Protein 9CIP (pdb70)

B-factor: mean 24.69, std 8.11, range [7.88, 92.85]

Sequence (915 aa):
KNQKVTIMYYCDADNNLEGSLLNDIEEMKTGYKDSPNLNLIALVDRSPRYSSDEKVLGEDFSDTRLYKIEHNKANRLDGKNEFPEISTTSKYEANMGDPEVLKKFIDYCKSNYEADKYVLIMANHGGGARAICWDDSNLDKNGEADCLYMGEISDHLTEKQSVDLLAFDACLMGTAEVAYQYRPGNGGFSADTLVASSPVVWGPGFKYDKIFDRIKAGGGTNNEDDLTLGGKEQNFDPATITNEQLGALFVEEQRDSTHANGRYDQHLSFYDLKKAESVKRAIDNLAVNLSNENKKSEIEKLRGSGIHTDLMHYFDEYSEGEWVEYPYFDVYDLCEKINKSENFSSKTKDLASNAMNKLNEMIVYSFGDPSNNFKEGKNGLSIFLPNGDKKYKIPHWTMQSWYNSIDTVKYGLNPYGKLSWCKDGQDPEINKVGNWFELLDSWFDKTNDVTGGVNHYQWKNQKVTIMYYCDADNNLEGSLLNDIEEMKTGYKDSPNLNLIALVDRSPRYSSDEKVLGEDFSDTRLYKIEHNKANRLDGKNEFPEISTTSKYEANMGDPEVLKKFIDYCKSNYEADKYVLIMANHGGGARAICWDDSNEADCLYMGEISDHLTEKQSVDLLAFDACLMGTAEVAYQYRPGNGGFSADTLVASSPVVWGPGFKYDKIFDRIKAGGGTNNEDDLTLGGKEQNFDPATITNEQLGALFVEEQRDSTHANGRYDQHLSFYDLKKAESVKRAIDNLAVNLSNENKKSEIEKLRGSGIHTDLMHYFDEYSEGEWVEYPYFDVYDLCEKINKSENFSSKTKDLASNAMNKLNEMIVYSFGDPSNNFKEGKNGLSIFLPNGDKKYSTKIPHWTMQSWYNSIDTVKYGLNPYGKLSWCKDGQDPEINKVGNWFELLDSWFDKTNDVTGGVNHYQW

Radius of gyration: 29.45 Å; Cα contacts (8 Å, |Δi|>4): 2182; chains: 2; bounding box: 70×52×78 Å

Organism: Hathewaya histolytica (NCBI:txid1498)

Nearest PDB structures (foldseek):
  9cip-assembly1_A  TM=1.002E+00  e=6.180E-104  Hathewaya histolytica
  9cip-assembly2_B  TM=9.970E-01  e=4.086E-99  Hathewaya histolytica
  6n9j-assembly1_A  TM=7.123E-01  e=1.343E-17  Bacteroides thetaiotaomicron VPI-5482
  6mzo-assembly1_A  TM=7.122E-01  e=1.910E-17  Parabacteroides distasonis ATCC 8503
  6n9j-assembly2_B  TM=6.420E-01  e=2.148E-17  Bacteroides thetaiotaomicron VPI-5482

Foldseek 3Di:
DQWAEEEEEEAQQQDQLVVLVLVVLQLQLAQAADDPRYWYKYWHAHHPPHDQDCLRQNGGAHAIFIWTHHRNDTHTAQLPPLCNQHGNPHRHHDQSLQLSVVQSSLVSCCVPPPTPAYEYEYADADFAQLFARFHPVDADPVRGTRTHHLLNNQVPFFCVSAGAEYEYLYAQQQALLNLQSAFPPPGTHHYQKYKHFRAGDDSNGFSNNQLNNLQDPDKDFDPDAQPQPGDTRIRHHSRDDHLVNSNSSRQRRSVCVCVVVPNQATKMFMWRSNLSVVLFQLQLVLLQVCLVVVCLVVLCVQQDAQCDHLFAFHFDSVDVVCLLRPGKTWLLSSLVCQLPDPVHDPVSNVSSVSSQVSQLVTTSFMHHRVVSVDDTSRTGYIYDDHPQQDPPVHGSVLSVLSCACDCQVVVVHDHHHNRVSRVPQADPDFPGRGGPNSSVLNSRFPDADCCGGSSSNHD/DQWAEEEEEEAQQQDQLVVLVLVVLQLQLAQADDDPRYWYKYWHAHHDPHDQDCLRQNGGAHAIFIWTHHRNDTHTAALPPLGNQHGNPHRHHDQSLQLSVVQSRLVSCCVVPNTPAYEYEYADADFEQLFGRFHPVPVTHTHHLLNNQVPFFCVSAGAEYEYLYAQQQALLNLQSAFPPPGTHHYQKYKYFRAGDDSNGFSNNQLNNLADPDKDFDPDAQPQPGDTRIRHHSRDDHLVNSNSSRARRSVCVCVVVPNQATKMFMWRSNLSVVLFQLQLVLLQVCLVVVCLVVLCVQQDAQCDHDFAFHFDSVDVVCLLRPGKTWLLSSLVCQLPDPVHDNVSNVSSVSSQVSQLVTTSFMHHRVVSVDDTSRTGYIYDDHPQQDWDDVTDGSVLSVLLCACDCQVVVVHDHHHNRVSRVPQADPDFPHGGGPNSSVLNSRFPDQDCCGGSSSNHD

Secondary structure (DSSP, 8-state):
----EEEEEEEE-SSTTHHHHHHHHHHHHHH----TTEEEEEEEE--SSS----SSSSS---SEEEEEEETTEEEE---TTTSTT--SS------TTSHHHHHHHHHHHHHHS--SEEEEEEES-B-TT--EEEEEEEE-TTSSEEEE-HHHHHHH--GGG-EEEEEEESSS--BHHHHHHT-TTSSSS-EEEEEE-SS---TT---HHHHHHHB-SS--EEEEE-TTTSSEEEPB-TTT--HHHHHHHHHHHHHHHHHHTT-TT--EEEEEGGGHHHHHHHHHHHHHHHHHTT-HHHHHHHH-BTTB--S-BSS-TT-HHHHHH--EEEHHHHHHHHHH-TTS-HHHHHHHHHHHHHHHHHEEEEE--GGGT--TTTS--EEE---TT-B---BTGGGGTTSSSS-TGGGT-SS----HHHHTT---STT---SHHHHHHHHH-S--STT-TTTT---/----EEEEEEEE-SSTTHHHHHHHHHHHHHH----TTEEEEEEEE--SSS----SSSSS---SEEEEEEETTEEEE---TTT-TT--SS------TT-HHHHHHHHHHHHHHS--SEEEEEEES-B-TT--EEEETT---EEE-HHHHHHH--GGG-EEEEEEESSS--BHHHHHHT-TTSSSS-EEEEEE-SS---TT---HHHHHHHS-SS--EEEEE-TTTSSEEEP--TTT--HHHHHHHHHHHHHHHHHHTT-TT--EEEEEGGGHHHHHHHHHHHHHHHHHTT-HHHHHHHH-BTTB--S-BSS-TT-HHHHHH--EEEHHHHHHHHHH-TTS-HHHHHHHHHHHHHHHHHEEEEE--GGGT--TTTS--EEE---TT-EE---EETGGGGTTSSSS-GGGGT-SS----HHHHTT---STT---SHHHHHHHHH-S--STT-TTTT---

Structure (mmCIF, N/CA/C/O backbone):
data_9CIP
#
_entry.id   9CIP
#
_cell.length_a   65.790
_cell.length_b   106.070
_cell.length_c   149.280
_cell.angle_alpha   90.000
_cell.angle_beta   90.000
_cell.angle_gamma   90.000
#
_symmetry.space_group_name_H-M   'P 2 21 21'
#
loop_
_entity.id
_entity.type
_entity.pdbx_description
1 polymer Clostripain
2 non-polymer 'SODIUM ION'
3 water water
#
loop_
_atom_site.group_PDB
_atom_site.id
_atom_site.type_symbol
_atom_site.label_atom_id
_atom_site.label_alt_id
_atom_site.label_comp_id
_atom_site.label_asym_id
_atom_site.label_entity_id
_atom_site.label_seq_id
_atom_site.pdbx_PDB_ins_code
_atom_site.Cartn_x
_atom_site.Cartn_y
_atom_site.Cartn_z
_atom_site.occupancy
_atom_site.B_iso_or_equiv
_atom_site.auth_seq_id
_atom_site.auth_comp_id
_atom_site.auth_asym_id
_atom_site.auth_atom_id
_atom_site.pdbx_PDB_model_num
ATOM 1 N N . LYS A 1 52 ? 5.71691 14.20508 43.67359 1.000 17.89050 52 LYS A N 1
ATOM 2 C CA . LYS A 1 52 ? 4.78062 13.15748 43.28447 1.000 30.46414 52 LYS A CA 1
ATOM 3 C C . LYS A 1 52 ? 3.39669 13.73453 42.97641 1.000 30.17765 52 LYS A C 1
ATOM 4 O O . LYS A 1 52 ? 2.61455 13.13770 42.23172 1.000 24.42529 52 LYS A O 1
ATOM 10 N N . ASN A 1 53 ? 3.10006 14.89357 43.55940 1.000 24.48735 53 ASN A N 1
ATOM 11 C CA . ASN A 1 53 ? 1.89587 15.66013 43.25470 1.000 21.57536 53 ASN A CA 1
ATOM 12 C C . ASN A 1 53 ? 2.25679 17.12520 43.06331 1.000 22.58019 53 ASN A C 1
ATOM 13 O O . ASN A 1 53 ? 1.62294 18.03100 43.60816 1.000 21.29801 53 ASN A O 1
ATOM 18 N N . GLN A 1 54 ? 3.30688 17.36691 42.28170 1.000 20.97530 54 GLN A N 1
ATOM 19 C CA . GLN A 1 54 ? 3.78023 18.71746 42.03823 1.000 18.20797 54 GLN A CA 1
ATOM 20 C C . GLN A 1 54 ? 2.78642 19.48658 41.17161 1.000 19.09586 54 GLN A C 1
ATOM 21 O O . GLN A 1 54 ? 1.88065 18.92031 40.55369 1.000 20.61419 54 GLN A O 1
ATOM 27 N N . LYS A 1 55 ? 2.96301 20.80369 41.14020 1.000 21.41272 55 LYS A N 1
ATOM 28 C CA . LYS A 1 55 ? 2.28107 21.66837 40.18895 1.000 23.50586 55 LYS A CA 1
ATOM 29 C C . LYS A 1 55 ? 3.33024 22.34401 39.31680 1.000 21.48952 55 LYS A C 1
ATOM 30 O O . LYS A 1 55 ? 4.41469 22.69475 39.79525 1.000 19.70227 55 LYS A O 1
ATOM 36 N N . VAL A 1 56 ? 3.01527 22.50911 38.03550 1.000 16.00037 56 VAL A N 1
ATOM 37 C CA . VAL A 1 56 ? 3.95150 23.04499 37.05362 1.000 16.06549 56 VAL A CA 1
ATOM 38 C C . VAL A 1 56 ? 3.31719 24.26880 36.41255 1.000 16.11052 56 VAL A C 1
ATOM 39 O O . VAL A 1 56 ? 2.22810 24.17328 35.83315 1.000 17.33779 56 VAL A O 1
ATOM 43 N N . THR A 1 57 ? 3.99471 25.41075 36.49889 1.000 15.06981 57 THR A N 1
ATOM 44 C CA . THR A 1 57 ? 3.52771 26.62672 35.84290 1.000 19.50811 57 THR A CA 1
ATOM 45 C C . THR A 1 57 ? 4.43795 26.94985 34.66431 1.000 17.75345 57 THR A C 1
ATOM 46 O O . THR A 1 57 ? 5.66476 27.02672 34.81876 1.000 17.16913 57 THR A O 1
ATOM 50 N N . ILE A 1 58 ? 3.83253 27.12398 33.49062 1.000 17.56380 58 ILE A N 1
ATOM 51 C CA . ILE A 1 58 ? 4.53958 27.41132 32.25059 1.000 15.14684 58 ILE A CA 1
ATOM 52 C C . ILE A 1 58 ? 4.17815 28.83005 31.83390 1.000 18.10388 58 ILE A C 1
ATOM 53 O O . ILE A 1 58 ? 3.00060 29.14215 31.60864 1.000 20.15638 58 ILE A O 1
ATOM 58 N N . MET A 1 59 ? 5.19297 29.68146 31.72842 1.000 18.27822 59 MET A N 1
ATOM 59 C CA . MET A 1 59 ? 5.04230 31.10627 31.46600 1.000 21.54801 59 MET A CA 1
ATOM 60 C C . MET A 1 59 ? 5.51527 31.37947 30.04300 1.000 23.12090 59 MET A C 1
ATOM 61 O O . MET A 1 59 ? 6.70504 31.23688 29.73788 1.000 21.90916 59 MET A O 1
ATOM 66 N N . TYR A 1 60 ? 4.58466 31.77647 29.18056 1.000 21.93028 60 TYR A N 1
ATOM 67 C CA . TYR A 1 60 ? 4.84767 31.96326 27.75768 1.000 19.10535 60 TYR A CA 1
ATOM 68 C C . TYR A 1 60 ? 4.96519 33.45885 27.48808 1.000 19.98083 60 TYR A C 1
ATOM 69 O O . TYR A 1 60 ? 3.96526 34.17959 27.45026 1.000 21.77319 60 TYR A O 1
ATOM 78 N N . TYR A 1 61 ? 6.19974 33.91621 27.30373 1.000 19.70603 61 TYR A N 1
ATOM 79 C CA . TYR A 1 61 ? 6.51820 35.30310 26.97598 1.000 20.86958 61 TYR A CA 1
ATOM 80 C C . TYR A 1 61 ? 6.47351 35.42437 25.45591 1.000 20.65385 61 TYR A C 1
ATOM 81 O O . TYR A 1 61 ? 7.47201 35.20066 24.76473 1.000 22.36071 61 TYR A O 1
ATOM 90 N N . CYS A 1 62 ? 5.29213 35.75712 24.92217 1.000 19.61195 62 CYS A N 1
ATOM 91 C CA . CYS A 1 62 ? 5.03436 35.74647 23.48493 1.000 21.44332 62 CYS A CA 1
ATOM 92 C C . CYS A 1 62 ? 5.17806 37.16437 22.94074 1.000 22.54393 62 CYS A C 1
ATOM 93 O O . CYS A 1 62 ? 4.31148 38.01986 23.17810 1.000 22.95951 62 CYS A O 1
ATOM 96 N N . ASP A 1 63 ? 6.26494 37.41520 22.20664 1.000 23.49260 63 ASP A N 1
ATOM 97 C CA . ASP A 1 63 ? 6.52804 38.74637 21.66780 1.000 26.31210 63 ASP A CA 1
ATOM 98 C C . ASP A 1 63 ? 6.16726 38.77468 20.18322 1.000 24.86176 63 ASP A C 1
ATOM 99 O O . ASP A 1 63 ? 7.02320 38.81107 19.29902 1.000 28.91666 63 ASP A O 1
ATOM 104 N N . ALA A 1 64 ? 4.85835 38.74563 19.91954 1.000 24.40668 64 ALA A N 1
ATOM 105 C CA . ALA A 1 64 ? 4.34844 38.78011 18.55773 1.000 28.65436 64 ALA A CA 1
ATOM 106 C C . ALA A 1 64 ? 4.24257 40.19731 18.00322 1.000 26.52226 64 ALA A C 1
ATOM 107 O O . ALA A 1 64 ? 3.48498 40.42586 17.05301 1.000 30.61683 64 ALA A O 1
ATOM 109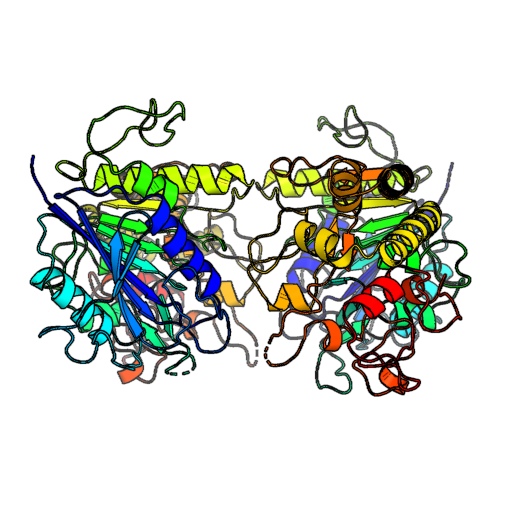 N N . ASP A 1 65 ? 4.97427 41.15206 18.57434 1.000 27.19052 65 ASP A N 1
ATOM 110 C CA . ASP A 1 65 ? 4.97922 42.52933 18.08080 1.000 29.08025 65 ASP A CA 1
ATOM 111 C C . ASP A 1 65 ? 6.03034 42.69105 16.97989 1.000 29.36554 65 ASP A C 1
ATOM 112 O O . ASP A 1 65 ? 6.92609 43.53227 17.04376 1.000 28.74574 65 ASP A O 1
ATOM 117 N N . ASN A 1 66 ? 5.89999 41.85505 15.95779 1.000 28.76388 66 ASN A N 1
ATOM 118 C CA . ASN A 1 66 ? 6.85084 41.78153 14.85092 1.000 29.01920 66 ASN A CA 1
ATOM 119 C C . ASN A 1 66 ? 6.21421 40.93563 13.75222 1.000 32.57369 66 ASN A C 1
ATOM 120 O O . ASN A 1 66 ? 5.02774 40.59225 13.82225 1.000 30.82022 66 ASN A O 1
ATOM 125 N N . ASN A 1 67 ? 7.00752 40.58860 12.73566 1.000 33.62707 67 ASN A N 1
ATOM 126 C CA . ASN A 1 67 ? 6.49247 39.86420 11.57781 1.000 31.01468 67 ASN A CA 1
ATOM 127 C C . ASN A 1 67 ? 6.13462 38.41742 11.88987 1.000 29.72529 67 ASN A C 1
ATOM 128 O O . ASN A 1 67 ? 5.46188 37.77675 11.07471 1.000 30.87299 67 ASN A O 1
ATOM 133 N N . LEU A 1 68 ? 6.55361 37.89202 13.04096 1.000 30.35093 68 LEU A N 1
ATOM 134 C CA . LEU A 1 68 ? 6.22886 36.53196 13.44349 1.000 31.06558 68 LEU A CA 1
ATOM 135 C C . LEU A 1 68 ? 4.89633 36.43534 14.17867 1.000 29.58446 68 LEU A C 1
ATOM 136 O O . LEU A 1 68 ? 4.65819 35.44193 14.87400 1.000 27.65370 68 LEU A O 1
ATOM 141 N N . GLU A 1 69 ? 4.02508 37.43790 14.03876 1.000 28.45957 69 GLU A N 1
ATOM 142 C CA . GLU A 1 69 ? 2.78395 37.45342 14.80801 1.000 29.36318 69 GLU A CA 1
ATOM 143 C C . GLU A 1 69 ? 1.88015 36.28387 14.43480 1.000 29.46394 69 GLU A C 1
ATOM 144 O O . GLU A 1 69 ? 1.33259 35.60658 15.31228 1.000 26.53555 69 GLU A O 1
ATOM 150 N N . GLY A 1 70 ? 1.69667 36.04272 13.13427 1.000 26.49372 70 GLY A N 1
ATOM 151 C CA . GLY A 1 70 ? 0.83306 34.95041 12.71218 1.000 25.44386 70 GLY A CA 1
ATOM 152 C C . GLY A 1 70 ? 1.34361 33.59386 13.15836 1.000 23.29550 70 GLY A C 1
ATOM 153 O O . GLY A 1 70 ? 0.56663 32.73396 13.58578 1.000 24.65520 70 GLY A O 1
ATOM 154 N N . SER A 1 71 ? 2.65961 33.38880 13.08034 1.000 22.52630 71 SER A N 1
ATOM 155 C CA . SER A 1 71 ? 3.23925 32.13005 13.53413 1.000 24.70307 71 SER A CA 1
ATOM 156 C C . SER A 1 71 ? 3.02268 31.92993 15.03016 1.000 20.61371 71 SER A C 1
ATOM 157 O O . SER A 1 71 ? 2.71162 30.82097 15.47609 1.000 21.53480 71 SER A O 1
ATOM 160 N N . LEU A 1 72 ? 3.16647 32.99524 15.82306 1.000 21.28961 72 LEU A N 1
ATOM 161 C CA . LEU A 1 72 ? 2.99453 32.86127 17.26798 1.000 26.18505 72 LEU A CA 1
ATOM 162 C C . LEU A 1 72 ? 1.52652 32.69235 17.65169 1.000 24.75695 72 LEU A C 1
ATOM 163 O O . LEU A 1 72 ? 1.21621 31.99207 18.62387 1.000 21.58806 72 LEU A O 1
ATOM 168 N N . LEU A 1 73 ? 0.60967 33.30596 16.90057 1.000 22.49371 73 LEU A N 1
ATOM 169 C CA . LEU A 1 73 ? -0.80735 33.04900 17.13387 1.000 24.58916 73 LEU A CA 1
ATOM 170 C C . LEU A 1 73 ? -1.16031 31.60765 16.78892 1.000 21.97051 73 LEU A C 1
ATOM 171 O O . LEU A 1 73 ? -1.95804 30.96941 17.48874 1.000 21.54017 73 LEU A O 1
ATOM 176 N N . ASN A 1 74 ? -0.55670 31.06850 15.72691 1.000 21.84544 74 ASN A N 1
ATOM 177 C CA . ASN A 1 74 ? -0.72479 29.64902 15.43683 1.000 24.31946 74 ASN A CA 1
ATOM 178 C C . ASN A 1 74 ? -0.12283 28.78330 16.53505 1.000 22.92422 74 ASN A C 1
ATOM 179 O O . ASN A 1 74 ? -0.65269 27.71014 16.84262 1.000 22.47147 74 ASN A O 1
ATOM 184 N N . ASP A 1 75 ? 0.97757 29.23322 17.13802 1.000 21.00860 75 ASP A N 1
ATOM 185 C CA . ASP A 1 75 ? 1.56241 28.49586 18.25372 1.000 25.04634 75 ASP A CA 1
ATOM 186 C C . ASP A 1 75 ? 0.62180 28.47597 19.45300 1.000 20.26424 75 ASP A C 1
ATOM 187 O O . ASP A 1 75 ? 0.48405 27.44842 20.12616 1.000 20.81385 75 ASP A O 1
ATOM 192 N N . ILE A 1 76 ? -0.02927 29.60454 19.73723 1.000 20.37405 76 ILE A N 1
ATOM 193 C CA . ILE A 1 76 ? -1.00308 29.64304 20.82739 1.000 23.21745 76 ILE A CA 1
ATOM 194 C C . ILE A 1 76 ? -2.19243 28.74281 20.51174 1.000 20.82030 76 ILE A C 1
ATOM 195 O O . ILE A 1 76 ? -2.73353 28.07096 21.39923 1.000 22.65353 76 ILE A O 1
ATOM 200 N N . GLU A 1 77 ? -2.62788 28.72380 19.24845 1.000 18.12397 77 GLU A N 1
ATOM 201 C CA . GLU A 1 77 ? -3.69961 27.81058 18.85499 1.000 20.19084 77 GLU A CA 1
ATOM 202 C C . GLU A 1 77 ? -3.28738 26.35751 19.06104 1.000 18.92845 77 GLU A C 1
ATOM 203 O O . GLU A 1 77 ? -4.08612 25.53109 19.52258 1.000 23.11583 77 GLU A O 1
ATOM 209 N N . GLU A 1 78 ? -2.03639 26.03266 18.73127 1.000 20.31824 78 GLU A N 1
ATOM 210 C CA . GLU A 1 78 ? -1.52487 24.68582 18.96002 1.000 21.29153 78 GLU A CA 1
ATOM 211 C C . GLU A 1 78 ? -1.49421 24.35735 20.44766 1.000 23.48025 78 GLU A C 1
ATOM 212 O O . GLU A 1 78 ? -1.79437 23.22639 20.84775 1.000 21.16086 78 GLU A O 1
ATOM 218 N N . MET A 1 79 ? -1.12192 25.33440 21.27973 1.000 21.03334 79 MET A N 1
ATOM 219 C CA . MET A 1 79 ? -1.15787 25.13947 22.72749 1.000 22.59981 79 MET A CA 1
ATOM 220 C C . MET A 1 79 ? -2.57444 24.83712 23.20026 1.000 25.72504 79 MET A C 1
ATOM 221 O O . MET A 1 79 ? -2.80055 23.87797 23.94661 1.000 22.15710 79 MET A O 1
ATOM 226 N N . LYS A 1 80 ? -3.54327 25.65333 22.77391 1.000 21.22089 80 LYS A N 1
ATOM 227 C CA . LYS A 1 80 ? -4.93530 25.41206 23.14584 1.000 21.81158 80 LYS A CA 1
ATOM 228 C C . LYS A 1 80 ? -5.38486 24.02186 22.71699 1.000 22.61642 80 LYS A C 1
ATOM 229 O O . LYS A 1 80 ? -6.12209 23.34651 23.44436 1.000 23.02673 80 LYS A O 1
ATOM 235 N N . THR A 1 81 ? -4.94464 23.57540 21.53783 1.000 23.30590 81 THR A N 1
ATOM 236 C CA . THR A 1 81 ? -5.36810 22.26992 21.04021 1.000 20.82927 81 THR A CA 1
ATOM 237 C C . THR A 1 81 ? -4.73990 21.13374 21.84061 1.000 24.12299 81 THR A C 1
ATOM 238 O O . THR A 1 81 ? -5.42355 20.16803 22.20168 1.000 21.68860 81 THR A O 1
ATOM 242 N N . GLY A 1 82 ? -3.44236 21.23269 22.13791 1.000 22.20358 82 GLY A N 1
ATOM 243 C CA . GLY A 1 82 ? -2.76264 20.14777 22.82114 1.000 23.13747 82 GLY A CA 1
ATOM 244 C C . GLY A 1 82 ? -2.88413 20.16335 24.32822 1.000 21.91216 82 GLY A C 1
ATOM 245 O O . GLY A 1 82 ? -2.70596 19.11573 24.95754 1.000 22.48205 82 GLY A O 1
ATOM 246 N N . TYR A 1 83 ? -3.18071 21.32090 24.91918 1.000 21.98322 83 TYR A N 1
ATOM 247 C CA . TYR A 1 83 ? -3.26343 21.42653 26.37106 1.000 21.81326 83 TYR A CA 1
ATOM 248 C C . TYR A 1 83 ? -4.34494 20.49871 26.90824 1.000 22.39764 83 TYR A C 1
ATOM 249 O O . TYR A 1 83 ? -5.47214 20.47942 26.40437 1.000 24.04505 83 TYR A O 1
ATOM 258 N N . LYS A 1 84 ? -4.00157 19.72668 27.93290 1.000 20.80254 84 LYS A N 1
ATOM 259 C CA . LYS A 1 84 ? -4.94930 18.83429 28.58369 1.000 25.68889 84 LYS A CA 1
ATOM 260 C C . LYS A 1 84 ? -5.16443 19.33306 30.00731 1.000 27.02678 84 LYS A C 1
ATOM 261 O O . LYS A 1 84 ? -4.21223 19.40233 30.79238 1.000 24.79380 84 LYS A O 1
ATOM 267 N N . ASP A 1 85 ? -6.40857 19.68474 30.33081 1.000 22.61093 85 ASP A N 1
ATOM 268 C CA . ASP A 1 85 ? -6.71188 20.28554 31.62374 1.000 22.65516 85 ASP A CA 1
ATOM 269 C C . ASP A 1 85 ? -6.33948 19.35274 32.77077 1.000 27.03544 85 ASP A C 1
ATOM 270 O O . ASP A 1 85 ? -6.65990 18.15994 32.75339 1.000 22.81920 85 ASP A O 1
ATOM 275 N N . SER A 1 86 ? -5.65096 19.91119 33.77326 1.000 23.93063 86 SER A N 1
ATOM 276 C CA . SER A 1 86 ? -5.17111 19.15581 34.92014 1.000 20.55351 86 SER A CA 1
ATOM 277 C C . SER A 1 86 ? -4.89428 20.11983 36.05966 1.000 21.78010 86 SER A C 1
ATOM 278 O O . SER A 1 86 ? -4.37000 21.21429 35.80901 1.000 23.05213 86 SER A O 1
ATOM 281 N N . PRO A 1 87 ? -5.21206 19.75773 37.30603 1.000 18.46228 87 PRO A N 1
ATOM 282 C CA . PRO A 1 87 ? -4.91797 20.65046 38.43733 1.000 20.18295 87 PRO A CA 1
ATOM 283 C C . PRO A 1 87 ? -3.43808 20.75045 38.77649 1.000 19.79369 87 PRO A C 1
ATOM 284 O O . PRO A 1 87 ? -3.08239 21.49818 39.69442 1.000 19.10875 87 PRO A O 1
ATOM 288 N N . ASN A 1 88 ? -2.56919 20.02677 38.07262 1.000 19.57709 88 ASN A N 1
ATOM 289 C CA . ASN A 1 88 ? -1.13058 20.09068 38.28266 1.000 18.20995 88 ASN A CA 1
ATOM 290 C C . ASN A 1 88 ? -0.41970 20.91662 37.21806 1.000 18.67423 88 ASN A C 1
ATOM 291 O O . ASN A 1 88 ? 0.81118 20.86123 37.12665 1.000 19.19502 88 ASN A O 1
ATOM 296 N N . LEU A 1 89 ? -1.15998 21.67744 36.41281 1.000 18.89393 89 LEU A N 1
ATOM 297 C CA . LEU A 1 89 ? -0.58629 22.37666 35.27259 1.000 15.87600 89 LEU A CA 1
ATOM 298 C C . LEU A 1 89 ? -1.21611 23.75571 35.14418 1.000 15.77855 89 LEU A C 1
ATOM 299 O O . LEU A 1 89 ? -2.41206 23.92745 35.39630 1.000 17.91428 89 LEU A O 1
ATOM 304 N N . ASN A 1 90 ? -0.39968 24.73370 34.75712 1.000 14.25923 90 ASN A N 1
ATOM 305 C CA . ASN A 1 90 ? -0.86197 26.07584 34.43504 1.000 14.25636 90 ASN A CA 1
ATOM 306 C C . ASN A 1 90 ? -0.10386 26.56998 33.21613 1.000 16.12424 90 ASN A C 1
ATOM 307 O O . ASN A 1 90 ? 1.09266 26.30592 33.08015 1.000 19.45235 90 ASN A O 1
ATOM 312 N N . LEU A 1 91 ? -0.79440 27.29302 32.33726 1.000 17.22404 91 LEU A N 1
ATOM 313 C CA . LEU A 1 91 ? -0.16634 27.92977 31.17921 1.000 15.45317 91 LEU A CA 1
ATOM 314 C C . LEU A 1 91 ? -0.60216 29.39266 31.14863 1.000 19.08571 91 LEU A C 1
ATOM 315 O O . LEU A 1 91 ? -1.74254 29.70487 30.78292 1.000 19.13469 91 LEU A O 1
ATOM 320 N N . ILE A 1 92 ? 0.30841 30.28554 31.53167 1.000 16.15920 92 ILE A N 1
ATOM 321 C CA . ILE A 1 92 ? 0.03923 31.71778 31.59186 1.000 17.57947 92 ILE A CA 1
ATOM 322 C C . ILE A 1 92 ? 0.87877 32.39369 30.52007 1.000 21.00914 92 ILE A C 1
ATOM 323 O O . ILE A 1 92 ? 2.10777 32.26429 30.51754 1.000 21.43509 92 ILE A O 1
ATOM 328 N N . ALA A 1 93 ? 0.22620 33.12666 29.61975 1.000 20.40552 93 ALA A N 1
ATOM 329 C CA . ALA A 1 93 ? 0.89066 33.73081 28.47296 1.000 21.59570 93 ALA A CA 1
ATOM 330 C C . ALA A 1 93 ? 0.74676 35.24384 28.51288 1.000 21.33130 93 ALA A C 1
ATOM 331 O O . ALA A 1 93 ? -0.36475 35.76587 28.64515 1.000 21.55436 93 ALA A O 1
ATOM 333 N N . LEU A 1 94 ? 1.87268 35.94010 28.39677 1.000 21.45120 94 LEU A N 1
ATOM 334 C CA . LEU A 1 94 ? 1.88898 37.38012 28.17224 1.000 22.50486 94 LEU A CA 1
ATOM 335 C C . LEU A 1 94 ? 2.09898 37.59066 26.67963 1.000 20.85058 94 LEU A C 1
ATOM 336 O O . LEU A 1 94 ? 3.20317 37.37793 26.16626 1.000 22.48837 94 LEU A O 1
ATOM 341 N N . VAL A 1 95 ? 1.03922 37.99893 25.98814 1.000 22.85639 95 VAL A N 1
ATOM 342 C CA . VAL A 1 95 ? 1.02437 38.09574 24.53405 1.000 22.39593 95 VAL A CA 1
ATOM 343 C C . VAL A 1 95 ? 1.04625 39.56957 24.16228 1.000 23.66151 95 VAL A C 1
ATOM 344 O O . VAL A 1 95 ? 0.15644 40.32946 24.56527 1.000 24.07212 95 VAL A O 1
ATOM 348 N N . ASP A 1 96 ? 2.05777 39.97822 23.39434 1.000 26.54128 96 ASP A N 1
ATOM 349 C CA . ASP A 1 96 ? 2.12753 41.34088 22.87008 1.000 26.99455 96 ASP A CA 1
ATOM 350 C C . ASP A 1 96 ? 2.04306 41.27149 21.35400 1.000 27.85743 96 ASP A C 1
ATOM 351 O O . ASP A 1 96 ? 2.97847 40.79686 20.70263 1.000 31.26642 96 ASP A O 1
ATOM 356 N N . ARG A 1 97 ? 0.94331 41.76982 20.79510 1.000 26.72261 97 ARG A N 1
ATOM 357 C CA . ARG A 1 97 ? 0.68710 41.67611 19.36803 1.000 34.08186 97 ARG A CA 1
ATOM 358 C C . ARG A 1 97 ? 1.14396 42.94523 18.65201 1.000 30.92106 97 ARG A C 1
ATOM 359 O O . ARG A 1 97 ? 1.61323 43.90880 19.26310 1.000 28.86744 97 ARG A O 1
ATOM 367 N N . SER A 1 98 ? 0.99555 42.93438 17.32770 1.000 31.01637 98 SER A N 1
ATOM 368 C CA . SER A 1 98 ? 1.38086 44.01045 16.43055 1.000 32.36209 98 SER A CA 1
ATOM 369 C C . SER A 1 98 ? 0.14988 44.59325 15.74711 1.000 28.71938 98 SER A C 1
ATOM 370 O O . SER A 1 98 ? -0.82050 43.87865 15.48297 1.000 32.19711 98 SER A O 1
ATOM 373 N N . PRO A 1 99 ? 0.15211 45.89786 15.45527 1.000 29.59533 99 PRO A N 1
ATOM 374 C CA . PRO A 1 99 ? -0.99111 46.51950 14.77733 1.000 34.21626 99 PRO A CA 1
ATOM 375 C C . PRO A 1 99 ? -0.91945 46.51815 13.25648 1.000 33.09796 99 PRO A C 1
ATOM 376 O O . PRO A 1 99 ? -1.72367 47.21215 12.62785 1.000 32.42696 99 PRO A O 1
ATOM 380 N N . ARG A 1 100 ? -0.00553 45.76446 12.64628 1.000 33.21031 100 ARG A N 1
ATOM 381 C CA . ARG A 1 100 ? 0.18906 45.89528 11.20876 1.000 38.15793 100 ARG A CA 1
ATOM 382 C C . ARG A 1 100 ? 0.16419 44.55832 10.47318 1.000 38.95362 100 ARG A C 1
ATOM 383 O O . ARG A 1 100 ? -0.26477 44.49960 9.31654 1.000 46.67919 100 ARG A O 1
ATOM 391 N N . TYR A 1 101 ? 0.61144 43.47957 11.11608 1.000 34.72809 101 TYR A N 1
ATOM 392 C CA . TYR A 1 101 ? 0.73830 42.20535 10.41377 1.000 34.15074 101 TYR A CA 1
ATOM 393 C C . TYR A 1 101 ? -0.56337 41.41046 10.43073 1.000 31.63043 101 TYR A C 1
ATOM 394 O O . TYR A 1 101 ? -1.45229 41.65184 9.60789 1.000 35.01746 101 TYR A O 1
ATOM 403 N N . SER A 1 102 ? -0.68390 40.45960 11.35449 1.000 34.77073 102 SER A N 1
ATOM 404 C CA . SER A 1 102 ? -1.85363 39.59213 11.40536 1.000 30.62038 102 SER A CA 1
ATOM 405 C C . SER A 1 102 ? -3.03746 40.30613 12.04350 1.000 29.53639 102 SER A C 1
ATOM 406 O O . SER A 1 102 ? -2.88637 41.04390 13.02188 1.000 30.95105 102 SER A O 1
ATOM 409 N N . SER A 1 103 ? -4.22391 40.07495 11.48112 1.000 31.97287 103 SER A N 1
ATOM 410 C CA . SER A 1 103 ? -5.47271 40.62746 11.99254 1.000 32.78829 103 SER A CA 1
ATOM 411 C C . SER A 1 103 ? -6.40404 39.52322 12.48331 1.000 32.26522 103 SER A C 1
ATOM 412 O O . SER A 1 103 ? -7.62888 39.65080 12.40734 1.000 29.63763 103 SER A O 1
ATOM 415 N N . ASP A 1 104 ? -5.82826 38.43086 12.98056 1.000 33.12717 104 ASP A N 1
ATOM 416 C CA . ASP A 1 104 ? -6.61679 37.29286 13.42701 1.000 31.99958 104 ASP A CA 1
ATOM 417 C C . ASP A 1 104 ? -7.46896 37.65862 14.63602 1.000 30.49775 104 ASP A C 1
ATOM 418 O O . ASP A 1 104 ? -7.07682 38.46231 15.48645 1.000 30.91693 104 ASP A O 1
ATOM 423 N N . GLU A 1 105 ? -8.65561 37.05534 14.69972 1.000 31.39748 105 GLU A N 1
ATOM 424 C CA . GLU A 1 105 ? -9.53919 37.19334 15.84818 1.000 36.17236 105 GLU A CA 1
ATOM 425 C C . GLU A 1 105 ? -10.10474 35.85483 16.31160 1.000 36.15231 105 GLU A C 1
ATOM 426 O O . GLU A 1 105 ? -11.01717 35.83727 17.14796 1.000 36.07446 105 GLU A O 1
ATOM 432 N N . LYS A 1 106 ? -9.57422 34.73777 15.80733 1.000 34.04106 106 LYS A N 1
ATOM 433 C CA . LYS A 1 106 ? -10.07498 33.40618 16.12734 1.000 37.64644 106 LYS A CA 1
ATOM 434 C C . LYS A 1 106 ? -9.29041 32.69523 17.21813 1.000 37.31272 106 LYS A C 1
ATOM 435 O O . LYS A 1 106 ? -9.84405 31.80482 17.87158 1.000 34.23175 106 LYS A O 1
ATOM 441 N N . VAL A 1 107 ? -8.02986 33.06069 17.43736 1.000 33.73457 107 VAL A N 1
ATOM 442 C CA . VAL A 1 107 ? -7.23130 32.36929 18.44199 1.000 28.90974 107 VAL A CA 1
ATOM 443 C C . VAL A 1 107 ? -7.54086 32.90147 19.83353 1.000 28.46251 107 VAL A C 1
ATOM 444 O O . VAL A 1 107 ? -7.88291 32.13859 20.74369 1.000 30.63792 107 VAL A O 1
ATOM 448 N N . LEU A 1 108 ? -7.43526 34.21563 20.01857 1.000 30.10704 108 LEU A N 1
ATOM 449 C CA . LEU A 1 108 ? -7.58421 34.83456 21.32705 1.000 28.02496 108 LEU A CA 1
ATOM 450 C C . LEU A 1 108 ? -8.92986 35.52793 21.51340 1.000 30.58041 108 LEU A C 1
ATOM 451 O O . LEU A 1 108 ? -9.10063 36.27384 22.48363 1.000 28.75297 108 LEU A O 1
ATOM 456 N N . GLY A 1 109 ? -9.88739 35.30117 20.61228 1.000 30.17099 109 GLY A N 1
ATOM 457 C CA . GLY A 1 109 ? -11.23592 35.79738 20.75287 1.000 31.75652 109 GLY A CA 1
ATOM 458 C C . GLY A 1 109 ? -11.53067 37.08021 19.99770 1.000 30.70759 109 GLY A C 1
ATOM 459 O O . GLY A 1 109 ? -12.68836 37.31782 19.63498 1.000 31.59718 109 GLY A O 1
ATOM 460 N N . GLU A 1 110 ? -10.52217 37.91096 19.75222 1.000 32.62312 110 GLU A N 1
ATOM 461 C CA . GLU A 1 110 ? -10.74074 39.16012 19.03468 1.000 36.50228 110 GLU A CA 1
ATOM 462 C C . GLU A 1 110 ? -9.41925 39.62642 18.44311 1.000 35.25679 110 GLU A C 1
ATOM 463 O O . GLU A 1 110 ? -8.35744 39.05867 18.71087 1.000 34.52361 110 GLU A O 1
ATOM 469 N N . ASP A 1 111 ? -9.50347 40.67108 17.62447 1.000 33.95509 111 ASP A N 1
ATOM 470 C CA . ASP A 1 111 ? -8.32704 41.28860 17.02953 1.000 33.96804 111 ASP A CA 1
ATOM 471 C C . ASP A 1 111 ? -7.87916 42.46167 17.89134 1.000 33.09770 111 ASP A C 1
ATOM 472 O O . ASP A 1 111 ? -8.68351 43.33991 18.21976 1.000 35.56451 111 ASP A O 1
ATOM 477 N N . PHE A 1 112 ? -6.60051 42.46910 18.26246 1.000 26.71463 112 PHE A N 1
ATOM 478 C CA . PHE A 1 112 ? -6.06423 43.52557 19.10711 1.000 29.11157 112 PHE A CA 1
ATOM 479 C C . PHE A 1 112 ? -4.58186 43.69995 18.81103 1.000 26.73008 112 PHE A C 1
ATOM 480 O O . PHE A 1 112 ? -3.95105 42.86660 18.15553 1.000 27.44225 112 PHE A O 1
ATOM 488 N N . SER A 1 113 ? -4.03013 44.80731 19.31156 1.000 27.75409 113 SER A N 1
ATOM 489 C CA . SER A 1 113 ? -2.62651 45.14167 19.10984 1.000 28.99884 113 SER A CA 1
ATOM 490 C C . SER A 1 113 ? -1.91404 45.50023 20.40764 1.000 27.44247 113 SER A C 1
ATOM 491 O O . SER A 1 113 ? -0.73949 45.88445 20.36750 1.000 30.64958 113 SER A O 1
ATOM 494 N N . ASP A 1 114 ? -2.58111 45.37972 21.54991 1.000 26.43074 114 ASP A N 1
ATOM 495 C CA . ASP A 1 114 ? -1.98728 45.72773 22.83108 1.000 30.75795 114 ASP A CA 1
ATOM 496 C C . ASP A 1 114 ? -1.37598 44.48312 23.47670 1.000 27.08264 114 ASP A C 1
ATOM 497 O O . ASP A 1 114 ? -1.28880 43.41565 22.86467 1.000 27.34243 114 ASP A O 1
ATOM 502 N N . THR A 1 115 ? -0.93626 44.61377 24.72483 1.000 28.03860 115 THR A N 1
ATOM 503 C CA . THR A 1 115 ? -0.33480 43.51610 25.47079 1.000 28.57060 115 THR A CA 1
ATOM 504 C C . THR A 1 115 ? -1.34183 42.99538 26.48713 1.000 26.46350 115 THR A C 1
ATOM 505 O O . THR A 1 115 ? -1.94661 43.78136 27.22424 1.000 30.04271 115 THR A O 1
ATOM 509 N N . ARG A 1 116 ? -1.52631 41.67619 26.52105 1.000 23.36309 116 ARG A N 1
ATOM 510 C CA . ARG A 1 116 ? -2.55338 41.07586 27.36075 1.000 24.07739 116 ARG A CA 1
ATOM 511 C C . ARG A 1 116 ? -2.00223 39.84408 28.06728 1.000 24.58890 116 ARG A C 1
ATOM 512 O O . ARG A 1 116 ? -1.00751 39.24675 27.64475 1.000 27.10116 116 ARG A O 1
ATOM 520 N N . LEU A 1 117 ? -2.65658 39.48369 29.16941 1.000 18.20724 117 LEU A N 1
ATOM 521 C CA . LEU A 1 117 ? -2.35925 38.26931 29.91827 1.000 17.95437 117 LEU A CA 1
ATOM 522 C C . LEU A 1 117 ? -3.49819 37.27723 29.73483 1.000 22.45331 117 LEU A C 1
ATOM 523 O O . LEU A 1 117 ? -4.66521 37.61863 29.94938 1.000 23.36851 117 LEU A O 1
ATOM 528 N N . TYR A 1 118 ? -3.15721 36.05190 29.34831 1.000 24.69069 118 TYR A N 1
ATOM 529 C CA . TYR A 1 118 ? -4.13503 35.00261 29.11213 1.000 23.34287 118 TYR A CA 1
ATOM 530 C C . TYR A 1 118 ? -3.76112 33.76107 29.90748 1.000 20.82911 118 TYR A C 1
ATOM 531 O O . TYR A 1 118 ? -2.58400 33.49770 30.16299 1.000 23.29002 118 TYR A O 1
ATOM 540 N N . LYS A 1 119 ? -4.77589 33.00160 30.30073 1.000 20.18971 119 LYS A N 1
ATOM 541 C CA . LYS A 1 119 ? -4.59843 31.65118 30.81502 1.000 19.06328 119 LYS A CA 1
ATOM 542 C C . LYS A 1 119 ? -5.15044 30.68610 29.77683 1.000 21.73288 119 LYS A C 1
ATOM 543 O O . LYS A 1 119 ? -6.30878 30.81635 29.35928 1.000 24.75397 119 LYS A O 1
ATOM 549 N N . ILE A 1 120 ? -4.31654 29.74099 29.34444 1.000 19.52958 120 ILE A N 1
ATOM 550 C CA . ILE A 1 120 ? -4.66653 28.81055 28.27558 1.000 21.89143 120 ILE A CA 1
ATOM 551 C C . ILE A 1 120 ? -5.09979 27.48795 28.88657 1.000 22.32789 120 ILE A C 1
ATOM 552 O O . ILE A 1 120 ? -4.39901 26.92462 29.73731 1.000 22.85967 120 ILE A O 1
ATOM 557 N N . GLU A 1 121 ? -6.25734 26.99709 28.45462 1.000 21.38327 121 GLU A N 1
ATOM 558 C CA . GLU A 1 121 ? -6.76199 25.67531 28.78866 1.000 20.60331 121 GLU A CA 1
ATOM 559 C C . GLU A 1 121 ? -7.24062 25.02726 27.49444 1.000 19.66570 121 GLU A C 1
ATOM 560 O O . GLU A 1 121 ? -7.16386 25.62810 26.41761 1.000 23.17178 121 GLU A O 1
ATOM 566 N N . HIS A 1 122 ? -7.72804 23.79257 27.58915 1.000 19.82727 122 HIS A N 1
ATOM 567 C CA . HIS A 1 122 ? -8.09885 23.04893 26.38923 1.000 19.15847 122 HIS A CA 1
ATOM 568 C C . HIS A 1 122 ? -9.15531 23.80388 25.58969 1.000 18.26966 122 HIS A C 1
ATOM 569 O O . HIS A 1 122 ? -10.25069 24.07340 26.09171 1.000 18.09634 122 HIS A O 1
ATOM 576 N N . ASN A 1 123 ? -8.80595 24.15920 24.34878 1.000 18.99461 123 ASN A N 1
ATOM 577 C CA . ASN A 1 123 ? -9.68690 24.88607 23.42896 1.000 19.80931 123 ASN A CA 1
ATOM 578 C C . ASN A 1 123 ? -10.11931 26.23956 23.98705 1.000 22.34990 123 ASN A C 1
ATOM 579 O O . ASN A 1 123 ? -11.17063 26.76397 23.61166 1.000 24.28809 123 ASN A O 1
ATOM 584 N N . LYS A 1 124 ? -9.31970 26.83205 24.87140 1.000 19.54776 124 LYS A N 1
ATOM 585 C CA . LYS A 1 124 ? -9.78581 27.99004 25.61969 1.000 23.15942 124 LYS A CA 1
ATOM 586 C C . LYS A 1 124 ? -8.61469 28.89523 25.97645 1.000 25.50249 124 LYS A C 1
ATOM 587 O O . LYS A 1 124 ? -7.51082 28.42430 26.26296 1.000 23.32907 124 LYS A O 1
ATOM 593 N N . ALA A 1 125 ? -8.87587 30.20369 25.98166 1.000 22.47282 125 ALA A N 1
ATOM 594 C CA . ALA A 1 125 ? -7.88892 31.18563 26.43268 1.000 24.44968 125 ALA A CA 1
ATOM 595 C C . ALA A 1 125 ? -8.65479 32.32529 27.09976 1.000 26.28676 125 ALA A C 1
ATOM 596 O O . ALA A 1 125 ? -9.25344 33.15467 26.40877 1.000 32.97924 125 ALA A O 1
ATOM 598 N N . ASN A 1 126 ? -8.63990 32.36072 28.43024 1.000 24.24103 126 ASN A N 1
ATOM 599 C CA . ASN A 1 126 ? -9.38813 33.36860 29.17542 1.000 26.40060 126 ASN A CA 1
ATOM 600 C C . ASN A 1 126 ? -8.46739 34.50522 29.60524 1.000 25.84779 126 ASN A C 1
ATOM 601 O O . ASN A 1 126 ? -7.38100 34.26670 30.14474 1.000 24.76580 126 ASN A O 1
ATOM 606 N N . ARG A 1 127 ? -8.91012 35.73671 29.35858 1.000 24.10663 127 ARG A N 1
ATOM 607 C CA . ARG A 1 127 ? -8.11875 36.91590 29.68297 1.000 27.16293 127 ARG A CA 1
ATOM 608 C C . ARG A 1 127 ? -8.10479 37.16027 31.18922 1.000 23.95219 127 ARG A C 1
ATOM 609 O O . ARG A 1 127 ? -9.11809 36.98841 31.87208 1.000 25.80957 127 ARG A O 1
ATOM 617 N N . LEU A 1 128 ? -6.94807 37.56445 31.70721 1.000 21.60291 128 LEU A N 1
ATOM 618 C CA . LEU A 1 128 ? -6.73375 37.74083 33.13613 1.000 24.27956 128 LEU A CA 1
ATOM 619 C C . LEU A 1 128 ? -6.51347 39.21040 33.46943 1.000 24.15110 128 LEU A C 1
ATOM 620 O O . LEU A 1 128 ? -6.35199 40.06213 32.59187 1.000 29.92630 128 LEU A O 1
ATOM 625 N N . ASP A 1 129 ? -6.50765 39.49286 34.76610 1.000 23.42625 129 ASP A N 1
ATOM 626 C CA . ASP A 1 129 ? -6.18761 40.80873 35.29229 1.000 26.69803 129 ASP A CA 1
ATOM 627 C C . ASP A 1 129 ? -4.74499 40.81751 35.78352 1.000 25.08288 129 ASP A C 1
ATOM 628 O O . ASP A 1 129 ? -4.22614 39.80232 36.25534 1.000 23.58639 129 ASP A O 1
ATOM 633 N N . GLY A 1 130 ? -4.09263 41.97637 35.66153 1.000 25.16576 130 GLY A N 1
ATOM 634 C CA . GLY A 1 130 ? -2.70276 42.07365 36.07105 1.000 24.64474 130 GLY A CA 1
ATOM 635 C C . GLY A 1 130 ? -2.49079 42.12420 37.56619 1.000 30.79597 130 GLY A C 1
ATOM 636 O O . GLY A 1 130 ? -1.38849 41.81769 38.03283 1.000 31.27529 130 GLY A O 1
ATOM 637 N N . LYS A 1 131 ? -3.51797 42.49809 38.31974 1.000 28.68027 131 LYS A N 1
ATOM 638 C CA . LYS A 1 131 ? -3.48602 42.53214 39.79141 1.000 30.42565 131 LYS A CA 1
ATOM 639 C C . LYS A 1 131 ? -2.33892 43.45446 40.21999 1.000 31.85916 131 LYS A C 1
ATOM 640 O O . LYS A 1 131 ? -2.16253 44.53112 39.62937 1.000 31.61588 131 LYS A O 1
ATOM 646 N N . ASN A 1 132 ? -1.54527 43.07432 41.22112 1.000 30.76758 132 ASN A N 1
ATOM 647 C CA . ASN A 1 132 ? -0.53623 43.97464 41.76612 1.000 31.30624 132 ASN A CA 1
ATOM 648 C C . ASN A 1 132 ? 0.77995 43.93908 41.00385 1.000 28.71316 132 ASN A C 1
ATOM 649 O O . ASN A 1 132 ? 1.44658 44.97420 40.89243 1.000 28.51921 132 ASN A O 1
ATOM 654 N N . GLU A 1 133 ? 1.16768 42.78085 40.46609 1.000 30.36796 133 GLU A N 1
ATOM 655 C CA . GLU A 1 133 ? 2.46958 42.67833 39.81559 1.000 29.87820 133 GLU A CA 1
ATOM 656 C C . GLU A 1 133 ? 2.47872 43.36174 38.45669 1.000 25.87622 133 GLU A C 1
ATOM 657 O O . GLU A 1 133 ? 3.53058 43.82657 38.00707 1.000 26.91339 133 GLU A O 1
ATOM 663 N N . PHE A 1 134 ? 1.32762 43.44154 37.79364 1.000 30.62158 134 PHE A N 1
ATOM 664 C CA . PHE A 1 134 ? 1.22415 44.07111 36.47679 1.000 29.49123 134 PHE A CA 1
ATOM 665 C C . PHE A 1 134 ? -0.03352 44.93964 36.43202 1.000 33.03421 134 PHE A C 1
ATOM 666 O O . PHE A 1 134 ? -0.94776 44.69782 35.64270 1.000 28.35676 134 PHE A O 1
ATOM 674 N N . PRO A 1 135 ? -0.09536 45.97771 37.27533 1.000 35.23380 135 PRO A N 1
ATOM 675 C CA . PRO A 1 135 ? -1.34696 46.75275 37.38330 1.000 32.93567 135 PRO A CA 1
ATOM 676 C C . PRO A 1 135 ? -1.74760 47.47199 36.10822 1.000 27.56504 135 PRO A C 1
ATOM 677 O O . PRO A 1 135 ? -2.89959 47.91111 36.00471 1.000 28.74403 135 PRO A O 1
ATOM 681 N N . GLU A 1 136 ? -0.84325 47.61042 35.13660 1.000 30.78254 136 GLU A N 1
ATOM 682 C CA . GLU A 1 136 ? -1.19259 48.27209 33.88503 1.000 30.79553 136 GLU A CA 1
ATOM 683 C C . GLU A 1 136 ? -2.09930 47.41269 33.01806 1.000 33.24153 136 GLU A C 1
ATOM 684 O O . GLU A 1 136 ? -2.80560 47.94983 32.15752 1.000 34.00433 136 GLU A O 1
ATOM 690 N N . ILE A 1 137 ? -2.09561 46.09880 33.22564 1.000 33.41843 137 ILE A N 1
ATOM 691 C CA . ILE A 1 137 ? -2.86413 45.16516 32.41346 1.000 31.65892 137 ILE A CA 1
ATOM 692 C C . ILE A 1 137 ? -4.09355 44.73518 33.19947 1.000 28.79506 137 ILE A C 1
ATOM 693 O O . ILE A 1 137 ? -3.99041 44.35179 34.37046 1.000 32.69301 137 ILE A O 1
ATOM 698 N N . SER A 1 138 ? -5.25621 44.80503 32.56023 1.000 29.21569 138 SER A N 1
ATOM 699 C CA . SER A 1 138 ? -6.50841 44.34984 33.14695 1.000 27.66925 138 SER A CA 1
ATOM 700 C C . SER A 1 138 ? -7.24638 43.54029 32.08594 1.000 29.67059 138 SER A C 1
ATOM 701 O O . SER A 1 138 ? -6.70371 43.24390 31.01649 1.000 31.21695 138 SER A O 1
ATOM 704 N N . THR A 1 139 ? -8.49338 43.17045 32.37963 1.000 30.37026 139 THR A N 1
ATOM 705 C CA . THR A 1 139 ? -9.31984 42.49630 31.38552 1.000 29.60187 139 THR A CA 1
ATOM 706 C C . THR A 1 139 ? -9.91720 43.45231 30.36031 1.000 26.81458 139 THR A C 1
ATOM 707 O O . THR A 1 139 ? -10.45883 42.98907 29.35112 1.000 29.92047 139 THR A O 1
ATOM 711 N N . THR A 1 140 ? -9.83503 44.76545 30.58790 1.000 27.79647 140 THR A N 1
ATOM 712 C CA . THR A 1 140 ? -10.35933 45.74679 29.64571 1.000 34.72172 140 THR A CA 1
ATOM 713 C C . THR A 1 140 ? -9.35093 46.83932 29.30574 1.000 33.14709 140 THR A C 1
ATOM 714 O O . THR A 1 140 ? -9.72963 47.84259 28.68908 1.000 37.42312 140 THR A O 1
ATOM 718 N N . SER A 1 141 ? -8.08932 46.68315 29.69736 1.000 32.64371 141 SER A N 1
ATOM 719 C CA . SER A 1 141 ? -7.07920 47.68899 29.41425 1.000 32.45584 141 SER A CA 1
ATOM 720 C C . SER A 1 141 ? -6.64563 47.62725 27.94946 1.000 31.70715 141 SER A C 1
ATOM 721 O O . SER A 1 141 ? -6.91757 46.66584 27.22497 1.000 30.32415 141 SER A O 1
ATOM 724 N N . LYS A 1 142 ? -5.95341 48.68339 27.51751 1.000 32.40851 142 LYS A N 1
ATOM 725 C CA . LYS A 1 142 ? -5.33418 48.75360 26.19472 1.000 32.42815 142 LYS A CA 1
ATOM 726 C C . LYS A 1 142 ? -3.88797 49.20463 26.40754 1.000 34.28470 142 LYS A C 1
ATOM 727 O O . LYS A 1 142 ? -3.48594 50.28904 25.98203 1.000 37.42364 142 LYS A O 1
ATOM 733 N N . TYR A 1 143 ? -3.10535 48.36045 27.07197 1.000 29.71206 143 TYR A N 1
ATOM 734 C CA . TYR A 1 143 ? -1.75684 48.71134 27.49354 1.000 29.39789 143 TYR A CA 1
ATOM 735 C C . TYR A 1 143 ? -0.74760 48.12037 26.51985 1.000 29.99328 143 TYR A C 1
ATOM 736 O O . TYR A 1 143 ? -0.80751 46.92804 26.20195 1.000 28.83339 143 TYR A O 1
ATOM 745 N N . GLU A 1 144 ? 0.17698 48.95267 26.05360 1.000 30.83502 144 GLU A N 1
ATOM 746 C CA . GLU A 1 144 ? 1.21000 48.53417 25.11719 1.000 29.20636 144 GLU A CA 1
ATOM 747 C C . GLU A 1 144 ? 2.53073 48.42091 25.86246 1.000 26.60048 144 GLU A C 1
ATOM 748 O O . GLU A 1 144 ? 3.05261 49.42156 26.36453 1.000 28.62594 144 GLU A O 1
ATOM 754 N N . ALA A 1 145 ? 3.06423 47.20780 25.92975 1.000 29.11337 145 ALA A N 1
ATOM 755 C CA . ALA A 1 145 ? 4.29355 46.92213 26.65126 1.000 26.91214 145 ALA A CA 1
ATOM 756 C C . ALA A 1 145 ? 5.47629 46.84886 25.69469 1.000 26.36655 145 ALA A C 1
ATOM 757 O O . ALA A 1 145 ? 5.32698 46.60416 24.49498 1.000 29.79749 145 ALA A O 1
ATOM 759 N N . ASN A 1 146 ? 6.66289 47.07506 26.24700 1.000 24.93368 146 ASN A N 1
ATOM 760 C CA . ASN A 1 146 ? 7.91742 46.92660 25.51697 1.000 25.19323 146 ASN A CA 1
ATOM 761 C C . ASN A 1 146 ? 8.52892 45.59112 25.92182 1.000 24.75931 146 ASN A C 1
ATOM 762 O O . ASN A 1 146 ? 9.16061 45.48059 26.97545 1.000 23.87532 146 ASN A O 1
ATOM 767 N N . MET A 1 147 ? 8.34027 44.57203 25.07953 1.000 22.93625 147 MET A N 1
ATOM 768 C CA . MET A 1 147 ? 8.87206 43.25104 25.39241 1.000 21.97114 147 MET A CA 1
ATOM 769 C C . MET A 1 147 ? 10.39437 43.23043 25.40213 1.000 20.45426 147 MET A C 1
ATOM 770 O O . MET A 1 147 ? 10.98444 42.29845 25.95832 1.000 21.38409 147 MET A O 1
ATOM 775 N N . GLY A 1 148 ? 11.04051 44.23131 24.80426 1.000 22.35422 148 GLY A N 1
ATOM 776 C CA . GLY A 1 148 ? 12.48225 44.36016 24.89583 1.000 22.88450 148 GLY A CA 1
ATOM 777 C C . GLY A 1 148 ? 12.98207 44.95972 26.18981 1.000 24.40097 148 GLY A C 1
ATOM 778 O O . GLY A 1 148 ? 14.19614 45.00472 26.41083 1.000 27.05967 148 GLY A O 1
ATOM 779 N N . ASP A 1 149 ? 12.07319 45.43699 27.03823 1.000 21.82953 149 ASP A N 1
ATOM 780 C CA . ASP A 1 149 ? 12.42781 45.93569 28.35984 1.000 23.48958 149 ASP A CA 1
ATOM 781 C C . ASP A 1 149 ? 12.46418 44.76696 29.33602 1.000 26.20304 149 ASP A C 1
ATOM 782 O O . ASP A 1 149 ? 11.43273 44.10802 29.53021 1.000 28.39843 149 ASP A O 1
ATOM 787 N N . PRO A 1 150 ? 13.60541 44.46859 29.96297 1.000 26.95265 150 PRO A N 1
ATOM 788 C CA . PRO A 1 150 ? 13.64429 43.33803 30.90672 1.000 25.11882 150 PRO A CA 1
ATOM 789 C C . PRO A 1 150 ? 12.75784 43.52507 32.12215 1.000 24.61095 150 PRO A C 1
ATOM 790 O O . PRO A 1 150 ? 12.40992 42.53107 32.77152 1.000 25.95679 150 PRO A O 1
ATOM 794 N N . GLU A 1 151 ? 12.37400 44.75997 32.45193 1.000 26.08730 151 GLU A N 1
ATOM 795 C CA . GLU A 1 151 ? 11.44400 44.95970 33.55648 1.000 25.05562 151 GLU A CA 1
ATOM 796 C C . GLU A 1 151 ? 10.08096 44.34925 33.25189 1.000 24.92813 151 GLU A C 1
ATOM 797 O O . GLU A 1 151 ? 9.39694 43.87851 34.16557 1.000 22.20651 151 GLU A O 1
ATOM 803 N N . VAL A 1 152 ? 9.67614 44.33343 31.97931 1.000 22.13753 152 VAL A N 1
ATOM 804 C CA . VAL A 1 152 ? 8.41851 43.69147 31.60274 1.000 18.76824 152 VAL A CA 1
ATOM 805 C C . VAL A 1 152 ? 8.49718 42.18571 31.83290 1.000 17.31698 152 VAL A C 1
ATOM 806 O O . VAL A 1 152 ? 7.56630 41.57326 32.36970 1.000 19.72474 152 VAL A O 1
ATOM 810 N N . LEU A 1 153 ? 9.60430 41.56431 31.41872 1.000 19.02435 153 LEU A N 1
ATOM 811 C CA . LEU A 1 153 ? 9.79204 40.13764 31.66883 1.000 19.68306 153 LEU A CA 1
ATOM 812 C C . LEU A 1 153 ? 9.81364 39.84577 33.16429 1.000 21.52222 153 LEU A C 1
ATOM 813 O O . LEU A 1 153 ? 9.25670 38.83842 33.62301 1.000 20.59108 153 LEU A O 1
ATOM 818 N N . LYS A 1 154 ? 10.44501 40.72988 33.93916 1.000 20.13848 154 LYS A N 1
ATOM 819 C CA . LYS A 1 154 ? 10.50435 40.56340 35.38640 1.000 20.73527 154 LYS A CA 1
ATOM 820 C C . LYS A 1 154 ? 9.11000 40.63085 35.99968 1.000 20.67046 154 LYS A C 1
ATOM 821 O O . LYS A 1 154 ? 8.74516 39.80331 36.84456 1.000 20.03926 154 LYS A O 1
ATOM 827 N N . LYS A 1 155 ? 8.31955 41.62328 35.58657 1.000 17.98505 155 LYS A N 1
ATOM 828 C CA . LYS A 1 155 ? 6.95314 41.75033 36.07895 1.000 24.01849 155 LYS A CA 1
ATOM 829 C C . LYS A 1 155 ? 6.11029 40.54263 35.68851 1.000 23.11287 155 LYS A C 1
ATOM 830 O O . LYS A 1 155 ? 5.27669 40.08104 36.47458 1.000 22.81607 155 LYS A O 1
ATOM 836 N N . PHE A 1 156 ? 6.32411 40.00488 34.48585 1.000 20.61056 156 PHE A N 1
ATOM 837 C CA . PHE A 1 156 ? 5.58291 38.81858 34.06437 1.000 19.61447 156 PHE A CA 1
ATOM 838 C C . PHE A 1 156 ? 5.92374 37.61773 34.94007 1.000 20.16961 156 PHE A C 1
ATOM 839 O O . PHE A 1 156 ? 5.02946 36.89606 35.40674 1.000 20.89530 156 PHE A O 1
ATOM 847 N N . ILE A 1 157 ? 7.21853 37.38917 35.17663 1.000 18.61281 157 ILE A N 1
ATOM 848 C CA . ILE A 1 157 ? 7.62743 36.25367 36.00019 1.000 15.62738 157 ILE A CA 1
ATOM 849 C C . ILE A 1 157 ? 7.10399 36.40544 37.42372 1.000 19.41304 157 ILE A C 1
ATOM 850 O O . ILE A 1 157 ? 6.62951 35.43609 38.03057 1.000 19.32055 157 ILE A O 1
ATOM 855 N N . ASP A 1 158 ? 7.17348 37.62040 37.97985 1.000 21.01697 158 ASP A N 1
ATOM 856 C CA . ASP A 1 158 ? 6.66699 37.83501 39.33459 1.000 20.22648 158 ASP A CA 1
ATOM 857 C C . ASP A 1 158 ? 5.15788 37.62610 39.40340 1.000 22.00104 158 ASP A C 1
ATOM 858 O O . ASP A 1 158 ? 4.65168 37.03865 40.36717 1.000 21.23948 158 ASP A O 1
ATOM 863 N N . TYR A 1 159 ? 4.42355 38.09808 38.38952 1.000 20.59785 159 TYR A N 1
ATOM 864 C CA . TYR A 1 159 ? 2.98312 37.87053 38.33453 1.000 18.37649 159 TYR A CA 1
ATOM 865 C C . TYR A 1 159 ? 2.66638 36.38319 38.34575 1.000 18.85425 159 TYR A C 1
ATOM 866 O O . TYR A 1 159 ? 1.79463 35.92597 39.09612 1.000 19.83193 159 TYR A O 1
ATOM 875 N N . CYS A 1 160 ? 3.36762 35.60888 37.51334 1.000 16.02491 160 CYS A N 1
ATOM 876 C CA . CYS A 1 160 ? 3.08405 34.17819 37.44418 1.000 16.83385 160 CYS A CA 1
ATOM 877 C C . CYS A 1 160 ? 3.45367 33.47248 38.74273 1.000 18.87169 160 CYS A C 1
ATOM 878 O O . CYS A 1 160 ? 2.73298 32.57302 39.19168 1.000 15.81338 160 CYS A O 1
ATOM 881 N N . LYS A 1 161 ? 4.56636 33.86868 39.36598 1.000 19.66499 161 LYS A N 1
ATOM 882 C CA . LYS A 1 161 ? 4.95889 33.24035 40.62173 1.000 18.61682 161 LYS A CA 1
ATOM 883 C C . LYS A 1 161 ? 4.01486 33.61494 41.75498 1.000 19.56296 161 LYS A C 1
ATOM 884 O O . LYS A 1 161 ? 3.84362 32.83644 42.69946 1.000 21.22457 161 LYS A O 1
ATOM 890 N N . SER A 1 162 ? 3.38740 34.78841 41.67770 1.000 19.54308 162 SER A N 1
ATOM 891 C CA . SER A 1 162 ? 2.50746 35.22515 42.75470 1.000 19.09671 162 SER A CA 1
ATOM 892 C C . SER A 1 162 ? 1.10351 34.65003 42.61432 1.000 21.17029 162 SER A C 1
ATOM 893 O O . SER A 1 162 ? 0.50328 34.22893 43.60928 1.000 21.67846 162 SER A O 1
ATOM 896 N N . ASN A 1 163 ? 0.56156 34.61965 41.39846 1.000 17.81742 163 ASN A N 1
ATOM 897 C CA . ASN A 1 163 ? -0.82767 34.22499 41.20549 1.000 20.88623 163 ASN A CA 1
ATOM 898 C C . ASN A 1 163 ? -0.99659 32.78041 40.75810 1.000 16.23890 163 ASN A C 1
ATOM 899 O O . ASN A 1 163 ? -2.12295 32.27073 40.77994 1.000 15.48511 163 ASN A O 1
ATOM 904 N N . TYR A 1 164 ? 0.08532 32.11002 40.36642 1.000 18.78836 164 TYR A N 1
ATOM 905 C CA . TYR A 1 164 ? 0.03535 30.72069 39.93788 1.000 21.99872 164 TYR A CA 1
ATOM 906 C C . TYR A 1 164 ? 1.26552 29.99538 40.48898 1.000 19.72669 164 TYR A C 1
ATOM 907 O O . TYR A 1 164 ? 2.11263 29.50451 39.74868 1.000 16.99890 164 TYR A O 1
ATOM 916 N N . GLU A 1 165 ? 1.35648 29.93892 41.82142 1.000 20.88435 165 GLU A N 1
ATOM 917 C CA . GLU A 1 165 ? 2.47524 29.28138 42.48755 1.000 20.39696 165 GLU A CA 1
ATOM 918 C C . GLU A 1 165 ? 2.57143 27.82565 42.06544 1.000 20.70641 165 GLU A C 1
ATOM 919 O O . GLU A 1 165 ? 1.55906 27.15019 41.85098 1.000 25.67361 165 GLU A O 1
ATOM 925 N N . ALA A 1 166 ? 3.80538 27.34398 41.96399 1.000 14.49044 166 ALA A N 1
ATOM 926 C CA . ALA A 1 166 ? 4.06062 25.99225 41.50401 1.000 17.57112 166 ALA A CA 1
ATOM 927 C C . ALA A 1 166 ? 5.37199 25.49478 42.09081 1.000 19.18381 166 ALA A C 1
ATOM 928 O O . ALA A 1 166 ? 6.19462 26.27287 42.58203 1.000 17.74492 166 ALA A O 1
ATOM 930 N N . ASP A 1 167 ? 5.55140 24.17385 42.03815 1.000 19.01554 167 ASP A N 1
ATOM 931 C CA . ASP A 1 167 ? 6.82001 23.56510 42.41440 1.000 15.89293 167 ASP A CA 1
ATOM 932 C C . ASP A 1 167 ? 7.84552 23.60866 41.28900 1.000 18.51387 167 ASP A C 1
ATOM 933 O O . ASP A 1 167 ? 9.05184 23.57334 41.56123 1.000 24.12441 167 ASP A O 1
ATOM 938 N N . LYS A 1 168 ? 7.40105 23.68436 40.03775 1.000 15.23098 168 LYS A N 1
ATOM 939 C CA . LYS A 1 168 ? 8.30027 23.74351 38.89575 1.000 15.82386 168 LYS A CA 1
ATOM 940 C C . LYS A 1 168 ? 7.87029 24.87761 37.97733 1.000 16.19048 168 LYS A C 1
ATOM 941 O O . LYS A 1 168 ? 6.67522 25.05990 37.71264 1.000 17.75375 168 LYS A O 1
ATOM 947 N N . TYR A 1 169 ? 8.84957 25.64894 37.51232 1.000 16.47715 169 TYR A N 1
ATOM 948 C CA . TYR A 1 169 ? 8.61036 26.79683 36.65068 1.000 15.20819 169 TYR A CA 1
ATOM 949 C C . TYR A 1 169 ? 9.31623 26.60807 35.31708 1.000 18.46412 169 TYR A C 1
ATOM 950 O O . TYR A 1 169 ? 10.51944 26.30656 35.26912 1.000 16.88679 169 TYR A O 1
ATOM 959 N N . VAL A 1 170 ? 8.55577 26.77520 34.23971 1.000 17.98879 170 VAL A N 1
ATOM 960 C CA . VAL A 1 170 ? 9.07599 26.73778 32.88120 1.000 14.94000 170 VAL A CA 1
ATOM 961 C C . VAL A 1 170 ? 8.82412 28.09714 32.25247 1.000 16.50342 170 VAL A C 1
ATOM 962 O O . VAL A 1 170 ? 7.75594 28.68418 32.44363 1.000 18.04281 170 VAL A O 1
ATOM 966 N N . LEU A 1 171 ? 9.81446 28.60933 31.52805 1.000 17.64393 171 LEU A N 1
ATOM 967 C CA . LEU A 1 171 ? 9.71867 29.91962 30.89048 1.000 17.71810 171 LEU A CA 1
ATOM 968 C C . LEU A 1 171 ? 10.02612 29.76121 29.40942 1.000 17.76215 171 LEU A C 1
ATOM 969 O O . LEU A 1 171 ? 11.17458 29.50135 29.04030 1.000 17.47872 171 LEU A O 1
ATOM 974 N N . ILE A 1 172 ? 9.01326 29.92116 28.56343 1.000 17.67121 172 ILE A N 1
ATOM 975 C CA . ILE A 1 172 ? 9.18261 29.84367 27.11668 1.000 20.87430 172 ILE A CA 1
ATOM 976 C C . ILE A 1 172 ? 9.18066 31.26651 26.57967 1.000 21.27613 172 ILE A C 1
ATOM 977 O O . ILE A 1 172 ? 8.13784 31.92662 26.56418 1.000 22.50145 172 ILE A O 1
ATOM 982 N N . MET A 1 173 ? 10.33246 31.73893 26.11462 1.000 17.77834 173 MET A N 1
ATOM 983 C CA . MET A 1 173 ? 10.44165 33.06956 25.52686 1.000 21.49436 173 MET A CA 1
ATOM 984 C C . MET A 1 173 ? 10.44234 32.93278 24.00946 1.000 18.92878 173 MET A C 1
ATOM 985 O O . MET A 1 173 ? 11.32863 32.28062 23.44797 1.000 20.31677 173 MET A O 1
ATOM 990 N N . ALA A 1 174 ? 9.45325 33.53805 23.34849 1.000 22.55956 174 ALA A N 1
ATOM 991 C CA . ALA A 1 174 ? 9.21892 33.32354 21.92359 1.000 21.87487 174 ALA A CA 1
ATOM 992 C C . ALA A 1 174 ? 9.29068 34.64471 21.17246 1.000 24.38922 174 ALA A C 1
ATOM 993 O O . ALA A 1 174 ? 8.53686 35.58196 21.47918 1.000 27.98351 174 ALA A O 1
ATOM 995 N N . ASN A 1 175 ? 10.18255 34.69451 20.17379 1.000 24.70178 175 ASN A N 1
ATOM 996 C CA . ASN A 1 175 ? 10.41150 35.83903 19.29593 1.000 24.68072 175 ASN A CA 1
ATOM 997 C C . ASN A 1 175 ? 11.53659 35.50446 18.31636 1.000 27.96022 175 ASN A C 1
ATOM 998 O O . ASN A 1 175 ? 11.73194 34.33573 17.96704 1.000 27.10720 175 ASN A O 1
ATOM 1003 N N . HIS A 1 176 ? 12.27377 36.51781 17.86507 1.000 26.57535 176 HIS A N 1
ATOM 1004 C CA . HIS A 1 176 ? 13.51591 36.35106 17.12988 1.000 28.04658 176 HIS A CA 1
ATOM 1005 C C . HIS A 1 176 ? 14.67425 36.13088 18.10356 1.000 28.22084 176 HIS A C 1
ATOM 1006 O O . HIS A 1 176 ? 14.53984 36.29111 19.32030 1.000 27.48051 176 HIS A O 1
ATOM 1013 N N . GLY A 1 177 ? 15.82539 35.76693 17.55622 1.000 26.50161 177 GLY A N 1
ATOM 1014 C CA . GLY A 1 177 ? 17.01299 35.56003 18.36842 1.000 24.98012 177 GLY A CA 1
ATOM 1015 C C . GLY A 1 177 ? 18.26545 35.87805 17.58702 1.000 24.10459 177 GLY A C 1
ATOM 1016 O O . GLY A 1 177 ? 18.30491 35.74080 16.36021 1.000 25.14242 177 GLY A O 1
ATOM 1017 N N . GLY A 1 178 ? 19.30254 36.30249 18.30680 1.000 21.50949 178 GLY A N 1
ATOM 1018 C CA . GLY A 1 178 ? 20.55387 36.67713 17.67685 1.000 22.34168 178 GLY A CA 1
ATOM 1019 C C . GLY A 1 178 ? 21.78566 36.37894 18.50627 1.000 23.37124 178 GLY A C 1
ATOM 1020 O O . GLY A 1 178 ? 22.62026 37.26021 18.73504 1.000 27.43778 178 GLY A O 1
ATOM 1021 N N . GLY A 1 179 ? 21.90576 35.13655 18.96525 1.000 19.62907 179 GLY A N 1
ATOM 1022 C CA . GLY A 1 179 ? 23.09967 34.71064 19.67005 1.000 23.67948 179 GLY A CA 1
ATOM 1023 C C . GLY A 1 179 ? 23.19917 35.21453 21.09899 1.000 23.19119 179 GLY A C 1
ATOM 1024 O O . GLY A 1 179 ? 22.20708 35.36675 21.80804 1.000 22.21812 179 GLY A O 1
ATOM 1025 N N . ALA A 1 180 ? 24.43560 35.47884 21.51125 1.000 21.73344 180 ALA A N 1
ATOM 1026 C CA . ALA A 1 180 ? 24.75657 35.89506 22.86655 1.000 22.58572 180 ALA A CA 1
ATOM 1027 C C . ALA A 1 180 ? 24.86069 37.40586 23.01521 1.000 23.68723 180 ALA A C 1
ATOM 1028 O O . ALA A 1 180 ? 25.14965 37.88551 24.11685 1.000 23.91066 180 ALA A O 1
ATOM 1030 N N . ARG A 1 181 ? 24.63849 38.16294 21.94370 1.000 22.98884 181 ARG A N 1
ATOM 1031 C CA . ARG A 1 181 ? 24.72500 39.61704 22.00654 1.000 25.51170 181 ARG A CA 1
ATOM 1032 C C . ARG A 1 181 ? 23.68469 40.17139 22.97644 1.000 23.64459 181 ARG A C 1
ATOM 1033 O O . ARG A 1 181 ? 24.02266 40.68512 24.04279 1.000 22.59857 181 ARG A O 1
ATOM 1041 N N . ALA A 1 191 ? 21.21417 38.75505 21.38044 1.000 25.87399 191 ALA A N 1
ATOM 1042 C CA . ALA A 1 191 ? 20.02232 39.29486 22.02688 1.000 26.60341 191 ALA A CA 1
ATOM 1043 C C . ALA A 1 191 ? 18.79961 38.44128 21.70958 1.000 22.78628 191 ALA A C 1
ATOM 1044 O O . ALA A 1 191 ? 18.91238 37.40335 21.06018 1.000 26.16755 191 ALA A O 1
ATOM 1046 N N . ILE A 1 192 ? 17.62724 38.89095 22.15473 1.000 23.70079 192 ILE A N 1
ATOM 1047 C CA . ILE A 1 192 ? 16.39217 38.14105 21.95754 1.000 29.40162 192 ILE A CA 1
ATOM 1048 C C . ILE A 1 192 ? 15.22193 39.08969 22.16978 1.000 30.82209 192 ILE A C 1
ATOM 1049 O O . ILE A 1 192 ? 15.34289 40.10060 22.86775 1.000 27.82345 192 ILE A O 1
ATOM 1054 N N . CYS A 1 193 ? 14.09001 38.77044 21.53754 1.000 26.83704 193 CYS A N 1
ATOM 1055 C CA . CYS A 1 193 ? 12.83999 39.50783 21.69559 1.000 30.20618 193 CYS A CA 1
ATOM 1056 C C . CYS A 1 193 ? 12.94677 40.95190 21.21826 1.000 31.33664 193 CYS A C 1
ATOM 1057 O O . CYS A 1 193 ? 13.17144 41.86549 22.01898 1.000 29.35445 193 CYS A O 1
ATOM 1060 N N . TRP A 1 194 ? 12.77281 41.16267 19.91472 1.000 29.41235 194 TRP A N 1
ATOM 1061 C CA . TRP A 1 194 ? 12.72007 42.49897 19.33649 1.000 32.39059 194 TRP A CA 1
ATOM 1062 C C . TRP A 1 194 ? 11.27589 42.98843 19.32024 1.000 28.25287 194 TRP A C 1
ATOM 1063 O O . TRP A 1 194 ? 10.37502 42.26634 18.88514 1.000 24.77431 194 TRP A O 1
ATOM 1074 N N . ASP A 1 195 ? 11.05887 44.20894 19.80350 1.000 27.99580 195 ASP A N 1
ATOM 1075 C CA . ASP A 1 195 ? 9.73039 44.80060 19.89102 1.000 28.15186 195 ASP A CA 1
ATOM 1076 C C . ASP A 1 195 ? 9.65926 46.04270 19.01285 1.000 33.15416 195 ASP A C 1
ATOM 1077 O O . ASP A 1 195 ? 10.47649 46.95909 19.15739 1.000 32.39027 195 ASP A O 1
ATOM 1082 N N . ASP A 1 196 ? 8.66850 46.07314 18.11696 1.000 33.38122 196 ASP A N 1
ATOM 1083 C CA . ASP A 1 196 ? 8.48503 47.16651 17.16879 1.000 34.50538 196 ASP A CA 1
ATOM 1084 C C . ASP A 1 196 ? 7.79578 48.38695 17.77000 1.000 35.19417 196 ASP A C 1
ATOM 1085 O O . ASP A 1 196 ? 7.76189 49.43634 17.11803 1.000 29.77386 196 ASP A O 1
ATOM 1090 N N . SER A 1 197 ? 7.24162 48.28133 18.98056 1.000 32.46646 197 SER A N 1
ATOM 1091 C CA . SER A 1 197 ? 6.51782 49.40000 19.57412 1.000 34.61368 197 SER A CA 1
ATOM 1092 C C . SER A 1 197 ? 7.42465 50.41076 20.27099 1.000 37.18162 197 SER A C 1
ATOM 1093 O O . SER A 1 197 ? 6.97723 51.53010 20.54497 1.000 34.76294 197 SER A O 1
ATOM 1096 N N . ASN A 1 198 ? 8.67388 50.05430 20.56865 1.000 36.96868 198 ASN A N 1
ATOM 1097 C CA . ASN A 1 198 ? 9.60118 50.95869 21.23991 1.000 39.41126 198 ASN A CA 1
ATOM 1098 C C . ASN A 1 198 ? 10.92394 50.99296 20.49167 1.000 42.99902 198 ASN A C 1
ATOM 1099 O O . ASN A 1 198 ? 11.50289 49.94212 20.19717 1.000 40.40666 198 ASN A O 1
ATOM 1104 N N . LEU A 1 199 ? 11.40033 52.20009 20.19719 1.000 46.44603 199 LEU A N 1
ATOM 1105 C CA . LEU A 1 199 ? 12.64467 52.40027 19.46945 1.000 47.43519 199 LEU A CA 1
ATOM 1106 C C . LEU A 1 199 ? 13.76473 52.78400 20.42756 1.000 44.77275 199 LEU A C 1
ATOM 1107 O O . LEU A 1 199 ? 13.56715 53.58784 21.34369 1.000 43.22667 199 LEU A O 1
ATOM 1112 N N . ASP A 1 200 ? 14.94482 52.20633 20.20481 1.000 48.32709 200 ASP A N 1
ATOM 1113 C CA . ASP A 1 200 ? 16.11230 52.51590 21.02040 1.000 53.64308 200 ASP A CA 1
ATOM 1114 C C . ASP A 1 200 ? 16.78935 53.78921 20.52837 1.000 53.00572 200 ASP A C 1
ATOM 1115 O O . ASP A 1 200 ? 16.20186 54.55354 19.75547 1.000 49.41110 200 ASP A O 1
ATOM 1120 N N . LYS A 1 201 ? 18.02456 54.02420 20.96449 1.000 51.60894 201 LYS A N 1
ATOM 1121 C CA . LYS A 1 201 ? 18.74221 55.23857 20.60239 1.000 51.72273 201 LYS A CA 1
ATOM 1122 C C . LYS A 1 201 ? 19.30265 55.20116 19.18471 1.000 51.34527 201 LYS A C 1
ATOM 1123 O O . LYS A 1 201 ? 20.04968 56.11067 18.80772 1.000 50.10621 201 LYS A O 1
ATOM 1129 N N . ASN A 1 202 ? 18.96785 54.17956 18.39607 1.000 52.06557 202 ASN A N 1
ATOM 1130 C CA . ASN A 1 202 ? 19.37076 54.11076 16.99667 1.000 52.41266 202 ASN A CA 1
ATOM 1131 C C . ASN A 1 202 ? 18.17580 54.02458 16.05719 1.000 52.79957 202 ASN A C 1
ATOM 1132 O O . ASN A 1 202 ? 18.35621 53.74645 14.86544 1.000 57.93519 202 ASN A O 1
ATOM 1137 N N . GLY A 1 203 ? 16.96340 54.25455 16.55768 1.000 52.30929 203 GLY A N 1
ATOM 1138 C CA . GLY A 1 203 ? 15.77856 54.14314 15.73204 1.000 57.73538 203 GLY A CA 1
ATOM 1139 C C . GLY A 1 203 ? 15.38732 52.73265 15.35729 1.000 53.60655 203 GLY A C 1
ATOM 1140 O O . GLY A 1 203 ? 14.54800 52.55404 14.46931 1.000 53.43383 203 GLY A O 1
ATOM 1141 N N . GLU A 1 204 ? 15.96816 51.72621 16.00159 1.000 54.41974 204 GLU A N 1
ATOM 1142 C CA . GLU A 1 204 ? 15.66584 50.32988 15.72863 1.000 53.71774 204 GLU A CA 1
ATOM 1143 C C . GLU A 1 204 ? 14.75264 49.76165 16.81026 1.000 51.77448 204 GLU A C 1
ATOM 1144 O O . GLU A 1 204 ? 14.48369 50.39503 17.83324 1.000 48.26646 204 GLU A O 1
ATOM 1150 N N . ALA A 1 205 ? 14.28102 48.54019 16.57286 1.000 46.79044 205 ALA A N 1
ATOM 1151 C CA . ALA A 1 205 ? 13.42024 47.87057 17.53826 1.000 36.32905 205 ALA A CA 1
ATOM 1152 C C . ALA A 1 205 ? 14.21712 47.49871 18.78368 1.000 43.54187 205 ALA A C 1
ATOM 1153 O O . ALA A 1 205 ? 15.33239 46.97653 18.68877 1.000 40.75817 205 ALA A O 1
ATOM 1155 N N . ASP A 1 206 ? 13.64698 47.77661 19.95280 1.000 40.40244 206 ASP A N 1
ATOM 1156 C CA . ASP A 1 206 ? 14.30682 47.43828 21.20460 1.000 40.29098 206 ASP A CA 1
ATOM 1157 C C . ASP A 1 206 ? 14.30536 45.92824 21.41080 1.000 34.44587 206 ASP A C 1
ATOM 1158 O O . ASP A 1 206 ? 13.36845 45.22639 21.02116 1.000 36.04980 206 ASP A O 1
ATOM 1163 N N . CYS A 1 207 ? 15.36948 45.42683 22.03208 1.000 26.22046 207 CYS A N 1
ATOM 1164 C CA . CYS A 1 207 ? 15.52433 43.99423 22.22829 1.000 28.05361 207 CYS A CA 1
ATOM 1165 C C . CYS A 1 207 ? 16.09851 43.71610 23.61057 1.000 26.39354 207 CYS A C 1
ATOM 1166 O O . CYS A 1 207 ? 16.64385 44.60182 24.27466 1.000 25.86684 207 CYS A O 1
ATOM 1169 N N . LEU A 1 208 ? 15.96543 42.46150 24.03452 1.000 25.87084 208 LEU A N 1
ATOM 1170 C CA . LEU A 1 208 ? 16.52697 41.99781 25.29562 1.000 26.96735 208 LEU A CA 1
ATOM 1171 C C . LEU A 1 208 ? 17.93937 41.48445 25.05227 1.000 26.11507 208 LEU A C 1
ATOM 1172 O O . LEU A 1 208 ? 18.12805 40.49014 24.34384 1.000 26.11094 208 LEU A O 1
ATOM 1177 N N . TYR A 1 209 ? 18.92390 42.14771 25.64370 1.000 24.98912 209 TYR A N 1
ATOM 1178 C CA . TYR A 1 209 ? 20.28630 41.64216 25.62280 1.000 21.29135 209 TYR A CA 1
ATOM 1179 C C . TYR A 1 209 ? 20.50696 40.72881 26.82024 1.000 21.74327 209 TYR A C 1
ATOM 1180 O O . TYR A 1 209 ? 19.93737 40.93642 27.89552 1.000 24.41104 209 TYR A O 1
ATOM 1189 N N . MET A 1 210 ? 21.32883 39.69713 26.61582 1.000 21.24914 210 MET A N 1
ATOM 1190 C CA . MET A 1 210 ? 21.52040 38.68375 27.65023 1.000 24.61865 210 MET A CA 1
ATOM 1191 C C . MET A 1 210 ? 22.06078 39.30734 28.93324 1.000 20.78448 210 MET A C 1
ATOM 1192 O O . MET A 1 210 ? 21.51234 39.09633 30.02576 1.000 22.77755 210 MET A O 1
ATOM 1197 N N . GLY A 1 211 ? 23.13512 40.09315 28.81391 1.000 24.43354 211 GLY A N 1
ATOM 1198 C CA . GLY A 1 211 ? 23.64037 40.82989 29.95889 1.000 24.51784 211 GLY A CA 1
ATOM 1199 C C . GLY A 1 211 ? 22.62721 41.79486 30.54278 1.000 26.14319 211 GLY A C 1
ATOM 1200 O O . GLY A 1 211 ? 22.60447 42.01557 31.75510 1.000 27.29056 211 GLY A O 1
ATOM 1201 N N . GLU A 1 212 ? 21.76715 42.37138 29.69974 1.000 21.89330 212 GLU A N 1
ATOM 1202 C CA . GLU A 1 212 ? 20.71707 43.24864 30.21025 1.000 28.64751 212 GLU A CA 1
ATOM 1203 C C . GLU A 1 212 ? 19.72950 42.47440 31.07613 1.000 24.38446 212 GLU A C 1
ATOM 1204 O O . GLU A 1 212 ? 19.34280 42.93369 32.16245 1.000 27.57165 212 GLU A O 1
ATOM 1210 N N . ILE A 1 213 ? 19.32188 41.28937 30.61377 1.000 20.53532 213 ILE A N 1
ATOM 1211 C CA . ILE A 1 213 ? 18.44306 40.43670 31.40669 1.000 22.16502 213 ILE A CA 1
ATOM 1212 C C . ILE A 1 213 ? 19.09894 40.09405 32.73629 1.000 24.37478 213 ILE A C 1
ATOM 1213 O O . ILE A 1 213 ? 18.45073 40.12367 33.79103 1.000 20.68764 213 ILE A O 1
ATOM 1218 N N . SER A 1 214 ? 20.39913 39.77906 32.71267 1.000 19.54632 214 SER A N 1
ATOM 1219 C CA . SER A 1 214 ? 21.09646 39.48737 33.96321 1.000 18.33801 214 SER A CA 1
ATOM 1220 C C . SER A 1 214 ? 21.15892 40.70577 34.87677 1.000 18.87860 214 SER A C 1
ATOM 1221 O O . SER A 1 214 ? 21.09712 40.56399 36.10284 1.000 23.82033 214 SER A O 1
ATOM 1224 N N . ASP A 1 215 ? 21.27260 41.90491 34.30222 1.000 22.38005 215 ASP A N 1
ATOM 1225 C CA . ASP A 1 215 ? 21.37656 43.11445 35.11221 1.000 21.69651 215 ASP A CA 1
ATOM 1226 C C . ASP A 1 215 ? 20.05692 43.44403 35.79612 1.000 27.60817 215 ASP A C 1
ATOM 1227 O O . ASP A 1 215 ? 20.04492 43.88636 36.95035 1.000 28.84663 215 ASP A O 1
ATOM 1232 N N . HIS A 1 216 ? 18.93545 43.24116 35.10565 1.000 25.11077 216 HIS A N 1
ATOM 1233 C CA . HIS A 1 216 ? 17.65531 43.65572 35.66887 1.000 24.05670 216 HIS A CA 1
ATOM 1234 C C . HIS A 1 216 ? 16.95871 42.56447 36.46903 1.000 23.58951 216 HIS A C 1
ATOM 1235 O O . HIS A 1 216 ? 16.21466 42.87920 37.40471 1.000 26.45545 216 HIS A O 1
ATOM 1242 N N . LEU A 1 217 ? 17.16641 41.29858 36.12872 1.000 23.84437 217 LEU A N 1
ATOM 1243 C CA . LEU A 1 217 ? 16.51261 40.20530 36.83258 1.000 22.82845 217 LEU A CA 1
ATOM 1244 C C . LEU A 1 217 ? 17.39813 39.68337 37.95722 1.000 23.31103 217 LEU A C 1
ATOM 1245 O O . LEU A 1 217 ? 18.62875 39.70495 37.87016 1.000 22.23042 217 LEU A O 1
ATOM 1250 N N . THR A 1 218 ? 16.75607 39.21398 39.01915 1.000 24.65658 218 THR A N 1
ATOM 1251 C CA . THR A 1 218 ? 17.43862 38.71686 40.20455 1.000 23.38322 218 THR A CA 1
ATOM 1252 C C . THR A 1 218 ? 17.15214 37.22790 40.37998 1.000 21.86748 218 THR A C 1
ATOM 1253 O O . THR A 1 218 ? 16.49751 36.58841 39.55326 1.000 21.06571 218 THR A O 1
ATOM 1257 N N . GLU A 1 219 ? 17.65257 36.68626 41.49111 1.000 25.44700 219 GLU A N 1
ATOM 1258 C CA . GLU A 1 219 ? 17.42773 35.28840 41.83749 1.000 25.12472 219 GLU A CA 1
ATOM 1259 C C . GLU A 1 219 ? 15.95700 34.99201 42.09170 1.000 23.83344 219 GLU A C 1
ATOM 1260 O O . GLU A 1 219 ? 15.54154 33.83143 42.00469 1.000 21.72372 219 GLU A O 1
ATOM 1266 N N . LYS A 1 220 ? 15.16172 36.01942 42.39384 1.000 22.13207 220 LYS A N 1
ATOM 1267 C CA . LYS A 1 220 ? 13.74628 35.81676 42.67776 1.000 23.43061 220 LYS A CA 1
ATOM 1268 C C . LYS A 1 220 ? 12.98838 35.27901 41.46657 1.000 21.98290 220 LYS A C 1
ATOM 1269 O O . LYS A 1 220 ? 11.95861 34.61091 41.62785 1.000 21.03604 220 LYS A O 1
ATOM 1275 N N . GLN A 1 221 ? 13.47978 35.54092 40.25317 1.000 20.50378 221 GLN A N 1
ATOM 1276 C CA . GLN A 1 221 ? 12.79656 35.12869 39.03160 1.000 20.92303 221 GLN A CA 1
ATOM 1277 C C . GLN A 1 221 ? 13.39131 33.87531 38.39450 1.000 19.32472 221 GLN A C 1
ATOM 1278 O O . GLN A 1 221 ? 13.06764 33.57167 37.24108 1.000 19.29124 221 GLN A O 1
ATOM 1284 N N . SER A 1 222 ? 14.25084 33.14839 39.10553 1.000 17.23264 222 SER A N 1
ATOM 1285 C CA . SER A 1 222 ? 14.85945 31.95013 38.54151 1.000 14.87945 222 SER A CA 1
ATOM 1286 C C . SER A 1 222 ? 13.79891 30.90621 38.20485 1.000 15.22233 222 SER A C 1
ATOM 1287 O O . SER A 1 222 ? 12.73315 30.84356 38.82336 1.000 16.02820 222 SER A O 1
ATOM 1290 N N . VAL A 1 223 ? 14.10404 30.07995 37.20303 1.000 15.99332 223 VAL A N 1
ATOM 1291 C CA . VAL A 1 223 ? 13.17574 29.08648 36.68221 1.000 16.24886 223 VAL A CA 1
ATOM 1292 C C . VAL A 1 223 ? 13.83732 27.71541 36.69838 1.000 16.47024 223 VAL A C 1
ATOM 1293 O O . VAL A 1 223 ? 15.06025 27.58601 36.78654 1.000 15.34878 223 VAL A O 1
ATOM 1297 N N . ASP A 1 224 ? 12.99943 26.67976 36.61579 1.000 17.46984 224 ASP A N 1
ATOM 1298 C CA . ASP A 1 224 ? 13.51113 25.31794 36.50921 1.000 16.43220 224 ASP A CA 1
ATOM 1299 C C . ASP A 1 224 ? 13.91388 24.97956 35.07899 1.000 17.90097 224 ASP A C 1
ATOM 1300 O O . ASP A 1 224 ? 14.94786 24.33701 34.86395 1.000 17.67527 224 ASP A O 1
ATOM 1305 N N . LEU A 1 225 ? 13.12120 25.39241 34.08939 1.000 15.23766 225 LEU A N 1
ATOM 1306 C CA . LEU A 1 225 ? 13.49288 25.18037 32.69505 1.000 16.75532 225 LEU A CA 1
ATOM 1307 C C . LEU A 1 225 ? 13.27276 26.45771 31.89821 1.000 18.81462 225 LEU A C 1
ATOM 1308 O O . LEU A 1 225 ? 12.28585 27.17184 32.10826 1.000 16.08143 225 LEU A O 1
ATOM 1313 N N . LEU A 1 226 ? 14.19472 26.73540 30.97549 1.000 16.42715 226 LEU A N 1
ATOM 1314 C CA . LEU A 1 226 ? 14.13378 27.92366 30.13045 1.000 17.33894 226 LEU A CA 1
ATOM 1315 C C . LEU A 1 226 ? 14.18607 27.48024 28.67545 1.000 17.31851 226 LEU A C 1
ATOM 1316 O O . LEU A 1 226 ? 15.21273 26.97312 28.21583 1.000 18.91484 226 LEU A O 1
ATOM 1321 N N . ALA A 1 227 ? 13.08796 27.66994 27.95115 1.000 16.57906 227 ALA A N 1
ATOM 1322 C CA . ALA A 1 227 ? 13.02003 27.34831 26.53265 1.000 17.12544 227 ALA A CA 1
ATOM 1323 C C . ALA A 1 227 ? 13.09400 28.63314 25.71690 1.000 18.96593 227 ALA A C 1
ATOM 1324 O O . ALA A 1 227 ? 12.34455 29.58635 25.97337 1.000 20.36541 227 ALA A O 1
ATOM 1326 N N . PHE A 1 228 ? 14.00704 28.65735 24.74789 1.000 20.52405 228 PHE A N 1
ATOM 1327 C CA . PHE A 1 228 ? 14.21544 29.79643 23.85740 1.000 21.38297 228 PHE A CA 1
ATOM 1328 C C . PHE A 1 228 ? 13.60744 29.42565 22.50607 1.000 23.85225 228 PHE A C 1
ATOM 1329 O O . PHE A 1 228 ? 14.25389 28.77911 21.68008 1.000 23.71073 228 PHE A O 1
ATOM 1337 N N . ASP A 1 229 ? 12.35536 29.82931 22.27725 1.000 21.68534 229 ASP A N 1
ATOM 1338 C CA . ASP A 1 229 ? 11.72938 29.63656 20.96800 1.000 26.22695 229 ASP A CA 1
ATOM 1339 C C . ASP A 1 229 ? 12.18488 30.76685 20.04158 1.000 24.46958 229 ASP A C 1
ATOM 1340 O O . ASP A 1 229 ? 11.41216 31.62705 19.61355 1.000 23.24655 229 ASP A O 1
ATOM 1345 N N . ALA A 1 230 ? 13.48204 30.75462 19.74171 1.000 22.14971 230 ALA A N 1
ATOM 1346 C CA . ALA A 1 230 ? 14.09910 31.80633 18.94593 1.000 23.53555 230 ALA A CA 1
ATOM 1347 C C . ALA A 1 230 ? 15.34812 31.24392 18.28330 1.000 24.25457 230 ALA A C 1
ATOM 1348 O O . ALA A 1 230 ? 15.80633 30.14607 18.60778 1.000 26.25256 230 ALA A O 1
ATOM 1350 N N . CYS A 1 231 ? 15.90214 32.01888 17.35497 1.000 20.67652 231 CYS A N 1
ATOM 1351 C CA . CYS A 1 231 ? 17.03966 31.55767 16.57504 1.000 22.95254 231 CYS A CA 1
ATOM 1352 C C . CYS A 1 231 ? 18.34808 31.76968 17.32835 1.000 20.69520 231 CYS A C 1
ATOM 1353 O O . CYS A 1 231 ? 18.48419 32.69103 18.13773 1.000 20.18377 231 CYS A O 1
ATOM 1356 N N . LEU A 1 232 ? 19.31350 30.89176 17.04773 1.000 18.44577 232 LEU A N 1
ATOM 1357 C CA . LEU A 1 232 ? 20.71539 31.08455 17.42749 1.000 19.75783 232 LEU A CA 1
ATOM 1358 C C . LEU A 1 232 ? 20.89256 31.29216 18.93257 1.000 19.42676 232 LEU A C 1
ATOM 1359 O O . LEU A 1 232 ? 21.66307 32.14417 19.37180 1.000 18.73160 232 LEU A O 1
ATOM 1364 N N . MET A 1 233 ? 20.20367 30.48222 19.73474 1.000 19.50328 233 MET A N 1
ATOM 1365 C CA . MET A 1 233 ? 20.23285 30.62637 21.18470 1.000 18.88467 233 MET A CA 1
ATOM 1366 C C . MET A 1 233 ? 21.02530 29.54249 21.89898 1.000 16.76025 233 MET A C 1
ATOM 1367 O O . MET A 1 233 ? 21.26281 29.67147 23.10474 1.000 18.44506 233 MET A O 1
ATOM 1372 N N . GLY A 1 234 ? 21.45616 28.49822 21.20028 1.000 13.93085 234 GLY A N 1
ATOM 1373 C CA . GLY A 1 234 ? 22.18785 27.43594 21.85555 1.000 14.65818 234 GLY A CA 1
ATOM 1374 C C . GLY A 1 234 ? 23.68528 27.65487 21.85625 1.000 16.49094 234 GLY A C 1
ATOM 1375 O O . GLY A 1 234 ? 24.43327 26.83375 21.31675 1.000 16.75608 234 GLY A O 1
ATOM 1376 N N . THR A 1 235 ? 24.13832 28.75155 22.45641 1.000 13.83304 235 THR A N 1
ATOM 1377 C CA . THR A 1 235 ? 25.55936 29.04862 22.55526 1.000 16.87296 235 THR A CA 1
ATOM 1378 C C . THR A 1 235 ? 26.05537 28.77421 23.96908 1.000 18.07544 235 THR A C 1
ATOM 1379 O O . THR A 1 235 ? 25.28987 28.79372 24.93629 1.000 19.00262 235 THR A O 1
ATOM 1383 N N . ALA A 1 236 ? 27.36265 28.51797 24.07818 1.000 16.65580 236 ALA A N 1
ATOM 1384 C CA . ALA A 1 236 ? 27.95846 28.29764 25.39212 1.000 15.59345 236 ALA A CA 1
ATOM 1385 C C . ALA A 1 236 ? 27.90410 29.55552 26.24750 1.000 16.67953 236 ALA A C 1
ATOM 1386 O O . ALA A 1 236 ? 27.72237 29.46710 27.46659 1.000 16.53179 236 ALA A O 1
ATOM 1388 N N . GLU A 1 237 ? 28.04630 30.73009 25.62935 1.000 16.63752 237 GLU A N 1
ATOM 1389 C CA . GLU A 1 237 ? 27.94586 31.97937 26.37687 1.000 16.40467 237 GLU A CA 1
ATOM 1390 C C . GLU A 1 237 ? 26.54377 32.17465 26.94294 1.000 16.99661 237 GLU A C 1
ATOM 1391 O O . GLU A 1 237 ? 26.38567 32.58300 28.10055 1.000 15.51873 237 GLU A O 1
ATOM 1397 N N . VAL A 1 238 ? 25.51260 31.89122 26.14014 1.000 15.11437 238 VAL A N 1
ATOM 1398 C CA . VAL A 1 238 ? 24.13796 32.03126 26.61603 1.000 14.02167 238 VAL A CA 1
ATOM 1399 C C . VAL A 1 238 ? 23.86725 31.05937 27.75632 1.000 16.80022 238 VAL A C 1
ATOM 1400 O O . VAL A 1 238 ? 23.24648 31.41832 28.76486 1.000 17.66675 238 VAL A O 1
ATOM 1404 N N . ALA A 1 239 ? 24.34070 29.81831 27.62396 1.000 16.10259 239 ALA A N 1
ATOM 1405 C CA . ALA A 1 239 ? 24.09248 28.82105 28.66000 1.000 17.35648 239 ALA A CA 1
ATOM 1406 C C . ALA A 1 239 ? 24.83419 29.16015 29.94527 1.000 17.24952 239 ALA A C 1
ATOM 1407 O O . ALA A 1 239 ? 24.31811 28.93188 31.04574 1.000 15.93290 239 ALA A O 1
ATOM 1409 N N . TYR A 1 240 ? 26.04972 29.69729 29.82643 1.000 16.79888 240 TYR A N 1
ATOM 1410 C CA . TYR A 1 240 ? 26.79314 30.10458 31.01040 1.000 15.41694 240 TYR A CA 1
ATOM 1411 C C . TYR A 1 240 ? 26.17280 31.33063 31.66467 1.000 17.42383 240 TYR A C 1
ATOM 1412 O O . TYR A 1 240 ? 26.24751 31.48011 32.89059 1.000 18.68421 240 TYR A O 1
ATOM 1421 N N . GLN A 1 241 ? 25.55646 32.20925 30.86978 1.000 15.02630 241 GLN A N 1
ATOM 1422 C CA . GLN A 1 241 ? 24.99181 33.43974 31.41505 1.000 16.93156 241 GLN A CA 1
ATOM 1423 C C . GLN A 1 241 ? 23.92730 33.15276 32.46749 1.000 17.18074 241 GLN A C 1
ATOM 1424 O O . GLN A 1 241 ? 23.83905 33.85834 33.47945 1.000 17.64976 241 GLN A O 1
ATOM 1430 N N . TYR A 1 242 ? 23.11750 32.11549 32.25423 1.000 18.80526 242 TYR A N 1
ATOM 1431 C CA . TYR A 1 242 ? 21.97284 31.82207 33.10764 1.000 21.63213 242 TYR A CA 1
ATOM 1432 C C . TYR A 1 242 ? 22.16026 30.53703 33.90877 1.000 16.74290 242 TYR A C 1
ATOM 1433 O O . TYR A 1 242 ? 21.18368 29.88576 34.28405 1.000 16.05341 242 TYR A O 1
ATOM 1442 N N . ARG A 1 243 ? 23.40704 30.16986 34.18622 1.000 16.30068 243 ARG A N 1
ATOM 1443 C CA . ARG A 1 243 ? 23.67466 28.96177 34.94644 1.000 18.80317 243 ARG A CA 1
ATOM 1444 C C . ARG A 1 243 ? 23.23068 29.13588 36.39994 1.000 19.50766 243 ARG A C 1
ATOM 1445 O O . ARG A 1 243 ? 23.25008 30.24813 36.93612 1.000 19.43353 243 ARG A O 1
ATOM 1453 N N . PRO A 1 244 ? 22.81528 28.05297 37.05645 1.000 16.43963 244 PRO A N 1
ATOM 1454 C CA . PRO A 1 244 ? 22.46239 28.15182 38.47658 1.000 18.20408 244 PRO A CA 1
ATOM 1455 C C . PRO A 1 244 ? 23.68148 28.49523 39.31504 1.000 19.98436 244 PRO A C 1
ATOM 1456 O O . PRO A 1 244 ? 24.78112 27.98543 39.08561 1.000 20.38182 244 PRO A O 1
ATOM 1460 N N . GLY A 1 245 ? 23.48079 29.38339 40.28188 1.000 20.03055 245 GLY A N 1
ATOM 1461 C CA . GLY A 1 245 ? 24.54815 29.78202 41.17095 1.000 19.74581 245 GLY A CA 1
ATOM 1462 C C . GLY A 1 245 ? 25.36772 30.96301 40.71193 1.000 21.65948 245 GLY A C 1
ATOM 1463 O O . GLY A 1 245 ? 26.42349 31.22605 41.30089 1.000 24.46830 245 GLY A O 1
ATOM 1464 N N . ASN A 1 246 ? 24.92941 31.67986 39.67771 1.000 17.54695 246 ASN A N 1
ATOM 1465 C CA . ASN A 1 246 ? 25.65490 32.86441 39.24219 1.000 17.86263 246 ASN A CA 1
ATOM 1466 C C . ASN A 1 246 ? 25.38196 34.07366 40.12416 1.000 20.15562 246 ASN A C 1
ATOM 1467 O O . ASN A 1 246 ? 26.02193 35.11438 39.93864 1.000 20.54099 246 ASN A O 1
ATOM 1472 N N . GLY A 1 247 ? 24.45429 33.96200 41.07079 1.000 20.20707 247 GLY A N 1
ATOM 1473 C CA . GLY A 1 247 ? 24.13340 35.02827 41.98544 1.000 19.49087 247 GLY A CA 1
ATOM 1474 C C . GLY A 1 247 ? 22.84356 35.75585 41.67077 1.000 21.73458 247 GLY A C 1
ATOM 1475 O O . GLY A 1 247 ? 22.29359 36.42197 42.55460 1.000 26.05996 247 GLY A O 1
ATOM 1476 N N . GLY A 1 248 ? 22.34152 35.63774 40.44685 1.000 18.43168 248 GLY A N 1
ATOM 1477 C CA . GLY A 1 248 ? 21.11768 36.30283 40.04556 1.000 17.23264 248 GLY A CA 1
ATOM 1478 C C . GLY A 1 248 ? 20.18158 35.34023 39.34017 1.000 20.57054 248 GLY A C 1
ATOM 1479 O O . GLY A 1 248 ? 20.06852 34.16754 39.69589 1.000 22.03849 248 GLY A O 1
ATOM 1480 N N . PHE A 1 249 ? 19.49823 35.86384 38.32451 1.000 22.73702 249 PHE A N 1
ATOM 1481 C CA . PHE A 1 249 ? 18.54950 35.07330 37.55239 1.000 17.25776 249 PHE A CA 1
ATOM 1482 C C . PHE A 1 249 ? 19.24659 33.89566 36.88530 1.000 20.68870 249 PHE A C 1
ATOM 1483 O O . PHE A 1 249 ? 20.33358 34.03558 36.31647 1.000 22.27779 249 PHE A O 1
ATOM 1491 N N . SER A 1 250 ? 18.61457 32.72636 36.95610 1.000 16.96775 250 SER A N 1
ATOM 1492 C CA . SER A 1 250 ? 19.22329 31.51614 36.42779 1.000 16.97247 250 SER A CA 1
ATOM 1493 C C . SER A 1 250 ? 18.14088 30.53191 36.01314 1.000 14.91960 250 SER A C 1
ATOM 1494 O O . SER A 1 250 ? 16.96642 30.67396 36.36140 1.000 16.52985 250 SER A O 1
ATOM 1497 N N . ALA A 1 251 ? 18.56306 29.51933 35.26427 1.000 13.62773 251 ALA A N 1
ATOM 1498 C CA . ALA A 1 251 ? 17.71339 28.41262 34.85797 1.000 13.95577 251 ALA A CA 1
ATOM 1499 C C . ALA A 1 251 ? 18.46676 27.11243 35.08654 1.000 15.26489 251 ALA A C 1
ATOM 1500 O O . ALA A 1 251 ? 19.65091 27.00953 34.75446 1.000 15.07462 251 ALA A O 1
ATOM 1502 N N . ASP A 1 252 ? 17.78421 26.11982 35.65912 1.000 12.04570 252 ASP A N 1
ATOM 1503 C CA . ASP A 1 252 ? 18.44882 24.84393 35.89777 1.000 13.42983 252 ASP A CA 1
ATOM 1504 C C . ASP A 1 252 ? 18.72563 24.10310 34.59586 1.000 15.26929 252 ASP A C 1
ATOM 1505 O O . ASP A 1 252 ? 19.73094 23.39123 34.49255 1.000 17.72226 252 ASP A O 1
ATOM 1510 N N . THR A 1 253 ? 17.85843 24.25728 33.59675 1.000 14.23863 253 THR A N 1
ATOM 1511 C CA . THR A 1 253 ? 18.00625 23.57182 32.32175 1.000 15.00722 253 THR A CA 1
ATOM 1512 C C . THR A 1 253 ? 17.59171 24.50887 31.19853 1.000 15.68229 253 THR A C 1
ATOM 1513 O O . THR A 1 253 ? 16.76254 25.40374 31.38878 1.000 18.39897 253 THR A O 1
ATOM 1517 N N . LEU A 1 254 ? 18.15792 24.27831 30.01667 1.000 16.96354 254 LEU A N 1
ATOM 1518 C CA . LEU A 1 254 ? 17.95459 25.16122 28.87483 1.000 17.30949 254 LEU A CA 1
ATOM 1519 C C . LEU A 1 254 ? 17.58593 24.35141 27.63960 1.000 13.24782 254 LEU A C 1
ATOM 1520 O O . LEU A 1 254 ? 18.18198 23.30990 27.36975 1.000 13.63776 254 LEU A O 1
ATOM 1525 N N . VAL A 1 255 ? 16.59031 24.82541 26.89815 1.000 18.16285 255 VAL A N 1
ATOM 1526 C CA . VAL A 1 255 ? 16.21150 24.25106 25.60981 1.000 16.72598 255 VAL A CA 1
ATOM 1527 C C . VAL A 1 255 ? 16.44051 25.31732 24.55184 1.000 14.07029 255 VAL A C 1
ATOM 1528 O O . VAL A 1 255 ? 15.89060 26.42297 24.64962 1.000 15.72923 255 VAL A O 1
ATOM 1532 N N . ALA A 1 256 ? 17.26563 25.00115 23.55623 1.000 18.34629 256 ALA A N 1
ATOM 1533 C CA . ALA A 1 256 ? 17.62952 26.02403 22.58222 1.000 17.08645 256 ALA A CA 1
ATOM 1534 C C . ALA A 1 256 ? 18.15347 25.37585 21.31362 1.000 15.59941 256 ALA A C 1
ATOM 1535 O O . ALA A 1 256 ? 18.59453 24.22715 21.31705 1.000 15.71335 256 ALA A O 1
ATOM 1537 N N . SER A 1 257 ? 18.11939 26.14417 20.23018 1.000 17.64691 257 SER A N 1
ATOM 1538 C CA . SER A 1 257 ? 18.66474 25.72553 18.94792 1.000 16.20373 257 SER A CA 1
ATOM 1539 C C . SER A 1 257 ? 19.89679 26.56508 18.64089 1.000 16.40379 257 SER A C 1
ATOM 1540 O O . SER A 1 257 ? 19.88235 27.78705 18.81896 1.000 17.15335 257 SER A O 1
ATOM 1543 N N . SER A 1 258 ? 20.96642 25.90308 18.19488 1.000 15.81815 258 SER A N 1
ATOM 1544 C CA . SER A 1 258 ? 22.17427 26.63263 17.81316 1.000 18.11766 258 SER A CA 1
ATOM 1545 C C . SER A 1 258 ? 21.98573 27.42021 16.51911 1.000 19.51375 258 SER A C 1
ATOM 1546 O O . SER A 1 258 ? 22.40990 28.58584 16.46409 1.000 20.23097 258 SER A O 1
ATOM 1549 N N . PRO A 1 259 ? 21.38802 26.86223 15.44972 1.000 18.43235 259 PRO A N 1
ATOM 1550 C CA . PRO A 1 259 ? 21.14177 27.68759 14.25953 1.000 19.91997 259 PRO A CA 1
ATOM 1551 C C . PRO A 1 259 ? 19.78271 28.36771 14.29373 1.000 21.56004 259 PRO A C 1
ATOM 1552 O O . PRO A 1 259 ? 19.12916 28.42002 15.34134 1.000 19.00607 259 PRO A O 1
ATOM 1556 N N . VAL A 1 260 ? 19.34444 28.88550 13.14572 1.000 19.55695 260 VAL A N 1
ATOM 1557 C CA . VAL A 1 260 ? 18.03638 29.51895 13.07220 1.000 23.71489 260 VAL A CA 1
ATOM 1558 C C . VAL A 1 260 ? 16.94393 28.46095 13.17104 1.000 18.91085 260 VAL A C 1
ATOM 1559 O O . VAL A 1 260 ? 17.11276 27.30964 12.74582 1.000 19.31422 260 VAL A O 1
ATOM 1563 N N . VAL A 1 261 ? 15.82626 28.84508 13.76081 1.000 18.71422 261 VAL A N 1
ATOM 1564 C CA . VAL A 1 261 ? 14.64464 27.99480 13.82892 1.000 20.13259 261 VAL A CA 1
ATOM 1565 C C . VAL A 1 261 ? 13.74935 28.33486 12.64897 1.000 17.44060 261 VAL A C 1
ATOM 1566 O O . VAL A 1 261 ? 13.63346 29.50269 12.25853 1.000 18.39624 261 VAL A O 1
ATOM 1570 N N . TRP A 1 262 ? 13.11023 27.32068 12.07375 1.000 20.83467 262 TRP A N 1
ATOM 1571 C CA . TRP A 1 262 ? 12.25932 27.55817 10.91830 1.000 18.86867 262 TRP A CA 1
ATOM 1572 C C . TRP A 1 262 ? 10.99392 28.30668 11.34105 1.000 19.83309 262 TRP A C 1
ATOM 1573 O O . TRP A 1 262 ? 10.74340 28.55261 12.52461 1.000 21.55064 262 TRP A O 1
ATOM 1584 N N . GLY A 1 263 ? 10.18788 28.66955 10.34758 1.000 21.59414 263 GLY A N 1
ATOM 1585 C CA . GLY A 1 263 ? 8.98749 29.44547 10.55390 1.000 16.62475 263 GLY A CA 1
ATOM 1586 C C . GLY A 1 263 ? 8.01452 28.87630 11.56864 1.000 20.02731 263 GLY A C 1
ATOM 1587 O O . GLY A 1 263 ? 7.59960 29.56875 12.50322 1.000 21.09139 263 GLY A O 1
ATOM 1588 N N . PRO A 1 264 ? 7.61514 27.61013 11.40055 1.000 20.49082 264 PRO A N 1
ATOM 1589 C CA . PRO A 1 264 ? 6.64305 27.02475 12.34219 1.000 19.90821 264 PRO A CA 1
ATOM 1590 C C . PRO A 1 264 ? 7.09833 27.04066 13.79398 1.000 21.72235 264 PRO A C 1
ATOM 1591 O O . PRO A 1 264 ? 6.25088 27.06274 14.69604 1.000 22.87221 264 PRO A O 1
ATOM 1595 N N . GLY A 1 265 ? 8.40226 27.03755 14.05198 1.000 21.15486 265 GLY A N 1
ATOM 1596 C CA . GLY A 1 265 ? 8.86645 27.02077 15.43195 1.000 21.92393 265 GLY A CA 1
ATOM 1597 C C . GLY A 1 265 ? 8.67730 25.65112 16.05235 1.000 20.88890 265 GLY A C 1
ATOM 1598 O O . GLY A 1 265 ? 8.99266 24.62225 15.44514 1.000 21.96011 265 GLY A O 1
ATOM 1599 N N . PHE A 1 266 ? 8.1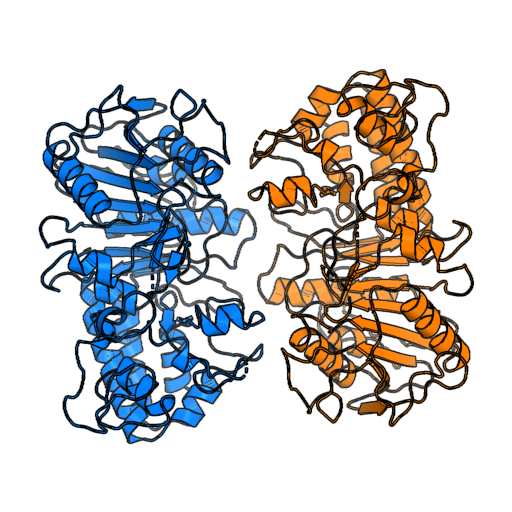5301 25.62818 17.27317 1.000 20.54290 266 PHE A N 1
ATOM 1600 C CA . PHE A 1 266 ? 7.92769 24.38098 17.98849 1.000 20.16969 266 PHE A CA 1
ATOM 1601 C C . PHE A 1 266 ? 6.52770 23.84308 17.72081 1.000 22.45082 266 PHE A C 1
ATOM 1602 O O . PHE A 1 266 ? 5.58329 24.59768 17.46974 1.000 24.90749 266 PHE A O 1
ATOM 1610 N N . LYS A 1 267 ? 6.40843 22.51575 17.76889 1.000 20.75821 267 LYS A N 1
ATOM 1611 C CA . LYS A 1 267 ? 5.13031 21.83119 17.57597 1.000 21.01523 267 LYS A CA 1
ATOM 1612 C C . LYS A 1 267 ? 4.47829 21.68412 18.94679 1.000 19.93205 267 LYS A C 1
ATOM 1613 O O . LYS A 1 267 ? 4.48847 20.61842 19.56668 1.000 22.33355 267 LYS A O 1
ATOM 1619 N N . TYR A 1 268 ? 3.90545 22.79197 19.43044 1.000 20.55559 268 TYR A N 1
ATOM 1620 C CA . TYR A 1 268 ? 3.41067 22.82616 20.80531 1.000 21.44085 268 TYR A CA 1
ATOM 1621 C C . TYR A 1 268 ? 2.23836 21.87850 21.02167 1.000 21.31597 268 TYR A C 1
ATOM 1622 O O . TYR A 1 268 ? 2.04656 21.38889 22.14077 1.000 22.60103 268 TYR A O 1
ATOM 1631 N N . ASP A 1 269 ? 1.44285 21.61342 19.98147 1.000 18.83737 269 ASP A N 1
ATOM 1632 C CA . ASP A 1 269 ? 0.29074 20.73102 20.14606 1.000 18.25215 269 ASP A CA 1
ATOM 1633 C C . ASP A 1 269 ? 0.73052 19.32869 20.54946 1.000 19.34943 269 ASP A C 1
ATOM 1634 O O . ASP A 1 269 ? 0.17481 18.73912 21.48156 1.000 23.13876 269 ASP A O 1
ATOM 1639 N N . LYS A 1 270 ? 1.75874 18.79329 19.88412 1.000 20.39989 270 LYS A N 1
ATOM 1640 C CA . LYS A 1 270 ? 2.26397 17.46782 20.23639 1.000 19.83412 270 LYS A CA 1
ATOM 1641 C C . LYS A 1 270 ? 2.89742 17.46998 21.62276 1.000 17.78668 270 LYS A C 1
ATOM 1642 O O . LYS A 1 270 ? 2.65949 16.55508 22.42866 1.000 23.67781 270 LYS A O 1
ATOM 1648 N N . ILE A 1 271 ? 3.69462 18.50170 21.91877 1.000 19.75445 271 ILE A N 1
ATOM 1649 C CA . ILE A 1 271 ? 4.34058 18.61316 23.22543 1.000 23.31587 271 ILE A CA 1
ATOM 1650 C C . ILE A 1 271 ? 3.30332 18.56185 24.33858 1.000 21.96206 271 ILE A C 1
ATOM 1651 O O . ILE A 1 271 ? 3.37901 17.72350 25.24485 1.000 21.36555 271 ILE A O 1
ATOM 1656 N N . PHE A 1 272 ? 2.30534 19.44536 24.27715 1.000 21.50877 272 PHE A N 1
ATOM 1657 C CA . PHE A 1 272 ? 1.31115 19.49138 25.34150 1.000 23.87757 272 PHE A CA 1
ATOM 1658 C C . PHE A 1 272 ? 0.36037 18.30511 25.29748 1.000 21.95540 272 PHE A C 1
ATOM 1659 O O . PHE A 1 272 ? -0.24755 17.97936 26.32301 1.000 22.19447 272 PHE A O 1
ATOM 1667 N N . ASP A 1 273 ? 0.22572 17.64071 24.14818 1.000 21.01871 273 ASP A N 1
ATOM 1668 C CA . ASP A 1 273 ? -0.55554 16.41605 24.11411 1.000 24.46576 273 ASP A CA 1
ATOM 1669 C C . ASP A 1 273 ? 0.17903 15.26436 24.78253 1.000 23.72166 273 ASP A C 1
ATOM 1670 O O . ASP A 1 273 ? -0.45453 14.26495 25.13925 1.000 23.30401 273 ASP A O 1
ATOM 1675 N N . ARG A 1 274 ? 1.49836 15.37375 24.95246 1.000 24.52791 274 ARG A N 1
ATOM 1676 C CA . ARG A 1 274 ? 2.21244 14.37633 25.74229 1.000 21.61601 274 ARG A CA 1
ATOM 1677 C C . ARG A 1 274 ? 2.34997 14.74811 27.22008 1.000 19.68651 274 ARG A C 1
ATOM 1678 O O . ARG A 1 274 ? 2.80818 13.91178 28.00560 1.000 21.62505 274 ARG A O 1
ATOM 1686 N N . ILE A 1 275 ? 1.96261 15.95413 27.62632 1.000 17.44956 275 ILE A N 1
ATOM 1687 C CA . ILE A 1 275 ? 2.00961 16.34080 29.05428 1.000 18.42533 275 ILE A CA 1
ATOM 1688 C C . ILE A 1 275 ? 0.64870 15.97348 29.63341 1.000 19.83364 275 ILE A C 1
ATOM 1689 O O . ILE A 1 275 ? -0.26794 16.79047 29.75327 1.000 17.88975 275 ILE A O 1
ATOM 1694 N N . LYS A 1 276 ? 0.51537 14.70602 30.01059 1.000 19.78864 276 LYS A N 1
ATOM 1695 C CA . LYS A 1 276 ? -0.77837 14.16617 30.38928 1.000 20.51268 276 LYS A CA 1
ATOM 1696 C C . LYS A 1 276 ? -0.58526 13.11054 31.46721 1.000 22.00836 276 LYS A C 1
ATOM 1697 O O . LYS A 1 276 ? 0.43455 12.41641 31.50305 1.000 21.83018 276 LYS A O 1
ATOM 1703 N N . ALA A 1 277 ? -1.57678 12.99711 32.34542 1.000 21.02797 277 ALA A N 1
ATOM 1704 C CA . ALA A 1 277 ? -1.57529 11.95711 33.35874 1.000 20.91138 277 ALA A CA 1
ATOM 1705 C C . ALA A 1 277 ? -2.04886 10.63834 32.75449 1.000 22.93131 277 ALA A C 1
ATOM 1706 O O . ALA A 1 277 ? -2.39995 10.55106 31.57455 1.000 28.42017 277 ALA A O 1
ATOM 1708 N N . GLY A 1 278 ? -2.05921 9.59196 33.57775 1.000 29.10860 278 GLY A N 1
ATOM 1709 C CA . GLY A 1 278 ? -2.55218 8.29819 33.16456 1.000 30.32988 278 GLY A CA 1
ATOM 1710 C C . GLY A 1 278 ? -1.52662 7.39247 32.52348 1.000 28.11758 278 GLY A C 1
ATOM 1711 O O . GLY A 1 278 ? -1.83967 6.22562 32.25475 1.000 30.32407 278 GLY A O 1
ATOM 1712 N N . GLY A 1 279 ? -0.31301 7.88255 32.27585 1.000 29.82502 279 GLY A N 1
ATOM 1713 C CA . GLY A 1 279 ? 0.67842 7.05025 31.62687 1.000 30.45686 279 GLY A CA 1
ATOM 1714 C C . GLY A 1 279 ? 0.28012 6.74479 30.19271 1.000 30.74094 279 GLY A C 1
ATOM 1715 O O . GLY A 1 279 ? -0.37583 7.54091 29.51368 1.000 30.91265 279 GLY A O 1
ATOM 1716 N N . GLY A 1 280 ? 0.68255 5.56735 29.72571 1.000 30.47020 280 GLY A N 1
ATOM 1717 C CA . GLY A 1 280 ? 0.35652 5.15228 28.37910 1.000 35.94280 280 GLY A CA 1
ATOM 1718 C C . GLY A 1 280 ? 1.32490 5.71180 27.35704 1.000 34.80514 280 GLY A C 1
ATOM 1719 O O . GLY A 1 280 ? 2.25847 6.45590 27.66389 1.000 34.91109 280 GLY A O 1
ATOM 1720 N N . THR A 1 281 ? 1.08807 5.33685 26.10329 1.000 33.95371 281 THR A N 1
ATOM 1721 C CA . THR A 1 281 ? 1.96108 5.74411 25.01500 1.000 37.78644 281 THR A CA 1
ATOM 1722 C C . THR A 1 281 ? 1.15803 5.83404 23.72598 1.000 37.67366 281 THR A C 1
ATOM 1723 O O . THR A 1 281 ? 0.03292 5.33752 23.63066 1.000 34.84460 281 THR A O 1
ATOM 1727 N N . ASN A 1 282 ? 1.75661 6.48060 22.72932 1.000 38.34512 282 ASN A N 1
ATOM 1728 C CA . ASN A 1 282 ? 1.31240 6.37146 21.35159 1.000 41.20442 282 ASN A CA 1
ATOM 1729 C C . ASN A 1 282 ? 2.19520 5.35112 20.63668 1.000 40.53155 282 ASN A C 1
ATOM 1730 O O . ASN A 1 282 ? 3.09037 4.74262 21.22775 1.000 38.49875 282 ASN A O 1
ATOM 1735 N N . ASN A 1 283 ? 1.94751 5.16501 19.34730 1.000 39.91628 283 ASN A N 1
ATOM 1736 C CA . ASN A 1 283 ? 2.70739 4.19643 18.57089 1.000 46.13092 283 ASN A CA 1
ATOM 1737 C C . ASN A 1 283 ? 4.00613 4.76259 18.00906 1.000 44.82799 283 ASN A C 1
ATOM 1738 O O . ASN A 1 283 ? 4.77538 4.01424 17.39656 1.000 45.51887 283 ASN A O 1
ATOM 1743 N N . GLU A 1 284 ? 4.27125 6.05241 18.20083 1.000 41.10383 284 GLU A N 1
ATOM 1744 C CA . GLU A 1 284 ? 5.45292 6.67900 17.62406 1.000 38.86745 284 GLU A CA 1
ATOM 1745 C C . GLU A 1 284 ? 6.69837 6.32235 18.42655 1.000 32.93758 284 GLU A C 1
ATOM 1746 O O . GLU A 1 284 ? 6.65868 6.22971 19.65686 1.000 35.19044 284 GLU A O 1
ATOM 1752 N N . ASP A 1 285 ? 7.80793 6.12054 17.71950 1.000 35.29049 285 ASP A N 1
ATOM 1753 C CA . ASP A 1 285 ? 9.07209 5.78617 18.36179 1.000 33.15160 285 ASP A CA 1
ATOM 1754 C C . ASP A 1 285 ? 9.74300 7.03901 18.91027 1.000 28.56625 285 ASP A C 1
ATOM 1755 O O . ASP A 1 285 ? 9.72656 8.09891 18.27811 1.000 29.73027 285 ASP A O 1
ATOM 1760 N N . ASP A 1 286 ? 10.33838 6.90977 20.09287 1.000 25.90293 286 ASP A N 1
ATOM 1761 C CA . ASP A 1 286 ? 11.07038 7.99731 20.73577 1.000 29.09151 286 ASP A CA 1
ATOM 1762 C C . ASP A 1 286 ? 12.55479 7.80859 20.43224 1.000 31.04360 286 ASP A C 1
ATOM 1763 O O . ASP A 1 286 ? 13.17816 6.85833 20.91705 1.000 28.34481 286 ASP A O 1
ATOM 1768 N N . LEU A 1 287 ? 13.11836 8.71367 19.63069 1.000 26.76272 287 LEU A N 1
ATOM 1769 C CA . LEU A 1 287 ? 14.51329 8.62249 19.21981 1.000 22.88373 287 LEU A CA 1
ATOM 1770 C C . LEU A 1 287 ? 15.48079 9.27411 20.19923 1.000 23.67475 287 LEU A C 1
ATOM 1771 O O . LEU A 1 287 ? 16.69386 9.08498 20.06071 1.000 26.32679 287 LEU A O 1
ATOM 1776 N N . THR A 1 288 ? 14.98898 10.03470 21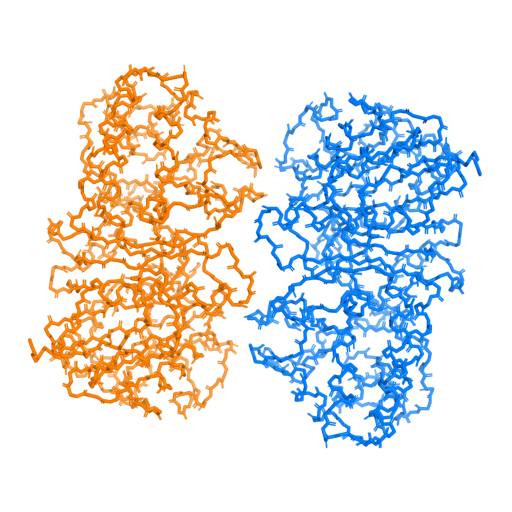.17462 1.000 22.48724 288 THR A N 1
ATOM 1777 C CA . THR A 1 288 ? 15.86790 10.58334 22.19970 1.000 24.46173 288 THR A CA 1
ATOM 1778 C C . THR A 1 288 ? 15.93816 9.66925 23.41602 1.000 24.48062 288 THR A C 1
ATOM 1779 O O . THR A 1 288 ? 17.02589 9.39471 23.93226 1.000 25.64616 288 THR A O 1
ATOM 1783 N N . LEU A 1 289 ? 14.78403 9.19374 23.87870 1.000 24.61881 289 LEU A N 1
ATOM 1784 C CA . LEU A 1 289 ? 14.70351 8.38850 25.08810 1.000 27.23698 289 LEU A CA 1
ATOM 1785 C C . LEU A 1 289 ? 14.71857 6.89167 24.81828 1.000 26.12982 289 LEU A C 1
ATOM 1786 O O . LEU A 1 289 ? 14.96548 6.11406 25.74666 1.000 26.99427 289 LEU A O 1
ATOM 1791 N N . GLY A 1 290 ? 14.46708 6.46896 23.58206 1.000 28.16632 290 GLY A N 1
ATOM 1792 C CA . GLY A 1 290 ? 14.38490 5.05315 23.28429 1.000 27.43438 290 GLY A CA 1
ATOM 1793 C C . GLY A 1 290 ? 13.02577 4.47347 23.61755 1.000 36.10216 290 GLY A C 1
ATOM 1794 O O . GLY A 1 290 ? 12.38675 4.89048 24.58943 1.000 38.03919 290 GLY A O 1
ATOM 1795 N N . GLY A 1 291 ? 12.56767 3.51929 22.81718 1.000 33.50795 291 GLY A N 1
ATOM 1796 C CA . GLY A 1 291 ? 11.25740 2.93719 23.02172 1.000 34.56203 291 GLY A CA 1
ATOM 1797 C C . GLY A 1 291 ? 10.16588 3.75710 22.36136 1.000 35.30011 291 GLY A C 1
ATOM 1798 O O . GLY A 1 291 ? 10.38595 4.49635 21.39675 1.000 35.36240 291 GLY A O 1
ATOM 1799 N N . LYS A 1 292 ? 8.96089 3.61654 22.89880 1.000 34.05667 292 LYS A N 1
ATOM 1800 C CA . LYS A 1 292 ? 7.81658 4.35624 22.39182 1.000 37.12594 292 LYS A CA 1
ATOM 1801 C C . LYS A 1 292 ? 7.66278 5.66861 23.14784 1.000 33.39625 292 LYS A C 1
ATOM 1802 O O . LYS A 1 292 ? 8.03122 5.77840 24.32092 1.000 33.28850 292 LYS A O 1
ATOM 1808 N N . GLU A 1 293 ? 7.12344 6.67119 22.45664 1.000 28.39649 293 GLU A N 1
ATOM 1809 C CA . GLU A 1 293 ? 6.92142 7.97733 23.06956 1.000 28.60723 293 GLU A CA 1
ATOM 1810 C C . GLU A 1 293 ? 5.95519 7.86110 24.23983 1.000 24.77009 293 GLU A C 1
ATOM 1811 O O . GLU A 1 293 ? 4.82288 7.39954 24.07826 1.000 28.83424 293 GLU A O 1
ATOM 1817 N N . GLN A 1 294 ? 6.40472 8.27288 25.41705 1.000 23.18199 294 GLN A N 1
ATOM 1818 C CA . GLN A 1 294 ? 5.61259 8.16742 26.63044 1.000 26.74593 294 GLN A CA 1
ATOM 1819 C C . GLN A 1 294 ? 4.89463 9.47752 26.92293 1.000 25.44485 294 GLN A C 1
ATOM 1820 O O . GLN A 1 294 ? 5.27988 10.54988 26.45035 1.000 23.05465 294 GLN A O 1
ATOM 1826 N N . ASN A 1 295 ? 3.83635 9.37107 27.71899 1.000 26.48080 295 ASN A N 1
ATOM 1827 C CA . ASN A 1 295 ? 3.15718 10.52377 28.28916 1.000 23.01293 295 ASN A CA 1
ATOM 1828 C C . ASN A 1 295 ? 3.71106 10.77465 29.68359 1.000 23.58065 295 ASN A C 1
ATOM 1829 O O . ASN A 1 295 ? 3.95945 9.83430 30.44434 1.000 24.85048 295 ASN A O 1
ATOM 1834 N N . PHE A 1 296 ? 3.90884 12.04276 30.01519 1.000 22.68399 296 PHE A N 1
ATOM 1835 C CA . PHE A 1 296 ? 4.50557 12.42558 31.28562 1.000 21.04221 296 PHE A CA 1
ATOM 1836 C C . PHE A 1 296 ? 3.46313 13.15477 32.12089 1.000 21.62901 296 PHE A C 1
ATOM 1837 O O . PHE A 1 296 ? 2.94672 14.19885 31.70720 1.000 18.63102 296 PHE A O 1
ATOM 1845 N N . ASP A 1 297 ? 3.14543 12.58541 33.27799 1.000 21.53759 297 ASP A N 1
ATOM 1846 C CA . ASP A 1 297 ? 2.17130 13.18083 34.17924 1.000 20.80662 297 ASP A CA 1
ATOM 1847 C C . ASP A 1 297 ? 2.68177 14.53365 34.67084 1.000 19.74937 297 ASP A C 1
ATOM 1848 O O . ASP A 1 297 ? 3.81305 14.61852 35.16601 1.000 19.25855 297 ASP A O 1
ATOM 1853 N N . PRO A 1 298 ? 1.89014 15.60274 34.54617 1.000 20.81114 298 PRO A N 1
ATOM 1854 C CA . PRO A 1 298 ? 2.32329 16.89963 35.09538 1.000 18.46607 298 PRO A CA 1
ATOM 1855 C C . PRO A 1 298 ? 2.65240 16.84867 36.57360 1.000 18.11764 298 PRO A C 1
ATOM 1856 O O . PRO A 1 298 ? 3.41881 17.69439 37.05172 1.000 18.95674 298 PRO A O 1
ATOM 1860 N N . ALA A 1 299 ? 2.10860 15.87940 37.31175 1.000 17.59648 299 ALA A N 1
ATOM 1861 C CA . ALA A 1 299 ? 2.38740 15.78203 38.73809 1.000 18.97056 299 ALA A CA 1
ATOM 1862 C C . ALA A 1 299 ? 3.77991 15.24090 39.02329 1.000 18.24581 299 ALA A C 1
ATOM 1863 O O . ALA A 1 299 ? 4.28887 15.43662 40.13127 1.000 20.70622 299 ALA A O 1
ATOM 1865 N N . THR A 1 300 ? 4.40860 14.56854 38.05519 1.000 19.10159 300 THR A N 1
ATOM 1866 C CA . THR A 1 300 ? 5.69988 13.92939 38.27732 1.000 19.76403 300 THR A CA 1
ATOM 1867 C C . THR A 1 300 ? 6.71417 14.23551 37.18166 1.000 21.34717 300 THR A C 1
ATOM 1868 O O . THR A 1 300 ? 7.81204 13.66645 37.20128 1.000 19.78913 300 THR A O 1
ATOM 1872 N N . ILE A 1 301 ? 6.38509 15.11343 36.23172 1.000 18.82493 301 ILE A N 1
ATOM 1873 C CA . ILE A 1 301 ? 7.28222 15.36453 35.11135 1.000 20.39963 301 ILE A CA 1
ATOM 1874 C C . ILE A 1 301 ? 8.53017 16.07990 35.61332 1.000 19.31022 301 ILE A C 1
ATOM 1875 O O . ILE A 1 301 ? 8.46478 16.93911 36.50424 1.000 21.43394 301 ILE A O 1
ATOM 1880 N N . THR A 1 302 ? 9.68205 15.70060 35.06957 1.000 17.43356 302 THR A N 1
ATOM 1881 C CA . THR A 1 302 ? 10.96485 16.25958 35.47069 1.000 19.41171 302 THR A CA 1
ATOM 1882 C C . THR A 1 302 ? 11.50614 17.16555 34.37383 1.000 17.27811 302 THR A C 1
ATOM 1883 O O . THR A 1 302 ? 10.95146 17.25269 33.27509 1.000 18.95168 302 THR A O 1
ATOM 1887 N N . ASN A 1 303 ? 12.60204 17.85772 34.69678 1.000 18.46622 303 ASN A N 1
ATOM 1888 C CA . ASN A 1 303 ? 13.24916 18.71726 33.71024 1.000 17.09086 303 ASN A CA 1
ATOM 1889 C C . ASN A 1 303 ? 13.68823 17.91494 32.49331 1.000 19.45907 303 ASN A C 1
ATOM 1890 O O . ASN A 1 303 ? 13.49057 18.34278 31.34852 1.000 20.33069 303 ASN A O 1
ATOM 1895 N N . GLU A 1 304 ? 14.28573 16.74480 32.72621 1.000 18.17696 304 GLU A N 1
ATOM 1896 C CA . GLU A 1 304 ? 14.81291 15.93978 31.63160 1.000 18.60042 304 GLU A CA 1
ATOM 1897 C C . GLU A 1 304 ? 13.69628 15.44001 30.72741 1.000 17.85415 304 GLU A C 1
ATOM 1898 O O . GLU A 1 304 ? 13.85187 15.40907 29.50354 1.000 18.03001 304 GLU A O 1
ATOM 1904 N N . GLN A 1 305 ? 12.55355 15.07060 31.30926 1.000 20.61876 305 GLN A N 1
ATOM 1905 C CA . GLN A 1 305 ? 11.44246 14.56659 30.50832 1.000 16.26195 305 GLN A CA 1
ATOM 1906 C C . GLN A 1 305 ? 10.82093 15.67077 29.66154 1.000 15.19889 305 GLN A C 1
ATOM 1907 O O . GLN A 1 305 ? 10.49476 15.45378 28.48964 1.000 18.57974 305 GLN A O 1
ATOM 1913 N N . LEU A 1 306 ? 10.67982 16.87017 30.22368 1.000 16.37527 306 LEU A N 1
ATOM 1914 C CA . LEU A 1 306 ? 10.15328 17.99243 29.45347 1.000 15.43420 306 LEU A CA 1
ATOM 1915 C C . LEU A 1 306 ? 11.11834 18.40494 28.34378 1.000 17.83106 306 LEU A C 1
A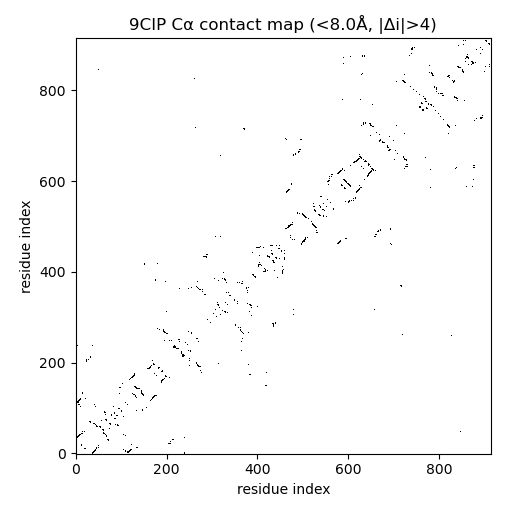TOM 1916 O O . LEU A 1 306 ? 10.69458 18.72885 27.22315 1.000 19.61712 306 LEU A O 1
ATOM 1921 N N . GLY A 1 307 ? 12.42104 18.39194 28.63294 1.000 15.14261 307 GLY A N 1
ATOM 1922 C CA . GLY A 1 307 ? 13.39594 18.69400 27.59983 1.000 17.48852 307 GLY A CA 1
ATOM 1923 C C . GLY A 1 307 ? 13.40498 17.65917 26.49080 1.000 21.11292 307 GLY A C 1
ATOM 1924 O O . GLY A 1 307 ? 13.51298 18.00140 25.30922 1.000 18.36714 307 GLY A O 1
ATOM 1925 N N . ALA A 1 308 ? 13.30755 16.37753 26.85754 1.000 18.80263 308 ALA A N 1
ATOM 1926 C CA . ALA A 1 308 ? 13.19547 15.32326 25.85813 1.000 18.41142 308 ALA A CA 1
ATOM 1927 C C . ALA A 1 308 ? 11.93325 15.49679 25.03085 1.000 18.77827 308 ALA A C 1
ATOM 1928 O O . ALA A 1 308 ? 11.92775 15.22227 23.82787 1.000 19.98380 308 ALA A O 1
ATOM 1930 N N . LEU A 1 309 ? 10.85694 15.96647 25.65937 1.000 19.05433 309 LEU A N 1
ATOM 1931 C CA . LEU A 1 309 ? 9.63421 16.26361 24.92404 1.000 19.62510 309 LEU A CA 1
ATOM 1932 C C . LEU A 1 309 ? 9.88916 17.31427 23.85173 1.000 16.50154 309 LEU A C 1
ATOM 1933 O O . LEU A 1 309 ? 9.58472 17.10377 22.67080 1.000 18.19981 309 LEU A O 1
ATOM 1938 N N . PHE A 1 310 ? 10.44049 18.46173 24.25570 1.000 16.85147 310 PHE A N 1
ATOM 1939 C CA . PHE A 1 310 ? 10.76813 19.51267 23.29384 1.000 14.40663 310 PHE A CA 1
ATOM 1940 C C . PHE A 1 310 ? 11.63736 18.97886 22.15872 1.000 21.18834 310 PHE A C 1
ATOM 1941 O O . PHE A 1 310 ? 11.31580 19.15412 20.97439 1.000 20.38890 310 PHE A O 1
ATOM 1949 N N . VAL A 1 311 ? 12.74195 18.31142 22.50834 1.000 19.06289 311 VAL A N 1
ATOM 1950 C CA . VAL A 1 311 ? 13.71056 17.87981 21.50164 1.000 18.45017 311 VAL A CA 1
ATOM 1951 C C . VAL A 1 311 ? 13.07932 16.88092 20.53715 1.000 18.74823 311 VAL A C 1
ATOM 1952 O O . VAL A 1 311 ? 13.20948 17.00902 19.31451 1.000 20.97429 311 VAL A O 1
ATOM 1956 N N . GLU A 1 312 ? 12.37723 15.87609 21.06856 1.000 19.38494 312 GLU A N 1
ATOM 1957 C CA . GLU A 1 312 ? 11.82117 14.82938 20.21966 1.000 18.20307 312 GLU A CA 1
ATOM 1958 C C . GLU A 1 312 ? 10.70188 15.35737 19.33410 1.000 22.62828 312 GLU A C 1
ATOM 1959 O O . GLU A 1 312 ? 10.61806 14.99366 18.15365 1.000 22.89989 312 GLU A O 1
ATOM 1965 N N . GLU A 1 313 ? 9.82114 16.20331 19.87653 1.000 20.80686 313 GLU A N 1
ATOM 1966 C CA . GLU A 1 313 ? 8.74454 16.72195 19.04348 1.000 19.64171 313 GLU A CA 1
ATOM 1967 C C . GLU A 1 313 ? 9.28503 17.65388 17.96964 1.000 21.72886 313 GLU A C 1
ATOM 1968 O O . GLU A 1 313 ? 8.79086 17.64718 16.83643 1.000 23.22110 313 GLU A O 1
ATOM 1974 N N . GLN A 1 314 ? 10.31047 18.45077 18.29068 1.000 20.99082 314 GLN A N 1
ATOM 1975 C CA . GLN A 1 314 ? 10.92182 19.27685 17.25556 1.000 21.83813 314 GLN A CA 1
ATOM 1976 C C . GLN A 1 314 ? 11.57559 18.41387 16.18444 1.000 23.32905 314 GLN A C 1
ATOM 1977 O O . GLN A 1 314 ? 11.44708 18.69740 14.98744 1.000 23.07378 314 GLN A O 1
ATOM 1983 N N . ARG A 1 315 ? 12.26859 17.34725 16.59419 1.000 19.81324 315 ARG A N 1
ATOM 1984 C CA . ARG A 1 315 ? 12.87402 16.43781 15.62713 1.000 21.22945 315 ARG A CA 1
ATOM 1985 C C . ARG A 1 315 ? 11.81985 15.85538 14.69385 1.000 22.77720 315 ARG A C 1
ATOM 1986 O O . ARG A 1 315 ? 11.97242 15.88742 13.46558 1.000 25.12574 315 ARG A O 1
ATOM 1994 N N . ASP A 1 316 ? 10.73230 15.32997 15.26322 1.000 22.23210 316 ASP A N 1
ATOM 1995 C CA . ASP A 1 316 ? 9.68869 14.71245 14.44783 1.000 25.10950 316 ASP A CA 1
ATOM 1996 C C . ASP A 1 316 ? 9.04470 15.72628 13.50767 1.000 23.33506 316 ASP A C 1
ATOM 1997 O O . ASP A 1 316 ? 8.89241 15.46587 12.30793 1.000 23.79840 316 ASP A O 1
ATOM 2002 N N . SER A 1 317 ? 8.67693 16.90004 14.03254 1.000 23.59053 317 SER A N 1
ATOM 2003 C CA . SER A 1 317 ? 8.00234 17.90308 13.21460 1.000 22.27755 317 SER A CA 1
ATOM 2004 C C . SER A 1 317 ? 8.89462 18.39522 12.08020 1.000 22.52490 317 SER A C 1
ATOM 2005 O O . SER A 1 317 ? 8.43390 18.53791 10.94121 1.000 23.66524 317 SER A O 1
ATOM 2008 N N . THR A 1 318 ? 10.17124 18.66865 12.36546 1.000 19.40832 318 THR A N 1
ATOM 2009 C CA . THR A 1 318 ? 11.04800 19.19912 11.32719 1.000 21.06139 318 THR A CA 1
ATOM 2010 C C . THR A 1 318 ? 11.38751 18.13385 10.29258 1.000 22.24866 318 THR A C 1
ATOM 2011 O O . THR A 1 318 ? 11.31450 18.38969 9.08504 1.000 24.87918 318 THR A O 1
ATOM 2015 N N . HIS A 1 319 ? 11.75400 16.92596 10.73724 1.000 22.13601 319 HIS A N 1
ATOM 2016 C CA . HIS A 1 319 ? 12.12578 15.89064 9.78062 1.000 24.87653 319 HIS A CA 1
ATOM 2017 C C . HIS A 1 319 ? 10.93216 15.37170 8.99040 1.000 26.94418 319 HIS A C 1
ATOM 2018 O O . HIS A 1 319 ? 11.12479 14.82548 7.89868 1.000 28.65511 319 HIS A O 1
ATOM 2025 N N . ALA A 1 320 ? 9.70901 15.53349 9.50633 1.000 25.59225 320 ALA A N 1
ATOM 2026 C CA . ALA A 1 320 ? 8.53376 15.14110 8.73626 1.000 27.18505 320 ALA A CA 1
ATOM 2027 C C . ALA A 1 320 ? 8.40598 15.95796 7.45735 1.000 26.38420 320 ALA A C 1
ATOM 2028 O O . ALA A 1 320 ? 7.92778 15.44485 6.44023 1.000 25.33472 320 ALA A O 1
ATOM 2030 N N . ASN A 1 321 ? 8.82736 17.22376 7.48517 1.000 27.63796 321 ASN A N 1
ATOM 2031 C CA . ASN A 1 321 ? 8.78649 18.09118 6.31514 1.000 25.48842 321 ASN A CA 1
ATOM 2032 C C . ASN A 1 321 ? 10.13494 18.17950 5.60831 1.000 24.11742 321 ASN A C 1
ATOM 2033 O O . ASN A 1 321 ? 10.36539 19.12191 4.84433 1.000 25.25390 321 ASN A O 1
ATOM 2038 N N . GLY A 1 322 ? 11.02422 17.22063 5.84618 1.000 24.19681 322 GLY A N 1
ATOM 2039 C CA . GLY A 1 322 ? 12.30353 17.19726 5.15380 1.000 27.80666 322 GLY A CA 1
ATOM 2040 C C . GLY A 1 322 ? 13.18242 18.39230 5.44574 1.000 28.81740 322 GLY A C 1
ATOM 2041 O O . GLY A 1 322 ? 13.88934 18.87479 4.55166 1.000 29.14113 322 GLY A O 1
ATOM 2042 N N . ARG A 1 323 ? 13.15758 18.88131 6.68231 1.000 23.39835 323 ARG A N 1
ATOM 2043 C CA . ARG A 1 323 ? 13.96810 20.01901 7.10429 1.000 22.24486 323 ARG A CA 1
ATOM 2044 C C . ARG A 1 323 ? 15.05845 19.48890 8.03177 1.000 25.89890 323 ARG A C 1
ATOM 2045 O O . ARG A 1 323 ? 14.97939 19.60593 9.25594 1.000 26.05908 323 ARG A O 1
ATOM 2053 N N . TYR A 1 324 ? 16.08809 18.89718 7.43282 1.000 22.98927 324 TYR A N 1
ATOM 2054 C CA . TYR A 1 324 ? 17.17292 18.28810 8.18829 1.000 24.69550 324 TYR A CA 1
ATOM 2055 C C . TYR A 1 324 ? 18.26565 19.27691 8.57182 1.000 28.61397 324 TYR A C 1
ATOM 2056 O O . TYR A 1 324 ? 19.28303 18.86475 9.13903 1.000 27.83207 324 TYR A O 1
ATOM 2065 N N . ASP A 1 325 ? 18.08303 20.56397 8.27865 1.000 27.03949 325 ASP A N 1
ATOM 2066 C CA . ASP A 1 325 ? 18.97377 21.59639 8.79064 1.000 23.58078 325 ASP A CA 1
ATOM 2067 C C . ASP A 1 325 ? 18.60800 22.04492 10.20191 1.000 22.55174 325 ASP A C 1
ATOM 2068 O O . ASP A 1 325 ? 19.38671 22.77617 10.82342 1.000 22.35925 325 ASP A O 1
ATOM 2073 N N . GLN A 1 326 ? 17.45510 21.62872 10.71911 1.000 21.80657 326 GLN A N 1
ATOM 2074 C CA . GLN A 1 326 ? 16.96914 22.11969 12.00006 1.000 22.27501 326 GLN A CA 1
ATOM 2075 C C . GLN A 1 326 ? 17.66726 21.41578 13.15881 1.000 19.60379 326 GLN A C 1
ATOM 2076 O O . GLN A 1 326 ? 18.07057 20.25330 13.05884 1.000 20.91174 326 GLN A O 1
ATOM 2082 N N . HIS A 1 327 ? 17.80978 22.13950 14.26804 1.000 18.48794 327 HIS A N 1
ATOM 2083 C CA . HIS A 1 327 ? 18.49531 21.62920 15.44648 1.000 19.79500 327 HIS A CA 1
ATOM 2084 C C . HIS A 1 327 ? 17.73256 22.03080 16.69910 1.000 17.68451 327 HIS A C 1
ATOM 2085 O O . HIS A 1 327 ? 16.97978 23.00727 16.70707 1.000 19.71313 327 HIS A O 1
ATOM 2092 N N . LEU A 1 328 ? 17.93551 21.25488 17.76208 1.000 15.64974 328 LEU A N 1
ATOM 2093 C CA . LEU A 1 328 ? 17.43973 21.60769 19.08508 1.000 20.26593 328 LEU A CA 1
ATOM 2094 C C . LEU A 1 328 ? 18.19754 20.78262 20.11484 1.000 19.05484 328 LEU A C 1
ATOM 2095 O O . LEU A 1 328 ? 18.52011 19.61838 19.86493 1.000 16.23034 328 LEU A O 1
ATOM 2100 N N . SER A 1 329 ? 18.47523 21.39003 21.26811 1.000 18.74976 329 SER A N 1
ATOM 2101 C CA . SER A 1 329 ? 19.28951 20.76916 22.29946 1.000 16.44933 329 SER A CA 1
ATOM 2102 C C . SER A 1 329 ? 18.72275 21.09467 23.67135 1.000 14.11638 329 SER A C 1
ATOM 2103 O O . SER A 1 329 ? 18.12439 22.15704 23.88594 1.000 15.84517 329 SER A O 1
ATOM 2106 N N . PHE A 1 330 ? 18.94434 20.16149 24.59701 1.000 15.37235 330 PHE A N 1
ATOM 2107 C CA . PHE A 1 330 ? 18.58587 20.28421 26.00467 1.000 17.45451 330 PHE A CA 1
ATOM 2108 C C . PHE A 1 330 ? 19.86894 20.22307 26.82119 1.000 15.82106 330 PHE A C 1
ATOM 2109 O O . PHE A 1 330 ? 20.64046 19.26475 26.69834 1.000 17.49500 330 PHE A O 1
ATOM 2117 N N . TYR A 1 331 ? 20.11365 21.25897 27.61698 1.000 15.19720 331 TYR A N 1
ATOM 2118 C CA . TYR A 1 331 ? 21.33229 21.39478 28.39870 1.000 17.78283 331 TYR A CA 1
ATOM 2119 C C . TYR A 1 331 ? 21.00244 21.40242 29.88122 1.000 17.44793 331 TYR A C 1
ATOM 2120 O O . TYR A 1 331 ? 20.03475 22.04320 30.30762 1.000 17.53089 331 TYR A O 1
ATOM 2129 N N . ASP A 1 332 ? 21.82075 20.69660 30.65747 1.000 17.60949 332 ASP A N 1
ATOM 2130 C CA . ASP A 1 332 ? 21.84501 20.83715 32.10802 1.000 18.30331 332 ASP A CA 1
ATOM 2131 C C . ASP A 1 332 ? 22.78540 21.99430 32.43197 1.000 16.32944 332 ASP A C 1
ATOM 2132 O O . ASP A 1 332 ? 24.00857 21.85539 32.32795 1.000 14.89495 332 ASP A O 1
ATOM 2137 N N . LEU A 1 333 ? 22.21715 23.14064 32.81572 1.000 16.32731 333 LEU A N 1
ATOM 2138 C CA . LEU A 1 333 ? 23.02586 24.34574 32.97009 1.000 17.90271 333 LEU A CA 1
ATOM 2139 C C . LEU A 1 333 ? 23.96960 24.29426 34.16546 1.000 18.16722 333 LEU A C 1
ATOM 2140 O O . LEU A 1 333 ? 24.92796 25.07377 34.20533 1.000 19.60775 333 LEU A O 1
ATOM 2145 N N . LYS A 1 334 ? 23.73953 23.40603 35.13602 1.000 17.51512 334 LYS A N 1
ATOM 2146 C CA . LYS A 1 334 ? 24.70920 23.28588 36.22032 1.000 20.40207 334 LYS A CA 1
ATOM 2147 C C . LYS A 1 334 ? 26.01782 22.65617 35.76133 1.000 18.26049 334 LYS A C 1
ATOM 2148 O O . LYS A 1 334 ? 26.96994 22.60180 36.54694 1.000 17.27271 334 LYS A O 1
ATOM 2154 N N . LYS A 1 335 ? 26.08401 22.18065 34.51989 1.000 19.84825 335 LYS A N 1
ATOM 2155 C CA . LYS A 1 335 ? 27.33725 21.76738 33.90595 1.000 20.74285 335 LYS A CA 1
ATOM 2156 C C . LYS A 1 335 ? 27.97754 22.87727 33.08333 1.000 16.21995 335 LYS A C 1
ATOM 2157 O O . LYS A 1 335 ? 29.14413 22.74340 32.69431 1.000 18.93824 335 LYS A O 1
ATOM 2163 N N . ALA A 1 336 ? 27.24815 23.97034 32.83724 1.000 15.79592 336 ALA A N 1
ATOM 2164 C CA . ALA A 1 336 ? 27.72557 25.01978 31.93964 1.000 21.37926 336 ALA A CA 1
ATOM 2165 C C . ALA A 1 336 ? 29.08500 25.55061 32.37680 1.000 18.52277 336 ALA A C 1
ATOM 2166 O O . ALA A 1 336 ? 30.02527 25.61615 31.57456 1.000 16.80325 336 ALA A O 1
ATOM 2168 N N . GLU A 1 337 ? 29.20863 25.92731 33.65210 1.000 18.02649 337 GLU A N 1
ATOM 2169 C CA . GLU A 1 337 ? 30.49427 26.38687 34.16521 1.000 21.00505 337 GLU A CA 1
ATOM 2170 C C . GLU A 1 337 ? 31.59066 25.36430 33.90104 1.000 18.36769 337 GLU A C 1
ATOM 2171 O O . GLU A 1 337 ? 32.68209 25.71955 33.43669 1.000 18.37586 337 GLU A O 1
ATOM 2177 N N . SER A 1 338 ? 31.30128 24.08254 34.14981 1.000 19.55652 338 SER A N 1
ATOM 2178 C CA . SER A 1 338 ? 32.29712 23.03868 33.92372 1.000 21.54499 338 SER A CA 1
ATOM 2179 C C . SER A 1 338 ? 32.81277 23.07023 32.49110 1.000 22.95938 338 SER A C 1
ATOM 2180 O O . SER A 1 338 ? 34.00136 22.82971 32.24412 1.000 19.79732 338 SER A O 1
ATOM 2183 N N . VAL A 1 339 ? 31.93577 23.38119 31.53432 1.000 21.89113 339 VAL A N 1
ATOM 2184 C CA . VAL A 1 339 ? 32.37623 23.52429 30.15235 1.000 16.81718 339 VAL A CA 1
ATOM 2185 C C . VAL A 1 339 ? 33.20744 24.78983 29.99276 1.000 16.57276 339 VAL A C 1
ATOM 2186 O O . VAL A 1 339 ? 34.31542 24.75629 29.44220 1.000 19.75491 339 VAL A O 1
ATOM 2190 N N . LYS A 1 340 ? 32.69145 25.91997 30.48629 1.000 15.71146 340 LYS A N 1
ATOM 2191 C CA . LYS A 1 340 ? 33.36864 27.20112 30.30899 1.000 16.51151 340 LYS A CA 1
ATOM 2192 C C . LYS A 1 340 ? 34.81759 27.11815 30.77387 1.000 18.29864 340 LYS A C 1
ATOM 2193 O O . LYS A 1 340 ? 35.75304 27.30390 29.98283 1.000 17.99226 340 LYS A O 1
ATOM 2199 N N . ARG A 1 341 ? 35.01148 26.78289 32.05340 1.000 15.26577 341 ARG A N 1
ATOM 2200 C CA . ARG A 1 341 ? 36.35305 26.60618 32.59709 1.000 16.28606 341 ARG A CA 1
ATOM 2201 C C . ARG A 1 341 ? 37.20310 25.73156 31.68508 1.000 18.25679 341 ARG A C 1
ATOM 2202 O O . ARG A 1 341 ? 38.33718 26.08956 31.34135 1.000 18.48174 341 ARG A O 1
ATOM 2210 N N . ALA A 1 342 ? 36.64583 24.60075 31.24280 1.000 17.25502 342 ALA A N 1
ATOM 2211 C CA . ALA A 1 342 ? 37.37892 23.70389 30.35797 1.000 15.41790 342 ALA A CA 1
ATOM 2212 C C . ALA A 1 342 ? 37.88931 24.44890 29.13051 1.000 18.28743 342 ALA A C 1
ATOM 2213 O O . ALA A 1 342 ? 39.09925 24.48583 28.86924 1.000 18.29405 342 ALA A O 1
ATOM 2215 N N . ILE A 1 343 ? 36.97615 25.09011 28.38974 1.000 15.09218 343 ILE A N 1
ATOM 2216 C CA . ILE A 1 343 ? 37.38970 25.86715 27.22314 1.000 16.05102 343 ILE A CA 1
ATOM 2217 C C . ILE A 1 343 ? 38.45260 26.87792 27.62028 1.000 15.66053 343 ILE A C 1
ATOM 2218 O O . ILE A 1 343 ? 39.47606 27.02542 26.93786 1.000 15.62906 343 ILE A O 1
ATOM 2223 N N . ASP A 1 344 ? 38.25561 27.54651 28.76210 1.000 15.75092 344 ASP A N 1
ATOM 2224 C CA . ASP A 1 344 ? 39.22041 28.54701 29.20491 1.000 16.85355 344 ASP A CA 1
ATOM 2225 C C . ASP A 1 344 ? 40.61450 27.94873 29.30438 1.000 16.80193 344 ASP A C 1
ATOM 2226 O O . ASP A 1 344 ? 41.58662 28.53444 28.80992 1.000 18.84011 344 ASP A O 1
ATOM 2231 N N . ASN A 1 345 ? 40.72691 26.76134 29.90983 1.000 14.46843 345 ASN A N 1
ATOM 2232 C CA . ASN A 1 345 ? 42.02544 26.10154 29.97766 1.000 14.43628 345 ASN A CA 1
ATOM 2233 C C . ASN A 1 345 ? 42.62217 25.98381 28.58496 1.000 18.62487 345 ASN A C 1
ATOM 2234 O O . ASN A 1 345 ? 43.73389 26.46549 28.32498 1.000 21.95150 345 ASN A O 1
ATOM 2239 N N . LEU A 1 346 ? 41.85118 25.40825 27.65728 1.000 16.51888 346 LEU A N 1
ATOM 2240 C CA . LEU A 1 346 ? 42.28796 25.30662 26.27106 1.000 18.20902 346 LEU A CA 1
ATOM 2241 C C . LEU A 1 346 ? 42.74104 26.66211 25.75293 1.000 18.82009 346 LEU A C 1
ATOM 2242 O O . LEU A 1 346 ? 43.83296 26.79142 25.18440 1.000 19.37595 346 LEU A O 1
ATOM 2247 N N . ALA A 1 347 ? 41.92874 27.69614 25.99350 1.000 18.19193 347 ALA A N 1
ATOM 2248 C CA . ALA A 1 347 ? 42.25989 29.03189 25.51430 1.000 18.34987 347 ALA A CA 1
ATOM 2249 C C . ALA A 1 347 ? 43.65497 29.43158 25.96435 1.000 16.24695 347 ALA A C 1
ATOM 2250 O O . ALA A 1 347 ? 44.48797 29.84888 25.14902 1.000 17.63149 347 ALA A O 1
ATOM 2252 N N . VAL A 1 348 ? 43.94421 29.25127 27.25680 1.000 16.13008 348 VAL A N 1
ATOM 2253 C CA . VAL A 1 348 ? 45.26111 29.60857 27.77482 1.000 15.76328 348 VAL A CA 1
ATOM 2254 C C . VAL A 1 348 ? 46.34434 28.89330 26.98185 1.000 17.52183 348 VAL A C 1
ATOM 2255 O O . VAL A 1 348 ? 47.29082 29.51769 26.48325 1.000 17.22536 348 VAL A O 1
ATOM 2259 N N . ASN A 1 349 ? 46.18666 27.57780 26.80342 1.000 17.99772 349 ASN A N 1
ATOM 2260 C CA . ASN A 1 349 ? 47.16038 26.82296 26.02552 1.000 16.93466 349 ASN A CA 1
ATOM 2261 C C . ASN A 1 349 ? 47.26099 27.36811 24.60882 1.000 19.68093 349 ASN A C 1
ATOM 2262 O O . ASN A 1 349 ? 48.36752 27.57861 24.09705 1.000 22.59985 349 ASN A O 1
ATOM 2267 N N . LEU A 1 350 ? 46.11601 27.64835 23.97471 1.000 17.12292 350 LEU A N 1
ATOM 2268 C CA . LEU A 1 350 ? 46.15164 28.17466 22.61483 1.000 15.48864 350 LEU A CA 1
ATOM 2269 C C . LEU A 1 350 ? 46.88153 29.50558 22.56005 1.000 19.18385 350 LEU A C 1
ATOM 2270 O O . LEU A 1 350 ? 47.47774 29.84571 21.53133 1.000 21.43025 350 LEU A O 1
ATOM 2275 N N . SER A 1 351 ? 46.86353 30.26314 23.65708 1.000 17.90535 351 SER A N 1
ATOM 2276 C CA . SER A 1 351 ? 47.63639 31.49552 23.68799 1.000 17.91601 351 SER A CA 1
ATOM 2277 C C . SER A 1 351 ? 49.11666 31.20751 23.89681 1.000 25.51648 351 SER A C 1
ATOM 2278 O O . SER A 1 351 ? 49.97083 31.84369 23.26848 1.000 25.80031 351 SER A O 1
ATOM 2281 N N . ASN A 1 352 ? 49.43769 30.23925 24.76042 1.000 20.42173 352 ASN A N 1
ATOM 2282 C CA . ASN A 1 352 ? 50.83494 30.00415 25.10366 1.000 21.49408 352 ASN A CA 1
ATOM 2283 C C . ASN A 1 352 ? 51.59456 29.33758 23.96435 1.000 24.36870 352 ASN A C 1
ATOM 2284 O O . ASN A 1 352 ? 52.81950 29.48058 23.87235 1.000 25.42296 352 ASN A O 1
ATOM 2289 N N . GLU A 1 353 ? 50.89788 28.61787 23.08899 1.000 22.57388 353 GLU A N 1
ATOM 2290 C CA . GLU A 1 353 ? 51.53948 27.90577 21.99482 1.000 26.50136 353 GLU A CA 1
ATOM 2291 C C . GLU A 1 353 ? 51.39060 28.61928 20.65611 1.000 23.69413 353 GLU A C 1
ATOM 2292 O O . GLU A 1 353 ? 51.80591 28.07242 19.62955 1.000 25.86023 353 GLU A O 1
ATOM 2298 N N . ASN A 1 354 ? 50.82586 29.82711 20.64969 1.000 24.08144 354 ASN A N 1
ATOM 2299 C CA . ASN A 1 354 ? 50.70128 30.65658 19.45043 1.000 24.81875 354 ASN A CA 1
ATOM 2300 C C . ASN A 1 354 ? 50.04644 29.87918 18.30743 1.000 25.48946 354 ASN A C 1
ATOM 2301 O O . ASN A 1 354 ? 50.65235 29.61377 17.26781 1.000 28.15554 354 ASN A O 1
ATOM 2306 N N . LYS A 1 355 ? 48.78268 29.50773 18.52158 1.000 25.18374 355 LYS A N 1
ATOM 2307 C CA . LYS A 1 355 ? 48.05252 28.65468 17.59074 1.000 24.36431 355 LYS A CA 1
ATOM 2308 C C . LYS A 1 355 ? 46.98013 29.40297 16.80941 1.000 22.83092 355 LYS A C 1
ATOM 2309 O O . LYS A 1 355 ? 46.03657 28.77706 16.31616 1.000 23.16404 355 LYS A O 1
ATOM 2315 N N . LYS A 1 356 ? 47.10568 30.72614 16.67930 1.000 22.83572 356 LYS A N 1
ATOM 2316 C CA . LYS A 1 356 ? 46.10018 31.48999 15.94578 1.000 23.07457 356 LYS A CA 1
ATOM 2317 C C . LYS A 1 356 ? 45.97039 30.99160 14.51246 1.000 22.02201 356 LYS A C 1
ATOM 2318 O O . LYS A 1 356 ? 44.85701 30.86452 13.98799 1.000 21.59127 356 LYS A O 1
ATOM 2324 N N . SER A 1 357 ? 47.10032 30.68546 13.87089 1.000 22.58028 357 SER A N 1
ATOM 2325 C CA . SER A 1 357 ? 47.07087 30.24456 12.48090 1.000 23.37740 357 SER A CA 1
ATOM 2326 C C . SER A 1 357 ? 46.34889 28.91015 12.33277 1.000 24.12726 357 SER A C 1
ATOM 2327 O O . SER A 1 357 ? 45.54702 28.72790 11.40898 1.000 25.24111 357 SER A O 1
ATOM 2330 N N . GLU A 1 358 ? 46.59392 27.97514 13.25210 1.000 24.20144 358 GLU A N 1
ATOM 2331 C CA . GLU A 1 358 ? 45.97632 26.65565 13.14853 1.000 25.67253 358 GLU A CA 1
ATOM 2332 C C . GLU A 1 358 ? 44.48121 26.71081 13.45091 1.000 24.63668 358 GLU A C 1
ATOM 2333 O O . GLU A 1 358 ? 43.67919 26.04957 12.77672 1.000 22.57503 358 GLU A O 1
ATOM 2339 N N . ILE A 1 359 ? 44.08204 27.49772 14.45261 1.000 21.55204 359 ILE A N 1
ATOM 2340 C CA . ILE A 1 359 ? 42.65830 27.63753 14.73485 1.000 21.01714 359 ILE A CA 1
ATOM 2341 C C . ILE A 1 359 ? 41.95379 28.32698 13.57392 1.000 24.18585 359 ILE A C 1
ATOM 2342 O O . ILE A 1 359 ? 40.83853 27.94801 13.19965 1.000 22.35933 359 ILE A O 1
ATOM 2347 N N . GLU A 1 360 ? 42.58940 29.34012 12.97542 1.000 22.47272 360 GLU A N 1
ATOM 2348 C CA . GLU A 1 360 ? 41.98036 29.98480 11.81542 1.000 23.45970 360 GLU A CA 1
ATOM 2349 C C . GLU A 1 360 ? 41.88364 29.03305 10.63060 1.000 21.25806 360 GLU A C 1
ATOM 2350 O O . GLU A 1 360 ? 40.92147 29.10454 9.85783 1.000 20.78932 360 GLU A O 1
ATOM 2356 N N . LYS A 1 361 ? 42.85706 28.13393 10.47550 1.000 21.68171 361 LYS A N 1
ATOM 2357 C CA . LYS A 1 361 ? 42.76563 27.13241 9.41970 1.000 23.65226 361 LYS A CA 1
ATOM 2358 C C . LYS A 1 361 ? 41.64293 26.13545 9.69169 1.000 22.92472 361 LYS A C 1
ATOM 2359 O O . LYS A 1 361 ? 41.01681 25.63803 8.75021 1.000 23.68751 361 LYS A O 1
ATOM 2365 N N . LEU A 1 362 ? 41.38138 25.82414 10.96392 1.000 24.63097 362 LEU A N 1
ATOM 2366 C CA . LEU A 1 362 ? 40.26263 24.93952 11.28791 1.000 21.33290 362 LEU A CA 1
ATOM 2367 C C . LEU A 1 362 ? 38.92459 25.63093 11.06209 1.000 22.60749 362 LEU A C 1
ATOM 2368 O O . LEU A 1 362 ? 37.97623 25.01774 10.55905 1.000 25.16331 362 LEU A O 1
ATOM 2373 N N . ARG A 1 363 ? 38.83310 26.90751 11.43243 1.000 22.91353 363 ARG A N 1
ATOM 2374 C CA . ARG A 1 363 ? 37.58411 27.64951 11.30849 1.000 18.40478 363 ARG A CA 1
ATOM 2375 C C . ARG A 1 363 ? 37.24634 27.92119 9.84955 1.000 24.06664 363 ARG A C 1
ATOM 2376 O O . ARG A 1 363 ? 36.08779 27.79057 9.43682 1.000 23.99682 363 ARG A O 1
ATOM 2384 N N . GLY A 1 364 ? 38.24222 28.29155 9.05660 1.000 22.44150 364 GLY A N 1
ATOM 2385 C CA . GLY A 1 364 ? 38.01833 28.65109 7.67372 1.000 19.79048 364 GLY A CA 1
ATOM 2386 C C . GLY A 1 364 ? 37.69061 30.11829 7.50160 1.000 18.31334 364 GLY A C 1
ATOM 2387 O O . GLY A 1 364 ? 37.83234 30.94565 8.40712 1.000 19.05231 364 GLY A O 1
ATOM 2388 N N . SER A 1 365 ? 37.22554 30.43591 6.29721 1.000 18.21000 365 SER A N 1
ATOM 2389 C CA . SER A 1 365 ? 36.92652 31.80940 5.92471 1.000 22.09771 365 SER A CA 1
ATOM 2390 C C . SER A 1 365 ? 35.99389 31.79900 4.72295 1.000 18.37758 365 SER A C 1
ATOM 2391 O O . SER A 1 365 ? 36.03306 30.88059 3.89996 1.000 20.12414 365 SER A O 1
ATOM 2394 N N . GLY A 1 366 ? 35.15611 32.82792 4.63741 1.000 16.57487 366 GLY A N 1
ATOM 2395 C CA . GLY A 1 366 ? 34.24638 32.94484 3.50747 1.000 20.99513 366 GLY A CA 1
ATOM 2396 C C . GLY A 1 366 ? 33.31737 31.74995 3.41790 1.000 22.81739 366 GLY A C 1
ATOM 2397 O O . GLY A 1 366 ? 32.66314 31.36760 4.39521 1.000 23.82842 366 GLY A O 1
ATOM 2398 N N . ILE A 1 367 ? 33.26392 31.13541 2.22972 1.000 22.69219 367 ILE A N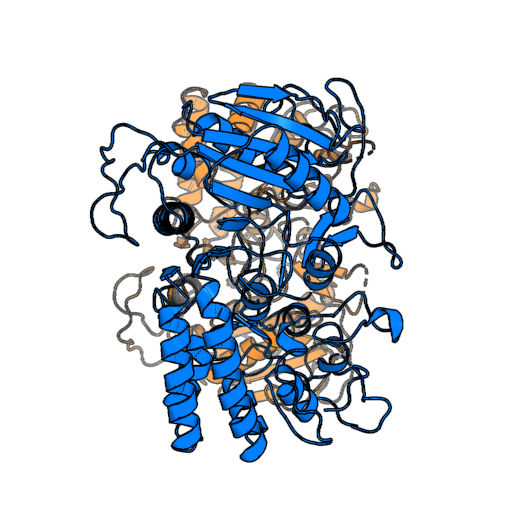 1
ATOM 2399 C CA . ILE A 1 367 ? 32.42954 29.95575 2.01950 1.000 26.97376 367 ILE A CA 1
ATOM 2400 C C . ILE A 1 367 ? 33.19074 28.65318 2.22136 1.000 25.47231 367 ILE A C 1
ATOM 2401 O O . ILE A 1 367 ? 32.59783 27.57275 2.09224 1.000 24.85560 367 ILE A O 1
ATOM 2406 N N . HIS A 1 368 ? 34.47807 28.71563 2.54067 1.000 22.10198 368 HIS A N 1
ATOM 2407 C CA . HIS A 1 368 ? 35.30726 27.52765 2.72053 1.000 23.82079 368 HIS A CA 1
ATOM 2408 C C . HIS A 1 368 ? 35.55559 27.34570 4.21729 1.000 25.36664 368 HIS A C 1
ATOM 2409 O O . HIS A 1 368 ? 36.53105 27.85935 4.76761 1.000 25.43318 368 HIS A O 1
ATOM 2416 N N . THR A 1 369 ? 34.65342 26.61879 4.87718 1.000 24.03053 369 THR A N 1
ATOM 2417 C CA . THR A 1 369 ? 34.81289 26.23434 6.27342 1.000 29.57777 369 THR A CA 1
ATOM 2418 C C . THR A 1 369 ? 34.51735 24.75086 6.41956 1.000 28.06226 369 THR A C 1
ATOM 2419 O O . THR A 1 369 ? 33.57864 24.23288 5.80830 1.000 26.91676 369 THR A O 1
ATOM 2423 N N . ASP A 1 370 ? 35.31345 24.07316 7.24193 1.000 31.55805 370 ASP A N 1
ATOM 2424 C CA . ASP A 1 370 ? 35.09668 22.66446 7.52573 1.000 40.49012 370 ASP A CA 1
ATOM 2425 C C . ASP A 1 370 ? 34.56510 22.41730 8.92919 1.000 33.30268 370 ASP A C 1
ATOM 2426 O O . ASP A 1 370 ? 34.11968 21.30078 9.21619 1.000 36.47544 370 ASP A O 1
ATOM 2431 N N . LEU A 1 371 ? 34.59615 23.41959 9.80296 1.000 28.91437 371 LEU A N 1
ATOM 2432 C CA . LEU A 1 371 ? 33.99636 23.28164 11.11993 1.000 25.31322 371 LEU A CA 1
ATOM 2433 C C . LEU A 1 371 ? 32.47555 23.27652 11.01073 1.000 21.87015 371 LEU A C 1
ATOM 2434 O O . LEU A 1 371 ? 31.88699 23.94141 10.15420 1.000 22.15876 371 LEU A O 1
ATOM 2439 N N . MET A 1 372 ? 31.83890 22.51200 11.88956 1.000 19.72385 372 MET A N 1
ATOM 2440 C CA . MET A 1 372 ? 30.38467 22.48340 11.94189 1.000 15.78567 372 MET A CA 1
ATOM 2441 C C . MET A 1 372 ? 29.87342 23.80387 12.50726 1.000 20.16952 372 MET A C 1
ATOM 2442 O O . MET A 1 372 ? 30.21058 24.17308 13.63779 1.000 20.63169 372 MET A O 1
ATOM 2447 N N . HIS A 1 373 ? 29.05888 24.51584 11.72830 1.000 18.10411 373 HIS A N 1
ATOM 2448 C CA . HIS A 1 373 ? 28.63991 25.86620 12.07677 1.000 17.99545 373 HIS A CA 1
ATOM 2449 C C . HIS A 1 373 ? 27.12856 25.99632 11.95006 1.000 19.70630 373 HIS A C 1
ATOM 2450 O O . HIS A 1 373 ? 26.43934 25.10265 11.45002 1.000 19.36617 373 HIS A O 1
ATOM 2457 N N . TYR A 1 374 ? 26.61618 27.13965 12.40875 1.000 19.14066 374 TYR A N 1
ATOM 2458 C CA . TYR A 1 374 ? 25.17928 27.36337 12.50555 1.000 20.60329 374 TYR A CA 1
ATOM 2459 C C . TYR A 1 374 ? 24.78007 28.69823 11.88920 1.000 17.70472 374 TYR A C 1
ATOM 2460 O O . TYR A 1 374 ? 23.83302 29.34289 12.34465 1.000 20.25773 374 TYR A O 1
ATOM 2469 N N . PHE A 1 375 ? 25.49376 29.12260 10.85047 1.000 21.10760 375 PHE A N 1
ATOM 2470 C CA . PHE A 1 375 ? 25.16499 30.33617 10.12105 1.000 21.31225 375 PHE A CA 1
ATOM 2471 C C . PHE A 1 375 ? 25.38404 30.08983 8.63569 1.000 24.96688 375 PHE A C 1
ATOM 2472 O O . PHE A 1 375 ? 26.02822 29.11761 8.23450 1.000 23.42903 375 PHE A O 1
ATOM 2480 N N . ASP A 1 376 ? 24.83497 30.98482 7.81931 1.000 22.93286 376 ASP A N 1
ATOM 2481 C CA . ASP A 1 376 ? 24.99485 30.91371 6.36851 1.000 24.15737 376 ASP A CA 1
ATOM 2482 C C . ASP A 1 376 ? 26.35060 31.50804 6.00739 1.000 23.88018 376 ASP A C 1
ATOM 2483 O O . ASP A 1 376 ? 26.51059 32.72950 5.95194 1.000 26.43056 376 ASP A O 1
ATOM 2488 N N . GLU A 1 377 ? 27.33991 30.64311 5.76144 1.000 24.73220 377 GLU A N 1
ATOM 2489 C CA . GLU A 1 377 ? 28.68969 31.11979 5.47318 1.000 25.39920 377 GLU A CA 1
ATOM 2490 C C . GLU A 1 377 ? 28.78646 31.86149 4.14477 1.000 28.51761 377 GLU A C 1
ATOM 2491 O O . GLU A 1 377 ? 29.81296 32.49899 3.88688 1.000 27.77493 377 GLU A O 1
ATOM 2497 N N . TYR A 1 378 ? 27.75649 31.79352 3.29947 1.000 25.55237 378 TYR A N 1
ATOM 2498 C CA . TYR A 1 378 ? 27.72920 32.56647 2.06429 1.000 26.64107 378 TYR A CA 1
ATOM 2499 C C . TYR A 1 378 ? 27.36823 34.02809 2.29546 1.000 28.60867 378 TYR A C 1
ATOM 2500 O O . TYR A 1 378 ? 27.46760 34.82889 1.35937 1.000 31.48442 378 TYR A O 1
ATOM 2509 N N . SER A 1 379 ? 26.95731 34.39101 3.50955 1.000 25.57464 379 SER A N 1
ATOM 2510 C CA . SER A 1 379 ? 26.59680 35.76017 3.86424 1.000 25.53646 379 SER A CA 1
ATOM 2511 C C . SER A 1 379 ? 27.67716 36.32970 4.77680 1.000 29.69545 379 SER A C 1
ATOM 2512 O O . SER A 1 379 ? 27.85914 35.85258 5.90301 1.000 28.39787 379 SER A O 1
ATOM 2515 N N . GLU A 1 380 ? 28.38975 37.35440 4.29490 1.000 31.48635 380 GLU A N 1
ATOM 2516 C CA . GLU A 1 380 ? 29.38462 38.00414 5.14109 1.000 30.06795 380 GLU A CA 1
ATOM 2517 C C . GLU A 1 380 ? 28.72067 38.67602 6.33428 1.000 30.68299 380 GLU A C 1
ATOM 2518 O O . GLU A 1 380 ? 29.32556 38.78241 7.40780 1.000 32.03067 380 GLU A O 1
ATOM 2524 N N . GLY A 1 381 ? 27.47769 39.13195 6.16401 1.000 25.08412 381 GLY A N 1
ATOM 2525 C CA . GLY A 1 381 ? 26.73746 39.67827 7.28780 1.000 27.58832 381 GLY A CA 1
ATOM 2526 C C . GLY A 1 381 ? 26.57622 38.68232 8.41879 1.000 28.77108 381 GLY A C 1
ATOM 2527 O O . GLY A 1 381 ? 26.69484 39.03842 9.59326 1.000 28.27820 381 GLY A O 1
ATOM 2528 N N . GLU A 1 382 ? 26.29952 37.41945 8.08299 1.000 29.60907 382 GLU A N 1
ATOM 2529 C CA . GLU A 1 382 ? 26.20598 36.39622 9.11870 1.000 26.82726 382 GLU A CA 1
ATOM 2530 C C . GLU A 1 382 ? 27.57586 36.04472 9.67990 1.000 26.45050 382 GLU A C 1
ATOM 2531 O O . GLU A 1 382 ? 27.68621 35.68771 10.85820 1.000 24.96075 382 GLU A O 1
ATOM 2537 N N . TRP A 1 383 ? 28.62549 36.13820 8.85954 1.000 27.30133 383 TRP A N 1
ATOM 2538 C CA . TRP A 1 383 ? 29.97984 35.97414 9.37661 1.000 22.57632 383 TRP A CA 1
ATOM 2539 C C . TRP A 1 383 ? 30.28764 37.02308 10.43619 1.000 23.73555 383 TRP A C 1
ATOM 2540 O O . TRP A 1 383 ? 30.96331 36.73692 11.43114 1.000 21.89350 383 TRP A O 1
ATOM 2551 N N . VAL A 1 384 ? 29.80157 38.24701 10.23514 1.000 24.41154 384 VAL A N 1
ATOM 2552 C CA . VAL A 1 384 ? 30.06961 39.32225 11.18331 1.000 27.70083 384 VAL A CA 1
ATOM 2553 C C . VAL A 1 384 ? 29.17962 39.20073 12.41318 1.000 23.11476 384 VAL A C 1
ATOM 2554 O O . VAL A 1 384 ? 29.63492 39.40271 13.54419 1.000 24.32958 384 VAL A O 1
ATOM 2558 N N . GLU A 1 385 ? 27.90599 38.86486 12.21974 1.000 22.32052 385 GLU A N 1
ATOM 2559 C CA . GLU A 1 385 ? 26.94177 38.90724 13.31150 1.000 23.56487 385 GLU A CA 1
ATOM 2560 C C . GLU A 1 385 ? 26.87066 37.60656 14.10216 1.000 20.41721 385 GLU A C 1
ATOM 2561 O O . GLU A 1 385 ? 26.83053 37.64297 15.33619 1.000 24.92796 385 GLU A O 1
ATOM 2567 N N . TYR A 1 386 ? 26.85019 36.45549 13.43219 1.000 19.56980 386 TYR A N 1
ATOM 2568 C CA . TYR A 1 386 ? 26.64503 35.16674 14.09757 1.000 20.30125 386 TYR A CA 1
ATOM 2569 C C . TYR A 1 386 ? 27.67865 34.13046 13.66019 1.000 19.66724 386 TYR A C 1
ATOM 2570 O O . TYR A 1 386 ? 27.32493 33.06207 13.15273 1.000 18.51431 386 TYR A O 1
ATOM 2579 N N . PRO A 1 387 ? 28.98099 34.40028 13.86643 1.000 19.41135 387 PRO A N 1
ATOM 2580 C CA . PRO A 1 387 ? 29.97784 33.36579 13.51332 1.000 18.68682 387 PRO A CA 1
ATOM 2581 C C . PRO A 1 387 ? 30.09545 32.30814 14.60486 1.000 19.22104 387 PRO A C 1
ATOM 2582 O O . PRO A 1 387 ? 31.10485 32.18152 15.31016 1.000 18.17980 387 PRO A O 1
ATOM 2586 N N . TYR A 1 388 ? 29.03567 31.52010 14.75966 1.000 18.87262 388 TYR A N 1
ATOM 2587 C CA . TYR A 1 388 ? 28.94074 30.52571 15.82060 1.000 22.35885 388 TYR A CA 1
ATOM 2588 C C . TYR A 1 388 ? 29.27549 29.14629 15.27002 1.000 19.11392 388 TYR A C 1
ATOM 2589 O O . TYR A 1 388 ? 28.68383 28.70961 14.27711 1.000 19.21522 388 TYR A O 1
ATOM 2598 N N . PHE A 1 389 ? 30.22220 28.46767 15.91422 1.000 16.74822 389 PHE A N 1
ATOM 2599 C CA . PHE A 1 389 ? 30.66069 27.14426 15.49549 1.000 16.48478 389 PHE A CA 1
ATOM 2600 C C . PHE A 1 389 ? 30.38494 26.12935 16.59508 1.000 19.13888 389 PHE A C 1
ATOM 2601 O O . PHE A 1 389 ? 30.30015 26.47307 17.77275 1.000 19.45673 389 PHE A O 1
ATOM 2609 N N . ASP A 1 390 ? 30.25497 24.86526 16.20595 1.000 17.29906 390 ASP A N 1
ATOM 2610 C CA . ASP A 1 390 ? 30.00045 23.82074 17.18896 1.000 17.73711 390 ASP A CA 1
ATOM 2611 C C . ASP A 1 390 ? 31.23438 23.63037 18.06980 1.000 19.38552 390 ASP A C 1
ATOM 2612 O O . ASP A 1 390 ? 32.35025 23.46602 17.56571 1.000 17.53633 390 ASP A O 1
ATOM 2617 N N . VAL A 1 391 ? 31.03467 23.65718 19.39072 1.000 19.27530 391 VAL A N 1
ATOM 2618 C CA . VAL A 1 391 ? 32.16462 23.57876 20.31566 1.000 17.89373 391 VAL A CA 1
ATOM 2619 C C . VAL A 1 391 ? 32.77318 22.18338 20.29888 1.000 20.46750 391 VAL A C 1
ATOM 2620 O O . VAL A 1 391 ? 34.00080 22.02032 20.25412 1.000 18.63367 391 VAL A O 1
ATOM 2624 N N . TYR A 1 392 ? 31.92192 21.15593 20.34649 1.000 17.16498 392 TYR A N 1
ATOM 2625 C CA . TYR A 1 392 ? 32.41983 19.78625 20.36047 1.000 17.81207 392 TYR A CA 1
ATOM 2626 C C . TYR A 1 392 ? 33.19101 19.46929 19.08561 1.000 22.76626 392 TYR A C 1
ATOM 2627 O O . TYR A 1 392 ? 34.21861 18.78570 19.13142 1.000 24.53206 392 TYR A O 1
ATOM 2636 N N . ASP A 1 393 ? 32.72366 19.97067 17.93876 1.000 16.79761 393 ASP A N 1
ATOM 2637 C CA . ASP A 1 393 ? 33.44537 19.73457 16.69183 1.000 18.64653 393 ASP A CA 1
ATOM 2638 C C . ASP A 1 393 ? 34.79730 20.43606 16.69011 1.000 19.44003 393 ASP A C 1
ATOM 2639 O O . ASP A 1 393 ? 35.79261 19.87252 16.21960 1.000 24.69112 393 ASP A O 1
ATOM 2644 N N . LEU A 1 394 ? 34.85114 21.66815 17.19989 1.000 17.48443 394 LEU A N 1
ATOM 2645 C CA . LEU A 1 394 ? 36.12571 22.37088 17.30855 1.000 20.75826 394 LEU A CA 1
ATOM 2646 C C . LEU A 1 394 ? 37.10690 21.58715 18.17048 1.000 20.20640 394 LEU A C 1
ATOM 2647 O O . LEU A 1 394 ? 38.26625 21.38119 17.78780 1.000 25.04886 394 LEU A O 1
ATOM 2652 N N . CYS A 1 395 ? 36.65354 21.13286 19.33997 1.000 20.29103 395 CYS A N 1
ATOM 2653 C CA . CYS A 1 395 ? 37.54392 20.39656 20.22988 1.000 21.44117 395 CYS A CA 1
ATOM 2654 C C . CYS A 1 395 ? 37.95378 19.06038 19.62471 1.000 24.16121 395 CYS A C 1
ATOM 2655 O O . CYS A 1 395 ? 39.09675 18.62445 19.79516 1.000 24.11156 395 CYS A O 1
ATOM 2658 N N . GLU A 1 396 ? 37.04693 18.40892 18.89146 1.000 23.12619 396 GLU A N 1
ATOM 2659 C CA . GLU A 1 396 ? 37.37740 17.13731 18.25676 1.000 21.59647 396 GLU A CA 1
ATOM 2660 C C . GLU A 1 396 ? 38.41927 17.32143 17.16174 1.000 28.69799 396 GLU A C 1
ATOM 2661 O O . GLU A 1 396 ? 39.36170 16.52697 17.05045 1.000 28.41520 396 GLU A O 1
ATOM 2667 N N . LYS A 1 397 ? 38.26457 18.35930 16.33809 1.000 24.71928 397 LYS A N 1
ATOM 2668 C CA . LYS A 1 397 ? 39.24962 18.60798 15.29501 1.000 22.43889 397 LYS A CA 1
ATOM 2669 C C . LYS A 1 397 ? 40.58993 19.03114 15.87834 1.000 26.20170 397 LYS A C 1
ATOM 2670 O O . LYS A 1 397 ? 41.63587 18.69118 15.31707 1.000 29.01395 397 LYS A O 1
ATOM 2676 N N . ILE A 1 398 ? 40.58965 19.75785 16.99801 1.000 25.46482 398 ILE A N 1
ATOM 2677 C CA . ILE A 1 398 ? 41.84964 20.03706 17.68394 1.000 25.83207 398 ILE A CA 1
ATOM 2678 C C . ILE A 1 398 ? 42.48780 18.73796 18.15799 1.000 26.97815 398 ILE A C 1
ATOM 2679 O O . ILE A 1 398 ? 43.68276 18.49646 17.94952 1.000 27.75892 398 ILE A O 1
ATOM 2684 N N . ASN A 1 399 ? 41.69181 17.88069 18.80320 1.000 26.05104 399 ASN A N 1
ATOM 2685 C CA . ASN A 1 399 ? 42.20675 16.64440 19.38075 1.000 28.15859 399 ASN A CA 1
ATOM 2686 C C . ASN A 1 399 ? 42.69781 15.66979 18.31644 1.000 32.00846 399 ASN A C 1
ATOM 2687 O O . ASN A 1 399 ? 43.57031 14.83942 18.59736 1.000 31.49577 399 ASN A O 1
ATOM 2692 N N . LYS A 1 400 ? 42.16988 15.75605 17.09637 1.000 28.22223 400 LYS A N 1
ATOM 2693 C CA . LYS A 1 400 ? 42.54245 14.81999 16.04476 1.000 31.05358 400 LYS A CA 1
ATOM 2694 C C . LYS A 1 400 ? 43.49715 15.40806 15.01520 1.000 29.91718 400 LYS A C 1
ATOM 2695 O O . LYS A 1 400 ? 44.05923 14.65029 14.21743 1.000 28.14131 400 LYS A O 1
ATOM 2701 N N . SER A 1 401 ? 43.69939 16.72228 15.01148 1.000 32.08746 401 SER A N 1
ATOM 2702 C CA . SER A 1 401 ? 44.61884 17.33196 14.06324 1.000 31.90252 401 SER A CA 1
ATOM 2703 C C . SER A 1 401 ? 46.05854 17.08610 14.48820 1.000 31.94488 401 SER A C 1
ATOM 2704 O O . SER A 1 401 ? 46.36595 16.94947 15.67636 1.000 33.47555 401 SER A O 1
ATOM 2707 N N . GLU A 1 402 ? 46.94368 17.02664 13.49812 1.000 29.33441 402 GLU A N 1
ATOM 2708 C CA . GLU A 1 402 ? 48.36239 16.82184 13.73930 1.000 32.25514 402 GLU A CA 1
ATOM 2709 C C . GLU A 1 402 ? 49.13226 18.13043 13.85977 1.000 30.49889 402 GLU A C 1
ATOM 2710 O O . GLU A 1 402 ? 50.36680 18.10957 13.89691 1.000 31.11248 402 GLU A O 1
ATOM 2716 N N . ASN A 1 403 ? 48.43253 19.26198 13.93372 1.000 26.24606 403 ASN A N 1
ATOM 2717 C CA . ASN A 1 403 ? 49.05320 20.56523 14.11468 1.000 23.82168 403 ASN A CA 1
ATOM 2718 C C . ASN A 1 403 ? 48.97236 21.05215 15.55643 1.000 24.75896 403 ASN A C 1
ATOM 2719 O O . ASN A 1 403 ? 49.16023 22.24639 15.81263 1.000 25.12150 403 ASN A O 1
ATOM 2724 N N . PHE A 1 404 ? 48.70317 20.15371 16.50139 1.000 22.74894 404 PHE A N 1
ATOM 2725 C CA . PHE A 1 404 ? 48.57748 20.51208 17.90480 1.000 22.07821 404 PHE A CA 1
ATOM 2726 C C . PHE A 1 404 ? 49.37553 19.53751 18.75618 1.000 22.10300 404 PHE A C 1
ATOM 2727 O O . PHE A 1 404 ? 49.50602 18.35588 18.42518 1.000 25.68099 404 PHE A O 1
ATOM 2735 N N . SER A 1 405 ? 49.90654 20.04979 19.86156 1.000 22.05873 405 SER A N 1
ATOM 2736 C CA . SER A 1 405 ? 50.69732 19.23869 20.77075 1.000 21.27532 405 SER A CA 1
ATOM 2737 C C . SER A 1 405 ? 49.79194 18.29888 21.56287 1.000 23.73071 405 SER A C 1
ATOM 2738 O O . SER A 1 405 ? 48.56269 18.33364 21.46019 1.000 24.24396 405 SER A O 1
ATOM 2741 N N . SER A 1 406 ? 50.42026 17.44586 22.37390 1.000 26.30278 406 SER A N 1
ATOM 2742 C CA . SER A 1 406 ? 49.66242 16.51899 23.20824 1.000 23.31700 406 SER A CA 1
ATOM 2743 C C . SER A 1 406 ? 48.86207 17.25754 24.27517 1.000 22.04199 406 SER A C 1
ATOM 2744 O O . SER A 1 406 ? 47.74677 16.84688 24.61938 1.000 22.69625 406 SER A O 1
ATOM 2747 N N . LYS A 1 407 ? 49.41707 18.34764 24.80882 1.000 19.66374 407 LYS A N 1
ATOM 2748 C CA . LYS A 1 407 ? 48.73508 19.10202 25.85592 1.000 20.58545 407 LYS A CA 1
ATOM 2749 C C . LYS A 1 407 ? 47.43876 19.71018 25.33455 1.000 22.15435 407 LYS A C 1
ATOM 2750 O O . LYS A 1 407 ? 46.38945 19.63194 25.98982 1.000 26.66117 407 LYS A O 1
ATOM 2756 N N . THR A 1 408 ? 47.49604 20.32313 24.14929 1.000 20.95072 408 THR A N 1
ATOM 2757 C CA . THR A 1 408 ? 46.29528 20.88399 23.53998 1.000 20.67633 408 THR A CA 1
ATOM 2758 C C . THR A 1 408 ? 45.26570 19.79565 23.26370 1.000 22.18881 408 THR A C 1
ATOM 2759 O O . THR A 1 408 ? 44.06524 19.99192 23.48942 1.000 23.10718 408 THR A O 1
ATOM 2763 N N . LYS A 1 409 ? 45.72210 18.63579 22.78287 1.000 21.23091 409 LYS A N 1
ATOM 2764 C CA . LYS A 1 409 ? 44.81409 17.52459 22.51759 1.000 23.18344 409 LYS A CA 1
ATOM 2765 C C . LYS A 1 409 ? 44.11208 17.06823 23.79159 1.000 23.16647 409 LYS A C 1
ATOM 2766 O O . LYS A 1 409 ? 42.90177 16.80830 23.78615 1.000 24.20119 409 LYS A O 1
ATOM 2772 N N . ASP A 1 410 ? 44.85205 16.98100 24.90009 1.000 19.82497 410 ASP A N 1
ATOM 2773 C CA . ASP A 1 410 ? 44.25335 16.52078 26.14919 1.000 23.39612 410 ASP A CA 1
ATOM 2774 C C . ASP A 1 410 ? 43.26851 17.54462 26.70424 1.000 21.65115 410 ASP A C 1
ATOM 2775 O O . ASP A 1 410 ? 42.20605 17.17718 27.22546 1.000 20.27695 410 ASP A O 1
ATOM 2780 N N . LEU A 1 411 ? 43.60546 18.83375 26.60933 1.000 21.13212 411 LEU A N 1
ATOM 2781 C CA . LEU A 1 411 ? 42.66367 19.86617 27.03191 1.000 19.23635 411 LEU A CA 1
ATOM 2782 C C . LEU A 1 411 ? 41.39305 19.83110 26.18716 1.000 20.45233 411 LEU A C 1
ATOM 2783 O O . LEU A 1 411 ? 40.28160 19.99189 26.71099 1.000 18.12409 411 LEU A O 1
ATOM 2788 N N . ALA A 1 412 ? 41.53546 19.60336 24.87767 1.000 18.29471 412 ALA A N 1
ATOM 2789 C CA . ALA A 1 412 ? 40.36237 19.47910 24.01851 1.000 19.22707 412 ALA A CA 1
ATOM 2790 C C . ALA A 1 412 ? 39.52372 18.26538 24.39846 1.000 19.69988 412 ALA A C 1
ATOM 2791 O O . ALA A 1 412 ? 38.28855 18.31851 24.36608 1.000 22.08154 412 ALA A O 1
ATOM 2793 N N . SER A 1 413 ? 40.17482 17.15743 24.75424 1.000 19.77636 413 SER A N 1
ATOM 2794 C CA . SER A 1 413 ? 39.42613 15.97428 25.16966 1.000 19.66628 413 SER A CA 1
ATOM 2795 C C . SER A 1 413 ? 38.66583 16.22998 26.46900 1.000 20.01487 413 SER A C 1
ATOM 2796 O O . SER A 1 413 ? 37.52646 15.77223 26.63255 1.000 20.19763 413 SER A O 1
ATOM 2799 N N . ASN A 1 414 ? 39.27998 16.95631 27.40671 1.000 19.13020 414 ASN A N 1
ATOM 2800 C CA . ASN A 1 414 ? 38.57089 17.31920 28.63247 1.000 23.31597 414 ASN A CA 1
ATOM 2801 C C . ASN A 1 414 ? 37.36757 18.20325 28.32856 1.000 20.94748 414 ASN A C 1
ATOM 2802 O O . ASN A 1 414 ? 36.29068 18.03544 28.92302 1.000 22.83239 414 ASN A O 1
ATOM 2807 N N . ALA A 1 415 ? 37.53924 19.16503 27.41725 1.000 17.36744 415 ALA A N 1
ATOM 2808 C CA . ALA A 1 415 ? 36.40897 19.98274 26.99158 1.000 19.57890 415 ALA A CA 1
ATOM 2809 C C . ALA A 1 415 ? 35.30159 19.12059 26.39875 1.000 21.66345 415 ALA A C 1
ATOM 2810 O O . ALA A 1 415 ? 34.11793 19.34758 26.67158 1.000 19.33272 415 ALA A O 1
ATOM 2812 N N . MET A 1 416 ? 35.66844 18.11888 25.59330 1.000 17.28852 416 MET A N 1
ATOM 2813 C CA . MET A 1 416 ? 34.66664 17.21824 25.02508 1.000 19.85403 416 MET A CA 1
ATOM 2814 C C . MET A 1 416 ? 33.92708 16.44403 26.11374 1.000 18.76440 416 MET A C 1
ATOM 2815 O O . MET A 1 416 ? 32.71269 16.23376 26.01861 1.000 16.26909 416 MET A O 1
ATOM 2820 N N . ASN A 1 417 ? 34.64700 15.98715 27.14209 1.000 19.68612 417 ASN A N 1
ATOM 2821 C CA . ASN A 1 417 ? 33.99444 15.27161 28.23972 1.000 19.68327 417 ASN A CA 1
ATOM 2822 C C . ASN A 1 417 ? 32.98923 16.16557 28.95611 1.000 18.90640 417 ASN A C 1
ATOM 2823 O O . ASN A 1 417 ? 31.85011 15.75707 29.22696 1.000 19.42520 417 ASN A O 1
ATOM 2828 N N . LYS A 1 418 ? 33.39672 17.39624 29.27219 1.000 19.83154 418 LYS A N 1
ATOM 2829 C CA . LYS A 1 418 ? 32.47575 18.32523 29.92418 1.000 18.27802 418 LYS A CA 1
ATOM 2830 C C . LYS A 1 418 ? 31.27088 18.63200 29.03399 1.000 16.53269 418 LYS A C 1
ATOM 2831 O O . LYS A 1 418 ? 30.13572 18.73149 29.52013 1.000 20.76326 418 LYS A O 1
ATOM 2837 N N . LEU A 1 419 ? 31.49708 18.77595 27.72533 1.000 18.34490 419 LEU A N 1
ATOM 2838 C CA . LEU A 1 419 ? 30.39939 19.02874 26.79607 1.000 16.08128 419 LEU A CA 1
ATOM 2839 C C . LEU A 1 419 ? 29.42296 17.86108 26.77055 1.000 17.37019 419 LEU A C 1
ATOM 2840 O O . LEU A 1 419 ? 28.20255 18.05662 26.80227 1.000 17.76389 419 LEU A O 1
ATOM 2845 N N . ASN A 1 420 ? 29.94518 16.63371 26.70639 1.000 17.17064 420 ASN A N 1
ATOM 2846 C CA . ASN A 1 420 ? 29.07756 15.46190 26.74033 1.000 15.38880 420 ASN A CA 1
ATOM 2847 C C . ASN A 1 420 ? 28.26490 15.42549 28.02532 1.000 16.30211 420 ASN A C 1
ATOM 2848 O O . ASN A 1 420 ? 27.08676 15.04942 28.01321 1.000 20.69814 420 ASN A O 1
ATOM 2853 N N . GLU A 1 421 ? 28.87753 15.81470 29.14767 1.000 19.29392 421 GLU A N 1
ATOM 2854 C CA . GLU A 1 421 ? 28.12851 15.86905 30.40015 1.000 19.22335 421 GLU A CA 1
ATOM 2855 C C . GLU A 1 421 ? 27.03783 16.93139 30.36183 1.000 19.03306 421 GLU A C 1
ATOM 2856 O O . GLU A 1 421 ? 25.97152 16.74423 30.95908 1.000 20.76836 421 GLU A O 1
ATOM 2862 N N . MET A 1 422 ? 27.27828 18.04479 29.66936 1.000 16.19786 422 MET A N 1
ATOM 2863 C CA . MET A 1 422 ? 26.32021 19.14537 29.69898 1.000 17.24171 422 MET A CA 1
ATOM 2864 C C . MET A 1 422 ? 25.14174 18.90922 28.75890 1.000 21.15147 422 MET A C 1
ATOM 2865 O O . MET A 1 422 ? 23.98249 19.09074 29.14916 1.000 18.47065 422 MET A O 1
ATOM 2870 N N . ILE A 1 423 ? 25.41746 18.51483 27.51623 1.000 18.84491 423 ILE A N 1
ATOM 2871 C CA . ILE A 1 423 ? 24.38929 18.38151 26.48264 1.000 18.04783 423 ILE A CA 1
ATOM 2872 C C . ILE A 1 423 ? 23.68327 17.04444 26.69773 1.000 17.33101 423 ILE A C 1
ATOM 2873 O O . ILE A 1 423 ? 24.22149 15.98892 26.35893 1.000 18.75481 423 ILE A O 1
ATOM 2878 N N . VAL A 1 424 ? 22.46991 17.07974 27.25559 1.000 17.46028 424 VAL A N 1
ATOM 2879 C CA . VAL A 1 424 ? 21.75920 15.84027 27.55851 1.000 20.98476 424 VAL A CA 1
ATOM 2880 C C . VAL A 1 424 ? 21.15343 15.24174 26.29448 1.000 18.53255 424 VAL A C 1
ATOM 2881 O O . VAL A 1 424 ? 21.34583 14.05679 25.99836 1.000 17.19116 424 VAL A O 1
ATOM 2885 N N . TYR A 1 425 ? 20.40952 16.04325 25.53402 1.000 17.36550 425 TYR A N 1
ATOM 2886 C CA . TYR A 1 425 ? 19.83554 15.60375 24.27072 1.000 15.93604 425 TYR A CA 1
ATOM 2887 C C . TYR A 1 425 ? 20.10770 16.64534 23.19567 1.000 18.11260 425 TYR A C 1
ATOM 2888 O O . TYR A 1 425 ? 20.24984 17.83688 23.48527 1.000 20.55515 425 TYR A O 1
ATOM 2897 N N . SER A 1 426 ? 20.17489 16.18268 21.95019 1.000 15.68498 426 SER A N 1
ATOM 2898 C CA . SER A 1 426 ? 20.36240 17.05756 20.80055 1.000 18.15299 426 SER A CA 1
ATOM 2899 C C . SER A 1 426 ? 20.12267 16.25072 19.53289 1.000 15.79402 426 SER A C 1
ATOM 2900 O O . SER A 1 426 ? 20.42376 15.05636 19.48266 1.000 17.30852 426 SER A O 1
ATOM 2903 N N . PHE A 1 427 ? 19.56940 16.90809 18.51763 1.000 15.53443 427 PHE A N 1
ATOM 2904 C CA . PHE A 1 427 ? 19.43319 16.31439 17.19550 1.000 19.85786 427 PHE A CA 1
ATOM 2905 C C . PHE A 1 427 ? 19.88229 17.32428 16.15077 1.000 17.99438 427 PHE A C 1
ATOM 2906 O O . PHE A 1 427 ? 19.75217 18.53895 16.34348 1.000 19.17136 427 PHE A O 1
ATOM 2914 N N . GLY A 1 428 ? 20.41781 16.81575 15.04909 1.000 19.88436 428 GLY A N 1
ATOM 2915 C CA . GLY A 1 428 ? 20.94377 17.68886 14.02821 1.000 23.29909 428 GLY A CA 1
ATOM 2916 C C . GLY A 1 428 ? 20.99949 17.03234 12.66781 1.000 23.70146 428 GLY A C 1
ATOM 2917 O O . GLY A 1 428 ? 20.37625 15.99547 12.42996 1.000 24.50420 428 GLY A O 1
ATOM 2918 N N . ASP A 1 429 ? 21.75783 17.66329 11.77297 1.000 30.18041 429 ASP A N 1
ATOM 2919 C CA . ASP A 1 429 ? 21.88536 17.20147 10.39140 1.000 32.51075 429 ASP A CA 1
ATOM 2920 C C . ASP A 1 429 ? 22.68305 15.90472 10.34082 1.000 33.65582 429 ASP A C 1
ATOM 2921 O O . ASP A 1 429 ? 23.86726 15.90405 10.70123 1.000 32.05605 429 ASP A O 1
ATOM 2926 N N . PRO A 1 430 ? 22.09226 14.78936 9.90192 1.000 35.10838 430 PRO A N 1
ATOM 2927 C CA . PRO A 1 430 ? 22.86971 13.54180 9.82718 1.000 37.96707 430 PRO A CA 1
ATOM 2928 C C . PRO A 1 430 ? 23.92762 13.56802 8.74016 1.000 35.66026 430 PRO A C 1
ATOM 2929 O O . PRO A 1 430 ? 24.95515 12.89184 8.87432 1.000 34.60946 430 PRO A O 1
ATOM 2933 N N . SER A 1 431 ? 23.70712 14.33002 7.66585 1.000 34.66671 431 SER A N 1
ATOM 2934 C CA . SER A 1 431 ? 24.72011 14.48129 6.62830 1.000 33.53896 431 SER A CA 1
ATOM 2935 C C . SER A 1 431 ? 25.96322 15.19943 7.13486 1.000 33.49808 431 SER A C 1
ATOM 2936 O O . SER A 1 431 ? 27.00192 15.15819 6.46727 1.000 33.67419 431 SER A O 1
ATOM 2939 N N . ASN A 1 432 ? 25.87867 15.85970 8.28884 1.000 31.77193 432 ASN A N 1
ATOM 2940 C CA . ASN A 1 432 ? 27.02136 16.50748 8.91475 1.000 28.99509 432 ASN A CA 1
ATOM 2941 C C . ASN A 1 432 ? 27.67200 15.63633 9.97910 1.000 29.36254 432 ASN A C 1
ATOM 2942 O O . ASN A 1 432 ? 28.53345 16.12373 10.71932 1.000 27.06750 432 ASN A O 1
ATOM 2947 N N . ASN A 1 433 ? 27.27871 14.36366 10.07122 1.000 26.17205 433 ASN A N 1
ATOM 2948 C CA . ASN A 1 433 ? 27.80566 13.44356 11.07978 1.000 30.12325 433 ASN A CA 1
ATOM 2949 C C . ASN A 1 433 ? 27.53608 13.96422 12.49185 1.000 30.21707 433 ASN A C 1
ATOM 2950 O O . ASN A 1 433 ? 28.40384 13.92751 13.36694 1.000 26.03149 433 ASN A O 1
ATOM 2955 N N . PHE A 1 434 ? 26.31757 14.45655 12.70820 1.000 26.30753 434 PHE A N 1
ATOM 2956 C CA . PHE A 1 434 ? 25.93704 15.02757 13.99440 1.000 23.74180 434 PHE A CA 1
ATOM 2957 C C . PHE A 1 434 ? 25.96730 13.96447 15.08567 1.000 18.69837 434 PHE A C 1
ATOM 2958 O O . PHE A 1 434 ? 25.39486 12.88222 14.93123 1.000 20.24314 434 PHE A O 1
ATOM 2966 N N . LYS A 1 435 ? 26.63906 14.27529 16.19200 1.000 19.51823 435 LYS A N 1
ATOM 2967 C CA . LYS A 1 435 ? 26.77189 13.35600 17.32193 1.000 22.41793 435 LYS A CA 1
ATOM 2968 C C . LYS A 1 435 ? 25.80155 13.79394 18.41483 1.000 20.51966 435 LYS A C 1
ATOM 2969 O O . LYS A 1 435 ? 26.04655 14.77702 19.11943 1.000 20.22353 435 LYS A O 1
ATOM 2975 N N . GLU A 1 436 ? 24.69954 13.05776 18.55278 1.000 17.67744 436 GLU A N 1
ATOM 2976 C CA . GLU A 1 436 ? 23.68321 13.40510 19.53806 1.000 23.10097 436 GLU A CA 1
ATOM 2977 C C . GLU A 1 436 ? 24.26118 13.38552 20.94570 1.000 21.53544 436 GLU A C 1
ATOM 2978 O O . GLU A 1 436 ? 24.98704 12.46276 21.32732 1.000 24.77966 436 GLU A O 1
ATOM 2984 N N . GLY A 1 437 ? 23.93384 14.42002 21.71930 1.000 18.27199 437 GLY A N 1
ATOM 2985 C CA . GLY A 1 437 ? 24.48563 14.58785 23.04368 1.000 19.08685 437 GLY A CA 1
ATOM 2986 C C . GLY A 1 437 ? 25.88636 15.15781 23.08323 1.000 19.89297 437 GLY A C 1
ATOM 2987 O O . GLY A 1 437 ? 26.37170 15.48848 24.17310 1.000 22.06795 437 GLY A O 1
ATOM 2988 N N . LYS A 1 438 ? 26.55592 15.27975 21.93802 1.000 16.47348 438 LYS A N 1
ATOM 2989 C CA . LYS A 1 438 ? 27.88663 15.87272 21.86513 1.000 19.10987 438 LYS A CA 1
ATOM 2990 C C . LYS A 1 438 ? 27.87338 17.15743 21.05045 1.000 17.64323 438 LYS A C 1
ATOM 2991 O O . LYS A 1 438 ? 28.29457 18.20338 21.55256 1.000 19.15323 438 LYS A O 1
ATOM 2997 N N . ASN A 1 439 ? 27.40130 17.11294 19.80862 1.000 18.52000 439 ASN A N 1
ATOM 2998 C CA . ASN A 1 439 ? 27.14789 18.33433 19.06616 1.000 17.48384 439 ASN A CA 1
ATOM 2999 C C . ASN A 1 439 ? 25.82461 18.94786 19.51467 1.000 17.47157 439 ASN A C 1
ATOM 3000 O O . ASN A 1 439 ? 24.95650 18.27356 20.07855 1.000 16.20144 439 ASN A O 1
ATOM 3005 N N . GLY A 1 440 ? 25.67944 20.24805 19.26741 1.000 17.14988 440 GLY A N 1
ATOM 3006 C CA . GLY A 1 440 ? 24.44495 20.92021 19.61975 1.000 19.92885 440 GLY A CA 1
ATOM 3007 C C . GLY A 1 440 ? 24.64003 22.21029 20.38859 1.000 18.66148 440 GLY A C 1
ATOM 3008 O O . GLY A 1 440 ? 23.66689 22.88705 20.73623 1.000 16.27230 440 GLY A O 1
ATOM 3009 N N . LEU A 1 441 ? 25.88991 22.54874 20.68529 1.000 18.21325 441 LEU A N 1
ATOM 3010 C CA . LEU A 1 441 ? 26.22426 23.78079 21.38084 1.000 18.65508 441 LEU A CA 1
ATOM 3011 C C . LEU A 1 441 ? 27.20558 24.57765 20.53624 1.000 16.41462 441 LEU A C 1
ATOM 3012 O O . LEU A 1 441 ? 28.15773 24.01735 19.98541 1.000 18.11579 441 LEU A O 1
ATOM 3017 N N . SER A 1 442 ? 26.97321 25.88128 20.43375 1.000 15.66022 442 SER A N 1
ATOM 3018 C CA . SER A 1 442 ? 27.80278 26.75320 19.61726 1.000 17.65116 442 SER A CA 1
ATOM 3019 C C . SER A 1 442 ? 28.66988 27.64847 20.49609 1.000 18.65205 442 SER A C 1
ATOM 3020 O O . SER A 1 442 ? 28.46816 27.77091 21.70766 1.000 18.98785 442 SER A O 1
ATOM 3023 N N . ILE A 1 443 ? 29.64939 28.27759 19.84875 1.000 16.79272 443 ILE A N 1
ATOM 3024 C CA . ILE A 1 443 ? 30.61031 29.15544 20.50336 1.000 16.40763 443 ILE A CA 1
ATOM 3025 C C . ILE A 1 443 ? 31.04418 30.20805 19.49411 1.000 18.75780 443 ILE A C 1
ATOM 3026 O O . ILE A 1 443 ? 31.08822 29.95680 18.28511 1.000 20.28574 443 ILE A O 1
ATOM 3031 N N . PHE A 1 444 ? 31.35640 31.39625 20.00271 1.000 15.86781 444 PHE A N 1
ATOM 3032 C CA . PHE A 1 444 ? 31.73263 32.53193 19.17253 1.000 15.38210 444 PHE A CA 1
ATOM 3033 C C . PHE A 1 444 ? 33.17551 32.37644 18.70272 1.000 20.09569 444 PHE A C 1
ATOM 3034 O O . PHE A 1 444 ? 34.10531 32.38919 19.51751 1.000 18.53114 444 PHE A O 1
ATOM 3042 N N . LEU A 1 445 ? 33.36216 32.22803 17.39057 1.000 19.01727 445 LEU A N 1
ATOM 3043 C CA . LEU A 1 445 ? 34.68974 32.06725 16.79749 1.000 17.34325 445 LEU A CA 1
ATOM 3044 C C . LEU A 1 445 ? 34.75049 32.90004 15.52584 1.000 17.14141 445 LEU A C 1
ATOM 3045 O O . LEU A 1 445 ? 34.44487 32.41433 14.42899 1.000 18.76845 445 LEU A O 1
ATOM 3050 N N . PRO A 1 446 ? 35.13727 34.16688 15.63547 1.000 16.63640 446 PRO A N 1
ATOM 3051 C CA . PRO A 1 446 ? 35.01392 35.08763 14.50418 1.000 17.48525 446 PRO A CA 1
ATOM 3052 C C . PRO A 1 446 ? 36.21207 35.06733 13.56502 1.000 21.37199 446 PRO A C 1
ATOM 3053 O O . PRO A 1 446 ? 37.32349 34.67149 13.92233 1.000 22.79616 446 PRO A O 1
ATOM 3057 N N . ASN A 1 447 ? 35.95127 35.51320 12.33461 1.000 22.37211 447 ASN A N 1
ATOM 3058 C CA . ASN A 1 447 ? 37.00026 35.84501 11.37248 1.000 21.05448 447 ASN A CA 1
ATOM 3059 C C 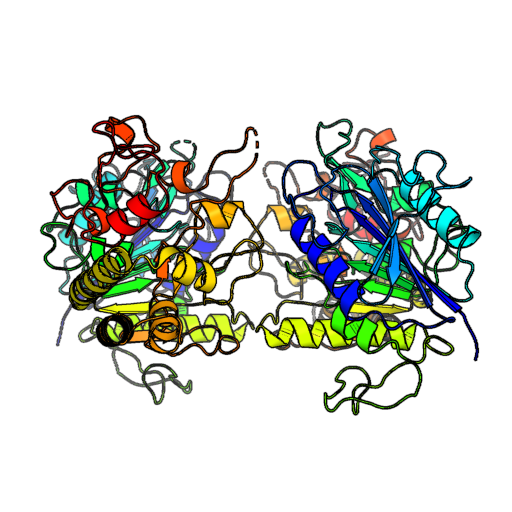. ASN A 1 447 ? 37.48162 37.27585 11.62900 1.000 22.08251 447 ASN A C 1
ATOM 3060 O O . ASN A 1 447 ? 37.34282 38.17581 10.80094 1.000 28.25291 447 ASN A O 1
ATOM 3065 N N . GLY A 1 448 ? 38.06179 37.46605 12.81768 1.000 23.65971 448 GLY A N 1
ATOM 3066 C CA . GLY A 1 448 ? 38.28904 38.80822 13.33150 1.000 22.79954 448 GLY A CA 1
ATOM 3067 C C . GLY A 1 448 ? 39.17086 39.67599 12.45535 1.000 25.55347 448 GLY A C 1
ATOM 3068 O O . GLY A 1 448 ? 39.08230 40.90590 12.50882 1.000 26.78630 448 GLY A O 1
ATOM 3069 N N . ASP A 1 449 ? 40.03849 39.06229 11.65239 1.000 23.46921 449 ASP A N 1
ATOM 3070 C CA . ASP A 1 449 ? 40.94376 39.82999 10.80910 1.000 23.58124 449 ASP A CA 1
ATOM 3071 C C . ASP A 1 449 ? 40.34837 40.18665 9.45499 1.000 28.92832 449 ASP A C 1
ATOM 3072 O O . ASP A 1 449 ? 40.84100 41.11946 8.80668 1.000 31.91571 449 ASP A O 1
ATOM 3077 N N . LYS A 1 450 ? 39.31789 39.46801 9.00975 1.000 24.86871 450 LYS A N 1
ATOM 3078 C CA . LYS A 1 450 ? 38.70895 39.76535 7.72073 1.000 30.32774 450 LYS A CA 1
ATOM 3079 C C . LYS A 1 450 ? 38.10960 41.16567 7.73393 1.000 30.44872 450 LYS A C 1
ATOM 3080 O O . LYS A 1 450 ? 37.42691 41.55815 8.68548 1.000 32.80149 450 LYS A O 1
ATOM 3086 N N . LYS A 1 451 ? 38.37066 41.91922 6.66782 1.000 31.48721 451 LYS A N 1
ATOM 3087 C CA . LYS A 1 451 ? 37.91133 43.29460 6.54733 1.000 31.93473 451 LYS A CA 1
ATOM 3088 C C . LYS A 1 451 ? 36.68161 43.36161 5.65470 1.000 38.94223 451 LYS A C 1
ATOM 3089 O O . LYS A 1 451 ? 36.57655 42.63450 4.66372 1.000 41.06856 451 LYS A O 1
ATOM 3095 N N . TYR A 1 452 ? 35.76349 44.25050 6.00464 1.000 41.01217 452 TYR A N 1
ATOM 3096 C CA . TYR A 1 452 ? 34.48636 44.35961 5.31758 1.000 43.01334 452 TYR A CA 1
ATOM 3097 C C . TYR A 1 452 ? 34.37371 45.67970 4.56620 1.000 45.33358 452 TYR A C 1
ATOM 3098 O O . TYR A 1 452 ? 35.37184 46.22640 4.09465 1.000 46.34193 452 TYR A O 1
ATOM 3107 N N . LYS A 1 460 ? 37.41791 49.97379 4.50598 1.000 51.40724 460 LYS A N 1
ATOM 3108 C CA . LYS A 1 460 ? 37.39999 48.59159 4.97168 1.000 48.29443 460 LYS A CA 1
ATOM 3109 C C . LYS A 1 460 ? 37.57741 48.52011 6.48425 1.000 51.22460 460 LYS A C 1
ATOM 3110 O O . LYS A 1 460 ? 38.43160 49.20052 7.05369 1.000 51.44169 460 LYS A O 1
ATOM 3116 N N . ILE A 1 461 ? 36.76714 47.68701 7.12859 1.000 45.69440 461 ILE A N 1
ATOM 3117 C CA . ILE A 1 461 ? 36.75211 47.59008 8.58567 1.000 46.12582 461 ILE A CA 1
ATOM 3118 C C . ILE A 1 461 ? 36.87939 46.12807 9.00412 1.000 39.22609 461 ILE A C 1
ATOM 3119 O O . ILE A 1 461 ? 36.21704 45.25922 8.41839 1.000 37.42758 461 ILE A O 1
ATOM 3124 N N . PRO A 1 462 ? 37.71230 45.81001 9.99566 1.000 37.53423 462 PRO A N 1
ATOM 3125 C CA . PRO A 1 462 ? 37.83782 44.41750 10.44549 1.000 34.28675 462 PRO A CA 1
ATOM 3126 C C . PRO A 1 462 ? 36.55761 43.91142 11.09602 1.000 32.89228 462 PRO A C 1
ATOM 3127 O O . PRO A 1 462 ? 35.69498 44.67599 11.52833 1.000 32.60973 462 PRO A O 1
ATOM 3131 N N . HIS A 1 463 ? 36.42678 42.58558 11.13656 1.000 27.81994 463 HIS A N 1
ATOM 3132 C CA . HIS A 1 463 ? 35.25993 41.99728 11.78552 1.000 26.09457 463 HIS A CA 1
ATOM 3133 C C . HIS A 1 463 ? 35.29545 42.21302 13.29456 1.000 29.08344 463 HIS A C 1
ATOM 3134 O O . HIS A 1 463 ? 34.26129 42.50007 13.90971 1.000 28.53358 463 HIS A O 1
ATOM 3141 N N . TRP A 1 464 ? 36.47806 42.09027 13.90552 1.000 26.59931 464 TRP A N 1
ATOM 3142 C CA . TRP A 1 464 ? 36.57365 42.15091 15.36162 1.000 25.15931 464 TRP A CA 1
ATOM 3143 C C . TRP A 1 464 ? 36.12348 43.49976 15.90788 1.000 25.97946 464 TRP A C 1
ATOM 3144 O O . TRP A 1 464 ? 35.51934 43.56515 16.98508 1.000 29.01984 464 TRP A O 1
ATOM 3155 N N . THR A 1 465 ? 36.40101 44.58911 15.18749 1.000 23.27384 465 THR A N 1
ATOM 3156 C CA . THR A 1 465 ? 35.94681 45.88931 15.66786 1.000 28.71227 465 THR A CA 1
ATOM 3157 C C . THR A 1 465 ? 34.43232 46.02561 15.58697 1.000 26.99857 465 THR A C 1
ATOM 3158 O O . THR A 1 465 ? 33.85513 46.83245 16.32348 1.000 25.55264 465 THR A O 1
ATOM 3162 N N . MET A 1 466 ? 33.77956 45.25798 14.71506 1.000 26.88034 466 MET A N 1
ATOM 3163 C CA . MET A 1 466 ? 32.32328 45.21907 14.66803 1.000 27.32429 466 MET A CA 1
ATOM 3164 C C . MET A 1 466 ? 31.73374 44.25267 15.68606 1.000 28.77332 466 MET A C 1
ATOM 3165 O O . MET A 1 466 ? 30.50883 44.10922 15.74541 1.000 28.04004 466 MET A O 1
ATOM 3170 N N . GLN A 1 467 ? 32.57401 43.59193 16.48463 1.000 30.78921 467 GLN A N 1
ATOM 3171 C CA . GLN A 1 467 ? 32.13294 42.58488 17.44217 1.000 27.59699 467 GLN A CA 1
ATOM 3172 C C . GLN A 1 467 ? 32.47319 42.97804 18.87514 1.000 23.59545 467 GLN A C 1
ATOM 3173 O O . GLN A 1 467 ? 32.56870 42.11073 19.74907 1.000 22.39838 467 GLN A O 1
ATOM 3179 N N . SER A 1 468 ? 32.65336 44.27575 19.13348 1.000 23.40578 468 SER A N 1
ATOM 3180 C CA . SER A 1 468 ? 32.91937 44.75524 20.48361 1.000 25.37251 468 SER A CA 1
ATOM 3181 C C . SER A 1 468 ? 31.74338 44.53588 21.42770 1.000 23.91253 468 SER A C 1
ATOM 3182 O O . SER A 1 468 ? 31.88681 44.77344 22.63160 1.000 22.15335 468 SER A O 1
ATOM 3185 N N . TRP A 1 469 ? 30.58802 44.10674 20.91254 1.000 23.34202 469 TRP A N 1
ATOM 3186 C CA . TRP A 1 469 ? 29.48686 43.71586 21.78462 1.000 26.63025 469 TRP A CA 1
ATOM 3187 C C . TRP A 1 469 ? 29.79964 42.42200 22.52592 1.000 26.38987 469 TRP A C 1
ATOM 3188 O O . TRP A 1 469 ? 29.27117 42.18952 23.62000 1.000 25.78282 469 TRP A O 1
ATOM 3199 N N . TYR A 1 470 ? 30.64745 41.57174 21.94563 1.000 21.45788 470 TYR A N 1
ATOM 3200 C CA . TYR A 1 470 ? 31.12053 40.35258 22.59831 1.000 22.01138 470 TYR A CA 1
ATOM 3201 C C . TYR A 1 470 ? 32.16125 40.75103 23.64031 1.000 23.02354 470 TYR A C 1
ATOM 3202 O O . TYR A 1 470 ? 33.37376 40.65612 23.43083 1.000 23.82583 470 TYR A O 1
ATOM 3211 N N . ASN A 1 471 ? 31.67129 41.20409 24.79199 1.000 20.21948 471 ASN A N 1
ATOM 3212 C CA . ASN A 1 471 ? 32.53302 41.87313 25.75276 1.000 19.37809 471 ASN A CA 1
ATOM 3213 C C . ASN A 1 471 ? 32.03425 41.61431 27.16650 1.000 23.00732 471 ASN A C 1
ATOM 3214 O O . ASN A 1 471 ? 30.93370 41.10097 27.38181 1.000 23.50732 471 ASN A O 1
ATOM 3219 N N . SER A 1 472 ? 32.87395 41.97680 28.13526 1.000 23.88447 472 SER A N 1
ATOM 3220 C CA . SER A 1 472 ? 32.51804 41.91765 29.54460 1.000 22.14346 472 SER A CA 1
ATOM 3221 C C . SER A 1 472 ? 32.18699 43.28134 30.13282 1.000 22.04611 472 SER A C 1
ATOM 3222 O O . SER A 1 472 ? 31.56034 43.34562 31.19575 1.000 24.49285 472 SER A O 1
ATOM 3225 N N . ILE A 1 473 ? 32.58175 44.36274 29.46511 1.000 22.80326 473 ILE A N 1
ATOM 3226 C CA . ILE A 1 473 ? 32.43020 45.71438 29.99041 1.000 21.31535 473 ILE A CA 1
ATOM 3227 C C . ILE A 1 473 ? 31.03210 46.24521 29.70483 1.000 26.57667 473 ILE A C 1
ATOM 3228 O O . ILE A 1 473 ? 30.23603 45.60381 29.00898 1.000 25.81172 473 ILE A O 1
ATOM 3233 N N . ASP A 1 474 ? 30.72879 47.42122 30.24983 1.000 27.86573 474 ASP A N 1
ATOM 3234 C CA . ASP A 1 474 ? 29.50983 48.16322 29.93270 1.000 31.32265 474 ASP A CA 1
ATOM 3235 C C . ASP A 1 474 ? 29.78523 48.96778 28.66595 1.000 31.51827 474 ASP A C 1
ATOM 3236 O O . ASP A 1 474 ? 30.30921 50.08181 28.71382 1.000 32.47240 474 ASP A O 1
ATOM 3241 N N . THR A 1 475 ? 29.42337 48.39548 27.51228 1.000 24.76785 475 THR A N 1
ATOM 3242 C CA . THR A 1 475 ? 29.87438 48.95402 26.23827 1.000 30.78818 475 THR A CA 1
ATOM 3243 C C . THR A 1 475 ? 29.30013 50.34452 25.99143 1.000 30.16888 475 THR A C 1
ATOM 3244 O O . THR A 1 475 ? 29.98928 51.21404 25.44475 1.000 30.24791 475 THR A O 1
ATOM 3248 N N . VAL A 1 476 ? 28.04038 50.57242 26.37172 1.000 29.78265 476 VAL A N 1
ATOM 3249 C CA . VAL A 1 476 ? 27.44719 51.89541 26.19371 1.000 29.04706 476 VAL A CA 1
ATOM 3250 C C . VAL A 1 476 ? 28.22496 52.93523 26.99243 1.000 28.26465 476 VAL A C 1
ATOM 3251 O O . VAL A 1 476 ? 28.39529 54.07907 26.55219 1.000 31.44595 476 VAL A O 1
ATOM 3255 N N . LYS A 1 477 ? 28.70799 52.55708 28.18012 1.000 29.83494 477 LYS A N 1
ATOM 3256 C CA . LYS A 1 477 ? 29.48647 53.48916 28.99042 1.000 31.33383 477 LYS A CA 1
ATOM 3257 C C . LYS A 1 477 ? 30.79971 53.86050 28.31305 1.000 31.84976 477 LYS A C 1
ATOM 3258 O O . LYS A 1 477 ? 31.34572 54.93787 28.57636 1.000 32.12610 477 LYS A O 1
ATOM 3264 N N . TYR A 1 478 ? 31.31779 52.99082 27.44316 1.000 32.85700 478 TYR A N 1
ATOM 3265 C CA . TYR A 1 478 ? 32.55345 53.24080 26.71156 1.000 27.50090 478 TYR A CA 1
ATOM 3266 C C . TYR A 1 478 ? 32.31061 53.67100 25.26895 1.000 27.90374 478 TYR A C 1
ATOM 3267 O O . TYR A 1 478 ? 33.24689 53.65764 24.46371 1.000 31.94354 478 TYR A O 1
ATOM 3276 N N . GLY A 1 479 ? 31.07958 54.04257 24.92362 1.000 29.04084 479 GLY A N 1
ATOM 3277 C CA . GLY A 1 479 ? 30.76966 54.54792 23.60097 1.000 27.35087 479 GLY A CA 1
ATOM 3278 C C . GLY A 1 479 ? 30.55156 53.51638 22.51954 1.000 29.75494 479 GLY A C 1
ATOM 3279 O O . GLY A 1 479 ? 30.38136 53.89549 21.35553 1.000 27.98517 479 GLY A O 1
ATOM 3280 N N . LEU A 1 480 ? 30.54771 52.23166 22.85286 1.000 28.30189 480 LEU A N 1
ATOM 3281 C CA . LEU A 1 480 ? 30.36697 51.19888 21.84819 1.000 26.60472 480 LEU A CA 1
ATOM 3282 C C . LEU A 1 480 ? 28.88092 50.88995 21.66486 1.000 29.30300 480 LEU A C 1
ATOM 3283 O O . LEU A 1 480 ? 28.00949 51.48139 22.30776 1.000 28.49304 480 LEU A O 1
ATOM 3288 N N . ASN A 1 481 ? 28.59048 49.94462 20.77175 1.000 31.81088 481 ASN A N 1
ATOM 3289 C CA . ASN A 1 481 ? 27.21337 49.60624 20.45505 1.000 29.55331 481 ASN A CA 1
ATOM 3290 C C . ASN A 1 481 ? 26.55326 48.87748 21.62820 1.000 28.21837 481 ASN A C 1
ATOM 3291 O O . ASN A 1 481 ? 27.23775 48.26927 22.45556 1.000 29.58163 481 ASN A O 1
ATOM 3296 N N . PRO A 1 482 ? 25.21230 48.94742 21.73045 1.000 32.96498 482 PRO A N 1
ATOM 3297 C CA . PRO A 1 482 ? 24.51877 48.48428 22.94257 1.000 30.05818 482 PRO A CA 1
ATOM 3298 C C . PRO A 1 482 ? 24.94517 47.15406 23.54757 1.000 26.55724 482 PRO A C 1
ATOM 3299 O O . PRO A 1 482 ? 24.95215 46.10041 22.90363 1.000 24.75679 482 PRO A O 1
ATOM 3303 N N . TYR A 1 483 ? 25.34414 47.25981 24.81483 1.000 32.20482 483 TYR A N 1
ATOM 3304 C CA . TYR A 1 483 ? 25.44074 46.18459 25.79740 1.000 29.27274 483 TYR A CA 1
ATOM 3305 C C . TYR A 1 483 ? 26.48925 45.10528 25.57101 1.000 31.74470 483 TYR A C 1
ATOM 3306 O O . TYR A 1 483 ? 26.65692 44.57483 24.46748 1.000 33.59765 483 TYR A O 1
ATOM 3315 N N . GLY A 1 484 ? 27.17591 44.77444 26.66116 1.000 27.24937 484 GLY A N 1
ATOM 3316 C CA . GLY A 1 484 ? 28.08644 43.65486 26.75615 1.000 22.78875 484 GLY A CA 1
ATOM 3317 C C . GLY A 1 484 ? 27.79193 42.90042 28.03877 1.000 25.66407 484 GLY A C 1
ATOM 3318 O O . GLY A 1 484 ? 26.79264 42.17903 28.11991 1.000 23.05249 484 GLY A O 1
ATOM 3319 N N . LYS A 1 485 ? 28.65084 43.07128 29.04729 1.000 24.76378 485 LYS A N 1
ATOM 3320 C CA . LYS A 1 485 ? 28.44124 42.51828 30.39130 1.000 22.41513 485 LYS A CA 1
ATOM 3321 C C . LYS A 1 485 ? 28.10118 41.03083 30.35305 1.000 20.24605 485 LYS A C 1
ATOM 3322 O O . LYS A 1 485 ? 27.22311 40.55228 31.07425 1.000 19.59354 485 LYS A O 1
ATOM 3328 N N . LEU A 1 486 ? 28.79982 40.29218 29.49991 1.000 20.53498 486 LEU A N 1
ATOM 3329 C CA . LEU A 1 486 ? 28.62616 38.85065 29.40861 1.000 18.60104 486 LEU A CA 1
ATOM 3330 C C . LEU A 1 486 ? 29.52580 38.19568 30.44729 1.000 22.05584 486 LEU A C 1
ATOM 3331 O O . LEU A 1 486 ? 30.75434 38.31352 30.37099 1.000 20.48438 486 LEU A O 1
ATOM 3336 N N . SER A 1 487 ? 28.91298 37.51355 31.41930 1.000 18.38851 487 SER A N 1
ATOM 3337 C CA . SER A 1 487 ? 29.68877 36.86827 32.47367 1.000 19.53268 487 SER A CA 1
ATOM 3338 C C . SER A 1 487 ? 30.65926 35.84725 31.89789 1.000 18.75741 487 SER A C 1
ATOM 3339 O O . SER A 1 487 ? 31.70150 35.56979 32.50386 1.000 20.46175 487 SER A O 1
ATOM 3342 N N . TRP A 1 488 ? 30.32534 35.27093 30.74001 1.000 16.23210 488 TRP A N 1
ATOM 3343 C CA . TRP A 1 488 ? 31.25144 34.38283 30.04495 1.000 16.98141 488 TRP A CA 1
ATOM 3344 C C . TRP A 1 488 ? 32.56907 35.08597 29.73909 1.000 16.70057 488 TRP A C 1
ATOM 3345 O O . TRP A 1 488 ? 33.64188 34.47870 29.83572 1.000 16.38983 488 TRP A O 1
ATOM 3356 N N . CYS A 1 489 ? 32.50921 36.36654 29.36353 1.000 17.58308 489 CYS A N 1
ATOM 3357 C CA . CYS A 1 489 ? 33.72631 37.11423 29.06581 1.000 19.27350 489 CYS A CA 1
ATOM 3358 C C . CYS A 1 489 ? 34.37574 37.68098 30.32136 1.000 21.86357 489 CYS A C 1
ATOM 3359 O O . CYS A 1 489 ? 35.59538 37.88100 30.34620 1.000 21.98918 489 CYS A O 1
ATOM 3362 N N . LYS A 1 490 ? 33.58804 37.94648 31.36395 1.000 19.83555 490 LYS A N 1
ATOM 3363 C CA . LYS A 1 490 ? 34.12977 38.55306 32.57444 1.000 19.55467 490 LYS A CA 1
ATOM 3364 C C . LYS A 1 490 ? 34.85362 37.52706 33.43846 1.000 19.11253 490 LYS A C 1
ATOM 3365 O O . LYS A 1 490 ? 35.99522 37.75127 33.85427 1.000 19.68392 490 LYS A O 1
ATOM 3371 N N . ASP A 1 491 ? 34.20680 36.39734 33.71553 1.000 18.31117 491 ASP A N 1
ATOM 3372 C CA . ASP A 1 491 ? 34.77074 35.41699 34.63318 1.000 18.53448 491 ASP A CA 1
ATOM 3373 C C . ASP A 1 491 ? 35.98059 34.72862 34.01762 1.000 18.80092 491 ASP A C 1
ATOM 3374 O O . ASP A 1 491 ? 35.98151 34.37566 32.83482 1.000 18.06361 491 ASP A O 1
ATOM 3379 N N . GLY A 1 492 ? 37.01372 34.53148 34.83467 1.000 18.36290 492 GLY A N 1
ATOM 3380 C CA . GLY A 1 492 ? 38.20387 33.83466 34.39566 1.000 18.28193 492 GLY A CA 1
ATOM 3381 C C . GLY A 1 492 ? 39.21140 34.67789 33.64924 1.000 19.74049 492 GLY A C 1
ATOM 3382 O O . GLY A 1 492 ? 40.17857 34.12400 33.11328 1.000 21.07779 492 GLY A O 1
ATOM 3383 N N . GLN A 1 493 ? 39.01201 35.99141 33.57662 1.000 16.25845 493 GLN A N 1
ATOM 3384 C CA . GLN A 1 493 ? 40.00484 36.85798 32.95979 1.000 17.41473 493 GLN A CA 1
ATOM 3385 C C . GLN A 1 493 ? 41.28477 36.85869 33.78457 1.000 22.28544 493 GLN A C 1
ATOM 3386 O O . GLN A 1 493 ? 41.24909 36.80061 35.01636 1.000 24.75970 493 GLN A O 1
ATOM 3392 N N . ASP A 1 494 ? 42.42166 36.91766 33.09758 1.000 23.24625 494 ASP A N 1
ATOM 3393 C CA . ASP A 1 494 ? 43.70666 37.08002 33.76293 1.000 20.49772 494 ASP A CA 1
ATOM 3394 C C . ASP A 1 494 ? 43.98670 38.56496 33.94345 1.000 21.52095 494 ASP A C 1
ATOM 3395 O O . ASP A 1 494 ? 44.14219 39.27767 32.94286 1.000 26.05833 494 ASP A O 1
ATOM 3400 N N . PRO A 1 495 ? 44.05720 39.07067 35.17486 1.000 21.32328 495 PRO A N 1
ATOM 3401 C CA . PRO A 1 495 ? 44.29714 40.51092 35.36141 1.000 24.54138 495 PRO A CA 1
ATOM 3402 C C . PRO A 1 495 ? 45.62093 40.98577 34.79328 1.000 26.75350 495 PRO A C 1
ATOM 3403 O O . PRO A 1 495 ? 45.74649 42.17404 34.47161 1.000 26.82377 495 PRO A O 1
ATOM 3407 N N . GLU A 1 496 ? 46.60676 40.10140 34.65383 1.000 25.37391 496 GLU A N 1
ATOM 3408 C CA . GLU A 1 496 ? 47.90855 40.50887 34.14442 1.000 29.45271 496 GLU A CA 1
ATOM 3409 C C . GLU A 1 496 ? 47.79044 40.98431 32.70248 1.000 28.48860 496 GLU A C 1
ATOM 3410 O O . GLU A 1 496 ? 47.01507 40.44178 31.91153 1.000 26.04686 496 GLU A O 1
ATOM 3416 N N . ILE A 1 497 ? 48.56893 42.00269 32.36510 1.000 32.01991 497 ILE A N 1
ATOM 3417 C CA . ILE A 1 497 ? 48.53596 42.58264 31.02953 1.000 26.09106 497 ILE A CA 1
ATOM 3418 C C . ILE A 1 497 ? 49.27500 41.65734 30.07346 1.000 29.72429 497 ILE A C 1
ATOM 3419 O O . ILE A 1 497 ? 50.27381 41.02343 30.44274 1.000 25.45680 497 ILE A O 1
ATOM 3424 N N . ASN A 1 498 ? 48.77532 41.57260 28.83736 1.000 26.59246 498 ASN A N 1
ATOM 3425 C CA . ASN A 1 498 ? 49.30276 40.65422 27.82424 1.000 24.16685 498 ASN A CA 1
ATOM 3426 C C . ASN A 1 498 ? 49.26898 39.20991 28.31923 1.000 25.59539 498 ASN A C 1
ATOM 3427 O O . ASN A 1 498 ? 50.19693 38.43223 28.09150 1.000 26.86839 498 ASN A O 1
ATOM 3432 N N . LYS A 1 499 ? 48.17971 38.84568 28.99305 1.000 27.11551 499 LYS A N 1
ATOM 3433 C CA . LYS A 1 499 ? 47.98643 37.49692 29.50939 1.000 27.38822 499 LYS A CA 1
ATOM 3434 C C . LYS A 1 499 ? 46.55178 37.05630 29.26814 1.000 23.70530 499 LYS A C 1
ATOM 3435 O O . LYS A 1 499 ? 45.60704 37.74496 29.66503 1.000 23.34441 499 LYS A O 1
ATOM 3441 N N . VAL A 1 500 ? 46.40227 35.91011 28.61800 1.000 21.45203 500 VAL A N 1
ATOM 3442 C CA . VAL A 1 500 ? 45.10056 35.38322 28.23244 1.000 17.14456 500 VAL A CA 1
ATOM 3443 C C . VAL A 1 500 ? 44.58006 34.48561 29.34426 1.000 20.58260 500 VAL A C 1
ATOM 3444 O O . VAL A 1 500 ? 45.29103 33.59092 29.81989 1.000 24.07366 500 VAL A O 1
ATOM 3448 N N . GLY A 1 501 ? 43.33546 34.71687 29.75393 1.000 22.10543 501 GLY A N 1
ATOM 3449 C CA . GLY A 1 501 ? 42.72885 33.91596 30.79727 1.000 19.49151 501 GLY A CA 1
ATOM 3450 C C . GLY A 1 501 ? 41.55771 33.07967 30.32391 1.000 19.35613 501 GLY A C 1
ATOM 3451 O O . GLY A 1 501 ? 41.34135 31.97376 30.82845 1.000 21.12537 501 GLY A O 1
ATOM 3452 N N . ASN A 1 502 ? 40.79503 33.58566 29.35392 1.000 17.03464 502 ASN A N 1
ATOM 3453 C CA . ASN A 1 502 ? 39.59085 32.90844 28.89492 1.000 18.89766 502 ASN A CA 1
ATOM 3454 C C . ASN A 1 502 ? 39.45594 33.07095 27.38475 1.000 20.66869 502 ASN A C 1
ATOM 3455 O O . ASN A 1 502 ? 40.32466 33.64195 26.71729 1.000 19.17316 502 ASN A O 1
ATOM 3460 N N . TRP A 1 503 ? 38.34034 32.56313 26.85177 1.000 17.45291 503 TRP A N 1
ATOM 3461 C CA . TRP A 1 503 ? 38.11745 32.57371 25.40748 1.000 20.41224 503 TRP A CA 1
ATOM 3462 C C . TRP A 1 503 ? 38.02620 33.99903 24.87247 1.000 17.81730 503 TRP A C 1
ATOM 3463 O O . TRP A 1 503 ? 38.56889 34.31085 23.80183 1.000 20.92262 503 TRP A O 1
ATOM 3474 N N . PHE A 1 504 ? 37.34908 34.87730 25.61349 1.000 17.87414 504 PHE A N 1
ATOM 3475 C CA . PHE A 1 504 ? 37.21556 36.27213 25.20843 1.000 18.80062 504 PHE A CA 1
ATOM 3476 C C . PHE A 1 504 ? 38.57954 36.94193 25.08031 1.000 21.89053 504 PHE A C 1
ATOM 3477 O O . PHE A 1 504 ? 38.87031 37.60010 24.07193 1.000 21.28811 504 PHE A O 1
ATOM 3485 N N . GLU A 1 505 ? 39.43697 36.77672 26.09373 1.000 20.57629 505 GLU A N 1
ATOM 3486 C CA . GLU A 1 505 ? 40.76849 37.37056 26.02913 1.000 22.07306 505 GLU A CA 1
ATOM 3487 C C . GLU A 1 505 ? 41.61618 36.74416 24.92995 1.000 20.34753 505 GLU A C 1
ATOM 3488 O O . GLU A 1 505 ? 42.44462 37.43195 24.32785 1.000 21.91713 505 GLU A O 1
ATOM 3494 N N . LEU A 1 506 ? 41.42634 35.45423 24.64829 1.000 19.02916 506 LEU A N 1
ATOM 3495 C CA . LEU A 1 506 ? 42.15273 34.82962 23.54761 1.000 19.80563 506 LEU A CA 1
ATOM 3496 C C . LEU A 1 506 ? 41.78272 35.47657 22.21928 1.000 23.87053 506 LEU A C 1
ATOM 3497 O O . LEU A 1 506 ? 42.65897 35.84709 21.42471 1.000 22.66686 506 LEU A O 1
ATOM 3502 N N . LEU A 1 507 ? 40.48062 35.62456 21.96366 1.000 20.32281 507 LEU A N 1
ATOM 3503 C CA . LEU A 1 507 ? 40.04890 36.27630 20.73188 1.000 22.64733 507 LEU A CA 1
ATOM 3504 C C . LEU A 1 507 ? 40.56350 37.70990 20.66058 1.000 21.40678 507 LEU A C 1
ATOM 3505 O O . LEU A 1 507 ? 41.00328 38.16993 19.59725 1.000 21.08984 507 LEU A O 1
ATOM 3510 N N . ASP A 1 508 ? 40.52805 38.42824 21.78883 1.000 21.72677 508 ASP A N 1
ATOM 3511 C CA . ASP A 1 508 ? 41.00195 39.81020 21.79917 1.000 23.31257 508 ASP A CA 1
ATOM 3512 C C . ASP A 1 508 ? 42.49773 39.88616 21.51199 1.000 22.06778 508 ASP A C 1
ATOM 3513 O O . ASP A 1 508 ? 42.95738 40.79398 20.80891 1.000 26.10456 508 ASP A O 1
ATOM 3518 N N . SER A 1 509 ? 43.27519 38.94497 22.05219 1.000 19.07857 509 SER A N 1
ATOM 3519 C CA . SER A 1 509 ? 44.70531 38.91625 21.76829 1.000 23.61541 509 SER A CA 1
ATOM 3520 C C . SER A 1 509 ? 44.97684 38.55297 20.31627 1.000 22.41827 509 SER A C 1
ATOM 3521 O O . SER A 1 509 ? 45.99023 38.97964 19.75064 1.000 22.68336 509 SER A O 1
ATOM 3524 N N . TRP A 1 510 ? 44.09256 37.76747 19.69952 1.000 22.39527 510 TRP A N 1
ATOM 3525 C CA . TRP A 1 510 ? 44.32189 37.36848 18.31523 1.000 25.39163 510 TRP A CA 1
ATOM 3526 C C . TRP A 1 510 ? 43.90645 38.43881 17.31277 1.000 22.27408 510 TRP A C 1
ATOM 3527 O O . TRP A 1 510 ? 44.49912 38.52291 16.23151 1.000 24.69550 510 TRP A O 1
ATOM 3538 N N . PHE A 1 511 ? 42.90214 39.26030 17.63341 1.000 22.36313 511 PHE A N 1
ATOM 3539 C CA . PHE A 1 511 ? 42.30757 40.12988 16.62553 1.000 23.98425 511 PHE A CA 1
ATOM 3540 C C . PHE A 1 511 ? 42.42903 41.62395 16.89696 1.000 21.57198 511 PHE A C 1
ATOM 3541 O O . PHE A 1 511 ? 42.30612 42.40655 15.94973 1.000 29.22061 511 PHE A O 1
ATOM 3549 N N . ASP A 1 512 ? 42.65585 42.04710 18.13665 1.000 26.44609 512 ASP A N 1
ATOM 3550 C CA . ASP A 1 512 ? 42.89275 43.45936 18.41570 1.000 29.05117 512 ASP A CA 1
ATOM 3551 C C . ASP A 1 512 ? 44.36305 43.77615 18.15661 1.000 30.38757 512 ASP A C 1
ATOM 3552 O O . ASP A 1 512 ? 45.25070 43.15160 18.74780 1.000 29.69966 512 ASP A O 1
ATOM 3557 N N . LYS A 1 513 ? 44.62414 44.74366 17.27512 1.000 29.69730 513 LYS A N 1
ATOM 3558 C CA . LYS A 1 513 ? 45.99471 45.02376 16.86275 1.000 32.96778 513 LYS A CA 1
ATOM 3559 C C . LYS A 1 513 ? 46.76394 45.88900 17.85468 1.000 30.87141 513 LYS A C 1
ATOM 3560 O O . LYS A 1 513 ? 47.99776 45.91701 17.79656 1.000 28.44071 513 LYS A O 1
ATOM 3566 N N . THR A 1 514 ? 46.08062 46.59517 18.75260 1.000 28.84906 514 THR A N 1
ATOM 3567 C CA . THR A 1 514 ? 46.74142 47.39831 19.77282 1.000 29.16355 514 THR A CA 1
ATOM 3568 C C . THR A 1 514 ? 46.18562 47.02516 21.13786 1.000 29.29945 514 THR A C 1
ATOM 3569 O O . THR A 1 514 ? 44.98518 46.77206 21.27772 1.000 28.17144 514 THR A O 1
ATOM 3573 N N . ASN A 1 515 ? 47.06034 46.99241 22.14524 1.000 26.36118 515 ASN A N 1
ATOM 3574 C CA . ASN A 1 515 ? 46.67134 46.58940 23.49089 1.000 21.70532 515 ASN A CA 1
ATOM 3575 C C . ASN A 1 515 ? 47.28881 47.52535 24.53279 1.000 27.43339 515 ASN A C 1
ATOM 3576 O O . ASN A 1 515 ? 47.99819 47.11141 25.44577 1.000 31.22320 515 ASN A O 1
ATOM 3581 N N . ASP A 1 516 ? 47.01539 48.81935 24.40219 1.000 28.36489 516 ASP A N 1
ATOM 3582 C CA . ASP A 1 516 ? 47.45098 49.78772 25.39680 1.000 30.99771 516 ASP A CA 1
ATOM 3583 C C . ASP A 1 516 ? 46.37077 49.90804 26.47389 1.000 34.03437 516 ASP A C 1
ATOM 3584 O O . ASP A 1 516 ? 45.43122 49.11024 26.53014 1.000 30.84627 516 ASP A O 1
ATOM 3589 N N . VAL A 1 517 ? 46.49227 50.91200 27.34672 1.000 32.94265 517 VAL A N 1
ATOM 3590 C CA . VAL A 1 517 ? 45.53157 51.06397 28.43747 1.000 30.66608 517 VAL A CA 1
ATOM 3591 C C . VAL A 1 517 ? 44.13554 51.37469 27.90673 1.000 31.89968 517 VAL A C 1
ATOM 3592 O O . VAL A 1 517 ? 43.13202 51.01289 28.53364 1.000 28.72941 517 VAL A O 1
ATOM 3596 N N . THR A 1 518 ? 44.03845 52.02949 26.74632 1.000 28.41277 518 THR A N 1
ATOM 3597 C CA . THR A 1 518 ? 42.72506 52.34945 26.19727 1.000 29.53824 518 THR A CA 1
ATOM 3598 C C . THR A 1 518 ? 41.96852 51.10753 25.73995 1.000 31.46963 518 THR A C 1
ATOM 3599 O O . THR A 1 518 ? 40.75413 51.18229 25.52482 1.000 30.37005 518 THR A O 1
ATOM 3603 N N . GLY A 1 519 ? 42.65165 49.97576 25.58862 1.000 30.76413 519 GLY A N 1
ATOM 3604 C CA . GLY A 1 519 ? 41.98616 48.70832 25.36244 1.000 26.16411 519 GLY A CA 1
ATOM 3605 C C . GLY A 1 519 ? 41.68183 48.35675 23.92551 1.000 26.77698 519 GLY A C 1
ATOM 3606 O O . GLY A 1 519 ? 40.81069 47.51275 23.68478 1.000 25.77908 519 GLY A O 1
ATOM 3607 N N . GLY A 1 520 ? 42.36386 48.96898 22.96194 1.000 26.66659 520 GLY A N 1
ATOM 3608 C CA . GLY A 1 520 ? 42.14376 48.59882 21.57281 1.000 27.95109 520 GLY A CA 1
ATOM 3609 C C . GLY A 1 520 ? 40.76471 49.00002 21.08257 1.000 26.64196 520 GLY A C 1
ATOM 3610 O O . GLY A 1 520 ? 40.23023 50.05608 21.43780 1.000 27.49934 520 GLY A O 1
ATOM 3611 N N . VAL A 1 521 ? 40.17361 48.13723 20.25382 1.000 27.27654 521 VAL A N 1
ATOM 3612 C CA . VAL A 1 521 ? 38.91205 48.46315 19.59616 1.000 26.00770 521 VAL A CA 1
ATOM 3613 C C . VAL A 1 521 ? 37.68922 48.12019 20.43999 1.000 28.81091 521 VAL A C 1
ATOM 3614 O O . VAL A 1 521 ? 36.61940 48.70932 20.22768 1.000 27.12360 521 VAL A O 1
ATOM 3618 N N . ASN A 1 522 ? 37.80970 47.18803 21.38284 1.000 23.15627 522 ASN A N 1
ATOM 3619 C CA . ASN A 1 522 ? 36.70595 46.82567 22.25791 1.000 26.61983 522 ASN A CA 1
ATOM 3620 C C . ASN A 1 522 ? 36.85302 47.42835 23.64730 1.000 24.16191 522 ASN A C 1
ATOM 3621 O O . ASN A 1 522 ? 36.08140 47.08130 24.54660 1.000 22.38721 522 ASN A O 1
ATOM 3626 N N . HIS A 1 523 ? 37.82423 48.32471 23.83398 1.000 24.29335 523 HIS A N 1
ATOM 3627 C CA . HIS A 1 523 ? 38.05131 49.00896 25.10767 1.000 25.09437 523 HIS A CA 1
ATOM 3628 C C . HIS A 1 523 ? 38.24668 48.01654 26.25233 1.000 23.24806 523 HIS A C 1
ATOM 3629 O O . HIS A 1 523 ? 37.75259 48.21373 27.36360 1.000 25.44104 523 HIS A O 1
ATOM 3636 N N . TYR A 1 524 ? 38.97688 46.93923 25.97558 1.000 22.98653 524 TYR A N 1
ATOM 3637 C CA . TYR A 1 524 ? 39.39444 45.98760 26.99547 1.000 25.33581 524 TYR A CA 1
ATOM 3638 C C . TYR A 1 524 ? 40.85641 45.64671 26.76011 1.000 24.76753 524 TYR A C 1
ATOM 3639 O O . TYR A 1 524 ? 41.23818 45.29809 25.63880 1.000 25.56625 524 TYR A O 1
ATOM 3648 N N . GLN A 1 525 ? 41.66987 45.74241 27.80815 1.000 20.96743 525 GLN A N 1
ATOM 3649 C CA . GLN A 1 525 ? 43.09059 45.42669 27.71638 1.000 26.00789 525 GLN A CA 1
ATOM 3650 C C . GLN A 1 525 ? 43.30397 44.00968 28.23467 1.000 25.32983 525 GLN A C 1
ATOM 3651 O O . GLN A 1 525 ? 43.18348 43.75495 29.43737 1.000 26.57058 525 GLN A O 1
ATOM 3657 N N . TRP A 1 526 ? 43.61031 43.09184 27.32599 1.000 23.49010 526 TRP A N 1
ATOM 3658 C CA . TRP A 1 526 ? 43.83862 41.70251 27.68905 1.000 21.32198 526 TRP A CA 1
ATOM 3659 C C . TRP A 1 526 ? 45.23942 41.51716 28.26522 1.000 24.84053 526 TRP A C 1
ATOM 3660 O O . TRP A 1 526 ? 46.08755 42.40170 28.15587 1.000 25.99604 526 TRP A O 1
ATOM 3672 N N . LYS B 1 52 ? 27.30572 13.97942 -35.08555 1.000 22.99961 52 LYS B N 1
ATOM 3673 C CA . LYS B 1 52 ? 28.28152 12.97600 -34.67810 1.000 27.49607 52 LYS B CA 1
ATOM 3674 C C . LYS B 1 52 ? 29.62709 13.62428 -34.36222 1.000 28.59521 52 LYS B C 1
ATOM 3675 O O . LYS B 1 52 ? 30.42942 13.06787 -33.61094 1.000 28.87925 52 LYS B O 1
ATOM 3681 N N . ASN B 1 53 ? 29.87510 14.79631 -34.94232 1.000 21.53405 53 ASN B N 1
ATOM 3682 C CA . ASN B 1 53 ? 31.05378 15.59759 -34.62778 1.000 21.39198 53 ASN B CA 1
ATOM 3683 C C . ASN B 1 53 ? 30.65395 17.05068 -34.41657 1.000 21.65707 53 ASN B C 1
ATOM 3684 O O . ASN B 1 53 ? 31.27543 17.98145 -34.93363 1.000 21.85577 53 ASN B O 1
ATOM 3689 N N . GLN B 1 54 ? 29.59518 17.25833 -33.63952 1.000 20.06100 54 GLN B N 1
ATOM 3690 C CA . GLN B 1 54 ? 29.11416 18.60359 -33.37929 1.000 21.37791 54 GLN B CA 1
ATOM 3691 C C . GLN B 1 54 ? 30.10037 19.36020 -32.49531 1.000 14.91836 54 GLN B C 1
ATOM 3692 O O . GLN B 1 54 ? 30.98269 18.77963 -31.85983 1.000 18.90219 54 GLN B O 1
ATOM 3698 N N . LYS B 1 55 ? 29.93661 20.67731 -32.46013 1.000 17.53751 55 LYS B N 1
ATOM 3699 C CA . LYS B 1 55 ? 30.62170 21.53273 -31.50407 1.000 20.53126 55 LYS B CA 1
ATOM 3700 C C . LYS B 1 55 ? 29.57319 22.21787 -30.64071 1.000 21.95615 55 LYS B C 1
ATOM 3701 O O . LYS B 1 55 ? 28.49590 22.57703 -31.12745 1.000 21.46378 55 LYS B O 1
ATOM 3707 N N . VAL B 1 56 ? 29.87945 22.38193 -29.35734 1.000 17.44889 56 VAL B N 1
ATOM 3708 C CA . VAL B 1 56 ? 28.93991 22.93238 -28.38757 1.000 17.25552 56 VAL B CA 1
ATOM 3709 C C . VAL B 1 56 ? 29.58411 24.15091 -27.74801 1.000 19.32064 56 VAL B C 1
ATOM 3710 O O . VAL B 1 56 ? 30.67057 24.04581 -27.16739 1.000 20.36497 56 VAL B O 1
ATOM 3714 N N . THR B 1 57 ? 28.92218 25.30121 -27.84731 1.000 18.39515 57 THR B N 1
ATOM 3715 C CA . THR B 1 57 ? 29.38934 26.51735 -27.19106 1.000 20.60155 57 THR B CA 1
ATOM 3716 C C . THR B 1 57 ? 28.45869 26.86311 -26.03570 1.000 19.72157 57 THR B C 1
ATOM 3717 O O . THR B 1 57 ? 27.23774 26.95861 -26.21773 1.000 20.70509 57 THR B O 1
ATOM 3721 N N . ILE B 1 58 ? 29.04115 27.03987 -24.85192 1.000 17.25386 58 ILE B N 1
ATOM 3722 C CA . ILE B 1 58 ? 28.31082 27.33544 -23.62692 1.000 17.85798 58 ILE B CA 1
ATOM 3723 C C . ILE B 1 58 ? 28.66400 28.75588 -23.21100 1.000 20.97326 58 ILE B C 1
ATOM 3724 O O . ILE B 1 58 ? 29.83581 29.06708 -22.95881 1.000 19.12534 58 ILE B O 1
ATOM 3729 N N . MET B 1 59 ? 27.64807 29.60630 -23.12480 1.000 18.93501 59 MET B N 1
ATOM 3730 C CA . MET B 1 59 ? 27.79292 31.03123 -22.86611 1.000 21.04637 59 MET B CA 1
ATOM 3731 C C . MET B 1 59 ? 27.31425 31.29978 -21.44581 1.000 21.63776 59 MET B C 1
ATOM 3732 O O . MET B 1 59 ? 26.12868 31.12868 -21.13820 1.000 21.91534 59 MET B O 1
ATOM 3737 N N . TYR B 1 60 ? 28.24088 31.71323 -20.58720 1.000 22.01679 60 TYR B N 1
ATOM 3738 C CA . TYR B 1 60 ? 27.99190 31.89379 -19.16091 1.000 20.47982 60 TYR B CA 1
ATOM 3739 C C . TYR B 1 60 ? 27.84914 33.38660 -18.87982 1.000 20.64973 60 TYR B C 1
ATOM 3740 O O . TYR B 1 60 ? 28.83779 34.12233 -18.83848 1.000 21.60581 60 TYR B O 1
ATOM 3749 N N . TYR B 1 61 ? 26.60876 33.82555 -18.68107 1.000 18.78640 61 TYR B N 1
ATOM 3750 C CA . TYR B 1 61 ? 26.28144 35.20826 -18.33880 1.000 19.31665 61 TYR B CA 1
ATOM 3751 C C . TYR B 1 61 ? 26.33904 35.32004 -16.81830 1.000 18.27753 61 TYR B C 1
ATOM 3752 O O . TYR B 1 61 ? 25.35013 35.08759 -16.11804 1.000 22.02164 61 TYR B O 1
ATOM 3761 N N . CYS B 1 62 ? 27.52188 35.66024 -16.29666 1.000 19.67908 62 CYS B N 1
ATOM 3762 C CA . CYS B 1 62 ? 27.80084 35.64598 -14.86417 1.000 22.70148 62 CYS B CA 1
ATOM 3763 C C . CYS B 1 62 ? 27.64934 37.05824 -14.30771 1.000 23.58252 62 CYS B C 1
ATOM 3764 O O . CYS B 1 62 ? 28.48494 37.93517 -14.57999 1.000 23.82589 62 CYS B O 1
ATOM 3767 N N . ASP B 1 63 ? 26.58365 37.28344 -13.53460 1.000 23.97516 63 ASP B N 1
ATOM 3768 C CA . ASP B 1 63 ? 26.31887 38.60390 -12.97012 1.000 27.01526 63 ASP B CA 1
ATOM 3769 C C . ASP B 1 63 ? 26.72254 38.62288 -11.49571 1.000 28.50646 63 ASP B C 1
ATOM 3770 O O . ASP B 1 63 ? 25.89358 38.63937 -10.58642 1.000 32.33311 63 ASP B O 1
ATOM 3775 N N . ALA B 1 64 ? 28.03661 38.60821 -11.26860 1.000 26.40017 64 ALA B N 1
ATOM 3776 C CA . ALA B 1 64 ? 28.58227 38.65528 -9.92228 1.000 30.17601 64 ALA B CA 1
ATOM 3777 C C . ALA B 1 64 ? 28.68776 40.07798 -9.38330 1.000 31.85998 64 ALA B C 1
ATOM 3778 O O . ALA B 1 64 ? 29.47892 40.32755 -8.46593 1.000 34.35993 64 ALA B O 1
ATOM 3780 N N . ASP B 1 65 ? 27.92366 41.01765 -9.93734 1.000 27.83628 65 ASP B N 1
ATOM 3781 C CA . ASP B 1 65 ? 27.91406 42.39897 -9.45558 1.000 30.60047 65 ASP B CA 1
ATOM 3782 C C . ASP B 1 65 ? 26.90356 42.56193 -8.31823 1.000 36.18104 65 ASP B C 1
ATOM 3783 O O . ASP B 1 65 ? 26.00240 43.39904 -8.35965 1.000 35.77831 65 ASP B O 1
ATOM 3788 N N . ASN B 1 66 ? 27.06972 41.73462 -7.29342 1.000 35.92302 66 ASN B N 1
ATOM 3789 C CA . ASN B 1 66 ? 26.15759 41.69064 -6.15180 1.000 34.12100 66 ASN B CA 1
ATOM 3790 C C . ASN B 1 66 ? 26.80812 40.83278 -5.07284 1.000 33.97504 66 ASN B C 1
ATOM 3791 O O . ASN B 1 66 ? 27.98351 40.46394 -5.18027 1.000 32.42131 66 ASN B O 1
ATOM 3796 N N . ASN B 1 67 ? 26.03346 40.49301 -4.03834 1.000 35.92313 67 ASN B N 1
ATOM 3797 C CA . ASN B 1 67 ? 26.55541 39.75101 -2.89525 1.000 35.62603 67 ASN B CA 1
ATOM 3798 C C . ASN B 1 67 ? 26.89434 38.30311 -3.22803 1.000 31.51354 67 ASN B C 1
ATOM 3799 O O . ASN B 1 67 ? 27.55854 37.64041 -2.42279 1.000 32.12877 67 ASN B O 1
ATOM 3804 N N . LEU B 1 68 ? 26.46479 37.79880 -4.38424 1.000 31.85811 68 LEU B N 1
ATOM 3805 C CA . LEU B 1 68 ? 26.78947 36.44668 -4.81109 1.000 32.33895 68 LEU B CA 1
ATOM 3806 C C . LEU B 1 68 ? 28.11991 36.36868 -5.55292 1.000 31.92384 68 LEU B C 1
ATOM 3807 O O . LEU B 1 68 ? 28.36201 35.38747 -6.26501 1.000 30.46181 68 LEU B O 1
ATOM 3812 N N . GLU B 1 69 ? 28.98511 37.37517 -5.39682 1.000 30.72535 69 GLU B N 1
ATOM 3813 C CA . GLU B 1 69 ? 30.23728 37.40785 -6.14733 1.000 30.90051 69 GLU B CA 1
ATOM 3814 C C . GLU B 1 69 ? 31.13333 36.23218 -5.77562 1.000 31.17695 69 GLU B C 1
ATOM 3815 O O . GLU B 1 69 ? 31.69892 35.56665 -6.65150 1.000 28.48717 69 GLU B O 1
ATOM 3821 N N . GLY B 1 70 ? 31.28763 35.97253 -4.47529 1.000 30.44880 70 GLY B N 1
ATOM 3822 C CA . GLY B 1 70 ? 32.12412 34.86249 -4.04909 1.000 29.07961 70 GLY B CA 1
ATOM 3823 C C . GLY B 1 70 ? 31.59457 33.51903 -4.51227 1.000 24.81781 70 GLY B C 1
ATOM 3824 O O . GLY B 1 70 ? 32.36201 32.64985 -4.93569 1.000 27.73745 70 GLY B O 1
ATOM 3825 N N . SER B 1 71 ? 30.27318 33.33585 -4.45380 1.000 23.70277 71 SER B N 1
ATOM 3826 C CA . SER B 1 71 ? 29.67709 32.08846 -4.92201 1.000 27.13177 71 SER B CA 1
ATOM 3827 C C . SER B 1 71 ? 29.90505 31.88662 -6.41623 1.000 23.94586 71 SER B C 1
ATOM 3828 O O . SER B 1 71 ? 30.21136 30.77441 -6.85944 1.000 24.57069 71 SER B O 1
ATOM 3831 N N . LEU B 1 72 ? 29.77556 32.95222 -7.21125 1.000 25.33204 72 LEU B N 1
ATOM 3832 C CA . LEU B 1 72 ? 29.96122 32.81167 -8.65393 1.000 29.74945 72 LEU B CA 1
ATOM 3833 C C . LEU B 1 72 ? 31.43165 32.62985 -9.01935 1.000 28.19437 72 LEU B C 1
ATOM 3834 O O . LEU B 1 72 ? 31.74550 31.92727 -9.98867 1.000 24.09140 72 LEU B O 1
ATOM 3839 N N . LEU B 1 73 ? 32.34751 33.23274 -8.25586 1.000 24.57517 73 LEU B N 1
ATOM 3840 C CA . LEU B 1 73 ? 33.76363 32.95074 -8.47201 1.000 26.50527 73 LEU B CA 1
ATOM 3841 C C . LEU B 1 73 ? 34.09225 31.50426 -8.11861 1.000 25.45028 73 LEU B C 1
ATOM 3842 O O . LEU B 1 73 ? 34.89547 30.85613 -8.80447 1.000 22.24817 73 LEU B O 1
ATOM 3847 N N . ASN B 1 74 ? 33.46501 30.97316 -7.06305 1.000 24.40337 74 ASN B N 1
ATOM 3848 C CA . ASN B 1 74 ? 33.62046 29.55491 -6.75669 1.000 23.44360 74 ASN B CA 1
ATOM 3849 C C . ASN B 1 74 ? 33.04158 28.68855 -7.86782 1.000 23.33678 74 ASN B C 1
ATOM 3850 O O . ASN B 1 74 ? 33.58378 27.61907 -8.17132 1.000 22.35883 74 ASN B O 1
ATOM 3855 N N . ASP B 1 75 ? 31.95496 29.14305 -8.49708 1.000 20.36193 75 ASP B N 1
ATOM 3856 C CA . ASP B 1 75 ? 31.40053 28.41652 -9.63632 1.000 23.32267 75 ASP B CA 1
ATOM 3857 C C . ASP B 1 75 ? 32.36261 28.41473 -10.82075 1.000 22.71140 75 ASP B C 1
ATOM 3858 O O . ASP B 1 75 ? 32.50845 27.39593 -11.50415 1.000 21.36334 75 ASP B O 1
ATOM 3863 N N . ILE B 1 76 ? 33.01641 29.54689 -11.09043 1.000 20.62992 76 ILE B N 1
ATOM 3864 C CA . ILE B 1 76 ? 33.99167 29.58430 -12.18057 1.000 22.18119 76 ILE B CA 1
ATOM 3865 C C . ILE B 1 76 ? 35.16682 28.66630 -11.87050 1.000 21.71049 76 ILE B C 1
ATOM 3866 O O . ILE B 1 76 ? 35.69418 27.98365 -12.75947 1.000 21.92143 76 ILE B O 1
ATOM 3871 N N . GLU B 1 77 ? 35.59933 28.63848 -10.60679 1.000 21.24538 77 GLU B N 1
ATOM 3872 C CA . GLU B 1 77 ? 36.66201 27.71758 -10.21354 1.000 20.53861 77 GLU B CA 1
ATOM 3873 C C . GLU B 1 77 ? 36.23876 26.26760 -10.42406 1.000 18.68201 77 GLU B C 1
ATOM 3874 O O . GLU B 1 77 ? 37.02479 25.44329 -10.91162 1.000 22.57651 77 GLU B O 1
ATOM 3880 N N . GLU B 1 78 ? 34.99005 25.94390 -10.08088 1.000 19.66608 78 GLU B N 1
ATOM 3881 C CA . GLU B 1 78 ? 34.48440 24.59330 -10.30452 1.000 21.53041 78 GLU B CA 1
ATOM 3882 C C . GLU B 1 78 ? 34.42950 24.26014 -11.78975 1.000 20.78645 78 GLU B C 1
ATOM 3883 O O . GLU B 1 78 ? 34.72150 23.12743 -12.18933 1.000 20.57749 78 GLU B O 1
ATOM 3889 N N . MET B 1 79 ? 34.04006 25.22978 -12.62022 1.000 19.97149 79 MET B N 1
ATOM 3890 C CA . MET B 1 79 ? 34.04336 25.01854 -14.06506 1.000 22.20436 79 MET B CA 1
ATOM 3891 C C . MET B 1 79 ? 35.44787 24.71322 -14.56705 1.000 21.61496 79 MET B C 1
ATOM 3892 O O . MET B 1 79 ? 35.65881 23.74125 -15.30136 1.000 18.79656 79 MET B O 1
ATOM 3897 N N . LYS B 1 80 ? 36.42351 25.54035 -14.17901 1.000 18.88841 80 LYS B N 1
ATOM 3898 C CA . LYS B 1 80 ? 37.80475 25.29699 -14.58619 1.000 20.63841 80 LYS B CA 1
ATOM 3899 C C . LYS B 1 80 ? 38.27233 23.91761 -14.14518 1.000 20.44115 80 LYS B C 1
ATOM 3900 O O . LYS B 1 80 ? 38.99454 23.23332 -14.87995 1.000 20.41137 80 LYS B O 1
ATOM 3906 N N . THR B 1 81 ? 37.86668 23.49060 -12.94680 1.000 19.19237 81 THR B N 1
ATOM 3907 C CA . THR B 1 81 ? 38.31415 22.19722 -12.43957 1.000 19.66776 81 THR B CA 1
ATOM 3908 C C . THR B 1 81 ? 37.67066 21.04495 -13.20570 1.000 18.30268 81 THR B C 1
ATOM 3909 O O . THR B 1 81 ? 38.34417 20.06672 -13.54951 1.000 17.74259 81 THR B O 1
ATOM 3913 N N . GLY B 1 82 ? 36.36976 21.14309 -13.48845 1.000 21.79040 82 GLY B N 1
ATOM 3914 C CA . GLY B 1 82 ? 35.66607 20.05700 -14.14762 1.000 22.25612 82 GLY B CA 1
ATOM 3915 C C . GLY B 1 82 ? 35.77266 20.05038 -15.65691 1.000 20.46392 82 GLY B C 1
ATOM 3916 O O . GLY B 1 82 ? 35.54097 19.00602 -16.27413 1.000 20.86475 82 GLY B O 1
ATOM 3917 N N . TYR B 1 83 ? 36.10959 21.18940 -16.26096 1.000 19.51488 83 TYR B N 1
ATOM 3918 C CA . TYR B 1 83 ? 36.16858 21.29653 -17.71504 1.000 19.62922 83 TYR B CA 1
ATOM 3919 C C . TYR B 1 83 ? 37.18747 20.32305 -18.29591 1.000 20.15018 83 TYR B C 1
ATOM 3920 O O . TYR B 1 83 ? 38.31735 20.21815 -17.80961 1.000 19.47263 83 TYR B O 1
ATOM 3929 N N . LYS B 1 84 ? 36.78290 19.61414 -19.34442 1.000 19.52582 84 LYS B N 1
ATOM 3930 C CA . LYS B 1 84 ? 37.64970 18.69174 -20.06567 1.000 21.36983 84 LYS B CA 1
ATOM 3931 C C . LYS B 1 84 ? 37.92325 19.25308 -21.45322 1.000 23.35841 84 LYS B C 1
ATOM 3932 O O . LYS B 1 84 ? 36.99093 19.44738 -22.24166 1.000 22.15376 84 LYS B O 1
ATOM 3938 N N . ASP B 1 85 ? 39.19617 19.51951 -21.74192 1.000 19.26578 85 ASP B N 1
ATOM 3939 C CA . ASP B 1 85 ? 39.56551 20.11267 -23.01912 1.000 17.86619 85 ASP B CA 1
ATOM 3940 C C . ASP B 1 85 ? 39.16905 19.19038 -24.16492 1.000 19.83221 85 ASP B C 1
ATOM 3941 O O . ASP B 1 85 ? 39.43882 17.98555 -24.13364 1.000 18.54759 85 ASP B O 1
ATOM 3946 N N . SER B 1 86 ? 38.51837 19.76442 -25.18022 1.000 18.56642 86 SER B N 1
ATOM 3947 C CA . SER B 1 86 ? 38.02740 18.98479 -26.30452 1.000 18.30486 86 SER B CA 1
ATOM 3948 C C . SER B 1 86 ? 37.77236 19.91219 -27.47294 1.000 17.98888 86 SER B C 1
ATOM 3949 O O . SER B 1 86 ? 37.28318 21.03150 -27.26316 1.000 20.36292 86 SER B O 1
ATOM 3952 N N . PRO B 1 87 ? 38.07082 19.49882 -28.70990 1.000 16.44135 87 PRO B N 1
ATOM 3953 C CA . PRO B 1 87 ? 37.78385 20.35678 -29.86581 1.000 19.66200 87 PRO B CA 1
ATOM 3954 C C . PRO B 1 87 ? 36.30341 20.48603 -30.18535 1.000 17.32829 87 PRO B C 1
ATOM 3955 O O . PRO B 1 87 ? 35.95489 21.21844 -31.11731 1.000 18.42305 87 PRO B O 1
ATOM 3959 N N . ASN B 1 88 ? 35.42475 19.80448 -29.45154 1.000 16.69961 88 ASN B N 1
ATOM 3960 C CA . ASN B 1 88 ? 33.98684 19.90571 -29.65371 1.000 18.76837 88 ASN B CA 1
ATOM 3961 C C . ASN B 1 88 ? 33.30841 20.77466 -28.60337 1.000 20.08031 88 ASN B C 1
ATOM 3962 O O . ASN B 1 88 ? 32.07701 20.75085 -28.49805 1.000 20.55602 88 ASN B O 1
ATOM 3967 N N . LEU B 1 89 ? 34.07407 21.53897 -27.82680 1.000 16.79585 89 LEU B N 1
ATOM 3968 C CA . LEU B 1 89 ? 33.51786 22.27028 -26.70011 1.000 15.25699 89 LEU B CA 1
ATOM 3969 C C . LEU B 1 89 ? 34.14518 23.65127 -26.59294 1.000 15.71092 89 LEU B C 1
ATOM 3970 O O . LEU B 1 89 ? 35.33881 23.82624 -26.85170 1.000 18.06902 89 LEU B O 1
ATOM 3975 N N . ASN B 1 90 ? 33.32232 24.62603 -26.21341 1.000 14.54040 90 ASN B N 1
ATOM 3976 C CA . ASN B 1 90 ? 33.76326 25.97214 -25.88161 1.000 15.41908 90 ASN B CA 1
ATOM 3977 C C . ASN B 1 90 ? 32.98160 26.45366 -24.67066 1.000 19.27407 90 ASN B C 1
ATOM 3978 O O . ASN B 1 90 ? 31.78360 26.18433 -24.55234 1.000 18.35849 90 ASN B O 1
ATOM 3983 N N . LEU B 1 91 ? 33.66111 27.17355 -23.77970 1.000 20.62278 91 LEU B N 1
ATOM 3984 C CA . LEU B 1 91 ? 33.03234 27.80085 -22.62008 1.000 16.74673 91 LEU B CA 1
ATOM 3985 C C . LEU B 1 91 ? 33.45816 29.26170 -22.58761 1.000 18.76358 91 LEU B C 1
ATOM 3986 O O . LEU B 1 91 ? 34.60880 29.57135 -22.25564 1.000 18.71210 91 LEU B O 1
ATOM 3991 N N . ILE B 1 92 ? 32.53899 30.15351 -22.94819 1.000 16.26435 92 ILE B N 1
ATOM 3992 C CA . ILE B 1 92 ? 32.80257 31.58616 -23.01369 1.000 18.01022 92 ILE B CA 1
ATOM 3993 C C . ILE B 1 92 ? 31.98774 32.25738 -21.91943 1.000 18.75033 92 ILE B C 1
ATOM 3994 O O . ILE B 1 92 ? 30.76121 32.11322 -21.87973 1.000 21.33951 92 ILE B O 1
ATOM 3999 N N . ALA B 1 93 ? 32.65789 33.00106 -21.04085 1.000 20.02949 93 ALA B N 1
ATOM 4000 C CA . ALA B 1 93 ? 32.02293 33.59558 -19.87163 1.000 20.99223 93 ALA B CA 1
ATOM 4001 C C . ALA B 1 93 ? 32.13725 35.11262 -19.91296 1.000 23.65135 93 ALA B C 1
ATOM 4002 O O . ALA B 1 93 ? 33.23763 35.65468 -20.06137 1.000 22.80198 93 ALA B O 1
ATOM 4004 N N . LEU B 1 94 ? 30.99940 35.79198 -19.77657 1.000 19.67080 94 LEU B N 1
ATOM 4005 C CA . LEU B 1 94 ? 30.95869 37.23279 -19.55105 1.000 22.38729 94 LEU B CA 1
ATOM 4006 C C . LEU B 1 94 ? 30.74800 37.45057 -18.06012 1.000 23.27608 94 LEU B C 1
ATOM 4007 O O . LEU B 1 94 ? 29.64466 37.23439 -17.54590 1.000 20.23838 94 LEU B O 1
ATOM 4012 N N . VAL B 1 95 ? 31.80380 37.87491 -17.37207 1.000 22.12591 95 VAL B N 1
ATOM 4013 C CA . VAL B 1 95 ? 31.81264 37.97905 -15.91840 1.000 23.60077 95 VAL B CA 1
ATOM 4014 C C . VAL B 1 95 ? 31.79427 39.45410 -15.54746 1.000 27.79316 95 VAL B C 1
ATOM 4015 O O . VAL B 1 95 ? 32.68174 40.21298 -15.95918 1.000 24.55806 95 VAL B O 1
ATOM 4019 N N . ASP B 1 96 ? 30.78590 39.86708 -14.77526 1.000 28.18820 96 ASP B N 1
ATOM 4020 C CA . ASP B 1 96 ? 30.72912 41.23063 -14.24928 1.000 27.42437 96 ASP B CA 1
ATOM 4021 C C . ASP B 1 96 ? 30.80775 41.16089 -12.73082 1.000 29.20642 96 ASP B C 1
ATOM 4022 O O . ASP B 1 96 ? 29.87461 40.67636 -12.08417 1.000 31.31828 96 ASP B O 1
ATOM 4027 N N . ARG B 1 97 ? 31.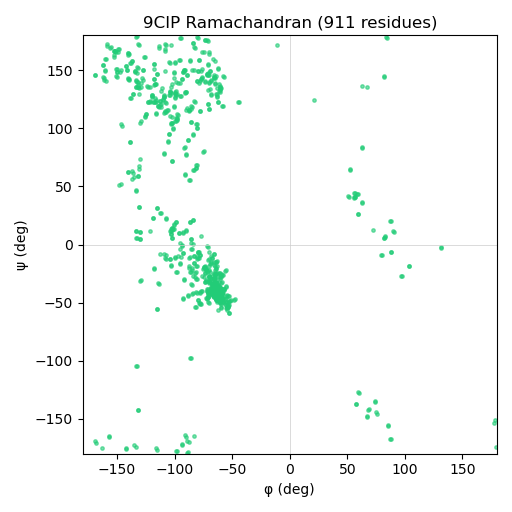90229 41.67007 -12.16524 1.000 30.94824 97 ARG B N 1
ATOM 4028 C CA . ARG B 1 97 ? 32.16807 41.56965 -10.73818 1.000 35.02036 97 ARG B CA 1
ATOM 4029 C C . ARG B 1 97 ? 31.68963 42.81795 -9.99099 1.000 34.41741 97 ARG B C 1
ATOM 4030 O O . ARG B 1 97 ? 31.18258 43.77665 -10.57981 1.000 31.50678 97 ARG B O 1
ATOM 4038 N N . SER B 1 98 ? 31.85492 42.79741 -8.66384 1.000 34.44121 98 SER B N 1
ATOM 4039 C CA . SER B 1 98 ? 31.44958 43.84832 -7.73950 1.000 40.19400 98 SER B CA 1
ATOM 4040 C C . SER B 1 98 ? 32.66585 44.46776 -7.06008 1.000 38.28856 98 SER B C 1
ATOM 4041 O O . SER B 1 98 ? 33.65432 43.77813 -6.79536 1.000 40.93439 98 SER B O 1
ATOM 4044 N N . PRO B 1 99 ? 32.62267 45.76697 -6.75355 1.000 39.46447 99 PRO B N 1
ATOM 4045 C CA . PRO B 1 99 ? 33.76232 46.42212 -6.09906 1.000 40.27465 99 PRO B CA 1
ATOM 4046 C C . PRO B 1 99 ? 33.74343 46.41264 -4.57634 1.000 43.56431 99 PRO B C 1
ATOM 4047 O O . PRO B 1 99 ? 34.55730 47.12202 -3.97815 1.000 47.55771 99 PRO B O 1
ATOM 4051 N N . ARG B 1 100 ? 32.86907 45.64238 -3.92385 1.000 46.87555 100 ARG B N 1
ATOM 4052 C CA . ARG B 1 100 ? 32.78688 45.73234 -2.46934 1.000 48.81426 100 ARG B CA 1
ATOM 4053 C C . ARG B 1 100 ? 32.87610 44.37128 -1.78768 1.000 47.88687 100 ARG B C 1
ATOM 4054 O O . ARG B 1 100 ? 33.37393 44.27964 -0.66118 1.000 55.17047 100 ARG B O 1
ATOM 4062 N N . TYR B 1 101 ? 32.39905 43.31055 -2.43864 1.000 44.19540 101 TYR B N 1
ATOM 4063 C CA . TYR B 1 101 ? 32.31624 42.01853 -1.76426 1.000 46.38789 101 TYR B CA 1
ATOM 4064 C C . TYR B 1 101 ? 33.62246 41.23579 -1.84461 1.000 44.06678 101 TYR B C 1
ATOM 4065 O O . TYR B 1 101 ? 34.53904 41.47280 -1.05043 1.000 48.65768 101 TYR B O 1
ATOM 4074 N N . SER B 1 102 ? 33.71899 40.30147 -2.78696 1.000 41.94431 102 SER B N 1
ATOM 4075 C CA . SER B 1 102 ? 34.89414 39.44704 -2.88201 1.000 40.91545 102 SER B CA 1
ATOM 4076 C C . SER B 1 102 ? 36.05425 40.17683 -3.54825 1.000 39.36971 102 SER B C 1
ATOM 4077 O O . SER B 1 102 ? 35.87357 40.91131 -4.52453 1.000 38.67497 102 SER B O 1
ATOM 4080 N N . SER B 1 103 ? 37.25382 39.96243 -3.00989 1.000 40.11078 103 SER B N 1
ATOM 4081 C CA . SER B 1 103 ? 38.48534 40.52471 -3.54899 1.000 41.51437 103 SER B CA 1
ATOM 4082 C C . SER B 1 103 ? 39.41379 39.42089 -4.04290 1.000 40.15219 103 SER B C 1
ATOM 4083 O O . SER B 1 103 ? 40.63923 39.55477 -3.99074 1.000 40.49324 103 SER B O 1
ATOM 4086 N N . ASP B 1 104 ? 38.83143 38.32360 -4.52206 1.000 39.97803 104 ASP B N 1
ATOM 4087 C CA . ASP B 1 104 ? 39.61817 37.18326 -4.96642 1.000 41.99985 104 ASP B CA 1
ATOM 4088 C C . ASP B 1 104 ? 40.47408 37.54927 -6.17272 1.000 41.09145 104 ASP B C 1
ATOM 4089 O O . ASP B 1 104 ? 40.08088 38.34530 -7.02994 1.000 42.01098 104 ASP B O 1
ATOM 4094 N N . GLU B 1 105 ? 41.66678 36.95767 -6.22505 1.000 44.01542 105 GLU B N 1
ATOM 4095 C CA . GLU B 1 105 ? 42.55277 37.09193 -7.37213 1.000 44.88913 105 GLU B CA 1
ATOM 4096 C C . GLU B 1 105 ? 43.11844 35.74698 -7.80721 1.000 44.10017 105 GLU B C 1
ATOM 4097 O O . GLU B 1 105 ? 44.03986 35.71295 -8.63290 1.000 46.07912 105 GLU B O 1
ATOM 4103 N N . LYS B 1 106 ? 42.58748 34.64196 -7.28246 1.000 41.71238 106 LYS B N 1
ATOM 4104 C CA . LYS B 1 106 ? 43.13375 33.32142 -7.55375 1.000 42.64297 106 LYS B CA 1
ATOM 4105 C C . LYS B 1 106 ? 42.37079 32.56475 -8.63370 1.000 39.90916 106 LYS B C 1
ATOM 4106 O O . LYS B 1 106 ? 42.94548 31.67313 -9.26711 1.000 39.93209 106 LYS B O 1
ATOM 4112 N N . VAL B 1 107 ? 41.09919 32.89660 -8.85770 1.000 38.11515 107 VAL B N 1
ATOM 4113 C CA . VAL B 1 107 ? 40.29536 32.18207 -9.84550 1.000 32.70607 107 VAL B CA 1
ATOM 4114 C C . VAL B 1 107 ? 40.55423 32.71827 -11.24804 1.000 36.86506 107 VAL B C 1
ATOM 4115 O O . VAL B 1 107 ? 40.87720 31.95938 -12.16941 1.000 37.84942 107 VAL B O 1
ATOM 4119 N N . LEU B 1 108 ? 40.41638 34.03047 -11.43386 1.000 36.01826 108 LEU B N 1
ATOM 4120 C CA . LEU B 1 108 ? 40.51688 34.64857 -12.74887 1.000 34.53538 108 LEU B CA 1
ATOM 4121 C C . LEU B 1 108 ? 41.84810 35.35365 -12.97775 1.000 35.45389 108 LEU B C 1
ATOM 4122 O O . LEU B 1 108 ? 41.97985 36.10341 -13.95085 1.000 33.96405 108 LEU B O 1
ATOM 4127 N N . GLY B 1 109 ? 42.83387 35.13818 -12.10607 1.000 35.04673 109 GLY B N 1
ATOM 4128 C CA . GLY B 1 109 ? 44.16847 35.65549 -12.28319 1.000 36.28550 109 GLY B CA 1
ATOM 4129 C C . GLY B 1 109 ? 44.44289 36.95020 -11.54303 1.000 43.50808 109 GLY B C 1
ATOM 4130 O O . GLY B 1 109 ? 45.59878 37.21981 -11.19566 1.000 41.41479 109 GLY B O 1
ATOM 4131 N N . GLU B 1 110 ? 43.41328 37.75572 -11.29523 1.000 41.13041 110 GLU B N 1
ATOM 4132 C CA . GLU B 1 110 ? 43.58898 39.01676 -10.58840 1.000 40.13566 110 GLU B CA 1
ATOM 4133 C C . GLU B 1 110 ? 42.24821 39.43850 -10.00540 1.000 41.53455 110 GLU B C 1
ATOM 4134 O O . GLU B 1 110 ? 41.20790 38.83850 -10.28706 1.000 42.64097 110 GLU B O 1
ATOM 4140 N N . ASP B 1 111 ? 42.29053 40.47941 -9.17766 1.000 40.83568 111 ASP B N 1
ATOM 4141 C CA . ASP B 1 111 ? 41.09957 41.05672 -8.56834 1.000 37.45683 111 ASP B CA 1
ATOM 4142 C C . ASP B 1 111 ? 40.62862 42.23897 -9.40509 1.000 35.51540 111 ASP B C 1
ATOM 4143 O O . ASP B 1 111 ? 41.41768 43.13916 -9.71168 1.000 38.48155 111 ASP B O 1
ATOM 4148 N N . PHE B 1 112 ? 39.34998 42.23351 -9.77736 1.000 30.23088 112 PHE B N 1
ATOM 4149 C CA . PHE B 1 112 ? 38.80458 43.30634 -10.59469 1.000 30.51970 112 PHE B CA 1
ATOM 4150 C C . PHE B 1 112 ? 37.32190 43.46466 -10.29749 1.000 29.45859 112 PHE B C 1
ATOM 4151 O O . PHE B 1 112 ? 36.69133 42.60845 -9.67276 1.000 31.76641 112 PHE B O 1
ATOM 4159 N N . SER B 1 113 ? 36.77050 44.58253 -10.76593 1.000 28.75283 113 SER B N 1
ATOM 4160 C CA . SER B 1 113 ? 35.36757 44.89838 -10.56508 1.000 31.62008 113 SER B CA 1
ATOM 4161 C C . SER B 1 113 ? 34.65546 45.29598 -11.84906 1.000 31.47307 113 SER B C 1
ATOM 4162 O O . SER B 1 113 ? 33.47673 45.66153 -11.79137 1.000 34.27067 113 SER B O 1
ATOM 4165 N N . ASP B 1 114 ? 35.32261 45.22607 -12.99787 1.000 26.80638 114 ASP B N 1
ATOM 4166 C CA . ASP B 1 114 ? 34.71851 45.60302 -14.26602 1.000 29.64220 114 ASP B CA 1
ATOM 4167 C C . ASP B 1 114 ? 34.13202 44.36120 -14.93739 1.000 28.97496 114 ASP B C 1
ATOM 4168 O O . ASP B 1 114 ? 34.06567 43.28036 -14.34532 1.000 28.76828 114 ASP B O 1
ATOM 4173 N N . THR B 1 115 ? 33.69468 44.50434 -16.18501 1.000 28.13247 115 THR B N 1
ATOM 4174 C CA . THR B 1 115 ? 33.10144 43.40810 -16.93731 1.000 26.95832 115 THR B CA 1
ATOM 4175 C C . THR B 1 115 ? 34.11924 42.88892 -17.94263 1.000 27.46622 115 THR B C 1
ATOM 4176 O O . THR B 1 115 ? 34.74191 43.67571 -18.66383 1.000 29.60185 115 THR B O 1
ATOM 4180 N N . ARG B 1 116 ? 34.30019 41.56950 -17.97588 1.000 27.00362 116 ARG B N 1
ATOM 4181 C CA . ARG B 1 116 ? 35.33728 40.96862 -18.80204 1.000 28.55767 116 ARG B CA 1
ATOM 4182 C C . ARG B 1 116 ? 34.80416 39.73619 -19.51962 1.000 23.82486 116 ARG B C 1
ATOM 4183 O O . ARG B 1 116 ? 33.80989 39.12607 -19.11144 1.000 25.73269 116 ARG B O 1
ATOM 4191 N N . LEU B 1 117 ? 35.48550 39.38744 -20.61003 1.000 20.74365 117 LEU B N 1
ATOM 4192 C CA . LEU B 1 117 ? 35.21592 38.17866 -21.37703 1.000 22.53718 117 LEU B CA 1
ATOM 4193 C C . LEU B 1 117 ? 36.35899 37.19463 -21.17557 1.000 20.48052 117 LEU B C 1
ATOM 4194 O O . LEU B 1 117 ? 37.52783 37.54644 -21.36214 1.000 21.80500 117 LEU B O 1
ATOM 4199 N N . TYR B 1 118 ? 36.01791 35.96496 -20.80527 1.000 23.10291 118 TYR B N 1
ATOM 4200 C CA . TYR B 1 118 ? 36.99154 34.91518 -20.55894 1.000 20.38951 118 TYR B CA 1
ATOM 4201 C C . TYR B 1 118 ? 36.62763 33.67853 -21.36396 1.000 20.01075 118 TYR B C 1
ATOM 4202 O O . TYR B 1 118 ? 35.45494 33.42763 -21.65318 1.000 25.87851 118 TYR B O 1
ATOM 4211 N N . LYS B 1 119 ? 37.64643 32.91429 -21.73610 1.000 18.05026 119 LYS B N 1
ATOM 4212 C CA . LYS B 1 119 ? 37.46785 31.56886 -22.25784 1.000 18.49683 119 LYS B CA 1
ATOM 4213 C C . LYS B 1 119 ? 37.99480 30.59883 -21.21148 1.000 22.95471 119 LYS B C 1
ATOM 4214 O O . LYS B 1 119 ? 39.14128 30.72959 -20.75910 1.000 27.48042 119 LYS B O 1
ATOM 4220 N N . ILE B 1 120 ? 37.14622 29.65599 -20.80465 1.000 22.04978 120 ILE B N 1
ATOM 4221 C CA . ILE B 1 120 ? 37.44773 28.73411 -19.71659 1.000 20.63369 120 ILE B CA 1
ATOM 4222 C C . ILE B 1 120 ? 37.92541 27.42047 -20.31534 1.000 25.63038 120 ILE B C 1
ATOM 4223 O O . ILE B 1 120 ? 37.26547 26.85310 -21.19587 1.000 25.70652 120 ILE B O 1
ATOM 4228 N N . GLU B 1 121 ? 39.07257 26.93875 -19.84631 1.000 22.79917 121 GLU B N 1
ATOM 4229 C CA . GLU B 1 121 ? 39.58166 25.61726 -20.17690 1.000 22.35942 121 GLU B CA 1
ATOM 4230 C C . GLU B 1 121 ? 40.04909 24.96007 -18.88500 1.000 20.63911 121 GLU B C 1
ATOM 4231 O O . GLU B 1 121 ? 39.97868 25.55660 -17.80546 1.000 23.61418 121 GLU B O 1
ATOM 4237 N N . HIS B 1 122 ? 40.52838 23.72318 -18.98986 1.000 18.28254 122 HIS B N 1
ATOM 4238 C CA . HIS B 1 122 ? 40.90202 22.97419 -17.79642 1.000 18.99141 122 HIS B CA 1
ATOM 4239 C C . HIS B 1 122 ? 41.98005 23.71820 -17.01362 1.000 18.95107 122 HIS B C 1
ATOM 4240 O O . HIS B 1 122 ? 43.07021 23.97467 -17.53427 1.000 21.00745 122 HIS B O 1
ATOM 4247 N N . ASN B 1 123 ? 41.65795 24.07873 -15.76589 1.000 20.02006 123 ASN B N 1
ATOM 4248 C CA . ASN B 1 123 ? 42.56481 24.80149 -14.86588 1.000 18.49840 123 ASN B CA 1
ATOM 4249 C C . ASN B 1 123 ? 42.99791 26.14744 -15.43968 1.000 20.60575 123 ASN B C 1
ATOM 4250 O O . ASN B 1 123 ? 44.06140 26.66356 -15.08923 1.000 23.09357 123 ASN B O 1
ATOM 4255 N N . LYS B 1 124 ? 42.18563 26.74372 -16.31022 1.000 22.82961 124 LYS B N 1
ATOM 4256 C CA . LYS B 1 124 ? 42.64893 27.89727 -17.06746 1.000 26.91899 124 LYS B CA 1
ATOM 4257 C C . LYS B 1 124 ? 41.48408 28.82096 -17.39116 1.000 25.23103 124 LYS B C 1
ATOM 4258 O O . LYS B 1 124 ? 40.37662 28.36048 -17.67861 1.000 23.98535 124 LYS B O 1
ATOM 4264 N N . ALA B 1 125 ? 41.75899 30.12622 -17.38306 1.000 24.03869 125 ALA B N 1
ATOM 4265 C CA . ALA B 1 125 ? 40.77469 31.12998 -17.78424 1.000 24.70006 125 ALA B CA 1
ATOM 4266 C C . ALA B 1 125 ? 41.53662 32.25877 -18.47184 1.000 23.59369 125 ALA B C 1
ATOM 4267 O O . ALA B 1 125 ? 42.15125 33.08869 -17.79600 1.000 28.93839 125 ALA B O 1
ATOM 4269 N N . ASN B 1 126 ? 41.49091 32.29250 -19.80163 1.000 22.08039 126 ASN B N 1
ATOM 4270 C CA . ASN B 1 126 ? 42.23553 33.29306 -20.56028 1.000 22.68970 126 ASN B CA 1
ATOM 4271 C C . ASN B 1 126 ? 41.31691 34.43331 -20.98614 1.000 24.82913 126 ASN B C 1
ATOM 4272 O O . ASN B 1 126 ? 40.22823 34.19693 -21.52003 1.000 23.06837 126 ASN B O 1
ATOM 4277 N N . ARG B 1 127 ? 41.76443 35.66523 -20.74856 1.000 21.12907 127 ARG B N 1
ATOM 4278 C CA . ARG B 1 127 ? 40.97447 36.84315 -21.08288 1.000 20.76485 127 ARG B CA 1
ATOM 4279 C C . ARG B 1 127 ? 40.96208 37.06982 -22.59187 1.000 18.48318 127 ARG B C 1
ATOM 4280 O O . ARG B 1 127 ? 41.97901 36.90295 -23.27014 1.000 19.33528 127 ARG B O 1
ATOM 4288 N N . LEU B 1 128 ? 39.80450 37.46045 -23.11687 1.000 22.26088 128 LEU B N 1
ATOM 4289 C CA . LEU B 1 128 ? 39.58924 37.60062 -24.54933 1.000 21.68718 128 LEU B CA 1
ATOM 4290 C C . LEU B 1 128 ? 39.36254 39.05924 -24.92388 1.000 20.01878 128 LEU B C 1
ATOM 4291 O O . LEU B 1 128 ? 39.16151 39.92829 -24.07252 1.000 26.63951 128 LEU B O 1
ATOM 4296 N N . ASP B 1 129 ? 39.38087 39.31157 -26.22678 1.000 21.62326 129 ASP B N 1
ATOM 4297 C CA . ASP B 1 129 ? 39.05014 40.61186 -26.78487 1.000 24.20095 129 ASP B CA 1
ATOM 4298 C C . ASP B 1 129 ? 37.62168 40.58368 -27.31149 1.000 26.71728 129 ASP B C 1
ATOM 4299 O O . ASP B 1 129 ? 37.13172 39.54909 -27.77218 1.000 24.94829 129 ASP B O 1
ATOM 4304 N N . GLY B 1 130 ? 36.95081 41.73524 -27.23639 1.000 27.10516 130 GLY B N 1
ATOM 4305 C CA . GLY B 1 130 ? 35.56874 41.79995 -27.67420 1.000 27.23687 130 GLY B CA 1
ATOM 4306 C C . GLY B 1 130 ? 35.37753 41.79278 -29.17357 1.000 32.17700 130 GLY B C 1
ATOM 4307 O O . GLY B 1 130 ? 34.27952 41.47358 -29.64103 1.000 31.59204 130 GLY B O 1
ATOM 4308 N N . LYS B 1 131 ? 36.41250 42.14163 -29.92906 1.000 28.94686 131 LYS B N 1
ATOM 4309 C CA . LYS B 1 131 ? 36.40326 42.11734 -31.40317 1.000 31.21930 131 LYS B CA 1
ATOM 4310 C C . LYS B 1 131 ? 35.25870 43.01713 -31.88816 1.000 32.06270 131 LYS B C 1
ATOM 4311 O O . LYS B 1 131 ? 35.07325 44.11839 -31.34796 1.000 33.41184 131 LYS B O 1
ATOM 4317 N N . ASN B 1 132 ? 34.47804 42.59916 -32.88615 1.000 28.16685 132 ASN B N 1
ATOM 4318 C CA . ASN B 1 132 ? 33.48157 43.48864 -33.47322 1.000 30.91892 132 ASN B CA 1
ATOM 4319 C C . ASN B 1 132 ? 32.16070 43.49161 -32.71791 1.000 31.55520 132 ASN B C 1
ATOM 4320 O O . ASN B 1 132 ? 31.50373 44.53621 -32.63622 1.000 27.36165 132 ASN B O 1
ATOM 4325 N N . GLU B 1 133 ? 31.75622 42.34763 -32.16664 1.000 32.71562 133 GLU B N 1
ATOM 4326 C CA . GLU B 1 133 ? 30.45700 42.24588 -31.51340 1.000 29.57817 133 GLU B CA 1
ATOM 4327 C C . GLU B 1 133 ? 30.44725 42.90457 -30.14096 1.000 28.67860 133 GLU B C 1
ATOM 4328 O O . GLU B 1 133 ? 29.38857 43.34247 -29.67902 1.000 31.02266 133 GLU B O 1
ATOM 4334 N N . PHE B 1 134 ? 31.59968 42.98396 -29.47810 1.000 27.30834 134 PHE B N 1
ATOM 4335 C CA . PHE B 1 134 ? 31.70151 43.58793 -28.14817 1.000 28.97544 134 PHE B CA 1
ATOM 4336 C C . PHE B 1 134 ? 32.93232 44.48783 -28.08884 1.000 32.23154 134 PHE B C 1
ATOM 4337 O O . PHE B 1 134 ? 33.84331 44.26876 -27.28695 1.000 29.54132 134 PHE B O 1
ATOM 4345 N N . PRO B 1 135 ? 32.97854 45.53695 -28.91754 1.000 33.88056 135 PRO B N 1
ATOM 4346 C CA . PRO B 1 135 ? 34.19847 46.36165 -28.99261 1.000 28.70853 135 PRO B CA 1
ATOM 4347 C C . PRO B 1 135 ? 34.53720 47.07884 -27.69787 1.000 26.37437 135 PRO B C 1
ATOM 4348 O O . PRO B 1 135 ? 35.66051 47.58141 -27.56659 1.000 27.66278 135 PRO B O 1
ATOM 4352 N N . GLU B 1 136 ? 33.60685 47.14154 -26.74376 1.000 28.39525 136 GLU B N 1
ATOM 4353 C CA . GLU B 1 136 ? 33.85686 47.81872 -25.47767 1.000 28.61695 136 GLU B CA 1
ATOM 4354 C C . GLU B 1 136 ? 34.81002 47.04297 -24.57998 1.000 28.10674 136 GLU B C 1
ATOM 4355 O O . GLU B 1 136 ? 35.45421 47.64427 -23.71361 1.000 29.37978 136 GLU B O 1
ATOM 4361 N N . ILE B 1 137 ? 34.91349 45.73102 -24.76838 1.000 26.09098 137 ILE B N 1
ATOM 4362 C CA . ILE B 1 137 ? 35.71488 44.86515 -23.91393 1.000 28.95217 137 ILE B CA 1
ATOM 4363 C C . ILE B 1 137 ? 36.99626 44.49408 -24.64232 1.000 29.58162 137 ILE B C 1
ATOM 4364 O O . ILE B 1 137 ? 36.96269 44.08767 -25.81079 1.000 30.45643 137 ILE B O 1
ATOM 4369 N N . SER B 1 138 ? 38.12526 44.62404 -23.95013 1.000 26.04546 138 SER B N 1
ATOM 4370 C CA . SER B 1 138 ? 39.41246 44.22151 -24.49980 1.000 29.41008 138 SER B CA 1
ATOM 4371 C C . SER B 1 138 ? 40.16825 43.40698 -23.45976 1.000 29.05316 138 SER B C 1
ATOM 4372 O O . SER B 1 138 ? 39.61731 43.08734 -22.40189 1.000 32.26299 138 SER B O 1
ATOM 4375 N N . THR B 1 139 ? 41.42229 43.05780 -23.74348 1.000 30.12139 139 THR B N 1
ATOM 4376 C CA . THR B 1 139 ? 42.24271 42.39555 -22.73824 1.000 29.10756 139 THR B CA 1
ATOM 4377 C C . THR B 1 139 ? 42.82326 43.37095 -21.72336 1.000 28.98767 139 THR B C 1
ATOM 4378 O O . THR B 1 139 ? 43.36419 42.93050 -20.70349 1.000 30.25502 139 THR B O 1
ATOM 4382 N N . THR B 1 140 ? 42.73079 44.67742 -21.98214 1.000 29.53818 140 THR B N 1
ATOM 4383 C CA . THR B 1 140 ? 43.21221 45.69851 -21.06037 1.000 34.31360 140 THR B CA 1
ATOM 4384 C C . THR B 1 140 ? 42.16392 46.77451 -20.79867 1.000 30.52265 140 THR B C 1
ATOM 4385 O O . THR B 1 140 ? 42.49018 47.81033 -20.20663 1.000 33.86363 140 THR B O 1
ATOM 4389 N N . SER B 1 141 ? 40.92139 46.56031 -21.22285 1.000 31.40010 141 SER B N 1
ATOM 4390 C CA . SER B 1 141 ? 39.87897 47.55457 -21.03550 1.000 32.73989 141 SER B CA 1
ATOM 4391 C C . SER B 1 141 ? 39.42192 47.58910 -19.57740 1.000 30.67801 141 SER B C 1
ATOM 4392 O O . SER B 1 141 ? 39.72093 46.70106 -18.77334 1.000 32.24904 141 SER B O 1
ATOM 4395 N N . LYS B 1 142 ? 38.69037 48.65152 -19.24054 1.000 31.90770 142 LYS B N 1
ATOM 4396 C CA . LYS B 1 142 ? 38.06043 48.81340 -17.93123 1.000 33.89782 142 LYS B CA 1
ATOM 4397 C C . LYS B 1 142 ? 36.59914 49.20379 -18.16184 1.000 30.18927 142 LYS B C 1
ATOM 4398 O O . LYS B 1 142 ? 36.17484 50.32060 -17.85902 1.000 30.22851 142 LYS B O 1
ATOM 4404 N N . TYR B 1 143 ? 35.82956 48.26631 -18.70296 1.000 28.09094 143 TYR B N 1
ATOM 4405 C CA . TYR B 1 143 ? 34.45915 48.51643 -19.12441 1.000 26.21361 143 TYR B CA 1
ATOM 4406 C C . TYR B 1 143 ? 33.48883 48.05346 -18.04783 1.000 30.93794 143 TYR B C 1
ATOM 4407 O O . TYR B 1 143 ? 33.58764 46.92422 -17.55599 1.000 30.72244 143 TYR B O 1
ATOM 4416 N N . GLU B 1 144 ? 32.56375 48.93284 -17.67771 1.000 25.42309 144 GLU B N 1
ATOM 4417 C CA . GLU B 1 144 ? 31.55297 48.63776 -16.67373 1.000 26.89922 144 GLU B CA 1
ATOM 4418 C C . GLU B 1 144 ? 30.21508 48.44822 -17.37197 1.000 28.17906 144 GLU B C 1
ATOM 4419 O O . GLU B 1 144 ? 29.67996 49.39222 -17.96290 1.000 28.06321 144 GLU B O 1
ATOM 4425 N N . ALA B 1 145 ? 29.67805 47.23816 -17.29596 1.000 27.64780 145 ALA B N 1
ATOM 4426 C CA . ALA B 1 145 ? 28.43626 46.89164 -17.96636 1.000 26.15407 145 ALA B CA 1
ATOM 4427 C C . ALA B 1 145 ? 27.25987 46.92077 -16.99883 1.000 28.83319 145 ALA B C 1
ATOM 4428 O O . ALA B 1 145 ? 27.41194 46.77710 -15.78325 1.000 31.37419 145 ALA B O 1
ATOM 4430 N N . ASN B 1 146 ? 26.07470 47.11637 -17.56441 1.000 26.21176 146 ASN B N 1
ATOM 4431 C CA . ASN B 1 146 ? 24.81740 47.01485 -16.83271 1.000 28.05810 146 ASN B CA 1
ATOM 4432 C C . ASN B 1 146 ? 24.22619 45.65647 -17.18628 1.000 25.74288 146 ASN B C 1
ATOM 4433 O O . ASN B 1 146 ? 23.63280 45.48465 -18.25354 1.000 26.09394 146 ASN B O 1
ATOM 4438 N N . MET B 1 147 ? 24.40088 44.68457 -16.28947 1.000 25.57842 147 MET B N 1
ATOM 4439 C CA . MET B 1 147 ? 23.91174 43.33710 -16.55486 1.000 25.89019 147 MET B CA 1
ATOM 4440 C C . MET B 1 147 ? 22.39397 43.28014 -16.64933 1.000 21.81607 147 MET B C 1
ATOM 4441 O O . MET B 1 147 ? 21.85445 42.31306 -17.19803 1.000 20.64124 147 MET B O 1
ATOM 4446 N N . GLY B 1 148 ? 21.69675 44.29124 -16.13038 1.000 25.98134 148 GLY B N 1
ATOM 4447 C CA . GLY B 1 148 ? 20.26119 44.39989 -16.29916 1.000 26.38988 148 GLY B CA 1
ATOM 4448 C C . GLY B 1 148 ? 19.82482 44.94997 -17.63483 1.000 24.77300 148 GLY B C 1
ATOM 4449 O O . GLY B 1 148 ? 18.62428 44.97844 -17.92115 1.000 29.94831 148 GLY B O 1
ATOM 4450 N N . ASP B 1 149 ? 20.77331 45.40129 -18.44831 1.000 24.02998 149 ASP B N 1
ATOM 4451 C CA . ASP B 1 149 ? 20.48332 45.86292 -19.79612 1.000 26.30653 149 ASP B CA 1
ATOM 4452 C C . ASP B 1 149 ? 20.47110 44.66858 -20.74095 1.000 27.01608 149 ASP B C 1
ATOM 4453 O O . ASP B 1 149 ? 21.50251 43.99590 -20.87952 1.000 28.48201 149 ASP B O 1
ATOM 4458 N N . PRO B 1 150 ? 19.35048 44.36468 -21.39793 1.000 29.75616 150 PRO B N 1
ATOM 4459 C CA . PRO B 1 150 ? 19.33707 43.22867 -22.33351 1.000 27.56252 150 PRO B CA 1
ATOM 4460 C C . PRO B 1 150 ? 20.26513 43.41435 -23.51803 1.000 25.13040 150 PRO B C 1
ATOM 4461 O O . PRO B 1 150 ? 20.60872 42.42508 -24.17504 1.000 25.98738 150 PRO B O 1
ATOM 4465 N N . GLU B 1 151 ? 20.67958 44.64759 -23.81739 1.000 28.21939 151 GLU B N 1
ATOM 4466 C CA . GLU B 1 151 ? 21.64822 44.85404 -24.88774 1.000 29.06166 151 GLU B CA 1
ATOM 4467 C C . GLU B 1 151 ? 22.98824 44.20629 -24.56348 1.000 27.39072 151 GLU B C 1
ATOM 4468 O O . GLU B 1 151 ? 23.68062 43.73305 -25.47068 1.000 26.86375 151 GLU B O 1
ATOM 4474 N N . VAL B 1 152 ? 23.36161 44.15365 -23.28320 1.000 24.87156 152 VAL B N 1
ATOM 4475 C CA . VAL B 1 152 ? 24.59765 43.47750 -22.89767 1.000 22.75075 152 VAL B CA 1
ATOM 4476 C C . VAL B 1 152 ? 24.49365 41.98094 -23.17455 1.000 20.41303 152 VAL B C 1
ATOM 4477 O O . VAL B 1 152 ? 25.41455 41.36781 -23.73072 1.000 18.81139 152 VAL B O 1
ATOM 4481 N N . LEU B 1 153 ? 23.36609 41.37248 -22.79408 1.000 19.00118 153 LEU B N 1
ATOM 4482 C CA . LEU B 1 153 ? 23.14979 39.95780 -23.08189 1.000 17.28277 153 LEU B CA 1
ATOM 4483 C C . LEU B 1 153 ? 23.13788 39.69852 -24.58277 1.000 23.48571 153 LEU B C 1
ATOM 4484 O O . LEU B 1 153 ? 23.67577 38.68720 -25.05475 1.000 22.83482 153 LEU B O 1
ATOM 4489 N N . LYS B 1 154 ? 22.53507 40.61126 -25.34814 1.000 23.26897 154 LYS B N 1
ATOM 4490 C CA . LYS B 1 154 ? 22.48209 40.46614 -26.79833 1.000 22.30600 154 LYS B CA 1
ATOM 4491 C C . LYS B 1 154 ? 23.88094 40.51229 -27.40502 1.000 20.58320 154 LYS B C 1
ATOM 4492 O O . LYS B 1 154 ? 24.23493 39.67578 -28.24754 1.000 21.62041 154 LYS B O 1
ATOM 4498 N N . LYS B 1 155 ? 24.69413 41.48607 -26.98148 1.000 19.71075 155 LYS B N 1
ATOM 4499 C CA . LYS B 1 155 ? 26.06690 41.57115 -27.47013 1.000 21.71526 155 LYS B CA 1
ATOM 4500 C C . LYS B 1 155 ? 26.85799 40.32845 -27.09448 1.000 21.39895 155 LYS B C 1
ATOM 4501 O O . LYS B 1 155 ? 27.67046 39.84056 -27.88609 1.000 24.41616 155 LYS B O 1
ATOM 4507 N N . PHE B 1 156 ? 26.62329 39.79282 -25.89521 1.000 20.88209 156 PHE B N 1
ATOM 4508 C CA . PHE B 1 156 ? 27.33419 38.59100 -25.46971 1.000 21.21944 156 PHE B CA 1
ATOM 4509 C C . PHE B 1 156 ? 26.97963 37.39950 -26.35207 1.000 17.42729 156 PHE B C 1
ATOM 4510 O O . PHE B 1 156 ? 27.86385 36.66472 -26.81718 1.000 20.04061 156 PHE B O 1
ATOM 4518 N N . ILE B 1 157 ? 25.68461 37.19481 -26.59639 1.000 18.29516 157 ILE B N 1
ATOM 4519 C CA . ILE B 1 157 ? 25.26439 36.06548 -27.42011 1.000 19.69793 157 ILE B CA 1
ATOM 4520 C C . ILE B 1 157 ? 25.80327 36.21135 -28.83790 1.000 21.06909 157 ILE B C 1
ATOM 4521 O O . ILE B 1 157 ? 26.27269 35.23623 -29.44011 1.000 21.37299 157 ILE B O 1
ATOM 4526 N N . ASP B 1 158 ? 25.75939 37.42969 -29.39166 1.000 20.82956 158 ASP B N 1
ATOM 4527 C CA . ASP B 1 158 ? 26.28126 37.63480 -30.74242 1.000 20.80196 158 ASP B CA 1
ATOM 4528 C C . ASP B 1 158 ? 27.78734 37.40202 -30.80253 1.000 23.08236 158 ASP B C 1
ATOM 4529 O O . ASP B 1 158 ? 28.28728 36.80153 -31.76194 1.000 24.90848 158 ASP B O 1
ATOM 4534 N N . TYR B 1 159 ? 28.52608 37.86766 -29.79083 1.000 20.77121 159 TYR B N 1
ATOM 4535 C CA . TYR B 1 159 ? 29.96396 37.62377 -29.73979 1.000 20.91835 159 TYR B CA 1
ATOM 4536 C C . TYR B 1 159 ? 30.26385 36.13214 -29.73944 1.000 20.35212 159 TYR B C 1
ATOM 4537 O O . TYR B 1 159 ? 31.13655 35.65964 -30.47949 1.000 23.35329 159 TYR B O 1
ATOM 4546 N N . CYS B 1 160 ? 29.54996 35.37252 -28.90624 1.000 17.37452 160 CYS B N 1
ATOM 4547 C CA . CYS B 1 160 ? 29.81130 33.93863 -28.83006 1.000 17.48392 160 CYS B CA 1
ATOM 4548 C C . CYS B 1 160 ? 29.43472 33.23038 -30.12717 1.000 19.89026 160 CYS B C 1
ATOM 4549 O O . CYS B 1 160 ? 30.13422 32.30723 -30.56009 1.000 18.93896 160 CYS B O 1
ATOM 4552 N N . LYS B 1 161 ? 28.33269 33.64045 -30.76084 1.000 21.27608 161 LYS B N 1
ATOM 4553 C CA . LYS B 1 161 ? 27.93743 33.00888 -32.01571 1.000 21.26649 161 LYS B CA 1
ATOM 4554 C C . LYS B 1 161 ? 28.88865 33.36199 -33.15042 1.000 23.76870 161 LYS B C 1
ATOM 4555 O O . LYS B 1 161 ? 29.04133 32.57956 -34.09376 1.000 21.97900 161 LYS B O 1
ATOM 4561 N N . SER B 1 162 ? 29.53046 34.52851 -33.08399 1.000 23.32921 162 SER B N 1
ATOM 4562 C CA . SER B 1 162 ? 30.41613 34.93858 -34.16730 1.000 21.60665 162 SER B CA 1
ATOM 4563 C C . SER B 1 162 ? 31.82084 34.36548 -34.01617 1.000 20.39325 162 SER B C 1
ATOM 4564 O O . SER B 1 162 ? 32.41772 33.91879 -35.00207 1.000 19.54533 162 SER B O 1
ATOM 4567 N N . ASN B 1 163 ? 32.37041 34.37326 -32.80302 1.000 20.26371 163 ASN B N 1
ATOM 4568 C CA . ASN B 1 163 ? 33.75974 33.98381 -32.60000 1.000 20.03841 163 ASN B CA 1
ATOM 4569 C C . ASN B 1 163 ? 33.92507 32.55770 -32.09328 1.000 16.46939 163 ASN B C 1
ATOM 4570 O O . ASN B 1 163 ? 35.05208 32.05303 -32.06993 1.000 16.24649 163 ASN B O 1
ATOM 4575 N N . TYR B 1 164 ? 32.84149 31.90246 -31.68093 1.000 19.79223 164 TYR B N 1
ATOM 4576 C CA . TYR B 1 164 ? 32.88102 30.52076 -31.21590 1.000 18.08811 164 TYR B CA 1
ATOM 4577 C C . TYR B 1 164 ? 31.64024 29.80269 -31.75215 1.000 21.76821 164 TYR B C 1
ATOM 4578 O O . TYR B 1 164 ? 30.77078 29.33700 -31.01454 1.000 21.29057 164 TYR B O 1
ATOM 4587 N N . GLU B 1 165 ? 31.56711 29.73100 -33.08246 1.000 22.51263 165 GLU B N 1
ATOM 4588 C CA . GLU B 1 165 ? 30.44372 29.09499 -33.75717 1.000 24.29388 165 GLU B CA 1
ATOM 4589 C C . GLU B 1 165 ? 30.28546 27.64856 -33.30283 1.000 22.63629 165 GLU B C 1
ATOM 4590 O O . GLU B 1 165 ? 31.26969 26.95321 -33.04168 1.000 26.34045 165 GLU B O 1
ATOM 4596 N N . ALA B 1 166 ? 29.03896 27.19076 -33.20466 1.000 17.85636 166 ALA B N 1
ATOM 4597 C CA . ALA B 1 166 ? 28.78911 25.83496 -32.73757 1.000 23.67064 166 ALA B CA 1
ATOM 4598 C C . ALA B 1 166 ? 27.48242 25.33033 -33.32461 1.000 22.19331 166 ALA B C 1
ATOM 4599 O O . ALA B 1 166 ? 26.64086 26.10742 -33.78121 1.000 22.21802 166 ALA B O 1
ATOM 4601 N N . ASP B 1 167 ? 27.32225 24.00774 -33.30365 1.000 21.15046 167 ASP B N 1
ATOM 4602 C CA . ASP B 1 167 ? 26.06538 23.40666 -33.71990 1.000 19.86542 167 ASP B CA 1
ATOM 4603 C C . ASP B 1 167 ? 25.03132 23.44233 -32.61065 1.000 22.89491 167 ASP B C 1
ATOM 4604 O O . ASP B 1 167 ? 23.82951 23.39715 -32.89581 1.000 19.02961 167 ASP B O 1
ATOM 4609 N N . LYS B 1 168 ? 25.47724 23.52894 -31.36084 1.000 19.84575 168 LYS B N 1
ATOM 4610 C CA . LYS B 1 168 ? 24.60164 23.59934 -30.20521 1.000 18.89782 168 LYS B CA 1
ATOM 4611 C C . LYS B 1 168 ? 25.05009 24.74489 -29.30950 1.000 20.03979 168 LYS B C 1
ATOM 4612 O O . LYS B 1 168 ? 26.24924 24.91895 -29.05454 1.000 21.18919 168 LYS B O 1
ATOM 4618 N N . TYR B 1 169 ? 24.08158 25.53103 -28.84811 1.000 16.83972 169 TYR B N 1
ATOM 4619 C CA . TYR B 1 169 ? 24.33913 26.68269 -27.99773 1.000 16.39204 169 TYR B CA 1
ATOM 4620 C C . TYR B 1 169 ? 23.62235 26.50484 -26.66804 1.000 17.32484 169 TYR B C 1
ATOM 4621 O O . TYR B 1 169 ? 22.41663 26.21463 -26.62743 1.000 15.95705 169 TYR B O 1
ATOM 4630 N N . VAL B 1 170 ? 24.37359 26.67036 -25.58498 1.000 16.77668 170 VAL B N 1
ATOM 4631 C CA . VAL B 1 170 ? 23.83582 26.62873 -24.23360 1.000 14.08916 170 VAL B CA 1
ATOM 4632 C C . VAL B 1 170 ? 24.05622 27.99678 -23.61329 1.000 14.38747 170 VAL B C 1
ATOM 4633 O O . VAL B 1 170 ? 25.10891 28.60713 -23.81113 1.000 16.88553 170 VAL B O 1
ATOM 4637 N N . LEU B 1 171 ? 23.05140 28.49722 -22.90313 1.000 14.36815 171 LEU B N 1
ATOM 4638 C CA . LEU B 1 171 ? 23.11774 29.81206 -22.27349 1.000 16.04447 171 LEU B CA 1
ATOM 4639 C C . LEU B 1 171 ? 22.80342 29.64286 -20.79508 1.000 17.50152 171 LEU B C 1
ATOM 4640 O O . LEU B 1 171 ? 21.66035 29.34997 -20.43307 1.000 16.18672 171 LEU B O 1
ATOM 4645 N N . ILE B 1 172 ? 23.81008 29.81367 -19.94582 1.000 15.48503 172 ILE B N 1
ATOM 4646 C CA . ILE B 1 172 ? 23.63854 29.73137 -18.50049 1.000 17.76944 172 ILE B CA 1
ATOM 4647 C C . ILE B 1 172 ? 23.64417 31.15166 -17.95801 1.000 17.08833 172 ILE B C 1
ATOM 4648 O O . ILE B 1 172 ? 24.68656 31.81246 -17.94994 1.000 17.98934 172 ILE B O 1
ATOM 4653 N N . MET B 1 173 ? 22.49421 31.62140 -17.48488 1.000 15.78602 173 MET B N 1
ATOM 4654 C CA . MET B 1 173 ? 22.38431 32.94916 -16.89194 1.000 18.36746 173 MET B CA 1
ATOM 4655 C C . MET B 1 173 ? 22.40046 32.80144 -15.37589 1.000 19.47811 173 MET B C 1
ATOM 4656 O O . MET B 1 173 ? 21.51352 32.15510 -14.80930 1.000 20.65510 173 MET B O 1
ATOM 4661 N N . ALA B 1 174 ? 23.39863 33.39527 -14.71937 1.000 17.89425 174 ALA B N 1
ATOM 4662 C CA . ALA B 1 174 ? 23.63710 33.16448 -13.29813 1.000 21.15690 174 ALA B CA 1
ATOM 4663 C C . ALA B 1 174 ? 23.57134 34.47930 -12.53550 1.000 22.85917 174 ALA B C 1
ATOM 4664 O O . ALA B 1 174 ? 24.33039 35.41563 -12.83198 1.000 28.33493 174 ALA B O 1
ATOM 4666 N N . ASN B 1 175 ? 22.67730 34.52362 -11.53992 1.000 24.09883 175 ASN B N 1
ATOM 4667 C CA . ASN B 1 175 ? 22.44270 35.65556 -10.64725 1.000 27.16405 175 ASN B CA 1
ATOM 4668 C C . ASN B 1 175 ? 21.28881 35.31643 -9.70346 1.000 29.43617 175 ASN B C 1
ATOM 4669 O O . ASN B 1 175 ? 21.04632 34.13974 -9.41657 1.000 27.76917 175 ASN B O 1
ATOM 4674 N N . HIS B 1 176 ? 20.57637 36.32961 -9.21413 1.000 27.71287 176 HIS B N 1
ATOM 4675 C CA . HIS B 1 176 ? 19.32374 36.14056 -8.50544 1.000 27.79104 176 HIS B CA 1
ATOM 4676 C C . HIS B 1 176 ? 18.18268 35.98492 -9.50910 1.000 28.05281 176 HIS B C 1
ATOM 4677 O O . HIS B 1 176 ? 18.33644 36.22832 -10.70881 1.000 26.86599 176 HIS B O 1
ATOM 4684 N N . GLY B 1 177 ? 17.02498 35.58168 -9.00868 1.000 26.57854 177 GLY B N 1
ATOM 4685 C CA . GLY B 1 177 ? 15.85199 35.43961 -9.85445 1.000 24.19474 177 GLY B CA 1
ATOM 4686 C C . GLY B 1 177 ? 14.58766 35.67093 -9.06176 1.000 25.45366 177 GLY B C 1
ATOM 4687 O O . GLY B 1 177 ? 14.53578 35.41673 -7.85413 1.000 24.63981 177 GLY B O 1
ATOM 4688 N N . GLY B 1 178 ? 13.55768 36.15968 -9.74771 1.000 22.20539 178 GLY B N 1
ATOM 4689 C CA . GLY B 1 178 ? 12.30095 36.44531 -9.08778 1.000 19.92077 178 GLY B CA 1
ATOM 4690 C C . GLY B 1 178 ? 11.07286 36.27050 -9.95627 1.000 25.56066 178 GLY B C 1
ATOM 4691 O O . GLY B 1 178 ? 10.23945 37.17753 -10.04434 1.000 29.23038 178 GLY B O 1
ATOM 4692 N N . GLY B 1 179 ? 10.94312 35.11575 -10.60409 1.000 22.18270 179 GLY B N 1
ATOM 4693 C CA . GLY B 1 179 ? 9.74039 34.82652 -11.36106 1.000 27.24754 179 GLY B CA 1
ATOM 4694 C C . GLY B 1 179 ? 9.63959 35.56389 -12.67997 1.000 26.19471 179 GLY B C 1
ATOM 4695 O O . GLY B 1 179 ? 10.64706 35.77750 -13.36066 1.000 23.99142 179 GLY B O 1
ATOM 4696 N N . ALA B 1 180 ? 8.42386 35.96044 -13.05259 1.000 27.14266 180 ALA B N 1
ATOM 4697 C CA . ALA B 1 180 ? 8.18313 36.60165 -14.33636 1.000 25.52749 180 ALA B CA 1
ATOM 4698 C C . ALA B 1 180 ? 8.17785 38.12550 -14.26963 1.000 29.30866 180 ALA B C 1
ATOM 4699 O O . ALA B 1 180 ? 8.03500 38.76928 -15.31368 1.000 26.63819 180 ALA B O 1
ATOM 4701 N N . ARG B 1 181 ? 8.30061 38.72280 -13.08571 1.000 25.45870 181 ARG B N 1
ATOM 4702 C CA . ARG B 1 181 ? 8.42163 40.17824 -13.01881 1.000 27.81138 181 ARG B CA 1
ATOM 4703 C C . ARG B 1 181 ? 9.75392 40.64470 -13.59324 1.000 36.58611 181 ARG B C 1
ATOM 4704 O O . ARG B 1 181 ? 9.97965 40.56812 -14.80428 1.000 27.97809 181 ARG B O 1
ATOM 4712 N N . ALA B 1 191 ? 11.77270 38.40457 -12.53704 1.000 30.45908 191 ALA B N 1
ATOM 4713 C CA . ALA B 1 191 ? 12.93098 38.97624 -13.21383 1.000 23.41030 191 ALA B CA 1
ATOM 4714 C C . ALA B 1 191 ? 14.17993 38.15782 -12.92114 1.000 23.22581 191 ALA B C 1
ATOM 4715 O O . ALA B 1 191 ? 14.10520 37.10705 -12.28341 1.000 22.88228 191 ALA B O 1
ATOM 4717 N N . ILE B 1 192 ? 15.33052 38.64720 -13.38374 1.000 24.50421 192 ILE B N 1
ATOM 4718 C CA . ILE B 1 192 ? 16.58857 37.92813 -13.22657 1.000 23.80039 192 ILE B CA 1
ATOM 4719 C C . ILE B 1 192 ? 17.72776 38.91140 -13.44744 1.000 28.84047 192 ILE B C 1
ATOM 4720 O O . ILE B 1 192 ? 17.56099 39.93738 -14.11342 1.000 27.33938 192 ILE B O 1
ATOM 4725 N N . CYS B 1 193 ? 18.88475 38.60479 -12.85608 1.000 27.09382 193 CYS B N 1
ATOM 4726 C CA . CYS B 1 193 ? 20.11779 39.36761 -13.02900 1.000 30.70802 193 CYS B CA 1
ATOM 4727 C C . CYS B 1 193 ? 20.00287 40.79894 -12.52077 1.000 32.68623 193 CYS B C 1
ATOM 4728 O O . CYS B 1 193 ? 19.75949 41.72681 -13.29880 1.000 31.29583 193 CYS B O 1
ATOM 4731 N N . TRP B 1 194 ? 20.19557 40.98154 -11.21650 1.000 31.76926 194 TRP B N 1
ATOM 4732 C CA . TRP B 1 194 ? 20.25825 42.30310 -10.60815 1.000 35.07485 194 TRP B CA 1
ATOM 4733 C C . TRP B 1 194 ? 21.70322 42.78954 -10.59501 1.000 33.87536 194 TRP B C 1
ATOM 4734 O O . TRP B 1 194 ? 22.60725 42.05470 -10.18801 1.000 32.51025 194 TRP B O 1
ATOM 4745 N N . ASP B 1 195 ? 21.91723 44.02504 -11.04122 1.000 32.51502 195 ASP B N 1
ATOM 4746 C CA . ASP B 1 195 ? 23.24598 44.62175 -11.11126 1.000 34.66295 195 ASP B CA 1
ATOM 4747 C C . ASP B 1 195 ? 23.29868 45.81090 -10.16237 1.000 39.45042 195 ASP B C 1
ATOM 4748 O O . ASP B 1 195 ? 22.48457 46.73451 -10.27314 1.000 38.43513 195 ASP B O 1
ATOM 4753 N N . ASP B 1 196 ? 24.26694 45.79210 -9.24279 1.000 40.98383 196 ASP B N 1
ATOM 4754 C CA . ASP B 1 196 ? 24.39780 46.83557 -8.23306 1.000 41.53939 196 ASP B CA 1
ATOM 4755 C C . ASP B 1 196 ? 25.09207 48.09049 -8.74729 1.000 40.69727 196 ASP B C 1
ATOM 4756 O O . ASP B 1 196 ? 25.05312 49.12010 -8.06520 1.000 38.53553 196 ASP B O 1
ATOM 4761 N N . SER B 1 197 ? 25.71835 48.03812 -9.92285 1.000 35.29061 197 SER B N 1
ATOM 4762 C CA . SER B 1 197 ? 26.42432 49.20205 -10.44030 1.000 39.07562 197 SER B CA 1
ATOM 4763 C C . SER B 1 197 ? 25.49971 50.17835 -11.15685 1.000 44.56437 197 SER B C 1
ATOM 4764 O O . SER B 1 197 ? 25.89327 51.32736 -11.38474 1.000 43.82061 197 SER B O 1
ATOM 4767 N N . ASN B 1 198 ? 24.29109 49.75438 -11.51505 1.000 39.50563 198 ASN B N 1
ATOM 4768 C CA . ASN B 1 198 ? 23.35067 50.62799 -12.20878 1.000 43.39065 198 ASN B CA 1
ATOM 4769 C C . ASN B 1 198 ? 21.98377 50.60828 -11.53290 1.000 40.55921 198 ASN B C 1
ATOM 4770 O O . ASN B 1 198 ? 21.34190 49.56221 -11.43987 1.000 43.63112 198 ASN B O 1
ATOM 4775 N N . GLU B 1 204 ? 17.11731 51.66857 -7.17485 1.000 56.03758 204 GLU B N 1
ATOM 4776 C CA . GLU B 1 204 ? 17.32947 50.24568 -6.93316 1.000 53.05313 204 GLU B CA 1
ATOM 4777 C C . GLU B 1 204 ? 18.23654 49.63465 -7.99499 1.000 51.09516 204 GLU B C 1
ATOM 4778 O O . GLU B 1 204 ? 18.55996 50.27911 -8.99327 1.000 51.77553 204 GLU B O 1
ATOM 4784 N N . ALA B 1 205 ? 18.64129 48.38583 -7.77396 1.000 45.46523 205 ALA B N 1
ATOM 4785 C CA . ALA B 1 205 ? 19.48182 47.68889 -8.73785 1.000 39.08258 205 ALA B CA 1
ATOM 4786 C C . ALA B 1 205 ? 18.68140 47.34918 -9.98872 1.000 44.30091 205 ALA B C 1
ATOM 4787 O O . ALA B 1 205 ? 17.56199 46.83498 -9.90195 1.000 44.95172 205 ALA B O 1
ATOM 4789 N N . ASP B 1 206 ? 19.25717 47.63535 -11.15345 1.000 42.86582 206 ASP B N 1
ATOM 4790 C CA . ASP B 1 206 ? 18.59594 47.31939 -12.41066 1.000 41.94920 206 ASP B CA 1
ATOM 4791 C C . ASP B 1 206 ? 18.60769 45.81240 -12.65082 1.000 36.93745 206 ASP B C 1
ATOM 4792 O O . ASP B 1 206 ? 19.54595 45.10746 -12.27016 1.000 39.21565 206 ASP B O 1
ATOM 4797 N N . CYS B 1 207 ? 17.55031 45.31685 -13.29031 1.000 31.66350 207 CYS B N 1
ATOM 4798 C CA . CYS B 1 207 ? 17.40084 43.88674 -13.51451 1.000 29.25707 207 CYS B CA 1
ATOM 4799 C C . CYS B 1 207 ? 16.84221 43.62565 -14.90623 1.000 27.92801 207 CYS B C 1
ATOM 4800 O O . CYS B 1 207 ? 16.30555 44.51934 -15.56634 1.000 27.83167 207 CYS B O 1
ATOM 4803 N N . LEU B 1 208 ? 16.98285 42.37507 -15.34152 1.000 25.04077 208 LEU B N 1
ATOM 4804 C CA . LEU B 1 208 ? 16.43501 41.91237 -16.60977 1.000 24.92290 208 LEU B CA 1
ATOM 4805 C C . LEU B 1 208 ? 15.01844 41.39530 -16.38437 1.000 27.69561 208 LEU B C 1
ATOM 4806 O O . LEU B 1 208 ? 14.81631 40.42536 -15.64572 1.000 25.34949 208 LEU B O 1
ATOM 4811 N N . TYR B 1 209 ? 14.04306 42.04265 -17.00946 1.000 26.13407 209 TYR B N 1
ATOM 4812 C CA . TYR B 1 209 ? 12.67635 41.54762 -16.99973 1.000 21.76271 209 TYR B CA 1
ATOM 4813 C C . TYR B 1 209 ? 12.46887 40.60951 -18.18327 1.000 24.93397 209 TYR B C 1
ATOM 4814 O O . TYR B 1 209 ? 13.05494 40.79586 -19.25330 1.000 28.51039 209 TYR B O 1
ATOM 4823 N N . MET B 1 210 ? 11.64310 39.58001 -17.97476 1.000 23.22220 210 MET B N 1
ATOM 4824 C CA . MET B 1 210 ? 11.45836 38.55462 -19.00177 1.000 26.84663 210 MET B CA 1
ATOM 4825 C C . MET B 1 210 ? 10.90580 39.15381 -20.29284 1.000 24.66062 210 MET B C 1
ATOM 4826 O O . MET B 1 210 ? 11.44484 38.92149 -21.38643 1.000 24.54548 210 MET B O 1
ATOM 4831 N N . GLY B 1 211 ? 9.82631 39.93349 -20.18281 1.000 24.96655 211 GLY B N 1
ATOM 4832 C CA . GLY B 1 211 ? 9.31096 40.64178 -21.34197 1.000 22.56174 211 GLY B CA 1
ATOM 4833 C C . GLY B 1 211 ? 10.32196 41.58845 -21.95788 1.000 26.60158 211 GLY B C 1
ATOM 4834 O O . GLY B 1 211 ? 10.33044 41.78636 -23.17460 1.000 28.99745 211 GLY B O 1
ATOM 4835 N N . GLU B 1 212 ? 11.19558 42.17500 -21.13587 1.000 24.92983 212 GLU B N 1
ATOM 4836 C CA . GLU B 1 212 ? 12.25181 43.02981 -21.67036 1.000 28.25689 212 GLU B CA 1
ATOM 4837 C C . GLU B 1 212 ? 13.22344 42.23044 -22.53091 1.000 25.37025 212 GLU B C 1
ATOM 4838 O O . GLU B 1 212 ? 13.62008 42.67668 -23.61792 1.000 27.33323 212 GLU B O 1
ATOM 4844 N N . ILE B 1 213 ? 13.62067 41.04667 -22.05702 1.000 24.18216 213 ILE B N 1
ATOM 4845 C CA . ILE B 1 213 ? 14.48032 40.17452 -22.85138 1.000 25.38353 213 ILE B CA 1
ATOM 4846 C C . ILE B 1 213 ? 13.79990 39.81536 -24.16511 1.000 24.87217 213 ILE B C 1
ATOM 4847 O O . ILE B 1 213 ? 14.43600 39.80561 -25.22697 1.000 23.43516 213 ILE B O 1
ATOM 4852 N N . SER B 1 214 ? 12.49441 39.52721 -24.12213 1.000 22.67974 214 SER B N 1
ATOM 4853 C CA . SER B 1 214 ? 11.78590 39.23440 -25.36742 1.000 22.27552 214 SER B CA 1
ATOM 4854 C C . SER B 1 214 ? 11.74307 40.44229 -26.29751 1.000 19.31921 214 SER B C 1
ATOM 4855 O O . SER B 1 214 ? 11.81385 40.28411 -27.52089 1.000 22.36577 214 SER B O 1
ATOM 4858 N N . ASP B 1 215 ? 11.63838 41.65031 -25.73959 1.000 24.02434 215 ASP B N 1
ATOM 4859 C CA . ASP B 1 215 ? 11.54691 42.85061 -26.56642 1.000 24.95286 215 ASP B CA 1
ATOM 4860 C C . ASP B 1 215 ? 12.87305 43.17271 -27.24288 1.000 26.09467 215 ASP B C 1
ATOM 4861 O O . ASP B 1 215 ? 12.89124 43.60450 -28.40023 1.000 31.13806 215 ASP B O 1
ATOM 4866 N N . HIS B 1 216 ? 13.99322 42.97760 -26.54521 1.000 27.83359 216 HIS B N 1
ATOM 4867 C CA . HIS B 1 216 ? 15.27825 43.37627 -27.11343 1.000 24.22163 216 HIS B CA 1
ATOM 4868 C C . HIS B 1 216 ? 15.97626 42.26938 -27.88910 1.000 25.12425 216 HIS B C 1
ATOM 4869 O O . HIS B 1 216 ? 16.71076 42.56635 -28.83814 1.000 28.43480 216 HIS B O 1
ATOM 4876 N N . LEU B 1 217 ? 15.77892 41.00915 -27.52112 1.000 24.99077 217 LEU B N 1
ATOM 4877 C CA . LEU B 1 217 ? 16.43936 39.91554 -28.21862 1.000 22.65136 217 LEU B CA 1
ATOM 4878 C C . LEU B 1 217 ? 15.54734 39.37717 -29.33077 1.000 22.65338 217 LEU B C 1
ATOM 4879 O O . LEU B 1 217 ? 14.31742 39.38945 -29.23266 1.000 21.43162 217 LEU B O 1
ATOM 4884 N N . THR B 1 218 ? 16.18395 38.90879 -30.39625 1.000 20.77720 218 THR B N 1
ATOM 4885 C CA . THR B 1 218 ? 15.49942 38.41043 -31.57918 1.000 21.11581 218 THR B CA 1
ATOM 4886 C C . THR B 1 218 ? 15.78667 36.92130 -31.75137 1.000 20.54054 218 THR B C 1
ATOM 4887 O O . THR B 1 218 ? 16.45592 36.29399 -30.92780 1.000 20.33064 218 THR B O 1
ATOM 4891 N N . GLU B 1 219 ? 15.27141 36.35684 -32.84686 1.000 21.64899 219 GLU B N 1
ATOM 4892 C CA . GLU B 1 219 ? 15.50882 34.94983 -33.14940 1.000 24.30879 219 GLU B CA 1
ATOM 4893 C C . GLU B 1 219 ? 16.97896 34.66536 -33.42623 1.000 26.77051 219 GLU B C 1
ATOM 4894 O O . GLU B 1 219 ? 17.41638 33.51855 -33.28197 1.000 24.30666 219 GLU B O 1
ATOM 4900 N N . LYS B 1 220 ? 17.74882 35.68631 -33.80772 1.000 22.14329 220 LYS B N 1
ATOM 4901 C CA . LYS B 1 220 ? 19.16424 35.49657 -34.09030 1.000 22.90759 220 LYS B CA 1
ATOM 4902 C C . LYS B 1 220 ? 19.94095 35.04846 -32.85650 1.000 23.15123 220 LYS B C 1
ATOM 4903 O O . LYS B 1 220 ? 20.99528 34.41860 -32.99623 1.000 21.68541 220 LYS B O 1
ATOM 4909 N N . GLN B 1 221 ? 19.44459 35.34529 -31.65592 1.000 19.07392 221 GLN B N 1
ATOM 4910 C CA . GLN B 1 221 ? 20.12491 34.98118 -30.42056 1.000 22.63073 221 GLN B CA 1
ATOM 4911 C C . GLN B 1 221 ? 19.53575 33.73830 -29.76584 1.000 20.58111 221 GLN B C 1
ATOM 4912 O O . GLN B 1 221 ? 19.84155 33.46331 -28.60144 1.000 20.41298 221 GLN B O 1
ATOM 4918 N N . SER B 1 222 ? 18.70258 32.98596 -30.48170 1.000 20.84665 222 SER B N 1
ATOM 4919 C CA . SER B 1 222 ? 18.09750 31.78863 -29.91372 1.000 17.84862 222 SER B CA 1
ATOM 4920 C C . SER B 1 222 ? 19.16663 30.76769 -29.54119 1.000 18.85068 222 SER B C 1
ATOM 4921 O O . SER B 1 222 ? 20.24166 30.70841 -30.14435 1.000 21.34012 222 SER B O 1
ATOM 4924 N N . VAL B 1 223 ? 18.85935 29.95465 -28.52960 1.000 18.84956 223 VAL B N 1
ATOM 4925 C CA . VAL B 1 223 ? 19.80239 28.98913 -27.98488 1.000 17.39577 223 VAL B CA 1
ATOM 4926 C C . VAL B 1 223 ? 19.16655 27.60651 -27.99890 1.000 16.78402 223 VAL B C 1
ATOM 4927 O O . VAL B 1 223 ? 17.94572 27.45473 -28.08000 1.000 15.84854 223 VAL B O 1
ATOM 4931 N N . ASP B 1 224 ? 20.02125 26.58714 -27.90633 1.000 16.10114 224 ASP B N 1
ATOM 4932 C CA . ASP B 1 224 ? 19.52454 25.21943 -27.82450 1.000 15.91101 224 ASP B CA 1
ATOM 4933 C C . ASP B 1 224 ? 19.08379 24.86785 -26.40908 1.000 17.36023 224 ASP B C 1
ATOM 4934 O O . ASP B 1 224 ? 18.04572 24.22192 -26.22717 1.000 18.86390 224 ASP B O 1
ATOM 4939 N N . LEU B 1 225 ? 19.84643 25.28063 -25.39575 1.000 14.39821 225 LEU B N 1
ATOM 4940 C CA . LEU B 1 225 ? 19.46011 25.04279 -24.00855 1.000 17.48580 225 LEU B CA 1
ATOM 4941 C C . LEU B 1 225 ? 19.64001 26.31815 -23.19785 1.000 17.44835 225 LEU B C 1
ATOM 4942 O O . LEU B 1 225 ? 20.60015 27.06389 -23.40725 1.000 18.80607 225 LEU B O 1
ATOM 4947 N N . LEU B 1 226 ? 18.71312 26.56898 -22.27455 1.000 14.77676 226 LEU B N 1
ATOM 4948 C CA . LEU B 1 226 ? 18.75575 27.75310 -21.42045 1.000 16.15665 226 LEU B CA 1
ATOM 4949 C C . LEU B 1 226 ? 18.71549 27.30293 -19.96808 1.000 14.42576 226 LEU B C 1
ATOM 4950 O O . LEU B 1 226 ? 17.69675 26.78329 -19.50832 1.000 18.86760 226 LEU B O 1
ATOM 4955 N N . ALA B 1 227 ? 19.81299 27.50273 -19.24643 1.000 12.92291 227 ALA B N 1
ATOM 4956 C CA . ALA B 1 227 ? 19.89604 27.17751 -17.82923 1.000 15.42030 227 ALA B CA 1
ATOM 4957 C C . ALA B 1 227 ? 19.82812 28.46054 -17.01059 1.000 17.33265 227 ALA B C 1
ATOM 4958 O O . ALA B 1 227 ? 20.56121 29.42016 -17.28559 1.000 17.05997 227 ALA B O 1
ATOM 4960 N N . PHE B 1 228 ? 18.93466 28.47972 -16.02295 1.000 17.27004 228 PHE B N 1
ATOM 4961 C CA . PHE B 1 228 ? 18.74277 29.62273 -15.13308 1.000 18.33344 228 PHE B CA 1
ATOM 4962 C C . PHE B 1 228 ? 19.36602 29.28697 -13.78275 1.000 20.26891 228 PHE B C 1
ATOM 4963 O O . PHE B 1 228 ? 18.72692 28.65127 -12.94016 1.000 21.81060 228 PHE B O 1
ATOM 4971 N N . ASP B 1 229 ? 20.61391 29.70693 -13.56962 1.000 20.54490 229 ASP B N 1
ATOM 4972 C CA . ASP B 1 229 ? 21.24682 29.56788 -12.25698 1.000 23.89898 229 ASP B CA 1
ATOM 4973 C C . ASP B 1 229 ? 20.78096 30.72982 -11.37622 1.000 22.74143 229 ASP B C 1
ATOM 4974 O O . ASP B 1 229 ? 21.54272 31.61787 -10.98684 1.000 23.33628 229 ASP B O 1
ATOM 4979 N N . ALA B 1 230 ? 19.48448 30.71607 -11.07902 1.000 20.17875 230 ALA B N 1
ATOM 4980 C CA . ALA B 1 230 ? 18.84867 31.78473 -10.32305 1.000 21.13694 230 ALA B CA 1
ATOM 4981 C C . ALA B 1 230 ? 17.60446 31.21952 -9.65467 1.000 21.38550 230 ALA B C 1
ATOM 4982 O O . ALA B 1 230 ? 17.16363 30.10844 -9.95915 1.000 23.17843 230 ALA B O 1
ATOM 4984 N N . CYS B 1 231 ? 17.03703 32.00433 -8.74374 1.000 19.70205 231 CYS B N 1
ATOM 4985 C CA . CYS B 1 231 ? 15.91132 31.55479 -7.93954 1.000 18.96979 231 CYS B CA 1
ATOM 4986 C C . CYS B 1 231 ? 14.58799 31.75857 -8.66660 1.000 19.39266 231 CYS B C 1
ATOM 4987 O O . CYS B 1 231 ? 14.43730 32.67452 -9.47819 1.000 19.31718 231 CYS B O 1
ATOM 4990 N N . LEU B 1 232 ? 13.62586 30.88410 -8.35886 1.000 17.13581 232 LEU B N 1
ATOM 4991 C CA . LEU B 1 232 ? 12.21683 31.08342 -8.71182 1.000 19.30073 232 LEU B CA 1
ATOM 4992 C C . LEU B 1 232 ? 12.02058 31.30347 -10.21017 1.000 18.07192 232 LEU B C 1
ATOM 4993 O O . LEU B 1 232 ? 11.26450 32.17969 -10.63355 1.000 16.20618 232 LEU B O 1
ATOM 4998 N N . MET B 1 233 ? 12.69711 30.49853 -11.02409 1.000 18.68639 233 MET B N 1
ATOM 4999 C CA . MET B 1 233 ? 12.66470 30.69390 -12.46341 1.000 17.58980 233 MET B CA 1
ATOM 5000 C C . MET B 1 233 ? 11.88327 29.62164 -13.20959 1.000 16.97550 233 MET B C 1
ATOM 5001 O O . MET B 1 233 ? 11.65369 29.77572 -14.41423 1.000 17.78731 233 MET B O 1
ATOM 5006 N N . GLY B 1 234 ? 11.45900 28.55575 -12.53642 1.000 13.75424 234 GLY B N 1
ATOM 5007 C CA . GLY B 1 234 ? 10.73415 27.49151 -13.20070 1.000 14.45204 234 GLY B CA 1
ATOM 5008 C C . GLY B 1 234 ? 9.22879 27.67013 -13.20626 1.000 16.68287 234 GLY B C 1
ATOM 5009 O O . GLY B 1 234 ? 8.50281 26.83318 -12.66159 1.000 17.00808 234 GLY B O 1
ATOM 5010 N N . THR B 1 235 ? 8.74438 28.75145 -13.81110 1.000 15.09171 235 THR B N 1
ATOM 5011 C CA . THR B 1 235 ? 7.31664 29.01333 -13.91972 1.000 13.78674 235 THR B CA 1
ATOM 5012 C C . THR B 1 235 ? 6.82781 28.73003 -15.33603 1.000 17.55721 235 THR B C 1
ATOM 5013 O O . THR B 1 235 ? 7.59560 28.75013 -16.30184 1.000 17.94830 235 THR B O 1
ATOM 5017 N N . ALA B 1 236 ? 5.52278 28.46101 -15.44662 1.000 16.64770 236 ALA B N 1
ATOM 5018 C CA . ALA B 1 236 ? 4.92458 28.23279 -16.75788 1.000 14.22442 236 ALA B CA 1
ATOM 5019 C C . ALA B 1 236 ? 4.97570 29.48573 -17.61887 1.000 16.08764 236 ALA B C 1
ATOM 5020 O O . ALA B 1 236 ? 5.13457 29.38960 -18.84084 1.000 16.84221 236 ALA B O 1
ATOM 5022 N N . GLU B 1 237 ? 4.84245 30.66450 -17.00709 1.000 14.85837 237 GLU B N 1
ATOM 5023 C CA . GLU B 1 237 ? 4.96142 31.90484 -17.76613 1.000 14.52151 237 GLU B CA 1
ATOM 5024 C C . GLU B 1 237 ? 6.36650 32.06390 -18.33302 1.000 14.35754 237 GLU B C 1
ATOM 5025 O O . GLU B 1 237 ? 6.53665 32.45509 -19.49433 1.000 14.04999 237 GLU B O 1
ATOM 5031 N N . VAL B 1 238 ? 7.38616 31.76190 -17.52532 1.000 13.40143 238 VAL B N 1
ATOM 5032 C CA . VAL B 1 238 ? 8.76538 31.86153 -17.99219 1.000 13.78065 238 VAL B CA 1
ATOM 5033 C C . VAL B 1 238 ? 9.01450 30.87902 -19.12713 1.000 16.12997 238 VAL B C 1
ATOM 5034 O O . VAL B 1 238 ? 9.66626 31.21043 -20.12531 1.000 16.34693 238 VAL B O 1
ATOM 5038 N N . ALA B 1 239 ? 8.49714 29.65604 -18.99594 1.000 14.58319 239 ALA B N 1
ATOM 5039 C CA . ALA B 1 239 ? 8.72262 28.64679 -20.02442 1.000 14.10042 239 ALA B CA 1
ATOM 5040 C C . ALA B 1 239 ? 8.00091 28.99933 -21.31757 1.000 16.46446 239 ALA B C 1
ATOM 5041 O O . ALA B 1 239 ? 8.52846 28.76981 -22.41242 1.000 16.07910 239 ALA B O 1
ATOM 5043 N N . TYR B 1 240 ? 6.79390 29.55892 -21.21159 1.000 16.01589 240 TYR B N 1
ATOM 5044 C CA . TYR B 1 240 ? 6.05874 29.97008 -22.40080 1.000 16.66578 240 TYR B CA 1
ATOM 5045 C C . TYR B 1 240 ? 6.69381 31.18483 -23.06343 1.000 16.95038 240 TYR B C 1
ATOM 5046 O O . TYR B 1 240 ? 6.62220 31.32604 -24.29039 1.000 16.67785 240 TYR B O 1
ATOM 5055 N N . GLN B 1 241 ? 7.31920 32.06317 -22.27364 1.000 15.15560 241 GLN B N 1
ATOM 5056 C CA . GLN B 1 241 ? 7.89726 33.28586 -22.82426 1.000 16.82523 241 GLN B CA 1
ATOM 5057 C C . GLN B 1 241 ? 8.96389 32.98253 -23.87118 1.000 18.56056 241 GLN B C 1
ATOM 5058 O O . GLN B 1 241 ? 9.06645 33.68660 -24.88293 1.000 17.22488 241 GLN B O 1
ATOM 5064 N N . TYR B 1 242 ? 9.76875 31.94048 -23.64787 1.000 17.43980 242 TYR B N 1
ATOM 5065 C CA . TYR B 1 242 ? 10.91026 31.63510 -24.50248 1.000 18.43537 242 TYR B CA 1
ATOM 5066 C C . TYR B 1 242 ? 10.72960 30.33326 -25.28173 1.000 16.75787 242 TYR B C 1
ATOM 5067 O O . TYR B 1 242 ? 11.71210 29.68173 -25.64181 1.000 16.48023 242 TYR B O 1
ATOM 5076 N N . ARG B 1 243 ? 9.48642 29.94354 -25.55163 1.000 15.11332 243 ARG B N 1
ATOM 5077 C CA . ARG B 1 243 ? 9.23963 28.72228 -26.30140 1.000 16.40115 243 ARG B CA 1
ATOM 5078 C C . ARG B 1 243 ? 9.67176 28.89333 -27.76003 1.000 17.36304 243 ARG B C 1
ATOM 5079 O O . ARG B 1 243 ? 9.62419 29.99975 -28.30671 1.000 17.16277 243 ARG B O 1
ATOM 5087 N N . PRO B 1 244 ? 10.11051 27.81537 -28.40916 1.000 14.56090 244 PRO B N 1
ATOM 5088 C CA . PRO B 1 244 ? 10.45713 27.91144 -29.83221 1.000 16.30146 244 PRO B CA 1
ATOM 5089 C C . PRO B 1 244 ? 9.22850 28.22071 -30.66996 1.000 16.40655 244 PRO B C 1
ATOM 5090 O O . PRO B 1 244 ? 8.14998 27.66095 -30.45818 1.000 17.29602 244 PRO B O 1
ATOM 5094 N N . GLY B 1 245 ? 9.40480 29.11717 -31.63280 1.000 14.87527 245 GLY B N 1
ATOM 5095 C CA . GLY B 1 245 ? 8.32331 29.51627 -32.50229 1.000 13.35403 245 GLY B CA 1
ATOM 5096 C C . GLY B 1 245 ? 7.51751 30.70365 -32.03017 1.000 19.32316 245 GLY B C 1
ATOM 5097 O O . GLY B 1 245 ? 6.45009 30.96719 -32.59644 1.000 23.44958 245 GLY B O 1
ATOM 5098 N N . ASN B 1 246 ? 7.97804 31.42308 -31.00613 1.000 18.63374 246 ASN B N 1
ATOM 5099 C CA . ASN B 1 246 ? 7.27087 32.61929 -30.56961 1.000 17.67626 246 ASN B CA 1
ATOM 5100 C C . ASN B 1 246 ? 7.56008 33.82471 -31.45332 1.000 18.91323 246 ASN B C 1
ATOM 5101 O O . ASN B 1 246 ? 6.93812 34.87517 -31.26316 1.000 21.43887 246 ASN B O 1
ATOM 5106 N N . GLY B 1 247 ? 8.48516 33.70399 -32.40280 1.000 19.01567 247 GLY B N 1
ATOM 5107 C CA . GLY B 1 247 ? 8.80288 34.76769 -33.32530 1.000 19.50195 247 GLY B CA 1
ATOM 5108 C C . GLY B 1 247 ? 10.09276 35.50284 -33.02554 1.000 22.42315 247 GLY B C 1
ATOM 5109 O O . GLY B 1 247 ? 10.61934 36.18640 -33.91098 1.000 20.63450 247 GLY B O 1
ATOM 5110 N N . GLY B 1 248 ? 10.60959 35.38845 -31.80734 1.000 21.24024 248 GLY B N 1
ATOM 5111 C CA . GLY B 1 248 ? 11.83536 36.05905 -31.41725 1.000 18.63660 248 GLY B CA 1
ATOM 5112 C C . GLY B 1 248 ? 12.77611 35.10129 -30.71368 1.000 18.27955 248 GLY B C 1
ATOM 5113 O O . GLY B 1 248 ? 12.89384 33.92945 -31.06949 1.000 19.49086 248 GLY B O 1
ATOM 5114 N N . PHE B 1 249 ? 13.46107 35.62822 -29.70117 1.000 20.13092 249 PHE B N 1
ATOM 5115 C CA . PHE B 1 249 ? 14.40559 34.83394 -28.92871 1.000 16.26343 249 PHE B CA 1
ATOM 5116 C C . PHE B 1 249 ? 13.69458 33.66748 -28.25672 1.000 20.17604 249 PHE B C 1
ATOM 5117 O O . PHE B 1 249 ? 12.60271 33.81865 -27.69951 1.000 20.77343 249 PHE B O 1
ATOM 5125 N N . SER B 1 250 ? 14.31507 32.49310 -28.31926 1.000 18.83624 250 SER B N 1
ATOM 5126 C CA . SER B 1 250 ? 13.69819 31.29299 -27.77956 1.000 18.30424 250 SER B CA 1
ATOM 5127 C C . SER B 1 250 ? 14.78007 30.30790 -27.36272 1.000 18.24634 250 SER B C 1
ATOM 5128 O O . SER B 1 250 ? 15.95534 30.44784 -27.71104 1.000 17.43771 250 SER B O 1
ATOM 5131 N N . ALA B 1 251 ? 14.35950 29.30261 -26.60402 1.000 15.78732 251 ALA B N 1
ATOM 5132 C CA . ALA B 1 251 ? 15.21088 28.19639 -26.20009 1.000 17.22884 251 ALA B CA 1
ATOM 5133 C C . ALA B 1 251 ? 14.44837 26.90147 -26.42251 1.000 18.84437 251 ALA B C 1
ATOM 5134 O O . ALA B 1 251 ? 13.26557 26.80478 -26.08346 1.000 16.87976 251 ALA B O 1
ATOM 5136 N N . ASP B 1 252 ? 15.12029 25.90747 -27.00134 1.000 14.32929 252 ASP B N 1
ATOM 5137 C CA . ASP B 1 252 ? 14.44124 24.64064 -27.23670 1.000 13.98725 252 ASP B CA 1
ATOM 5138 C C . ASP B 1 252 ? 14.16464 23.90233 -25.93278 1.000 14.71938 252 ASP B C 1
ATOM 5139 O O . ASP B 1 252 ? 13.14650 23.21018 -25.82016 1.000 15.82834 252 ASP B O 1
ATOM 5144 N N . THR B 1 253 ? 15.04269 24.04606 -24.93908 1.000 16.72783 253 THR B N 1
ATOM 5145 C CA . THR B 1 253 ? 14.90975 23.35951 -23.66188 1.000 12.97726 253 THR B CA 1
ATOM 5146 C C . THR B 1 253 ? 15.34768 24.28487 -22.53663 1.000 15.68116 253 THR B C 1
ATOM 5147 O O . THR B 1 253 ? 16.17496 25.18076 -22.73268 1.000 17.41237 253 THR B O 1
ATOM 5151 N N . LEU B 1 254 ? 14.80620 24.04086 -21.34495 1.000 18.24713 254 LEU B N 1
ATOM 5152 C CA . LEU B 1 254 ? 15.03015 24.91464 -20.19916 1.000 18.02781 254 LEU B CA 1
ATOM 5153 C C . LEU B 1 254 ? 15.41273 24.10325 -18.96730 1.000 15.94497 254 LEU B C 1
ATOM 5154 O O . LEU B 1 254 ? 14.84362 23.04209 -18.71140 1.000 15.90981 254 LEU B O 1
ATOM 5159 N N . VAL B 1 255 ? 16.39942 24.59608 -18.22357 1.000 17.83304 255 VAL B N 1
ATOM 5160 C CA . VAL B 1 255 ? 16.79173 24.04853 -16.92699 1.000 18.70834 255 VAL B CA 1
ATOM 5161 C C . VAL B 1 255 ? 16.52686 25.13165 -15.89185 1.000 21.40275 255 VAL B C 1
ATOM 5162 O O . VAL B 1 255 ? 17.06334 26.24280 -16.00433 1.000 20.58949 255 VAL B O 1
ATOM 5166 N N . ALA B 1 256 ? 15.70290 24.82204 -14.89066 1.000 17.81057 256 ALA B N 1
ATOM 5167 C CA . ALA B 1 256 ? 15.30253 25.87912 -13.96766 1.000 18.79240 256 ALA B CA 1
ATOM 5168 C C . ALA B 1 256 ? 14.81051 25.29114 -12.65523 1.000 15.46300 256 ALA B C 1
ATOM 5169 O O . ALA B 1 256 ? 14.39931 24.13280 -12.58477 1.000 15.54530 256 ALA B O 1
ATOM 5171 N N . SER B 1 257 ? 14.83147 26.12491 -11.61903 1.000 17.07738 257 SER B N 1
ATOM 5172 C CA . SER B 1 257 ? 14.33030 25.76344 -10.29916 1.000 15.91250 257 SER B CA 1
ATOM 5173 C C . SER B 1 257 ? 13.07010 26.56263 -9.99047 1.000 16.01560 257 SER B C 1
ATOM 5174 O O . SER B 1 257 ? 13.04142 27.78287 -10.18292 1.000 18.03327 257 SER B O 1
ATOM 5177 N N . SER B 1 258 ? 12.02821 25.87095 -9.51393 1.000 16.22775 258 SER B N 1
ATOM 5178 C CA . SER B 1 258 ? 10.80254 26.57247 -9.13051 1.000 16.40197 258 SER B CA 1
ATOM 5179 C C . SER B 1 258 ? 10.96044 27.35607 -7.83150 1.000 18.93500 258 SER B C 1
ATOM 5180 O O . SER B 1 258 ? 10.52653 28.52016 -7.78296 1.000 17.71453 258 SER B O 1
ATOM 5183 N N . PRO B 1 259 ? 11.54646 26.80951 -6.75426 1.000 17.27180 259 PRO B N 1
ATOM 5184 C CA . PRO B 1 259 ? 11.76167 27.63473 -5.56124 1.000 19.61654 259 PRO B CA 1
ATOM 5185 C C . PRO B 1 259 ? 13.11304 28.32687 -5.57336 1.000 17.60477 259 PRO B C 1
ATOM 5186 O O . PRO B 1 259 ? 13.77263 28.41385 -6.61372 1.000 18.43755 259 PRO B O 1
ATOM 5190 N N . VAL B 1 260 ? 13.52957 28.82298 -4.40933 1.000 18.45749 260 VAL B N 1
ATOM 5191 C CA . VAL B 1 260 ? 14.82901 29.46538 -4.28841 1.000 19.62884 260 VAL B CA 1
ATOM 5192 C C . VAL B 1 260 ? 15.93087 28.41813 -4.40730 1.000 15.81508 260 VAL B C 1
ATOM 5193 O O . VAL B 1 260 ? 15.77490 27.26315 -3.98781 1.000 15.57246 260 VAL B O 1
ATOM 5197 N N . VAL B 1 261 ? 17.05091 28.81939 -5.00451 1.000 17.08360 261 VAL B N 1
ATOM 5198 C CA . VAL B 1 261 ? 18.24547 27.98679 -5.09181 1.000 19.80091 261 VAL B CA 1
ATOM 5199 C C . VAL B 1 261 ? 19.15771 28.32087 -3.92051 1.000 15.33073 261 VAL B C 1
ATOM 5200 O O . VAL B 1 261 ? 19.27221 29.48389 -3.51763 1.000 15.61182 261 VAL B O 1
ATOM 5204 N N . TRP B 1 262 ? 19.80783 27.30054 -3.36621 1.000 19.86102 262 TRP B N 1
ATOM 5205 C CA . TRP B 1 262 ? 20.68321 27.49958 -2.22006 1.000 20.23743 262 TRP B CA 1
ATOM 5206 C C . TRP B 1 262 ? 21.96289 28.22519 -2.64161 1.000 20.61433 262 TRP B C 1
ATOM 5207 O O . TRP B 1 262 ? 22.19836 28.50733 -3.82080 1.000 24.72841 262 TRP B O 1
ATOM 5218 N N . GLY B 1 263 ? 22.79890 28.52522 -1.64940 1.000 19.45851 263 GLY B N 1
ATOM 5219 C CA . GLY B 1 263 ? 24.02718 29.26382 -1.84113 1.000 18.49545 263 GLY B CA 1
ATOM 5220 C C . GLY B 1 263 ? 24.97885 28.70498 -2.88413 1.000 21.27914 263 GLY B C 1
ATOM 5221 O O . GLY B 1 263 ? 25.41090 29.42063 -3.79348 1.000 22.32188 263 GLY B O 1
ATOM 5222 N N . PRO B 1 264 ? 25.34344 27.42307 -2.76709 1.000 20.54127 264 PRO B N 1
ATOM 5223 C CA . PRO B 1 264 ? 26.29460 26.84661 -3.73553 1.000 20.67396 264 PRO B CA 1
ATOM 5224 C C . PRO B 1 264 ? 25.83840 26.91635 -5.18509 1.000 22.23899 264 PRO B C 1
ATOM 5225 O O . PRO B 1 264 ? 26.68628 26.93949 -6.08579 1.000 23.73565 264 PRO B O 1
ATOM 5229 N N . GLY B 1 265 ? 24.53343 26.95366 -5.44436 1.000 22.82691 265 GLY B N 1
ATOM 5230 C CA . GLY B 1 265 ? 24.07026 26.96106 -6.82363 1.000 21.42842 265 GLY B CA 1
ATOM 5231 C C . GLY B 1 265 ? 24.21908 25.59124 -7.46057 1.000 20.56894 265 GLY B C 1
ATOM 5232 O O . GLY B 1 265 ? 23.88397 24.56230 -6.86338 1.000 22.70886 265 GLY B O 1
ATOM 5233 N N . PHE B 1 266 ? 24.72968 25.57155 -8.68980 1.000 21.96921 266 PHE B N 1
ATOM 5234 C CA . PHE B 1 266 ? 24.93028 24.32660 -9.41858 1.000 19.30088 266 PHE B CA 1
ATOM 5235 C C . PHE B 1 266 ? 26.33501 23.79092 -9.17169 1.000 20.92593 266 PHE B C 1
ATOM 5236 O O . PHE B 1 266 ? 27.28477 24.55248 -8.96712 1.000 23.38711 266 PHE B O 1
ATOM 5244 N N . LYS B 1 267 ? 26.46203 22.46322 -9.20124 1.000 19.48610 267 LYS B N 1
ATOM 5245 C CA . LYS B 1 267 ? 27.75459 21.80813 -8.99259 1.000 23.25355 267 LYS B CA 1
ATOM 5246 C C . LYS B 1 267 ? 28.42679 21.64254 -10.35192 1.000 20.22048 267 LYS B C 1
ATOM 5247 O O . LYS B 1 267 ? 28.44480 20.56579 -10.95135 1.000 22.77957 267 LYS B O 1
ATOM 5253 N N . TYR B 1 268 ? 28.99983 22.74761 -10.83790 1.000 19.92577 268 TYR B N 1
ATOM 5254 C CA . TYR B 1 268 ? 29.49756 22.78824 -12.21024 1.000 27.05832 268 TYR B CA 1
ATOM 5255 C C . TYR B 1 268 ? 30.66368 21.83464 -12.43465 1.000 23.88433 268 TYR B C 1
ATOM 5256 O O . TYR B 1 268 ? 30.84649 21.34134 -13.55441 1.000 22.77790 268 TYR B O 1
ATOM 5265 N N . ASP B 1 269 ? 31.45611 21.56077 -11.39633 1.000 23.71974 269 ASP B N 1
ATOM 5266 C CA . ASP B 1 269 ? 32.60919 20.68218 -11.56476 1.000 22.76433 269 ASP B CA 1
ATOM 5267 C C . ASP B 1 269 ? 32.17890 19.28049 -11.98282 1.000 23.68390 269 ASP B C 1
ATOM 5268 O O . ASP B 1 269 ? 32.73372 18.70922 -12.92605 1.000 27.56832 269 ASP B O 1
ATOM 5273 N N . LYS B 1 270 ? 31.16135 18.72350 -11.31976 1.000 26.98665 270 LYS B N 1
ATOM 5274 C CA . LYS B 1 270 ? 30.68764 17.38909 -11.68552 1.000 25.82686 270 LYS B CA 1
ATOM 5275 C C . LYS B 1 270 ? 30.02663 17.39015 -13.05915 1.000 23.12337 270 LYS B C 1
ATOM 5276 O O . LYS B 1 270 ? 30.25790 16.47902 -13.87154 1.000 28.22666 270 LYS B O 1
ATOM 5282 N N . ILE B 1 271 ? 29.20755 18.40973 -13.33633 1.000 22.35205 271 ILE B N 1
ATOM 5283 C CA . ILE B 1 271 ? 28.55326 18.52000 -14.63851 1.000 22.97143 271 ILE B CA 1
ATOM 5284 C C . ILE B 1 271 ? 29.58910 18.48117 -15.75443 1.000 24.05326 271 ILE B C 1
ATOM 5285 O O . ILE B 1 271 ? 29.50261 17.66479 -16.67990 1.000 22.56508 271 ILE B O 1
ATOM 5290 N N . PHE B 1 272 ? 30.59269 19.35770 -15.67800 1.000 22.80660 272 PHE B N 1
ATOM 5291 C CA . PHE B 1 272 ? 31.59528 19.41245 -16.73313 1.000 24.78776 272 PHE B CA 1
ATOM 5292 C C . PHE B 1 272 ? 32.54341 18.22182 -16.69508 1.000 22.67084 272 PHE B C 1
ATOM 5293 O O . PHE B 1 272 ? 33.15808 17.90526 -17.71915 1.000 21.65202 272 PHE B O 1
ATOM 5301 N N . ASP B 1 273 ? 32.66586 17.54630 -15.54991 1.000 24.02410 273 ASP B N 1
ATOM 5302 C CA . ASP B 1 273 ? 33.44624 16.31937 -15.49403 1.000 25.54279 273 ASP B CA 1
ATOM 5303 C C . ASP B 1 273 ? 32.73701 15.15830 -16.17140 1.000 25.02435 273 ASP B C 1
ATOM 5304 O O . ASP B 1 273 ? 33.38854 14.16587 -16.51480 1.000 25.32020 273 ASP B O 1
ATOM 5309 N N . ARG B 1 274 ? 31.42274 15.25044 -16.36510 1.000 22.82565 274 ARG B N 1
ATOM 5310 C CA . ARG B 1 274 ? 30.73407 14.23181 -17.14853 1.000 22.27977 274 ARG B CA 1
ATOM 5311 C C . ARG B 1 274 ? 30.61633 14.57669 -18.63332 1.000 21.32508 274 ARG B C 1
ATOM 5312 O O . ARG B 1 274 ? 30.17962 13.72430 -19.41408 1.000 20.29171 274 ARG B O 1
ATOM 5320 N N . ILE B 1 275 ? 31.00219 15.78111 -19.04611 1.000 17.57287 275 ILE B N 1
ATOM 5321 C CA . ILE B 1 275 ? 30.95907 16.16312 -20.47183 1.000 16.11111 275 ILE B CA 1
ATOM 5322 C C . ILE B 1 275 ? 32.33679 15.82733 -21.04768 1.000 18.46178 275 ILE B C 1
ATOM 5323 O O . ILE B 1 275 ? 33.22395 16.67197 -21.17465 1.000 18.94254 275 ILE B O 1
ATOM 5328 N N . LYS B 1 276 ? 32.50523 14.56066 -21.41613 1.000 19.00746 276 LYS B N 1
ATOM 5329 C CA . LYS B 1 276 ? 33.80553 14.04726 -21.82738 1.000 17.79884 276 LYS B CA 1
ATOM 5330 C C . LYS B 1 276 ? 33.61519 12.99355 -22.90415 1.000 21.61847 276 LYS B C 1
ATOM 5331 O O . LYS B 1 276 ? 32.59606 12.29836 -22.94268 1.000 21.05816 276 LYS B O 1
ATOM 5337 N N . ALA B 1 277 ? 34.61023 12.88078 -23.77668 1.000 18.05608 277 ALA B N 1
ATOM 5338 C CA . ALA B 1 277 ? 34.61742 11.81411 -24.76044 1.000 21.88218 277 ALA B CA 1
ATOM 5339 C C . ALA B 1 277 ? 35.09988 10.52265 -24.10457 1.000 21.38316 277 ALA B C 1
ATOM 5340 O O . ALA B 1 277 ? 35.45066 10.48729 -22.92175 1.000 23.73144 277 ALA B O 1
ATOM 5342 N N . GLY B 1 278 ? 35.11833 9.44150 -24.88104 1.000 25.94149 278 GLY B N 1
ATOM 5343 C CA . GLY B 1 278 ? 35.62060 8.17101 -24.40853 1.000 26.45185 278 GLY B CA 1
ATOM 5344 C C . GLY B 1 278 ? 34.60262 7.28469 -23.72736 1.000 22.61648 278 GLY B C 1
ATOM 5345 O O . GLY B 1 278 ? 34.92761 6.13489 -23.40430 1.000 27.60145 278 GLY B O 1
ATOM 5346 N N . GLY B 1 279 ? 33.38494 7.77324 -23.49931 1.000 25.14246 279 GLY B N 1
ATOM 5347 C CA . GLY B 1 279 ? 32.40083 6.94887 -22.82882 1.000 26.46851 279 GLY B CA 1
ATOM 5348 C C . GLY B 1 279 ? 32.78662 6.68105 -21.38386 1.000 31.64913 279 GLY B C 1
ATOM 5349 O O . GLY B 1 279 ? 33.41572 7.50343 -20.71025 1.000 27.11290 279 GLY B O 1
ATOM 5350 N N . GLY B 1 280 ? 32.39951 5.50420 -20.90286 1.000 29.00426 280 GLY B N 1
ATOM 5351 C CA . GLY B 1 280 ? 32.70621 5.10927 -19.54579 1.000 36.56969 280 GLY B CA 1
ATOM 5352 C C . GLY B 1 280 ? 31.70123 5.64824 -18.54690 1.000 37.94882 280 GLY B C 1
ATOM 5353 O O . GLY B 1 280 ? 30.77020 6.38699 -18.87379 1.000 35.70276 280 GLY B O 1
ATOM 5354 N N . THR B 1 281 ? 31.91718 5.27508 -17.28748 1.000 32.62863 281 THR B N 1
ATOM 5355 C CA . THR B 1 281 ? 31.01684 5.63621 -16.20303 1.000 36.15489 281 THR B CA 1
ATOM 5356 C C . THR B 1 281 ? 31.81072 5.76914 -14.91410 1.000 36.08585 281 THR B C 1
ATOM 5357 O O . THR B 1 281 ? 32.96106 5.33517 -14.81707 1.000 36.27571 281 THR B O 1
ATOM 5361 N N . ASN B 1 282 ? 31.17827 6.38204 -13.92008 1.000 36.76526 282 ASN B N 1
ATOM 5362 C CA . ASN B 1 282 ? 31.62508 6.27558 -12.54345 1.000 44.26189 282 ASN B CA 1
ATOM 5363 C C . ASN B 1 282 ? 30.77261 5.22187 -11.84053 1.000 42.96149 282 ASN B C 1
ATOM 5364 O O . ASN B 1 282 ? 29.90348 4.58570 -12.44096 1.000 42.93863 282 ASN B O 1
ATOM 5369 N N . ASN B 1 283 ? 31.01933 5.03481 -10.55236 1.000 44.52886 283 ASN B N 1
ATOM 5370 C CA . ASN B 1 283 ? 30.27311 4.04848 -9.78718 1.000 51.43780 283 ASN B CA 1
ATOM 5371 C C . ASN B 1 283 ? 28.95479 4.59445 -9.25498 1.000 49.92019 283 ASN B C 1
ATOM 5372 O O . ASN B 1 283 ? 28.18613 3.83932 -8.65041 1.000 48.80171 283 ASN B O 1
ATOM 5377 N N . GLU B 1 284 ? 28.67233 5.87644 -9.47217 1.000 44.56497 284 GLU B N 1
ATOM 5378 C CA . GLU B 1 284 ? 27.48212 6.49963 -8.91226 1.000 43.86363 284 GLU B CA 1
ATOM 5379 C C . GLU B 1 284 ? 26.23634 6.11664 -9.70144 1.000 38.00914 284 GLU B C 1
ATOM 5380 O O . GLU B 1 284 ? 26.26602 6.00683 -10.93095 1.000 36.07530 284 GLU B O 1
ATOM 5386 N N . ASP B 1 285 ? 25.13717 5.91473 -8.97919 1.000 36.66983 285 ASP B N 1
ATOM 5387 C CA . ASP B 1 285 ? 23.86667 5.56182 -9.59535 1.000 33.17834 285 ASP B CA 1
ATOM 5388 C C . ASP B 1 285 ? 23.17994 6.80612 -10.14164 1.000 26.64677 285 ASP B C 1
ATOM 5389 O O . ASP B 1 285 ? 23.21528 7.87401 -9.52504 1.000 29.39217 285 ASP B O 1
ATOM 5394 N N . ASP B 1 286 ? 22.55963 6.66519 -11.30841 1.000 25.58725 286 ASP B N 1
ATOM 5395 C CA . ASP B 1 286 ? 21.81566 7.74829 -11.94146 1.000 27.02687 286 ASP B CA 1
ATOM 5396 C C . ASP B 1 286 ? 20.33712 7.56227 -11.61374 1.000 28.50353 286 ASP B C 1
ATOM 5397 O O . ASP B 1 286 ? 19.70769 6.60451 -12.07565 1.000 27.04344 286 ASP B O 1
ATOM 5402 N N . LEU B 1 287 ? 19.78614 8.47430 -10.81300 1.000 25.78715 287 LEU B N 1
ATOM 5403 C CA . LEU B 1 287 ? 18.39252 8.38105 -10.39657 1.000 29.06621 287 LEU B CA 1
ATOM 5404 C C . LEU B 1 287 ? 17.42501 9.03438 -11.37605 1.000 29.99277 287 LEU B C 1
ATOM 5405 O O . LEU B 1 287 ? 16.21346 8.81996 -11.25798 1.000 28.03510 287 LEU B O 1
ATOM 5410 N N . THR B 1 288 ? 17.91830 9.80853 -12.34103 1.000 24.68608 288 THR B N 1
ATOM 5411 C CA . THR B 1 288 ? 17.04203 10.36887 -13.36144 1.000 23.30154 288 THR B CA 1
ATOM 5412 C C . THR B 1 288 ? 16.97691 9.47741 -14.59523 1.000 24.79104 288 THR B C 1
ATOM 5413 O O . THR B 1 288 ? 15.88855 9.19249 -15.10430 1.000 25.69650 288 THR B O 1
ATOM 5417 N N . LEU B 1 289 ? 18.13406 9.02793 -15.07911 1.000 22.99096 289 LEU B N 1
ATOM 5418 C CA . LEU B 1 289 ? 18.21739 8.24597 -16.30420 1.000 22.33321 289 LEU B CA 1
ATOM 5419 C C . LEU B 1 289 ? 18.23851 6.74300 -16.06844 1.000 22.43703 289 LEU B C 1
ATOM 5420 O O . LEU B 1 289 ? 18.01675 5.98228 -17.01633 1.000 23.79471 289 LEU B O 1
ATOM 5425 N N . GLY B 1 290 ? 18.50561 6.29772 -14.84419 1.000 26.74142 290 GLY B N 1
ATOM 5426 C CA . GLY B 1 290 ? 18.62007 4.87928 -14.57327 1.000 28.29403 290 GLY B CA 1
ATOM 5427 C C . GLY B 1 290 ? 19.98996 4.33977 -14.92504 1.000 29.19508 290 GLY B C 1
ATOM 5428 O O . GLY B 1 290 ? 20.60613 4.77603 -15.90275 1.000 31.99770 290 GLY B O 1
ATOM 5429 N N . GLY B 1 291 ? 20.47637 3.39155 -14.13644 1.000 27.10334 291 GLY B N 1
ATOM 5430 C CA . GLY B 1 291 ? 21.79726 2.84124 -14.34982 1.000 29.87657 291 GLY B CA 1
ATOM 5431 C C . GLY B 1 291 ? 22.87663 3.67706 -13.68980 1.000 30.94118 291 GLY B C 1
ATOM 5432 O O . GLY B 1 291 ? 22.64398 4.42198 -12.73281 1.000 32.27388 291 GLY B O 1
ATOM 5433 N N . LYS B 1 292 ? 24.08333 3.55408 -14.22935 1.000 32.68532 292 LYS B N 1
ATOM 5434 C CA . LYS B 1 292 ? 25.22651 4.29392 -13.71993 1.000 34.77591 292 LYS B CA 1
ATOM 5435 C C . LYS B 1 292 ? 25.36486 5.61614 -14.46155 1.000 32.43438 292 LYS B C 1
ATOM 5436 O O . LYS B 1 292 ? 24.98178 5.73765 -15.62864 1.000 33.73439 292 LYS B O 1
ATOM 5442 N N . GLU B 1 293 ? 25.90405 6.61479 -13.76677 1.000 28.81729 293 GLU B N 1
ATOM 5443 C CA . GLU B 1 293 ? 26.09937 7.91949 -14.38350 1.000 27.89807 293 GLU B CA 1
ATOM 5444 C C . GLU B 1 293 ? 27.06031 7.80427 -15.55880 1.000 29.91352 293 GLU B C 1
ATOM 5445 O O . GLU B 1 293 ? 28.19611 7.34716 -15.40280 1.000 33.60686 293 GLU B O 1
ATOM 5451 N N . GLN B 1 294 ? 26.60479 8.22134 -16.73322 1.000 28.44674 294 GLN B N 1
ATOM 5452 C CA . GLN B 1 294 ? 27.38162 8.11277 -17.95731 1.000 29.81762 294 GLN B CA 1
ATOM 5453 C C . GLN B 1 294 ? 28.12327 9.41242 -18.23770 1.000 23.81654 294 GLN B C 1
ATOM 5454 O O . GLN B 1 294 ? 27.77063 10.48328 -17.73851 1.000 24.35483 294 GLN B O 1
ATOM 5460 N N . ASN B 1 295 ? 29.17364 9.29845 -19.03860 1.000 25.46888 295 ASN B N 1
ATOM 5461 C CA . ASN B 1 295 ? 29.84786 10.45090 -19.61337 1.000 22.53778 295 ASN B CA 1
ATOM 5462 C C . ASN B 1 295 ? 29.30875 10.67584 -21.01979 1.000 21.72067 295 ASN B C 1
ATOM 5463 O O . ASN B 1 295 ? 29.08622 9.72110 -21.77075 1.000 21.25771 295 ASN B O 1
ATOM 5468 N N . PHE B 1 296 ? 29.09027 11.93708 -21.37060 1.000 19.00919 296 PHE B N 1
ATOM 5469 C CA . PHE B 1 296 ? 28.50342 12.30004 -22.65348 1.000 17.45745 296 PHE B CA 1
ATOM 5470 C C . PHE B 1 296 ? 29.53071 13.05698 -23.48460 1.000 16.84498 296 PHE B C 1
ATOM 5471 O O . PHE B 1 296 ? 30.01346 14.11728 -23.07191 1.000 16.57580 296 PHE B O 1
ATOM 5479 N N . ASP B 1 297 ? 29.86775 12.49825 -24.64136 1.000 19.74979 297 ASP B N 1
ATOM 5480 C CA . ASP B 1 297 ? 30.83329 13.12006 -25.53593 1.000 20.16187 297 ASP B CA 1
ATOM 5481 C C . ASP B 1 297 ? 30.30122 14.46651 -26.01445 1.000 19.54833 297 ASP B C 1
ATOM 5482 O O . ASP B 1 297 ? 29.17397 14.53437 -26.52664 1.000 18.13993 297 ASP B O 1
ATOM 5487 N N . PRO B 1 298 ? 31.06667 15.55279 -25.87282 1.000 20.80955 298 PRO B N 1
ATOM 5488 C CA . PRO B 1 298 ? 30.61325 16.84770 -26.40685 1.000 16.40372 298 PRO B CA 1
ATOM 5489 C C . PRO B 1 298 ? 30.28701 16.80602 -27.88446 1.000 16.57535 298 PRO B C 1
ATOM 5490 O O . PRO B 1 298 ? 29.53162 17.66067 -28.36139 1.000 20.32122 298 PRO B O 1
ATOM 5494 N N . ALA B 1 299 ? 30.83496 15.84303 -28.62507 1.000 15.71998 299 ALA B N 1
ATOM 5495 C CA . ALA B 1 299 ? 30.57481 15.73801 -30.05364 1.000 19.57258 299 ALA B CA 1
ATOM 5496 C C . ALA B 1 299 ? 29.18880 15.18972 -30.36941 1.000 19.72729 299 ALA B C 1
ATOM 5497 O O . ALA B 1 299 ? 28.71500 15.36518 -31.49663 1.000 22.74185 299 ALA B O 1
ATOM 5499 N N . THR B 1 300 ? 28.53510 14.51786 -29.41615 1.000 18.57317 300 THR B N 1
ATOM 5500 C CA . THR B 1 300 ? 27.24716 13.88311 -29.67104 1.000 19.33617 300 THR B CA 1
ATOM 5501 C C . THR B 1 300 ? 26.20860 14.16744 -28.59143 1.000 18.32665 300 THR B C 1
ATOM 5502 O O . THR B 1 300 ? 25.11294 13.59854 -28.64812 1.000 19.62279 300 THR B O 1
ATOM 5506 N N . ILE B 1 301 ? 26.51216 15.02573 -27.61618 1.000 14.40534 301 ILE B N 1
ATOM 5507 C CA . ILE B 1 301 ? 25.59490 15.24276 -26.50359 1.000 16.65983 301 ILE B CA 1
ATOM 5508 C C . ILE B 1 301 ? 24.34358 15.96161 -26.99495 1.000 14.90895 301 ILE B C 1
ATOM 5509 O O . ILE B 1 301 ? 24.40501 16.84001 -27.86611 1.000 17.38528 301 ILE B O 1
ATOM 5514 N N . THR B 1 302 ? 23.19428 15.56880 -26.45682 1.000 15.23053 302 THR B N 1
ATOM 5515 C CA . THR B 1 302 ? 21.90651 16.13030 -26.83633 1.000 19.12157 302 THR B CA 1
ATOM 5516 C C . THR B 1 302 ? 21.37368 17.02525 -25.72516 1.000 19.00472 302 THR B C 1
ATOM 5517 O O . THR B 1 302 ? 21.92593 17.08857 -24.62312 1.000 20.75433 302 THR B O 1
ATOM 5521 N N . ASN B 1 303 ? 20.28371 17.73240 -26.03907 1.000 19.92061 303 ASN B N 1
ATOM 5522 C CA . ASN B 1 303 ? 19.64907 18.59561 -25.04700 1.000 20.50871 303 ASN B CA 1
ATOM 5523 C C . ASN B 1 303 ? 19.18735 17.79451 -23.83771 1.000 22.36582 303 ASN B C 1
ATOM 5524 O O . ASN B 1 303 ? 19.38054 18.21610 -22.69003 1.000 21.40672 303 ASN B O 1
ATOM 5529 N N . GLU B 1 304 ? 18.56925 16.63632 -24.07915 1.000 21.29045 304 GLU B N 1
ATOM 5530 C CA . GLU B 1 304 ? 18.02153 15.84238 -22.98604 1.000 24.15675 304 GLU B CA 1
ATOM 5531 C C . GLU B 1 304 ? 19.12584 15.32944 -22.07465 1.000 22.49092 304 GLU B C 1
ATOM 5532 O O . GLU B 1 304 ? 18.96133 15.29612 -20.85036 1.000 20.46226 304 GLU B O 1
ATOM 5538 N N . GLN B 1 305 ? 20.26633 14.94610 -22.65064 1.000 19.61463 305 GLN B N 1
ATOM 5539 C CA . GLN B 1 305 ? 21.36942 14.44864 -21.83694 1.000 18.53616 305 GLN B CA 1
ATOM 5540 C C . GLN B 1 305 ? 21.99150 15.56481 -21.00725 1.000 19.81722 305 GLN B C 1
ATOM 5541 O O . GLN B 1 305 ? 22.34058 15.35740 -19.84073 1.000 20.66908 305 GLN B O 1
ATOM 5547 N N . LEU B 1 306 ? 22.12012 16.76060 -21.58216 1.000 21.85404 306 LEU B N 1
ATOM 5548 C CA . LEU B 1 306 ? 22.64954 17.88959 -20.82406 1.000 19.57695 306 LEU B CA 1
ATOM 5549 C C . LEU B 1 306 ? 21.70291 18.29036 -19.69533 1.000 19.58954 306 LEU B C 1
ATOM 5550 O O . LEU B 1 306 ? 22.14465 18.60215 -18.57843 1.000 22.53753 306 LEU B O 1
ATOM 5555 N N . GLY B 1 307 ? 20.39568 18.26884 -19.96059 1.000 19.40713 307 GLY B N 1
ATOM 5556 C CA . GLY B 1 307 ? 19.43600 18.55874 -18.90931 1.000 17.76721 307 GLY B CA 1
ATOM 5557 C C . GLY B 1 307 ? 19.44270 17.51648 -17.80786 1.000 17.86852 307 GLY B C 1
ATOM 5558 O O . GLY B 1 307 ? 19.35836 17.85412 -16.62246 1.000 17.80265 307 GLY B O 1
ATOM 5559 N N . ALA B 1 308 ? 19.52712 16.23607 -18.18205 1.000 16.01679 308 ALA B N 1
ATOM 5560 C CA . ALA B 1 308 ? 19.64649 15.18095 -17.18422 1.000 16.53277 308 ALA B CA 1
ATOM 5561 C C . ALA B 1 308 ? 20.92100 15.34562 -16.37258 1.000 16.35994 308 ALA B C 1
ATOM 5562 O O . ALA B 1 308 ? 20.93945 15.07183 -15.16966 1.000 18.71367 308 ALA B O 1
ATOM 5564 N N . LEU B 1 309 ? 21.99444 15.80446 -17.01396 1.000 19.76703 309 LEU B N 1
ATOM 5565 C CA . LEU B 1 309 ? 23.22931 16.09123 -16.29483 1.000 19.19591 309 LEU B CA 1
ATOM 5566 C C . LEU B 1 309 ? 22.99537 17.14573 -15.22280 1.000 17.61823 309 LEU B C 1
ATOM 5567 O O . LEU B 1 309 ? 23.32090 16.94001 -14.04512 1.000 20.91886 309 LEU B O 1
ATOM 5572 N N . PHE B 1 310 ? 22.43799 18.29104 -15.62425 1.000 17.86302 310 PHE B N 1
ATOM 5573 C CA . PHE B 1 310 ? 22.12619 19.35113 -14.66796 1.000 20.15026 310 PHE B CA 1
ATOM 5574 C C . PHE B 1 310 ? 21.27910 18.82400 -13.51114 1.000 23.22834 310 PHE B C 1
ATOM 5575 O O . PHE B 1 310 ? 21.62371 19.00706 -12.33394 1.000 21.94432 310 PHE B O 1
ATOM 5583 N N . VAL B 1 311 ? 20.17032 18.15004 -13.83602 1.000 18.52435 311 VAL B N 1
ATOM 5584 C CA . VAL B 1 311 ? 19.21909 17.71773 -12.81253 1.000 17.18251 311 VAL B CA 1
ATOM 5585 C C . VAL B 1 311 ? 19.86677 16.72098 -11.85595 1.000 19.53995 311 VAL B C 1
ATOM 5586 O O . VAL B 1 311 ? 19.74621 16.84469 -10.63162 1.000 18.43092 311 VAL B O 1
ATOM 5590 N N . GLU B 1 312 ? 20.56716 15.71969 -12.39645 1.000 18.33121 312 GLU B N 1
ATOM 5591 C CA . GLU B 1 312 ? 21.13821 14.67688 -11.55261 1.000 19.15553 312 GLU B CA 1
ATOM 5592 C C . GLU B 1 312 ? 22.25514 15.21825 -10.67036 1.000 21.76425 312 GLU B C 1
ATOM 5593 O O . GLU B 1 312 ? 22.34329 14.86030 -9.48848 1.000 22.59606 312 GLU B O 1
ATOM 5599 N N . GLU B 1 313 ? 23.12273 16.07731 -11.21475 1.000 20.72910 313 GLU B N 1
ATOM 5600 C CA . GLU B 1 313 ? 24.19403 16.61177 -10.38361 1.000 21.92183 313 GLU B CA 1
ATOM 5601 C C . GLU B 1 313 ? 23.64910 17.54010 -9.30630 1.000 23.02774 313 GLU B C 1
ATOM 5602 O O . GLU B 1 313 ? 24.14231 17.53070 -8.17030 1.000 22.07280 313 GLU B O 1
ATOM 5608 N N . GLN B 1 314 ? 22.61664 18.32974 -9.62488 1.000 20.76756 314 GLN B N 1
ATOM 5609 C CA . GLN B 1 314 ? 22.00457 19.15730 -8.59051 1.000 20.06064 314 GLN B CA 1
ATOM 5610 C C . GLN B 1 314 ? 21.35626 18.29667 -7.51182 1.000 23.64080 314 GLN B C 1
ATOM 5611 O O . GLN B 1 314 ? 21.48945 18.58370 -6.31545 1.000 21.69961 314 GLN B O 1
ATOM 5617 N N . ARG B 1 315 ? 20.66062 17.22950 -7.91567 1.000 20.64617 315 ARG B N 1
ATOM 5618 C CA . ARG B 1 315 ? 20.05882 16.31974 -6.94658 1.000 22.23335 315 ARG B CA 1
ATOM 5619 C C . ARG B 1 315 ? 21.11459 15.73682 -6.01829 1.000 23.33196 315 ARG B C 1
ATOM 5620 O O . ARG B 1 315 ? 20.96059 15.75586 -4.79037 1.000 24.22620 315 ARG B O 1
ATOM 5628 N N . ASP B 1 316 ? 22.20281 15.21969 -6.59155 1.000 23.98274 316 ASP B N 1
ATOM 5629 C CA . ASP B 1 316 ? 23.24424 14.59828 -5.77906 1.000 23.73295 316 ASP B CA 1
ATOM 5630 C C . ASP B 1 316 ? 23.87438 15.60595 -4.82402 1.000 23.32321 316 ASP B C 1
ATOM 5631 O O . ASP B 1 316 ? 24.02327 15.33265 -3.62634 1.000 24.21143 316 ASP B O 1
ATOM 5636 N N . SER B 1 317 ? 24.23010 16.79031 -5.33181 1.000 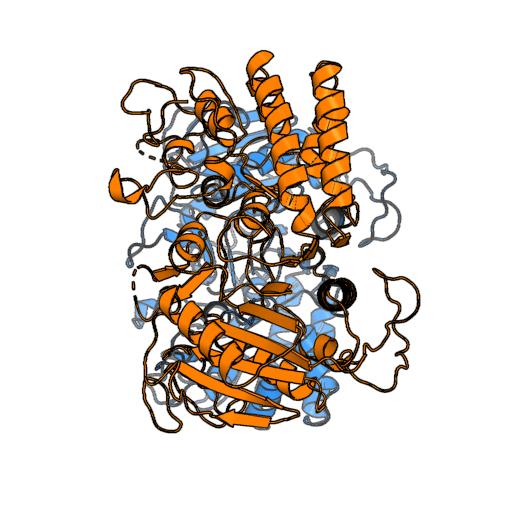22.83085 317 SER B N 1
ATOM 5637 C CA . SER B 1 317 ? 24.88994 17.78593 -4.49259 1.000 23.57031 317 SER B CA 1
ATOM 5638 C C . SER B 1 317 ? 23.98166 18.25039 -3.35847 1.000 25.34305 317 SER B C 1
ATOM 5639 O O . SER B 1 317 ? 24.41746 18.35462 -2.20596 1.000 25.08093 317 SER B O 1
ATOM 5642 N N . THR B 1 318 ? 22.71025 18.53227 -3.66075 1.000 23.82022 318 THR B N 1
ATOM 5643 C CA . THR B 1 318 ? 21.81953 19.06159 -2.63279 1.000 24.88003 318 THR B CA 1
ATOM 5644 C C . THR B 1 318 ? 21.45150 17.99448 -1.60681 1.000 26.72028 318 THR B C 1
ATOM 5645 O O . THR B 1 318 ? 21.50035 18.24706 -0.39714 1.000 26.22297 318 THR B O 1
ATOM 5649 N N . HIS B 1 319 ? 21.07833 16.79253 -2.06120 1.000 25.65654 319 HIS B N 1
ATOM 5650 C CA . HIS B 1 319 ? 20.69372 15.75206 -1.11529 1.000 25.43828 319 HIS B CA 1
ATOM 5651 C C . HIS B 1 319 ? 21.88290 15.21171 -0.32995 1.000 31.08325 319 HIS B C 1
ATOM 5652 O O . HIS B 1 319 ? 21.68639 14.66004 0.75866 1.000 33.60616 319 HIS B O 1
ATOM 5659 N N . ALA B 1 320 ? 23.10748 15.35483 -0.84991 1.000 29.47248 320 ALA B N 1
ATOM 5660 C CA . ALA B 1 320 ? 24.27904 14.94937 -0.08125 1.000 26.60193 320 ALA B CA 1
ATOM 5661 C C . ALA B 1 320 ? 24.43594 15.78368 1.18238 1.000 28.02440 320 ALA B C 1
ATOM 5662 O O . ALA B 1 320 ? 24.90980 15.27672 2.20492 1.000 31.85451 320 ALA B O 1
ATOM 5664 N N . ASN B 1 321 ? 24.04366 17.05698 1.13699 1.000 27.95137 321 ASN B N 1
ATOM 5665 C CA . ASN B 1 321 ? 24.13363 17.94646 2.28629 1.000 27.76768 321 ASN B CA 1
ATOM 5666 C C . ASN B 1 321 ? 22.80601 18.07899 3.02433 1.000 26.92850 321 ASN B C 1
ATOM 5667 O O . ASN B 1 321 ? 22.61897 19.03388 3.78505 1.000 27.30315 321 ASN B O 1
ATOM 5672 N N . GLY B 1 322 ? 21.88769 17.14072 2.81861 1.000 25.17359 322 GLY B N 1
ATOM 5673 C CA . GLY B 1 322 ? 20.62069 17.15804 3.53221 1.000 28.78628 322 GLY B CA 1
ATOM 5674 C C . GLY B 1 322 ? 19.76254 18.37038 3.24538 1.000 33.46189 322 GLY B C 1
ATOM 5675 O O . GLY B 1 322 ? 19.07619 18.86997 4.14615 1.000 31.38892 322 GLY B O 1
ATOM 5676 N N . ARG B 1 323 ? 19.78043 18.85497 2.00675 1.000 27.07006 323 ARG B N 1
ATOM 5677 C CA . ARG B 1 323 ? 18.97849 20.00174 1.58872 1.000 25.33721 323 ARG B CA 1
ATOM 5678 C C . ARG B 1 323 ? 17.87750 19.48272 0.66919 1.000 28.56905 323 ARG B C 1
ATOM 5679 O O . ARG B 1 323 ? 17.95311 19.59452 -0.55508 1.000 29.26235 323 ARG B O 1
ATOM 5687 N N . TYR B 1 324 ? 16.84158 18.90999 1.27484 1.000 24.93363 324 TYR B N 1
ATOM 5688 C CA . TYR B 1 324 ? 15.74690 18.31242 0.52573 1.000 25.15215 324 TYR B CA 1
ATOM 5689 C C . TYR B 1 324 ? 14.67378 19.31637 0.13042 1.000 29.50911 324 TYR B C 1
ATOM 5690 O O . TYR B 1 324 ? 13.65324 18.91707 -0.43996 1.000 30.89645 324 TYR B O 1
ATOM 5699 N N . ASP B 1 325 ? 14.87657 20.60292 0.41152 1.000 30.20878 325 ASP B N 1
ATOM 5700 C CA . ASP B 1 325 ? 13.98648 21.63558 -0.10075 1.000 27.29845 325 ASP B CA 1
ATOM 5701 C C . ASP B 1 325 ? 14.33000 22.05141 -1.52457 1.000 24.00457 325 ASP B C 1
ATOM 5702 O O . ASP B 1 325 ? 13.54879 22.77975 -2.14604 1.000 23.33041 325 ASP B O 1
ATOM 5707 N N . GLN B 1 326 ? 15.46814 21.61070 -2.05057 1.000 24.14237 326 GLN B N 1
ATOM 5708 C CA . GLN B 1 326 ? 15.93623 22.07195 -3.34678 1.000 22.50579 326 GLN B CA 1
ATOM 5709 C C . GLN B 1 326 ? 15.21581 21.35373 -4.47927 1.000 20.15282 326 GLN B C 1
ATOM 5710 O O . GLN B 1 326 ? 14.80965 20.19432 -4.35530 1.000 21.95390 326 GLN B O 1
ATOM 5716 N N . HIS B 1 327 ? 15.06084 22.06379 -5.59453 1.000 21.96689 327 HIS B N 1
ATOM 5717 C CA . HIS B 1 327 ? 14.36397 21.54718 -6.76176 1.000 20.33519 327 HIS B CA 1
ATOM 5718 C C . HIS B 1 327 ? 15.13057 21.93659 -8.01672 1.000 15.88802 327 HIS B C 1
ATOM 5719 O O . HIS B 1 327 ? 15.87708 22.91830 -8.03596 1.000 16.42938 327 HIS B O 1
ATOM 5726 N N . LEU B 1 328 ? 14.92763 21.15364 -9.07211 1.000 14.23767 328 LEU B N 1
ATOM 5727 C CA . LEU B 1 328 ? 15.43106 21.49652 -10.39352 1.000 17.06398 328 LEU B CA 1
ATOM 5728 C C . LEU B 1 328 ? 14.66019 20.67742 -11.41521 1.000 16.47520 328 LEU B C 1
ATOM 5729 O O . LEU B 1 328 ? 14.32207 19.51932 -11.15951 1.000 15.05127 328 LEU B O 1
ATOM 5734 N N . SER B 1 329 ? 14.38720 21.28336 -12.56704 1.000 17.17528 329 SER B N 1
ATOM 5735 C CA . SER B 1 329 ? 13.56254 20.66228 -13.58811 1.000 17.20088 329 SER B CA 1
ATOM 5736 C C . SER B 1 329 ? 14.13330 20.97161 -14.96264 1.000 14.79314 329 SER B C 1
ATOM 5737 O O . SER B 1 329 ? 14.75642 22.01844 -15.18266 1.000 15.05286 329 SER B O 1
ATOM 5740 N N . PHE B 1 330 ? 13.90345 20.03738 -15.88184 1.000 16.24188 330 PHE B N 1
ATOM 5741 C CA . PHE B 1 330 ? 14.26920 20.16372 -17.28541 1.000 17.81955 330 PHE B CA 1
ATOM 5742 C C . PHE B 1 330 ? 12.98986 20.10382 -18.10889 1.000 16.99114 330 PHE B C 1
ATOM 5743 O O . PHE B 1 330 ? 12.22090 19.14139 -17.99851 1.000 19.57836 330 PHE B O 1
ATOM 5751 N N . TYR B 1 331 ? 12.75101 21.14073 -18.90666 1.000 18.68739 331 TYR B N 1
ATOM 5752 C CA . TYR B 1 331 ? 11.53269 21.28033 -19.69036 1.000 19.33035 331 TYR B CA 1
ATOM 5753 C C . TYR B 1 331 ? 11.85879 21.24842 -21.17301 1.000 18.04712 331 TYR B C 1
ATOM 5754 O O . TYR B 1 331 ? 12.83251 21.86747 -21.61931 1.000 20.98832 331 TYR B O 1
ATOM 5763 N N . ASP B 1 332 ? 11.02791 20.53171 -21.92501 1.000 17.04315 332 ASP B N 1
ATOM 5764 C CA . ASP B 1 332 ? 10.99819 20.62095 -23.38096 1.000 15.93111 332 ASP B CA 1
ATOM 5765 C C . ASP B 1 332 ? 10.08035 21.78551 -23.72772 1.000 15.95012 332 ASP B C 1
ATOM 5766 O O . ASP B 1 332 ? 8.85677 21.67600 -23.62702 1.000 15.86373 332 ASP B O 1
ATOM 5771 N N . LEU B 1 333 ? 10.66932 22.91085 -24.13942 1.000 15.91699 333 LEU B N 1
ATOM 5772 C CA . LEU B 1 333 ? 9.87917 24.12052 -24.34202 1.000 15.70207 333 LEU B CA 1
ATOM 5773 C C . LEU B 1 333 ? 8.94346 24.01582 -25.53886 1.000 18.50432 333 LEU B C 1
ATOM 5774 O O . LEU B 1 333 ? 7.99142 24.79863 -25.63347 1.000 18.12877 333 LEU B O 1
ATOM 5779 N N . LYS B 1 334 ? 9.17293 23.05770 -26.43893 1.000 16.47784 334 LYS B N 1
ATOM 5780 C CA . LYS B 1 334 ? 8.24107 22.84054 -27.53565 1.000 16.02716 334 LYS B CA 1
ATOM 5781 C C . LYS B 1 334 ? 6.90569 22.28783 -27.06210 1.000 17.16170 334 LYS B C 1
ATOM 5782 O O . LYS B 1 334 ? 5.95955 22.23348 -27.85546 1.000 17.62194 334 LYS B O 1
ATOM 5788 N N . LYS B 1 335 ? 6.80501 21.88387 -25.79841 1.000 14.12607 335 LYS B N 1
ATOM 5789 C CA . LYS B 1 335 ? 5.53109 21.53036 -25.19350 1.000 18.95742 335 LYS B CA 1
ATOM 5790 C C . LYS B 1 335 ? 4.92313 22.67656 -24.39874 1.000 16.60473 335 LYS B C 1
ATOM 5791 O O . LYS B 1 335 ? 3.75394 22.58358 -24.00622 1.000 15.16338 335 LYS B O 1
ATOM 5797 N N . ALA B 1 336 ? 5.68399 23.75265 -24.17163 1.000 15.08342 336 ALA B N 1
ATOM 5798 C CA . ALA B 1 336 ? 5.23132 24.82638 -23.29178 1.000 18.27294 336 ALA B CA 1
ATOM 5799 C C . ALA B 1 336 ? 3.88103 25.37618 -23.73540 1.000 17.29338 336 ALA B C 1
ATOM 5800 O O . ALA B 1 336 ? 2.93551 25.45044 -22.93965 1.000 15.93787 336 ALA B O 1
ATOM 5802 N N . GLU B 1 337 ? 3.76700 25.74739 -25.01227 1.000 19.33271 337 GLU B N 1
ATOM 5803 C CA . GLU B 1 337 ? 2.49003 26.22703 -25.52951 1.000 18.43134 337 GLU B CA 1
ATOM 5804 C C . GLU B 1 337 ? 1.37833 25.21346 -25.28788 1.000 17.76458 337 GLU B C 1
ATOM 5805 O O . GLU B 1 337 ? 0.28222 25.58007 -24.84311 1.000 16.39594 337 GLU B O 1
ATOM 5811 N N . SER B 1 338 ? 1.65206 23.92928 -25.54496 1.000 18.10302 338 SER B N 1
ATOM 5812 C CA . SER B 1 338 ? 0.63894 22.89923 -25.32755 1.000 17.01359 338 SER B CA 1
ATOM 5813 C C . SER B 1 338 ? 0.11975 22.93386 -23.89809 1.000 17.73876 338 SER B C 1
ATOM 5814 O O . SER B 1 338 ? -1.07210 22.70774 -23.65593 1.000 17.41626 338 SER B O 1
ATOM 5817 N N . VAL B 1 339 ? 0.99665 23.23531 -22.93869 1.000 15.95706 339 VAL B N 1
ATOM 5818 C CA . VAL B 1 339 ? 0.55318 23.37845 -21.55806 1.000 15.28284 339 VAL B CA 1
ATOM 5819 C C . VAL B 1 339 ? -0.28719 24.63939 -21.40651 1.000 13.99541 339 VAL B C 1
ATOM 5820 O O . VAL B 1 339 ? -1.40878 24.59774 -20.88556 1.000 17.49218 339 VAL B O 1
ATOM 5824 N N . LYS B 1 340 ? 0.22770 25.76967 -21.89803 1.000 12.88666 340 LYS B N 1
ATOM 5825 C CA . LYS B 1 340 ? -0.44765 27.05222 -21.72837 1.000 12.98833 340 LYS B CA 1
ATOM 5826 C C . LYS B 1 340 ? -1.89577 26.97763 -22.20227 1.000 17.83179 340 LYS B C 1
ATOM 5827 O O . LYS B 1 340 ? -2.83204 27.20275 -21.42393 1.000 18.79083 340 LYS B O 1
ATOM 5833 N N . ARG B 1 341 ? -2.09134 26.62922 -23.47870 1.000 15.38832 341 ARG B N 1
ATOM 5834 C CA . ARG B 1 341 ? -3.43688 26.47115 -24.02249 1.000 17.46315 341 ARG B CA 1
ATOM 5835 C C . ARG B 1 341 ? -4.30106 25.61047 -23.11028 1.000 19.02299 341 ARG B C 1
ATOM 5836 O O . ARG B 1 341 ? -5.42999 25.98669 -22.76861 1.000 18.36578 341 ARG B O 1
ATOM 5844 N N . ALA B 1 342 ? -3.76746 24.46368 -22.67694 1.000 16.63774 342 ALA B N 1
ATOM 5845 C CA . ALA B 1 342 ? -4.51963 23.58931 -21.78346 1.000 17.05193 342 ALA B CA 1
ATOM 5846 C C . ALA B 1 342 ? -4.98352 24.35559 -20.55338 1.000 20.76458 342 ALA B C 1
ATOM 5847 O O . ALA B 1 342 ? -6.18595 24.41731 -20.25979 1.000 20.37698 342 ALA B O 1
ATOM 5849 N N . ILE B 1 343 ? -4.03789 24.99456 -19.85405 1.000 16.79647 343 ILE B N 1
ATOM 5850 C CA . ILE B 1 343 ? -4.38253 25.79484 -18.68322 1.000 16.95384 343 ILE B CA 1
ATOM 5851 C C . ILE B 1 343 ? -5.47534 26.79153 -19.04127 1.000 18.46888 343 ILE B C 1
ATOM 5852 O O . ILE B 1 343 ? -6.47672 26.92666 -18.32320 1.000 16.98127 343 ILE B O 1
ATOM 5857 N N . ASP B 1 344 ? -5.33469 27.44574 -20.20119 1.000 17.86851 344 ASP B N 1
ATOM 5858 C CA . ASP B 1 344 ? -6.30788 28.44947 -20.61938 1.000 19.23293 344 ASP B CA 1
ATOM 5859 C C . ASP B 1 344 ? -7.71242 27.86773 -20.65260 1.000 17.52818 344 ASP B C 1
ATOM 5860 O O . ASP B 1 344 ? -8.65415 28.46518 -20.11483 1.000 18.18761 344 ASP B O 1
ATOM 5865 N N . ASN B 1 345 ? -7.86511 26.67936 -21.24782 1.000 16.54338 345 ASN B N 1
ATOM 5866 C CA . ASN B 1 345 ? -9.17364 26.03454 -21.26175 1.000 19.94938 345 ASN B CA 1
ATOM 5867 C C . ASN B 1 345 ? -9.72492 25.92580 -19.84969 1.000 20.28370 345 ASN B C 1
ATOM 5868 O O . ASN B 1 345 ? -10.83188 26.40115 -19.56237 1.000 21.52892 345 ASN B O 1
ATOM 5873 N N . LEU B 1 346 ? -8.92886 25.35415 -18.94041 1.000 20.06127 346 LEU B N 1
ATOM 5874 C CA . LEU B 1 346 ? -9.34060 25.25729 -17.54687 1.000 16.70092 346 LEU B CA 1
ATOM 5875 C C . LEU B 1 346 ? -9.77985 26.61673 -17.02935 1.000 20.14087 346 LEU B C 1
ATOM 5876 O O . LEU B 1 346 ? -10.87583 26.75761 -16.47085 1.000 19.73038 346 LEU B O 1
ATOM 5881 N N . ALA B 1 347 ? -8.95969 27.64485 -17.27292 1.000 17.47853 347 ALA B N 1
ATOM 5882 C CA . ALA B 1 347 ? -9.29236 28.98331 -16.80150 1.000 17.99891 347 ALA B CA 1
ATOM 5883 C C . ALA B 1 347 ? -10.67720 29.38628 -17.28079 1.000 19.93398 347 ALA B C 1
ATOM 5884 O O . ALA B 1 347 ? -11.52938 29.79594 -16.48171 1.000 18.12117 347 ALA B O 1
ATOM 5886 N N . VAL B 1 348 ? -10.93737 29.21109 -18.58093 1.000 17.28072 348 VAL B N 1
ATOM 5887 C CA . VAL B 1 348 ? -12.24605 29.55821 -19.12662 1.000 19.38030 348 VAL B CA 1
ATOM 5888 C C . VAL B 1 348 ? -13.33900 28.82966 -18.36028 1.000 20.11786 348 VAL B C 1
ATOM 5889 O O . VAL B 1 348 ? -14.30502 29.44175 -17.88526 1.000 19.93822 348 VAL B O 1
ATOM 5893 N N . ASN B 1 349 ? -13.17380 27.51433 -18.18591 1.000 20.44624 349 ASN B N 1
ATOM 5894 C CA . ASN B 1 349 ? -14.15521 26.74901 -17.42890 1.000 18.12203 349 ASN B CA 1
ATOM 5895 C C . ASN B 1 349 ? -14.28253 27.29018 -16.01400 1.000 18.72576 349 ASN B C 1
ATOM 5896 O O . ASN B 1 349 ? -15.39690 27.50224 -15.52189 1.000 22.59063 349 ASN B O 1
ATOM 5901 N N . LEU B 1 350 ? -13.14910 27.57122 -15.36379 1.000 18.06284 350 LEU B N 1
ATOM 5902 C CA . LEU B 1 350 ? -13.19686 28.09513 -14.00493 1.000 15.53043 350 LEU B CA 1
ATOM 5903 C C . LEU B 1 350 ? -13.93519 29.42190 -13.95430 1.000 17.70651 350 LEU B C 1
ATOM 5904 O O . LEU B 1 350 ? -14.53680 29.76081 -12.92838 1.000 18.61418 350 LEU B O 1
ATOM 5909 N N . SER B 1 351 ? -13.91717 30.17713 -15.05290 1.000 17.78913 351 SER B N 1
ATOM 5910 C CA . SER B 1 351 ? -14.68523 31.41200 -15.08875 1.000 16.32644 351 SER B CA 1
ATOM 5911 C C . SER B 1 351 ? -16.16719 31.12872 -15.28737 1.000 22.71171 351 SER B C 1
ATOM 5912 O O . SER B 1 351 ? -17.01477 31.76604 -14.65169 1.000 21.22059 351 SER B O 1
ATOM 5915 N N . ASN B 1 352 ? -16.49641 30.16093 -16.14808 1.000 21.46237 352 ASN B N 1
ATOM 5916 C CA . ASN B 1 352 ? -17.89366 29.91770 -16.48540 1.000 22.69185 352 ASN B CA 1
ATOM 5917 C C . ASN B 1 352 ? -18.65522 29.24167 -15.35523 1.000 23.49477 352 ASN B C 1
ATOM 5918 O O . ASN B 1 352 ? -19.88314 29.36984 -15.29001 1.000 24.35852 352 ASN B O 1
ATOM 5923 N N . GLU B 1 353 ? -17.96386 28.52726 -14.47120 1.000 19.16478 353 GLU B N 1
ATOM 5924 C CA . GLU B 1 353 ? -18.60847 27.81322 -13.38104 1.000 22.34679 353 GLU B CA 1
ATOM 5925 C C . GLU B 1 353 ? -18.47246 28.53474 -12.04516 1.000 17.85416 353 GLU B C 1
ATOM 5926 O O . GLU B 1 353 ? -18.90623 27.99880 -11.02115 1.000 15.94036 353 GLU B O 1
ATOM 5932 N N . ASN B 1 354 ? -17.90261 29.74138 -12.04134 1.000 21.04916 354 ASN B N 1
ATOM 5933 C CA . ASN B 1 354 ? -17.77812 30.58003 -10.84698 1.000 22.88894 354 ASN B CA 1
ATOM 5934 C C . ASN B 1 354 ? -17.14007 29.80543 -9.69348 1.000 17.31428 354 ASN B C 1
ATOM 5935 O O . ASN B 1 354 ? -17.75435 29.55599 -8.65555 1.000 21.05279 354 ASN B O 1
ATOM 5940 N N . LYS B 1 355 ? -15.87898 29.42331 -9.89352 1.000 18.12326 355 LYS B N 1
ATOM 5941 C CA . LYS B 1 355 ? -15.18489 28.54747 -8.95853 1.000 19.88993 355 LYS B CA 1
ATOM 5942 C C . LYS B 1 355 ? -14.12040 29.27950 -8.14949 1.000 17.43981 355 LYS B C 1
ATOM 5943 O O . LYS B 1 355 ? -13.19823 28.64167 -7.63238 1.000 17.85506 355 LYS B O 1
ATOM 5949 N N . LYS B 1 356 ? -14.23242 30.60498 -8.02369 1.000 16.75416 356 LYS B N 1
ATOM 5950 C CA . LYS B 1 356 ? -13.22091 31.36680 -7.29592 1.000 18.90036 356 LYS B CA 1
ATOM 5951 C C . LYS B 1 356 ? -13.08917 30.88939 -5.85374 1.000 20.58811 356 LYS B C 1
ATOM 5952 O O . LYS B 1 356 ? -11.97380 30.77520 -5.33208 1.000 18.85012 356 LYS B O 1
ATOM 5958 N N . SER B 1 357 ? -14.21470 30.60134 -5.19298 1.000 21.43504 357 SER B N 1
ATOM 5959 C CA . SER B 1 357 ? -14.15449 30.17425 -3.79803 1.000 21.88537 357 SER B CA 1
ATOM 5960 C C . SER B 1 357 ? -13.44168 28.83406 -3.66059 1.000 21.71595 357 SER B C 1
ATOM 5961 O O . SER B 1 357 ? -12.63958 28.64668 -2.74061 1.000 23.05270 357 SER B O 1
ATOM 5964 N N . GLU B 1 358 ? -13.69497 27.89966 -4.57975 1.000 20.54976 358 GLU B N 1
ATOM 5965 C CA . GLU B 1 358 ? -13.06645 26.58489 -4.48238 1.000 21.86221 358 GLU B CA 1
ATOM 5966 C C . GLU B 1 358 ? -11.57090 26.65814 -4.78010 1.000 21.48073 358 GLU B C 1
ATOM 5967 O O . GLU B 1 358 ? -10.76126 26.00962 -4.10179 1.000 21.68399 358 GLU B O 1
ATOM 5973 N N . ILE B 1 359 ? -11.17941 27.45020 -5.78051 1.000 19.35089 359 ILE B N 1
ATOM 5974 C CA . ILE B 1 359 ? -9.75797 27.59549 -6.07370 1.000 18.69850 359 ILE B CA 1
ATOM 5975 C C . ILE B 1 359 ? -9.04798 28.29707 -4.92242 1.000 19.27675 359 ILE B C 1
ATOM 5976 O O . ILE B 1 359 ? -7.92824 27.92829 -4.55270 1.000 20.44439 359 ILE B O 1
ATOM 5981 N N . GLU B 1 360 ? -9.68512 29.31090 -4.32999 1.000 19.77793 360 GLU B N 1
ATOM 5982 C CA . GLU B 1 360 ? -9.09234 29.97122 -3.17054 1.000 19.79076 360 GLU B CA 1
ATOM 5983 C C . GLU B 1 360 ? -8.99584 29.02601 -1.97969 1.000 18.58563 360 GLU B C 1
ATOM 5984 O O . GLU B 1 360 ? -8.05894 29.12948 -1.17985 1.000 20.34767 360 GLU B O 1
ATOM 5990 N N . LYS B 1 361 ? -9.95184 28.10630 -1.84423 1.000 18.29212 361 LYS B N 1
ATOM 5991 C CA . LYS B 1 361 ? -9.87592 27.09832 -0.79399 1.000 22.76295 361 LYS B CA 1
ATOM 5992 C C . LYS B 1 361 ? -8.72350 26.13064 -1.03627 1.000 21.86380 361 LYS B C 1
ATOM 5993 O O . LYS B 1 361 ? -8.10122 25.65459 -0.08064 1.000 21.86819 361 LYS B O 1
ATOM 5999 N N . LEU B 1 362 ? -8.43166 25.82653 -2.30287 1.000 21.57054 362 LEU B N 1
ATOM 6000 C CA . LEU B 1 362 ? -7.28806 24.97044 -2.61261 1.000 16.85441 362 LEU B CA 1
ATOM 6001 C C . LEU B 1 362 ? -5.96902 25.70015 -2.38725 1.000 19.54982 362 LEU B C 1
ATOM 6002 O O . LEU B 1 362 ? -5.00035 25.11182 -1.89276 1.000 20.87484 362 LEU B O 1
ATOM 6007 N N . ARG B 1 363 ? -5.91027 26.97950 -2.75009 1.000 20.18522 363 ARG B N 1
ATOM 6008 C CA . ARG B 1 363 ? -4.66714 27.72917 -2.62351 1.000 17.39534 363 ARG B CA 1
ATOM 6009 C C . ARG B 1 363 ? -4.32881 27.99944 -1.16459 1.000 19.65047 363 ARG B C 1
ATOM 6010 O O . ARG B 1 363 ? -3.16667 27.88659 -0.75781 1.000 23.55655 363 ARG B O 1
ATOM 6018 N N . GLY B 1 364 ? -5.32525 28.36184 -0.36800 1.000 21.16079 364 GLY B N 1
ATOM 6019 C CA . GLY B 1 364 ? -5.09848 28.72112 1.01485 1.000 19.06097 364 GLY B CA 1
ATOM 6020 C C . GLY B 1 364 ? -4.75811 30.18696 1.17091 1.000 19.24452 364 GLY B C 1
ATOM 6021 O O . GLY B 1 364 ? -4.89975 31.00268 0.25468 1.000 19.62194 364 GLY B O 1
ATOM 6022 N N . SER B 1 365 ? -4.28044 30.52033 2.36673 1.000 19.08467 365 SER B N 1
ATOM 6023 C CA . SER B 1 365 ? -3.95789 31.90204 2.68750 1.000 19.83438 365 SER B CA 1
ATOM 6024 C C . SER B 1 365 ? -3.01155 31.92752 3.87619 1.000 22.62553 365 SER B C 1
ATOM 6025 O O . SER B 1 365 ? -3.06162 31.05101 4.74360 1.000 23.56985 365 SER B O 1
ATOM 6028 N N . GLY B 1 366 ? -2.15679 32.94743 3.90678 1.000 20.13930 366 GLY B N 1
ATOM 6029 C CA . GLY B 1 366 ? -1.23732 33.09667 5.02380 1.000 16.65636 366 GLY B CA 1
ATOM 6030 C C . GLY B 1 366 ? -0.33583 31.88629 5.14985 1.000 21.01797 366 GLY B C 1
ATOM 6031 O O . GLY B 1 366 ? 0.32440 31.47005 4.19088 1.000 24.06617 366 GLY B O 1
ATOM 6032 N N . ILE B 1 367 ? -0.30547 31.30470 6.35474 1.000 23.61190 367 ILE B N 1
ATOM 6033 C CA . ILE B 1 367 ? 0.49254 30.10896 6.60355 1.000 28.13665 367 ILE B CA 1
ATOM 6034 C C . ILE B 1 367 ? -0.30453 28.82419 6.42736 1.000 25.89024 367 ILE B C 1
ATOM 6035 O O . ILE B 1 367 ? 0.26030 27.73092 6.57129 1.000 27.75548 367 ILE B O 1
ATOM 6040 N N . HIS B 1 368 ? -1.59016 28.91517 6.10534 1.000 25.37513 368 HIS B N 1
ATOM 6041 C CA . HIS B 1 368 ? -2.44729 27.74471 5.93307 1.000 28.28397 368 HIS B CA 1
ATOM 6042 C C . HIS B 1 368 ? -2.69952 27.55187 4.43766 1.000 30.38880 368 HIS B C 1
ATOM 6043 O O . HIS B 1 368 ? -3.66392 28.07609 3.87732 1.000 27.81219 368 HIS B O 1
ATOM 6050 N N . THR B 1 369 ? -1.80638 26.80377 3.79260 1.000 26.92436 369 THR B N 1
ATOM 6051 C CA . THR B 1 369 ? -1.96365 26.38444 2.40874 1.000 28.97698 369 THR B CA 1
ATOM 6052 C C . THR B 1 369 ? -1.66911 24.89698 2.32881 1.000 26.62948 369 THR B C 1
ATOM 6053 O O . THR B 1 369 ? -0.73851 24.40533 2.97312 1.000 27.98448 369 THR B O 1
ATOM 6057 N N . ASP B 1 370 ? -2.45877 24.18267 1.53675 1.000 32.26202 370 ASP B N 1
ATOM 6058 C CA . ASP B 1 370 ? -2.22925 22.76478 1.32822 1.000 37.12501 370 ASP B CA 1
ATOM 6059 C C . ASP B 1 370 ? -1.69798 22.45275 -0.06334 1.000 28.48622 370 ASP B C 1
ATOM 6060 O O . ASP B 1 370 ? -1.25466 21.32401 -0.29994 1.000 29.60244 370 ASP B O 1
ATOM 6065 N N . LEU B 1 371 ? -1.73044 23.41587 -0.98058 1.000 21.73876 371 LEU B N 1
ATOM 6066 C CA . LEU B 1 371 ? -1.13921 23.23392 -2.29794 1.000 24.51821 371 LEU B CA 1
ATOM 6067 C C . LEU B 1 371 ? 0.38360 23.22851 -2.21276 1.000 20.17347 371 LEU B C 1
ATOM 6068 O O . LEU B 1 371 ? 0.98659 23.91082 -1.37989 1.000 18.78896 371 LEU B O 1
ATOM 6073 N N . MET B 1 372 ? 1.00545 22.44462 -3.08873 1.000 19.36524 372 MET B N 1
ATOM 6074 C CA . MET B 1 372 ? 2.45984 22.41940 -3.17521 1.000 16.59866 372 MET B CA 1
ATOM 6075 C C . MET B 1 372 ? 2.95701 23.72832 -3.77663 1.000 17.98982 372 MET B C 1
ATOM 6076 O O . MET B 1 372 ? 2.57703 24.08977 -4.89585 1.000 21.29421 372 MET B O 1
ATOM 6081 N N . HIS B 1 373 ? 3.79608 24.44378 -3.03245 1.000 15.55867 373 HIS B N 1
ATOM 6082 C CA . HIS B 1 373 ? 4.21558 25.78717 -3.39912 1.000 16.86104 373 HIS B CA 1
ATOM 6083 C C . HIS B 1 373 ? 5.72850 25.91154 -3.28709 1.000 14.89588 373 HIS B C 1
ATOM 6084 O O . HIS B 1 373 ? 6.41776 25.01870 -2.78632 1.000 15.43673 373 HIS B O 1
ATOM 6091 N N . TYR B 1 374 ? 6.24090 27.04962 -3.75486 1.000 14.26876 374 TYR B N 1
ATOM 6092 C CA . TYR B 1 374 ? 7.67734 27.26720 -3.85776 1.000 20.41198 374 TYR B CA 1
ATOM 6093 C C . TYR B 1 374 ? 8.08823 28.60605 -3.25849 1.000 19.82415 374 TYR B C 1
ATOM 6094 O O . TYR B 1 374 ? 9.04445 29.23362 -3.72013 1.000 19.82442 374 TYR B O 1
ATOM 6103 N N . PHE B 1 375 ? 7.38397 29.05015 -2.22235 1.000 18.50765 375 PHE B N 1
ATOM 6104 C CA . PHE B 1 375 ? 7.73138 30.27625 -1.52400 1.000 18.91511 375 PHE B CA 1
ATOM 6105 C C . PHE B 1 375 ? 7.53384 30.06604 -0.03011 1.000 22.69841 375 PHE B C 1
ATOM 6106 O O . PHE B 1 375 ? 6.88856 29.10783 0.40296 1.000 23.21121 375 PHE B O 1
ATOM 6114 N N . ASP B 1 376 ? 8.10550 30.97345 0.75803 1.000 20.61348 376 ASP B N 1
ATOM 6115 C CA . ASP B 1 376 ? 7.97755 30.92510 2.21287 1.000 21.16605 376 ASP B CA 1
ATOM 6116 C C . ASP B 1 376 ? 6.63209 31.53047 2.59232 1.000 20.35133 376 ASP B C 1
ATOM 6117 O O . ASP B 1 376 ? 6.48014 32.75302 2.64869 1.000 24.08206 376 ASP B O 1
ATOM 6122 N N . GLU B 1 377 ? 5.64681 30.66952 2.86009 1.000 20.39213 377 GLU B N 1
ATOM 6123 C CA . GLU B 1 377 ? 4.29514 31.12916 3.16393 1.000 23.32832 377 GLU B CA 1
ATOM 6124 C C . GLU B 1 377 ? 4.19543 31.87654 4.48827 1.000 24.57491 377 GLU B C 1
ATOM 6125 O O . GLU B 1 377 ? 3.15774 32.49318 4.75112 1.000 25.01452 377 GLU B O 1
ATOM 6131 N N . TYR B 1 378 ? 5.23038 31.83590 5.32607 1.000 22.39337 378 TYR B N 1
ATOM 6132 C CA . TYR B 1 378 ? 5.23613 32.61603 6.55674 1.000 25.05673 378 TYR B CA 1
ATOM 6133 C C . TYR B 1 378 ? 5.56415 34.08463 6.32611 1.000 27.60788 378 TYR B C 1
ATOM 6134 O O . TYR B 1 378 ? 5.44014 34.88429 7.26037 1.000 30.34668 378 TYR B O 1
ATOM 6143 N N . SER B 1 379 ? 5.97822 34.45535 5.11914 1.000 22.66175 379 SER B N 1
ATOM 6144 C CA . SER B 1 379 ? 6.29165 35.83568 4.77205 1.000 21.99484 379 SER B CA 1
ATOM 6145 C C . SER B 1 379 ? 5.20679 36.34798 3.83458 1.000 28.31542 379 SER B C 1
ATOM 6146 O O . SER B 1 379 ? 5.08300 35.86939 2.70241 1.000 27.77905 379 SER B O 1
ATOM 6149 N N . GLU B 1 380 ? 4.41688 37.31496 4.30358 1.000 26.05739 380 GLU B N 1
ATOM 6150 C CA . GLU B 1 380 ? 3.44281 37.94202 3.41772 1.000 23.52426 380 GLU B CA 1
ATOM 6151 C C . GLU B 1 380 ? 4.12030 38.69921 2.28166 1.000 24.99968 380 GLU B C 1
ATOM 6152 O O . GLU B 1 380 ? 3.54250 38.82750 1.19602 1.000 25.47266 380 GLU B O 1
ATOM 6158 N N . GLY B 1 381 ? 5.34347 39.18796 2.49534 1.000 20.90187 381 GLY B N 1
ATOM 6159 C CA . GLY B 1 381 ? 6.08890 39.77187 1.39113 1.000 23.19534 381 GLY B CA 1
ATOM 6160 C C . GLY B 1 381 ? 6.29408 38.79124 0.24999 1.000 27.30000 381 GLY B C 1
ATOM 6161 O O . GLY B 1 381 ? 6.16055 39.14937 -0.92445 1.000 24.84088 381 GLY B O 1
ATOM 6162 N N . GLU B 1 382 ? 6.60688 37.53386 0.57864 1.000 26.88442 382 GLU B N 1
ATOM 6163 C CA . GLU B 1 382 ? 6.74128 36.51736 -0.46001 1.000 24.68504 382 GLU B CA 1
ATOM 6164 C C . GLU B 1 382 ? 5.38708 36.12618 -1.03453 1.000 22.11075 382 GLU B C 1
ATOM 6165 O O . GLU B 1 382 ? 5.29979 35.75957 -2.21196 1.000 21.05287 382 GLU B O 1
ATOM 6171 N N . TRP B 1 383 ? 4.32783 36.19210 -0.22255 1.000 22.22476 383 TRP B N 1
ATOM 6172 C CA . TRP B 1 383 ? 2.97804 36.00054 -0.74442 1.000 23.32733 383 TRP B CA 1
ATOM 6173 C C . TRP B 1 383 ? 2.65026 37.03491 -1.81187 1.000 18.38441 383 TRP B C 1
ATOM 6174 O O . TRP B 1 383 ? 1.97855 36.72724 -2.80172 1.000 18.82057 383 TRP B O 1
ATOM 6185 N N . VAL B 1 384 ? 3.11262 38.26907 -1.62236 1.000 19.76656 384 VAL B N 1
ATOM 6186 C CA . VAL B 1 384 ? 2.83445 39.32945 -2.58346 1.000 22.08490 384 VAL B CA 1
ATOM 6187 C C . VAL B 1 384 ? 3.73326 39.20163 -3.80672 1.000 22.02198 384 VAL B C 1
ATOM 6188 O O . VAL B 1 384 ? 3.28352 39.38033 -4.94441 1.000 20.32622 384 VAL B O 1
ATOM 6192 N N . GLU B 1 385 ? 5.00893 38.88216 -3.59742 1.000 23.92872 385 GLU B N 1
ATOM 6193 C CA . GLU B 1 385 ? 5.98702 38.91721 -4.67722 1.000 19.84115 385 GLU B CA 1
ATOM 6194 C C . GLU B 1 385 ? 6.08658 37.60442 -5.44870 1.000 17.79853 385 GLU B C 1
ATOM 6195 O O . GLU B 1 385 ? 6.15445 37.62803 -6.68126 1.000 20.95436 385 GLU B O 1
ATOM 6201 N N . TYR B 1 386 ? 6.10526 36.45573 -4.77010 1.000 19.74042 386 TYR B N 1
ATOM 6202 C CA . TYR B 1 386 ? 6.32483 35.16413 -5.42871 1.000 20.21740 386 TYR B CA 1
ATOM 6203 C C . TYR B 1 386 ? 5.29668 34.11914 -4.99569 1.000 17.80888 386 TYR B C 1
ATOM 6204 O O . TYR B 1 386 ? 5.65757 33.05219 -4.49137 1.000 18.98690 386 TYR B O 1
ATOM 6213 N N . PRO B 1 387 ? 3.99664 34.37438 -5.20627 1.000 18.01431 387 PRO B N 1
ATOM 6214 C CA . PRO B 1 387 ? 3.01900 33.32332 -4.84516 1.000 16.79519 387 PRO B CA 1
ATOM 6215 C C . PRO B 1 387 ? 2.90536 32.24954 -5.92085 1.000 18.36979 387 PRO B C 1
ATOM 6216 O O . PRO B 1 387 ? 1.88918 32.10340 -6.61144 1.000 18.47097 387 PRO B O 1
ATOM 6220 N N . TYR B 1 388 ? 3.96720 31.46212 -6.07789 1.000 19.28864 388 TYR B N 1
ATOM 6221 C CA . TYR B 1 388 ? 4.04295 30.45835 -7.13277 1.000 21.80507 388 TYR B CA 1
ATOM 6222 C C . TYR B 1 388 ? 3.70364 29.08327 -6.57158 1.000 20.08383 388 TYR B C 1
ATOM 6223 O O . TYR B 1 388 ? 4.31477 28.63645 -5.59449 1.000 16.51639 388 TYR B O 1
ATOM 6232 N N . PHE B 1 389 ? 2.73602 28.41642 -7.19976 1.000 17.13648 389 PHE B N 1
ATOM 6233 C CA . PHE B 1 389 ? 2.27246 27.10272 -6.77631 1.000 15.87619 389 PHE B CA 1
ATOM 6234 C C . PHE B 1 389 ? 2.53177 26.08187 -7.87435 1.000 17.22039 389 PHE B C 1
ATOM 6235 O O . PHE B 1 389 ? 2.62072 26.42278 -9.05293 1.000 17.08646 389 PHE B O 1
ATOM 6243 N N . ASP B 1 390 ? 2.64243 24.81543 -7.48486 1.000 16.17028 390 ASP B N 1
ATOM 6244 C CA . ASP B 1 390 ? 2.88115 23.76787 -8.46954 1.000 17.04370 390 ASP B CA 1
ATOM 6245 C C . ASP B 1 390 ? 1.65224 23.58435 -9.35537 1.000 18.72606 390 ASP B C 1
ATOM 6246 O O . ASP B 1 390 ? 0.53115 23.43640 -8.85779 1.000 18.56159 390 ASP B O 1
ATOM 6251 N N . VAL B 1 391 ? 1.86146 23.60027 -10.67390 1.000 15.48481 391 VAL B N 1
ATOM 6252 C CA . VAL B 1 391 ? 0.73626 23.50147 -11.59924 1.000 15.27582 391 VAL B CA 1
ATOM 6253 C C . VAL B 1 391 ? 0.14549 22.09971 -11.56715 1.000 19.62259 391 VAL B C 1
ATOM 6254 O O . VAL B 1 391 ? -1.08043 21.92386 -11.54089 1.000 18.61532 391 VAL B O 1
ATOM 6258 N N . TYR B 1 392 ? 1.00846 21.07976 -11.58942 1.000 15.99164 392 TYR B N 1
ATOM 6259 C CA . TYR B 1 392 ? 0.51641 19.70746 -11.58564 1.000 16.58166 392 TYR B CA 1
ATOM 6260 C C . TYR B 1 392 ? -0.25492 19.40675 -10.30838 1.000 21.00681 392 TYR B C 1
ATOM 6261 O O . TYR B 1 392 ? -1.27853 18.71694 -10.34365 1.000 24.13066 392 TYR B O 1
ATOM 6270 N N . ASP B 1 393 ? 0.21059 19.92567 -9.17086 1.000 18.27574 393 ASP B N 1
ATOM 6271 C CA . ASP B 1 393 ? -0.50745 19.70175 -7.92093 1.000 20.10388 393 ASP B CA 1
ATOM 6272 C C . ASP B 1 393 ? -1.86426 20.39448 -7.93649 1.000 21.09627 393 ASP B C 1
ATOM 6273 O O . ASP B 1 393 ? -2.86025 19.83071 -7.46674 1.000 23.68232 393 ASP B O 1
ATOM 6278 N N . LEU B 1 394 ? -1.92047 21.61870 -8.46874 1.000 20.19133 394 LEU B N 1
ATOM 6279 C CA . LEU B 1 394 ? -3.19452 22.31983 -8.59193 1.000 19.29645 394 LEU B CA 1
ATOM 6280 C C . LEU B 1 394 ? -4.17282 21.52262 -9.44260 1.000 19.72464 394 LEU B C 1
ATOM 6281 O O . LEU B 1 394 ? -5.32999 21.31571 -9.05502 1.000 23.75024 394 LEU B O 1
ATOM 6286 N N . CYS B 1 395 ? -3.71914 21.05763 -10.60806 1.000 19.59784 395 CYS B N 1
ATOM 6287 C CA . CYS B 1 395 ? -4.60368 20.29955 -11.48388 1.000 21.68480 395 CYS B CA 1
ATOM 6288 C C . CYS B 1 395 ? -5.00366 18.96935 -10.86254 1.000 23.41532 395 CYS B C 1
ATOM 6289 O O . CYS B 1 395 ? -6.14159 18.52729 -11.03875 1.000 23.12562 395 CYS B O 1
ATOM 6292 N N . GLU B 1 396 ? -4.10075 18.33414 -10.11320 1.000 23.02855 396 GLU B N 1
ATOM 6293 C CA . GLU B 1 396 ? -4.42723 17.07050 -9.46293 1.000 22.95734 396 GLU B CA 1
ATOM 6294 C C . GLU B 1 396 ? -5.48133 17.26088 -8.37761 1.000 28.06364 396 GLU B C 1
ATOM 6295 O O . GLU B 1 396 ? -6.43377 16.47442 -8.28011 1.000 27.64747 396 GLU B O 1
ATOM 6301 N N . LYS B 1 397 ? -5.33425 18.30380 -7.55679 1.000 23.03369 397 LYS B N 1
ATOM 6302 C CA . LYS B 1 397 ? -6.32739 18.55981 -6.52076 1.000 24.16149 397 LYS B CA 1
ATOM 6303 C C . LYS B 1 397 ? -7.66259 18.98344 -7.11711 1.000 24.62666 397 LYS B C 1
ATOM 6304 O O . LYS B 1 397 ? -8.71531 18.64709 -6.56524 1.000 27.03208 397 LYS B O 1
ATOM 6310 N N . ILE B 1 398 ? -7.64669 19.70801 -8.23891 1.000 25.60431 398 ILE B N 1
ATOM 6311 C CA . ILE B 1 398 ? -8.89286 19.99880 -8.94475 1.000 23.94471 398 ILE B CA 1
ATOM 6312 C C . ILE B 1 398 ? -9.53707 18.70530 -9.42584 1.000 23.88075 398 ILE B C 1
ATOM 6313 O O . ILE B 1 398 ? -10.73338 18.46882 -9.22049 1.000 23.52099 398 ILE B O 1
ATOM 6318 N N . ASN B 1 399 ? -8.74248 17.84154 -10.06213 1.000 24.09693 399 ASN B N 1
ATOM 6319 C CA . ASN B 1 399 ? -9.24766 16.60442 -10.64039 1.000 26.06643 399 ASN B CA 1
ATOM 6320 C C . ASN B 1 399 ? -9.76159 15.63593 -9.58293 1.000 30.05191 399 ASN B C 1
ATOM 6321 O O . ASN B 1 399 ? -10.61481 14.79694 -9.89232 1.000 33.14451 399 ASN B O 1
ATOM 6326 N N . LYS B 1 400 ? -9.27501 15.73457 -8.34578 1.000 29.01104 400 LYS B N 1
ATOM 6327 C CA . LYS B 1 400 ? -9.68527 14.81378 -7.29335 1.000 30.96326 400 LYS B CA 1
ATOM 6328 C C . LYS B 1 400 ? -10.66871 15.41357 -6.29457 1.000 26.24905 400 LYS B C 1
ATOM 6329 O O . LYS B 1 400 ? -11.25025 14.66220 -5.50494 1.000 24.25398 400 LYS B O 1
ATOM 6335 N N . SER B 1 401 ? -10.87415 16.72855 -6.30324 1.000 28.68747 401 SER B N 1
ATOM 6336 C CA . SER B 1 401 ? -11.80609 17.34365 -5.36714 1.000 27.03608 401 SER B CA 1
ATOM 6337 C C . SER B 1 401 ? -13.25056 17.12597 -5.79789 1.000 29.20478 401 SER B C 1
ATOM 6338 O O . SER B 1 401 ? -13.56204 17.03532 -6.98897 1.000 29.81378 401 SER B O 1
ATOM 6341 N N . GLU B 1 402 ? -14.13746 17.05624 -4.80686 1.000 29.45182 402 GLU B N 1
ATOM 6342 C CA . GLU B 1 402 ? -15.56816 16.91139 -5.03761 1.000 32.97808 402 GLU B CA 1
ATOM 6343 C C . GLU B 1 402 ? -16.29188 18.24778 -5.09078 1.000 30.50343 402 GLU B C 1
ATOM 6344 O O . GLU B 1 402 ? -17.52645 18.27492 -5.06194 1.000 33.15286 402 GLU B O 1
ATOM 6350 N N . ASN B 1 403 ? -15.55276 19.35266 -5.15249 1.000 27.87781 403 ASN B N 1
ATOM 6351 C CA . ASN B 1 403 ? -16.13287 20.67548 -5.31208 1.000 25.04144 403 ASN B CA 1
ATOM 6352 C C . ASN B 1 403 ? -16.04746 21.15868 -6.75293 1.000 21.84872 403 ASN B C 1
ATOM 6353 O O . ASN B 1 403 ? -16.19022 22.35794 -7.00758 1.000 23.44356 403 ASN B O 1
ATOM 6358 N N . PHE B 1 404 ? -15.80883 20.24693 -7.69636 1.000 21.20435 404 PHE B N 1
ATOM 6359 C CA . PHE B 1 404 ? -15.67984 20.57584 -9.10830 1.000 20.53627 404 PHE B CA 1
ATOM 6360 C C . PHE B 1 404 ? -16.48775 19.59287 -9.94185 1.000 20.28883 404 PHE B C 1
ATOM 6361 O O . PHE B 1 404 ? -16.64860 18.42500 -9.57548 1.000 22.18709 404 PHE B O 1
ATOM 6369 N N . SER B 1 405 ? -16.99615 20.08327 -11.06874 1.000 18.90056 405 SER B N 1
ATOM 6370 C CA . SER B 1 405 ? -17.78824 19.26448 -11.97155 1.000 19.73482 405 SER B CA 1
ATOM 6371 C C . SER B 1 405 ? -16.89099 18.28955 -12.73248 1.000 19.36741 405 SER B C 1
ATOM 6372 O O . SER B 1 405 ? -15.66223 18.30379 -12.61802 1.000 21.58319 405 SER B O 1
ATOM 6375 N N . SER B 1 406 ? -17.52649 17.42823 -13.52883 1.000 20.09289 406 SER B N 1
ATOM 6376 C CA . SER B 1 406 ? -16.77670 16.47797 -14.34356 1.000 20.02080 406 SER B CA 1
ATOM 6377 C C . SER B 1 406 ? -15.97175 17.18785 -15.42700 1.000 22.87194 406 SER B C 1
ATOM 6378 O O . SER B 1 406 ? -14.85743 16.76390 -15.76025 1.000 20.32502 406 SER B O 1
ATOM 6381 N N . LYS B 1 407 ? -16.52040 18.26884 -15.98681 1.000 19.98624 407 LYS B N 1
ATOM 6382 C CA . LYS B 1 407 ? -15.82665 18.99793 -17.04447 1.000 17.83545 407 LYS B CA 1
ATOM 6383 C C . LYS B 1 407 ? -14.52859 19.60787 -16.52795 1.000 19.73492 407 LYS B C 1
ATOM 6384 O O . LYS B 1 407 ? -13.48040 19.52232 -17.18310 1.000 21.40997 407 LYS B O 1
ATOM 6390 N N . THR B 1 408 ? -14.58506 20.24247 -15.35435 1.000 19.31487 408 THR B N 1
ATOM 6391 C CA . THR B 1 408 ? -13.37865 20.80962 -14.76239 1.000 21.84844 408 THR B CA 1
ATOM 6392 C C . THR B 1 408 ? -12.34996 19.72374 -14.47466 1.000 21.06894 408 THR B C 1
ATOM 6393 O O . THR B 1 408 ? -11.15203 19.91501 -14.71532 1.000 22.22156 408 THR B O 1
ATOM 6397 N N . LYS B 1 409 ? -12.80118 18.57031 -13.97258 1.000 20.14562 409 LYS B N 1
ATOM 6398 C CA . LYS B 1 409 ? -11.88267 17.46570 -13.71412 1.000 22.80433 409 LYS B CA 1
ATOM 6399 C C . LYS B 1 409 ? -11.20788 16.99276 -14.99551 1.000 22.63276 409 LYS B C 1
ATOM 6400 O O . LYS B 1 409 ? -9.99891 16.73052 -15.00965 1.000 23.67041 409 LYS B O 1
ATOM 6406 N N . ASP B 1 410 ? -11.96929 16.88951 -16.08779 1.000 20.58907 410 ASP B N 1
ATOM 6407 C CA . ASP B 1 410 ? -11.39616 16.39731 -17.33713 1.000 21.81674 410 ASP B CA 1
ATOM 6408 C C . ASP B 1 410 ? -10.40966 17.39857 -17.93457 1.000 20.31308 410 ASP B C 1
ATOM 6409 O O . ASP B 1 410 ? -9.34612 17.01049 -18.44008 1.000 17.77171 410 ASP B O 1
ATOM 6414 N N . LEU B 1 411 ? -10.74241 18.69111 -17.88577 1.000 19.37608 411 LEU B N 1
ATOM 6415 C CA . LEU B 1 411 ? -9.80354 19.70560 -18.35571 1.000 17.46108 411 LEU B CA 1
ATOM 6416 C C . LEU B 1 411 ? -8.53301 19.71372 -17.51176 1.000 20.49013 411 LEU B C 1
ATOM 6417 O O . LEU B 1 411 ? -7.42321 19.86280 -18.04377 1.000 18.15061 411 LEU B O 1
ATOM 6422 N N . ALA B 1 412 ? -8.67232 19.53999 -16.19284 1.000 18.58490 412 ALA B N 1
ATOM 6423 C CA . ALA B 1 412 ? -7.49665 19.45415 -15.33395 1.000 19.98561 412 ALA B CA 1
ATOM 6424 C C . ALA B 1 412 ? -6.65419 18.23153 -15.67571 1.000 21.70737 412 ALA B C 1
ATOM 6425 O O . ALA B 1 412 ? -5.41946 18.29222 -15.65689 1.000 24.58468 412 ALA B O 1
ATOM 6427 N N . SER B 1 413 ? -7.30274 17.11136 -15.99526 1.000 20.64362 413 SER B N 1
ATOM 6428 C CA . SER B 1 413 ? -6.55672 15.91640 -16.37509 1.000 19.63258 413 SER B CA 1
ATOM 6429 C C . SER B 1 413 ? -5.79522 16.12831 -17.68150 1.000 22.49035 413 SER B C 1
ATOM 6430 O O . SER B 1 413 ? -4.64938 15.67799 -17.82073 1.000 23.96599 413 SER B O 1
ATOM 6433 N N . ASN B 1 414 ? -6.41027 16.81440 -18.64971 1.000 21.50045 414 ASN B N 1
ATOM 6434 C CA . ASN B 1 414 ? -5.69659 17.12973 -19.88761 1.000 23.82604 414 ASN B CA 1
ATOM 6435 C C . ASN B 1 414 ? -4.49915 18.03658 -19.62347 1.000 24.63821 414 ASN B C 1
ATOM 6436 O O . ASN B 1 414 ? -3.42310 17.85169 -20.21368 1.000 25.40541 414 ASN B O 1
ATOM 6441 N N . ALA B 1 415 ? -4.67502 19.03942 -18.75841 1.000 22.50035 415 ALA B N 1
ATOM 6442 C CA . ALA B 1 415 ? -3.54544 19.87838 -18.37180 1.000 18.60208 415 ALA B CA 1
ATOM 6443 C C . ALA B 1 415 ? -2.43896 19.04403 -17.73794 1.000 21.83006 415 ALA B C 1
ATOM 6444 O O . ALA B 1 415 ? -1.25272 19.27208 -18.00263 1.000 19.10857 415 ALA B O 1
ATOM 6446 N N . MET B 1 416 ? -2.80772 18.07082 -16.89731 1.000 18.86677 416 MET B N 1
ATOM 6447 C CA . MET B 1 416 ? -1.80342 17.19249 -16.29805 1.000 21.04790 416 MET B CA 1
ATOM 6448 C C . MET B 1 416 ? -1.06072 16.39712 -17.36593 1.000 20.39769 416 MET B C 1
ATOM 6449 O O . MET B 1 416 ? 0.15407 16.19070 -17.26487 1.000 16.00817 416 MET B O 1
ATOM 6454 N N . ASN B 1 417 ? -1.78136 15.92243 -18.38699 1.000 23.87052 417 ASN B N 1
ATOM 6455 C CA . ASN B 1 417 ? -1.13186 15.18715 -19.47330 1.000 24.43051 417 ASN B CA 1
ATOM 6456 C C . ASN B 1 417 ? -0.11713 16.06377 -20.19873 1.000 21.63642 417 ASN B C 1
ATOM 6457 O O . ASN B 1 417 ? 1.02512 15.64826 -20.44445 1.000 20.51425 417 ASN B O 1
ATOM 6462 N N . LYS B 1 418 ? -0.51804 17.29073 -20.54028 1.000 19.51741 418 LYS B N 1
ATOM 6463 C CA . LYS B 1 418 ? 0.40488 18.20308 -21.21281 1.000 16.55849 418 LYS B CA 1
ATOM 6464 C C . LYS B 1 418 ? 1.61467 18.51651 -20.33267 1.000 16.64776 418 LYS B C 1
ATOM 6465 O O . LYS B 1 418 ? 2.74683 18.60133 -20.82617 1.000 20.13280 418 LYS B O 1
ATOM 6471 N N . LEU B 1 419 ? 1.39470 18.69076 -19.02584 1.000 15.38269 419 LEU B N 1
ATOM 6472 C CA . LEU B 1 419 ? 2.49806 18.96051 -18.10697 1.000 16.05193 419 LEU B CA 1
ATOM 6473 C C . LEU B 1 419 ? 3.46849 17.78817 -18.05080 1.000 17.08289 419 LEU B C 1
ATOM 6474 O O . LEU B 1 419 ? 4.69015 17.97686 -18.08331 1.000 17.13405 419 LEU B O 1
ATOM 6479 N N . ASN B 1 420 ? 2.94075 16.56554 -17.94875 1.000 15.90246 420 ASN B N 1
ATOM 6480 C CA . ASN B 1 420 ? 3.80478 15.39042 -17.95473 1.000 14.90901 420 ASN B CA 1
ATOM 6481 C C . ASN B 1 420 ? 4.61150 15.31669 -19.24057 1.000 16.21396 420 ASN B C 1
ATOM 6482 O O . ASN B 1 420 ? 5.79149 14.94568 -19.22507 1.000 19.00013 420 ASN B O 1
ATOM 6487 N N . GLU B 1 421 ? 3.98880 15.67185 -20.36544 1.000 18.53452 421 GLU B N 1
ATOM 6488 C CA . GLU B 1 421 ? 4.70872 15.68719 -21.63241 1.000 19.85522 421 GLU B CA 1
ATOM 6489 C C . GLU B 1 421 ? 5.79705 16.75264 -21.64566 1.000 17.64582 421 GLU B C 1
ATOM 6490 O O . GLU B 1 421 ? 6.85193 16.55311 -22.25734 1.000 17.91477 421 GLU B O 1
ATOM 6496 N N . MET B 1 422 ? 5.56648 17.87902 -20.97118 1.000 18.09848 422 MET B N 1
ATOM 6497 C CA . MET B 1 422 ? 6.51469 18.98770 -21.01376 1.000 19.53628 422 MET B CA 1
ATOM 6498 C C . MET B 1 422 ? 7.70065 18.76396 -20.07935 1.000 18.41618 422 MET B C 1
ATOM 6499 O O . MET B 1 422 ? 8.85486 18.96398 -20.47412 1.000 18.19815 422 MET B O 1
ATOM 6504 N N . ILE B 1 423 ? 7.43621 18.36639 -18.83513 1.000 16.29670 423 ILE B N 1
ATOM 6505 C CA . ILE B 1 423 ? 8.47103 18.24378 -17.80561 1.000 18.29568 423 ILE B CA 1
ATOM 6506 C C . ILE B 1 423 ? 9.18433 16.90908 -18.00969 1.000 18.70503 423 ILE B C 1
ATOM 6507 O O . ILE B 1 423 ? 8.65384 15.85300 -17.65917 1.000 19.98002 423 ILE B O 1
ATOM 6512 N N . VAL B 1 424 ? 10.39598 16.94599 -18.56958 1.000 16.31989 424 VAL B N 1
ATOM 6513 C CA . VAL B 1 424 ? 11.10930 15.70773 -18.86797 1.000 20.22875 424 VAL B CA 1
ATOM 6514 C C . VAL B 1 424 ? 11.73291 15.12272 -17.60615 1.000 21.05830 424 VAL B C 1
ATOM 6515 O O . VAL B 1 424 ? 11.55390 13.93787 -17.30170 1.000 19.96804 424 VAL B O 1
ATOM 6519 N N . TYR B 1 425 ? 12.47739 15.93658 -16.85653 1.000 20.39721 425 TYR B N 1
ATOM 6520 C CA . TYR B 1 425 ? 13.06904 15.51546 -15.59372 1.000 18.68582 425 TYR B CA 1
ATOM 6521 C C . TYR B 1 425 ? 12.78139 16.55559 -14.52094 1.000 19.35046 425 TYR B C 1
ATOM 6522 O O . TYR B 1 425 ? 12.62742 17.74508 -14.81244 1.000 19.95871 425 TYR B O 1
ATOM 6531 N N . SER B 1 426 ? 12.71686 16.09398 -13.27473 1.000 14.76178 426 SER B N 1
ATOM 6532 C CA . SER B 1 426 ? 12.52647 16.96778 -12.12526 1.000 17.09263 426 SER B CA 1
ATOM 6533 C C . SER B 1 426 ? 12.76507 16.15693 -10.86214 1.000 17.95261 426 SER B C 1
ATOM 6534 O O . SER B 1 426 ? 12.46737 14.96109 -10.81834 1.000 21.98105 426 SER B O 1
ATOM 6537 N N . PHE B 1 427 ? 13.31436 16.81302 -9.84479 1.000 15.68129 427 PHE B N 1
ATOM 6538 C CA . PHE B 1 427 ? 13.44751 16.22456 -8.52027 1.000 21.13285 427 PHE B CA 1
ATOM 6539 C C . PHE B 1 427 ? 12.99716 17.24664 -7.48766 1.000 20.67136 427 PHE B C 1
ATOM 6540 O O . PHE B 1 427 ? 13.11904 18.45637 -7.69776 1.000 22.08159 427 PHE B O 1
ATOM 6548 N N . GLY B 1 428 ? 12.45930 16.75615 -6.37873 1.000 20.27566 428 GLY B N 1
ATOM 6549 C CA . GLY B 1 428 ? 11.94085 17.65482 -5.37508 1.000 23.10479 428 GLY B CA 1
ATOM 6550 C C . GLY B 1 428 ? 11.89370 17.01860 -4.00469 1.000 26.86328 428 GLY B C 1
ATOM 6551 O O . GLY B 1 428 ? 12.50768 15.97870 -3.75720 1.000 27.64815 428 GLY B O 1
ATOM 6552 N N . ASP B 1 429 ? 11.15301 17.66891 -3.11425 1.000 29.64861 429 ASP B N 1
ATOM 6553 C CA . ASP B 1 429 ? 11.04159 17.22486 -1.72827 1.000 29.28517 429 ASP B CA 1
ATOM 6554 C C . ASP B 1 429 ? 10.23251 15.93655 -1.65468 1.000 30.21662 429 ASP B C 1
ATOM 6555 O O . ASP B 1 429 ? 9.04433 15.94242 -2.00285 1.000 29.27874 429 ASP B O 1
ATOM 6560 N N . PRO B 1 430 ? 10.81962 14.82089 -1.21308 1.000 32.33548 430 PRO B N 1
ATOM 6561 C CA . PRO B 1 430 ? 10.03419 13.58076 -1.11199 1.000 33.86986 430 PRO B CA 1
ATOM 6562 C C . PRO B 1 430 ? 8.99578 13.62495 -0.00592 1.000 35.74503 430 PRO B C 1
ATOM 6563 O O . PRO B 1 430 ? 7.96262 12.95248 -0.11550 1.000 35.74369 430 PRO B O 1
ATOM 6567 N N . SER B 1 431 ? 9.23348 14.40041 1.05567 1.000 29.41049 431 SER B N 1
ATOM 6568 C CA . SER B 1 431 ? 8.22755 14.55661 2.10015 1.000 34.00791 431 SER B CA 1
ATOM 6569 C C . SER B 1 431 ? 6.97300 15.24241 1.58025 1.000 29.31636 431 SER B C 1
ATOM 6570 O O . SER B 1 431 ? 5.93465 15.20726 2.24910 1.000 31.66671 431 SER B O 1
ATOM 6573 N N . ASN B 1 432 ? 7.05030 15.86785 0.40814 1.000 30.28511 432 ASN B N 1
ATOM 6574 C CA . ASN B 1 432 ? 5.90510 16.47940 -0.24549 1.000 29.12619 432 ASN B CA 1
ATOM 6575 C C . ASN B 1 432 ? 5.27556 15.56312 -1.28390 1.000 27.27287 432 ASN B C 1
ATOM 6576 O O . ASN B 1 432 ? 4.41141 16.01235 -2.04351 1.000 33.77992 432 ASN B O 1
ATOM 6581 N N . ASN B 1 433 ? 5.69057 14.29367 -1.33439 1.000 26.00753 433 ASN B N 1
ATOM 6582 C CA . ASN B 1 433 ? 5.19014 13.33419 -2.32209 1.000 28.69990 433 ASN B CA 1
ATOM 6583 C C . ASN B 1 433 ? 5.45954 13.82691 -3.74266 1.000 26.31622 433 ASN B C 1
ATOM 6584 O O . ASN B 1 433 ? 4.60016 13.74938 -4.62291 1.000 25.81625 433 ASN B O 1
ATOM 6589 N N . PHE B 1 434 ? 6.66796 14.33860 -3.96194 1.000 24.57039 434 PHE B N 1
ATOM 6590 C CA . PHE B 1 434 ? 7.03775 14.89997 -5.25489 1.000 25.35364 434 PHE B CA 1
ATOM 6591 C C . PHE B 1 434 ? 7.01276 13.82988 -6.34016 1.000 19.16097 434 PHE B C 1
ATOM 6592 O O . PHE B 1 434 ? 7.60038 12.75569 -6.18544 1.000 20.15302 434 PHE B O 1
ATOM 6600 N N . LYS B 1 435 ? 6.32986 14.12921 -7.44301 1.000 19.00747 435 LYS B N 1
ATOM 6601 C CA . LYS B 1 435 ? 6.20171 13.20946 -8.57391 1.000 23.03571 435 LYS B CA 1
ATOM 6602 C C . LYS B 1 435 ? 7.16486 13.66113 -9.66599 1.000 20.04584 435 LYS B C 1
ATOM 6603 O O . LYS B 1 435 ? 6.91330 14.65047 -10.35857 1.000 22.43828 435 LYS B O 1
ATOM 6609 N N . GLU B 1 436 ? 8.27066 12.93325 -9.81396 1.000 20.53305 436 GLU B N 1
ATOM 6610 C CA . GLU B 1 436 ? 9.27907 13.28929 -10.80402 1.000 21.45536 436 GLU B CA 1
ATOM 6611 C C . GLU B 1 436 ? 8.68025 13.27310 -12.20308 1.000 20.22359 436 GLU B C 1
ATOM 6612 O O . GLU B 1 436 ? 7.95758 12.34278 -12.57340 1.000 23.88146 436 GLU B O 1
ATOM 6618 N N . GLY B 1 437 ? 8.98282 14.31187 -12.98082 1.000 19.31603 437 GLY B N 1
ATOM 6619 C CA . GLY B 1 437 ? 8.40892 14.47472 -14.29834 1.000 18.10450 437 GLY B CA 1
ATOM 6620 C C . GLY B 1 437 ? 7.00383 15.03805 -14.32826 1.000 18.40682 437 GLY B C 1
ATOM 6621 O O . GLY B 1 437 ? 6.50706 15.35544 -15.41645 1.000 18.97727 437 GLY B O 1
ATOM 6622 N N . LYS B 1 438 ? 6.33943 15.16711 -13.17895 1.000 18.77854 438 LYS B N 1
ATOM 6623 C CA . LYS B 1 438 ? 5.00779 15.76176 -13.11090 1.000 17.43642 438 LYS B CA 1
ATOM 6624 C C . LYS B 1 438 ? 5.01610 17.05414 -12.30921 1.000 16.82326 438 LYS B C 1
ATOM 6625 O O . LYS B 1 438 ? 4.59064 18.09338 -12.82111 1.000 19.20967 438 LYS B O 1
ATOM 6631 N N . ASN B 1 439 ? 5.48457 17.02590 -11.06643 1.000 18.73665 439 ASN B N 1
ATOM 6632 C CA . ASN B 1 439 ? 5.72618 18.25952 -10.34006 1.000 18.27418 439 ASN B CA 1
ATOM 6633 C C . ASN B 1 439 ? 7.04867 18.87519 -10.79141 1.000 18.74005 439 ASN B C 1
ATOM 6634 O O . ASN B 1 439 ? 7.92284 18.19907 -11.34470 1.000 18.46893 439 ASN B O 1
ATOM 6639 N N . GLY B 1 440 ? 7.18586 20.17859 -10.56201 1.000 16.01751 440 GLY B N 1
ATOM 6640 C CA . GLY B 1 440 ? 8.42042 20.84974 -10.91702 1.000 18.21274 440 GLY B CA 1
ATOM 6641 C C . GLY B 1 440 ? 8.22874 22.12831 -11.70647 1.000 16.57797 440 GLY B C 1
ATOM 6642 O O . GLY B 1 440 ? 9.20118 22.81844 -12.02812 1.000 17.15490 440 GLY B O 1
ATOM 6643 N N . LEU B 1 441 ? 6.98268 22.45301 -12.03219 1.000 16.62003 441 LEU B N 1
ATOM 6644 C CA . LEU B 1 441 ? 6.65106 23.68009 -12.73846 1.000 18.16420 441 LEU B CA 1
ATOM 6645 C C . LEU B 1 441 ? 5.65827 24.47308 -11.90277 1.000 15.98283 441 LEU B C 1
ATOM 6646 O O . LEU B 1 441 ? 4.69724 23.91270 -11.36728 1.000 15.64761 441 LEU B O 1
ATOM 6651 N N . SER B 1 442 ? 5.89233 25.77478 -11.79434 1.000 15.41144 442 SER B N 1
ATOM 6652 C CA . SER B 1 442 ? 5.07137 26.64806 -10.97201 1.000 16.39002 442 SER B CA 1
ATOM 6653 C C . SER B 1 442 ? 4.20508 27.54936 -11.84170 1.000 16.19791 442 SER B C 1
ATOM 6654 O O . SER B 1 442 ? 4.38523 27.66110 -13.05759 1.000 14.06595 442 SER B O 1
ATOM 6657 N N . ILE B 1 443 ? 3.24847 28.19294 -11.17866 1.000 15.20765 443 ILE B N 1
ATOM 6658 C CA . ILE B 1 443 ? 2.29444 29.08174 -11.82226 1.000 15.99589 443 ILE B CA 1
ATOM 6659 C C . ILE B 1 443 ? 1.89577 30.14471 -10.81074 1.000 18.50249 443 ILE B C 1
ATOM 6660 O O . ILE B 1 443 ? 1.87710 29.90369 -9.59706 1.000 18.40038 443 ILE B O 1
ATOM 6665 N N . PHE B 1 444 ? 1.59801 31.33374 -11.32423 1.000 16.96220 444 PHE B N 1
ATOM 6666 C CA . PHE B 1 444 ? 1.23009 32.48137 -10.50534 1.000 18.20447 444 PHE B CA 1
ATOM 6667 C C . PHE B 1 444 ? -0.22042 32.33029 -10.05814 1.000 16.96951 444 PHE B C 1
ATOM 6668 O O . PHE B 1 444 ? -1.13639 32.34759 -10.88720 1.000 19.16413 444 PHE B O 1
ATOM 6676 N N . LEU B 1 445 ? -0.43156 32.18128 -8.75030 1.000 16.17905 445 LEU B N 1
ATOM 6677 C CA . LEU B 1 445 ? -1.76955 32.03853 -8.17690 1.000 14.53666 445 LEU B CA 1
ATOM 6678 C C . LEU B 1 445 ? -1.82159 32.86190 -6.89850 1.000 14.67983 445 LEU B C 1
ATOM 6679 O O . LEU B 1 445 ? -1.54457 32.35854 -5.80396 1.000 17.12425 445 LEU B O 1
ATOM 6684 N N . PRO B 1 446 ? -2.17686 34.13638 -7.00332 1.000 15.19270 446 PRO B N 1
ATOM 6685 C CA . PRO B 1 446 ? -2.03669 35.04574 -5.86413 1.000 17.64052 446 PRO B CA 1
ATOM 6686 C C . PRO B 1 446 ? -3.23726 35.03620 -4.92888 1.000 19.55267 446 PRO B C 1
ATOM 6687 O O . PRO B 1 446 ? -4.35019 34.64120 -5.28390 1.000 20.18337 446 PRO B O 1
ATOM 6691 N N . ASN B 1 447 ? -2.97685 35.48884 -3.70243 1.000 22.77890 447 ASN B N 1
ATOM 6692 C CA . ASN B 1 447 ? -4.03143 35.82964 -2.75053 1.000 20.89318 447 ASN B CA 1
ATOM 6693 C C . ASN B 1 447 ? -4.51459 37.25519 -3.03611 1.000 20.76925 447 ASN B C 1
ATOM 6694 O O . ASN B 1 447 ? -4.37824 38.17461 -2.22923 1.000 23.43501 447 ASN B O 1
ATOM 6699 N N . GLY B 1 448 ? -5.09113 37.41608 -4.23177 1.000 19.67503 448 GLY B N 1
ATOM 6700 C CA . GLY B 1 448 ? -5.31616 38.74369 -4.78259 1.000 19.06563 448 GLY B CA 1
ATOM 6701 C C . GLY B 1 448 ? -6.20468 39.63305 -3.93861 1.000 19.74794 448 GLY B C 1
ATOM 6702 O O . GLY B 1 448 ? -6.10135 40.86042 -4.01002 1.000 23.46354 448 GLY B O 1
ATOM 6703 N N . ASP B 1 449 ? -7.08664 39.04142 -3.13629 1.000 19.70207 449 ASP B N 1
ATOM 6704 C CA . ASP B 1 449 ? -7.98543 39.83440 -2.30888 1.000 23.65271 449 ASP B CA 1
ATOM 6705 C C . ASP B 1 449 ? -7.38961 40.20686 -0.95987 1.000 25.46583 449 ASP B C 1
ATOM 6706 O O . ASP B 1 449 ? -7.88334 41.14489 -0.32335 1.000 28.39136 449 ASP B O 1
ATOM 6711 N N . LYS B 1 450 ? -6.35031 39.50535 -0.51316 1.000 20.95017 450 LYS B N 1
ATOM 6712 C CA . LYS B 1 450 ? -5.77592 39.77145 0.79860 1.000 23.55360 450 LYS B CA 1
ATOM 6713 C C . LYS B 1 450 ? -5.23181 41.19408 0.87929 1.000 25.71719 450 LYS B C 1
ATOM 6714 O O . LYS B 1 450 ? -4.61047 41.69501 -0.06072 1.000 27.62618 450 LYS B O 1
ATOM 6720 N N . LYS B 1 451 ? -5.47295 41.84854 2.00997 1.000 27.36240 451 LYS B N 1
ATOM 6721 C CA . LYS B 1 451 ? -5.04764 43.22266 2.21538 1.000 27.45853 451 LYS B CA 1
ATOM 6722 C C . LYS B 1 451 ? -3.75476 43.24660 3.01921 1.000 35.95792 451 LYS B C 1
ATOM 6723 O O . LYS B 1 451 ? -3.58361 42.47033 3.96348 1.000 33.94625 451 LYS B O 1
ATOM 6729 N N . TYR B 1 452 ? -2.85005 44.14498 2.64123 1.000 36.56621 452 TYR B N 1
ATOM 6730 C CA . TYR B 1 452 ? -1.54872 44.27946 3.27798 1.000 34.68697 452 TYR B CA 1
ATOM 6731 C C . TYR B 1 452 ? -1.43266 45.66383 3.89752 1.000 38.77010 452 TYR B C 1
ATOM 6732 O O . TYR B 1 452 ? -2.01966 46.62944 3.40588 1.000 42.27239 452 TYR B O 1
ATOM 6741 N N . SER B 1 453 ? -0.65046 45.75507 4.96655 1.000 47.42596 453 SER B N 1
ATOM 6742 C CA . SER B 1 453 ? -0.44045 47.01664 5.66139 1.000 45.54991 453 SER B CA 1
ATOM 6743 C C . SER B 1 453 ? 0.96630 47.55300 5.41907 1.000 34.76186 453 SER B C 1
ATOM 6744 O O . SER B 1 453 ? 1.15824 48.75312 5.22783 1.000 32.90130 453 SER B O 1
ATOM 6747 N N . THR B 1 459 ? -2.78885 52.24665 6.23893 1.000 53.87339 459 THR B N 1
ATOM 6748 C CA . THR B 1 459 ? -3.46258 52.04188 4.96127 1.000 48.81962 459 THR B CA 1
ATOM 6749 C C . THR B 1 459 ? -3.25930 50.61661 4.46181 1.000 48.37103 459 THR B C 1
ATOM 6750 O O . THR B 1 459 ? -2.12654 50.15749 4.31587 1.000 44.48861 459 THR B O 1
ATOM 6754 N N . LYS B 1 460 ? -4.36223 49.91953 4.20303 1.000 48.48289 460 LYS B N 1
ATOM 6755 C CA . LYS B 1 460 ? -4.32370 48.55513 3.69809 1.000 45.91541 460 LYS B CA 1
ATOM 6756 C C . LYS B 1 460 ? -4.64214 48.52259 2.20905 1.000 45.53070 460 LYS B C 1
ATOM 6757 O O . LYS B 1 460 ? -5.57772 49.18235 1.74664 1.000 46.88207 460 LYS B O 1
ATOM 6763 N N . ILE B 1 461 ? -3.85438 47.75065 1.46534 1.000 38.48709 461 ILE B N 1
ATOM 6764 C CA . ILE B 1 461 ? -3.97030 47.66540 0.01101 1.000 40.71141 461 ILE B CA 1
ATOM 6765 C C . ILE B 1 461 ? -4.04262 46.19931 -0.40439 1.000 33.86246 461 ILE B C 1
ATOM 6766 O O . ILE B 1 461 ? -3.33555 45.35687 0.16882 1.000 32.23027 461 ILE B O 1
ATOM 6771 N N . PRO B 1 462 ? -4.89023 45.84579 -1.36794 1.000 29.41655 462 PRO B N 1
ATOM 6772 C CA . PRO B 1 462 ? -4.98021 44.44612 -1.79929 1.000 27.92034 462 PRO B CA 1
ATOM 6773 C C . PRO B 1 462 ? -3.68957 43.96901 -2.44900 1.000 25.11645 462 PRO B C 1
ATOM 6774 O O . PRO B 1 462 ? -2.88083 44.75282 -2.95081 1.000 26.60927 462 PRO B O 1
ATOM 6778 N N . HIS B 1 463 ? -3.51535 42.64428 -2.44780 1.000 21.41953 463 HIS B N 1
ATOM 6779 C CA . HIS B 1 463 ? -2.33767 42.05479 -3.07731 1.000 19.67046 463 HIS B CA 1
ATOM 6780 C C . HIS B 1 463 ? -2.36678 42.25082 -4.58531 1.000 24.24488 463 HIS B C 1
ATOM 6781 O O . HIS B 1 463 ? -1.33055 42.52688 -5.20114 1.000 25.36462 463 HIS B O 1
ATOM 6788 N N . TRP B 1 464 ? -3.54675 42.11568 -5.19494 1.000 21.01316 464 TRP B N 1
ATOM 6789 C CA . TRP B 1 464 ? -3.65014 42.20708 -6.64592 1.000 21.39286 464 TRP B CA 1
ATOM 6790 C C . TRP B 1 464 ? -3.20339 43.57041 -7.15152 1.000 21.96596 464 TRP B C 1
ATOM 6791 O O . TRP B 1 464 ? -2.65165 43.67259 -8.25334 1.000 22.29932 464 TRP B O 1
ATOM 6802 N N . THR B 1 465 ? -3.42832 44.62548 -6.36392 1.000 21.32169 465 THR B N 1
ATOM 6803 C CA . THR B 1 465 ? -2.99792 45.95677 -6.77536 1.000 24.48292 465 THR B CA 1
ATOM 6804 C C . THR B 1 465 ? -1.47870 46.06736 -6.80011 1.000 24.22677 465 THR B C 1
ATOM 6805 O O . THR B 1 465 ? -0.92578 46.85464 -7.57703 1.000 23.30800 465 THR B O 1
ATOM 6809 N N . MET B 1 466 ? -0.79070 45.26912 -5.98977 1.000 23.69295 466 MET B N 1
ATOM 6810 C CA . MET B 1 466 ? 0.66344 45.20593 -6.00351 1.000 24.41750 466 MET B CA 1
ATOM 6811 C C . MET B 1 466 ? 1.20262 44.23558 -7.04431 1.000 25.42234 466 MET B C 1
ATOM 6812 O O . MET B 1 466 ? 2.42205 44.06376 -7.13760 1.000 23.86661 466 MET B O 1
ATOM 6817 N N . GLN B 1 467 ? 0.32830 43.59494 -7.82157 1.000 24.23216 467 GLN B N 1
ATOM 6818 C CA . GLN B 1 467 ? 0.73585 42.57757 -8.78284 1.000 23.23343 467 GLN B CA 1
ATOM 6819 C C . GLN B 1 467 ? 0.38223 42.95923 -10.21778 1.000 22.76736 467 GLN B C 1
ATOM 6820 O O . GLN B 1 467 ? 0.27297 42.08255 -11.08139 1.000 19.76680 467 GLN B O 1
ATOM 6826 N N . SER B 1 468 ? 0.21596 44.25419 -10.49541 1.000 20.66119 468 SER B N 1
ATOM 6827 C CA . SER B 1 468 ? -0.07013 44.70099 -11.85247 1.000 21.27547 468 SER B CA 1
ATOM 6828 C C . SER B 1 468 ? 1.08293 44.45131 -12.81602 1.000 21.46604 468 SER B C 1
ATOM 6829 O O . SER B 1 468 ? 0.91076 44.65886 -14.02195 1.000 22.51772 468 SER B O 1
ATOM 6832 N N . TRP B 1 469 ? 2.24873 44.02491 -12.32227 1.000 22.37893 469 TRP B N 1
ATOM 6833 C CA . TRP B 1 469 ? 3.33144 43.63782 -13.22121 1.000 23.44227 469 TRP B CA 1
ATOM 6834 C C . TRP B 1 469 ? 3.01419 42.34530 -13.95934 1.000 19.86727 469 TRP B C 1
ATOM 6835 O O . TRP B 1 469 ? 3.52178 42.12063 -15.06371 1.000 21.56168 469 TRP B O 1
ATOM 6846 N N . TYR B 1 470 ? 2.18906 41.48577 -13.36671 1.000 19.64263 470 TYR B N 1
ATOM 6847 C CA . TYR B 1 470 ? 1.73316 40.26108 -14.01744 1.000 19.43164 470 TYR B CA 1
ATOM 6848 C C . TYR B 1 470 ? 0.69284 40.66775 -15.05662 1.000 19.73630 470 TYR B C 1
ATOM 6849 O O . TYR B 1 470 ? -0.51898 40.59160 -14.84000 1.000 21.68094 470 TYR B O 1
ATOM 6858 N N . ASN B 1 471 ? 1.18604 41.12079 -16.20907 1.000 18.42854 471 ASN B N 1
ATOM 6859 C CA . ASN B 1 471 ? 0.34629 41.81486 -17.17205 1.000 17.85116 471 ASN B CA 1
ATOM 6860 C C . ASN B 1 471 ? 0.84815 41.53747 -18.58167 1.000 18.55554 471 ASN B C 1
ATOM 6861 O O . ASN B 1 471 ? 1.93476 40.99073 -18.78322 1.000 21.25004 471 ASN B O 1
ATOM 6866 N N . SER B 1 472 ? 0.02995 41.91935 -19.56408 1.000 21.58157 472 SER B N 1
ATOM 6867 C CA . SER B 1 472 ? 0.40805 41.83782 -20.96901 1.000 21.16652 472 SER B CA 1
ATOM 6868 C C . SER B 1 472 ? 0.79647 43.18479 -21.56263 1.000 18.98634 472 SER B C 1
ATOM 6869 O O . SER B 1 472 ? 1.45843 43.21817 -22.60619 1.000 18.58826 472 SER B O 1
ATOM 6872 N N . ILE B 1 473 ? 0.41286 44.28451 -20.91975 1.000 16.96495 473 ILE B N 1
ATOM 6873 C CA . ILE B 1 473 ? 0.63585 45.62231 -21.45060 1.000 16.53868 473 ILE B CA 1
ATOM 6874 C C . ILE B 1 473 ? 2.03702 46.09278 -21.08743 1.000 22.96726 473 ILE B C 1
ATOM 6875 O O . ILE B 1 473 ? 2.75787 45.42593 -20.33744 1.000 22.61862 473 ILE B O 1
ATOM 6880 N N . ASP B 1 474 ? 2.43210 47.24276 -21.62312 1.000 25.10798 474 ASP B N 1
ATOM 6881 C CA . ASP B 1 474 ? 3.67545 47.90390 -21.23450 1.000 28.38519 474 ASP B CA 1
ATOM 6882 C C . ASP B 1 474 ? 3.36946 48.72079 -19.98556 1.000 26.16490 474 ASP B C 1
ATOM 6883 O O . ASP B 1 474 ? 2.89664 49.85567 -20.06996 1.000 26.33202 474 ASP B O 1
ATOM 6888 N N . THR B 1 475 ? 3.63978 48.13751 -18.81467 1.000 27.06984 475 THR B N 1
ATOM 6889 C CA . THR B 1 475 ? 3.11956 48.69155 -17.56510 1.000 27.29045 475 THR B CA 1
ATOM 6890 C C . THR B 1 475 ? 3.68876 50.07500 -17.27312 1.000 25.67764 475 THR B C 1
ATOM 6891 O O . THR B 1 475 ? 2.97805 50.94527 -16.75540 1.000 25.37077 475 THR B O 1
ATOM 6895 N N . VAL B 1 476 ? 4.96834 50.29709 -17.58587 1.000 25.92211 476 VAL B N 1
ATOM 6896 C CA . VAL B 1 476 ? 5.56310 51.61361 -17.36236 1.000 28.64536 476 VAL B CA 1
ATOM 6897 C C . VAL B 1 476 ? 4.82967 52.67234 -18.17386 1.000 26.82809 476 VAL B C 1
ATOM 6898 O O . VAL B 1 476 ? 4.62789 53.80330 -17.71356 1.000 27.00427 476 VAL B O 1
ATOM 6902 N N . LYS B 1 477 ? 4.40776 52.31777 -19.38973 1.000 29.74166 477 LYS B N 1
ATOM 6903 C CA . LYS B 1 477 ? 3.71650 53.27370 -20.24667 1.000 28.52719 477 LYS B CA 1
ATOM 6904 C C . LYS B 1 477 ? 2.38491 53.70665 -19.64763 1.000 30.74133 477 LYS B C 1
ATOM 6905 O O . LYS B 1 477 ? 1.90186 54.80597 -19.94192 1.000 29.17223 477 LYS B O 1
ATOM 6911 N N . TYR B 1 478 ? 1.78426 52.86690 -18.80426 1.000 30.42373 478 TYR B N 1
ATOM 6912 C CA . TYR B 1 478 ? 0.51684 53.16828 -18.15368 1.000 29.78344 478 TYR B CA 1
ATOM 6913 C C . TYR B 1 478 ? 0.68537 53.60508 -16.70361 1.000 27.83030 478 TYR B C 1
ATOM 6914 O O . TYR B 1 478 ? -0.29886 53.63528 -15.95895 1.000 28.63754 478 TYR B O 1
ATOM 6923 N N . GLY B 1 479 ? 1.90314 53.94654 -16.28879 1.000 27.91311 479 GLY B N 1
ATOM 6924 C CA . GLY B 1 479 ? 2.14488 54.41910 -14.94061 1.000 30.10046 479 GLY B CA 1
ATOM 6925 C C . GLY B 1 479 ? 2.28591 53.34116 -13.89177 1.000 26.81228 479 GLY B C 1
ATOM 6926 O O . GLY B 1 479 ? 2.40300 53.66734 -12.70607 1.000 27.89466 479 GLY B O 1
ATOM 6927 N N . LEU B 1 480 ? 2.28868 52.07095 -14.28550 1.000 29.43672 480 LEU B N 1
ATOM 6928 C CA . LEU B 1 480 ? 2.39165 50.97017 -13.34279 1.000 26.70174 480 LEU B CA 1
ATOM 6929 C C . LEU B 1 480 ? 3.85775 50.63094 -13.08437 1.000 29.35353 480 LEU B C 1
ATOM 6930 O O . LEU B 1 480 ? 4.77518 51.25889 -13.61820 1.000 30.57825 480 LEU B O 1
ATOM 6935 N N . ASN B 1 481 ? 4.07802 49.61485 -12.25469 1.000 31.70048 481 ASN B N 1
ATOM 6936 C CA . ASN B 1 481 ? 5.42508 49.23749 -11.86880 1.000 31.06050 481 ASN B CA 1
ATOM 6937 C C . ASN B 1 481 ? 6.16504 48.59994 -13.04899 1.000 32.48549 481 ASN B C 1
ATOM 6938 O O . ASN B 1 481 ? 5.54011 48.04900 -13.95962 1.000 32.35763 481 ASN B O 1
ATOM 6943 N N . PRO B 1 482 ? 7.51267 48.67780 -13.05463 1.000 35.23413 482 PRO B N 1
ATOM 6944 C CA . PRO B 1 482 ? 8.30623 48.29560 -14.23612 1.000 28.94439 482 PRO B CA 1
ATOM 6945 C C . PRO B 1 482 ? 7.93380 47.01124 -14.95981 1.000 26.02727 482 PRO B C 1
ATOM 6946 O O . PRO B 1 482 ? 7.88924 45.92489 -14.37386 1.000 22.74821 482 PRO B O 1
ATOM 6950 N N . TYR B 1 483 ? 7.64975 47.17284 -16.25428 1.000 32.69126 483 TYR B N 1
ATOM 6951 C CA . TYR B 1 483 ? 7.57569 46.12184 -17.26685 1.000 25.28545 483 TYR B CA 1
ATOM 6952 C C . TYR B 1 483 ? 6.50487 45.05639 -17.07320 1.000 29.04320 483 TYR B C 1
ATOM 6953 O O . TYR B 1 483 ? 6.30032 44.52817 -15.97672 1.000 33.81577 483 TYR B O 1
ATOM 6962 N N . GLY B 1 484 ? 5.83624 44.73974 -18.17549 1.000 23.69290 484 GLY B N 1
ATOM 6963 C CA . GLY B 1 484 ? 4.90103 43.64358 -18.27230 1.000 21.77688 484 GLY B CA 1
ATOM 6964 C C . GLY B 1 484 ? 5.21812 42.86044 -19.52906 1.000 23.50484 484 GLY B C 1
ATOM 6965 O O . GLY B 1 484 ? 6.21206 42.12892 -19.56343 1.000 22.51828 484 GLY B O 1
ATOM 6966 N N . LYS B 1 485 ? 4.40507 43.02685 -20.57367 1.000 20.30082 485 LYS B N 1
ATOM 6967 C CA . LYS B 1 485 ? 4.67839 42.43833 -21.88833 1.000 23.04576 485 LYS B CA 1
ATOM 6968 C C . LYS B 1 485 ? 4.97149 40.94359 -21.78909 1.000 19.78455 485 LYS B C 1
ATOM 6969 O O . LYS B 1 485 ? 5.87138 40.41918 -22.44801 1.000 19.91128 485 LYS B O 1
ATOM 6975 N N . LEU B 1 486 ? 4.20910 40.25432 -20.94659 1.000 16.11122 486 LEU B N 1
ATOM 6976 C CA . LEU B 1 486 ? 4.33557 38.81332 -20.78150 1.000 15.41115 486 LEU B CA 1
ATOM 6977 C C . LEU B 1 486 ? 3.46243 38.12139 -21.81986 1.000 19.11850 486 LEU B C 1
ATOM 6978 O O . LEU B 1 486 ? 2.23481 38.26580 -21.79775 1.000 19.76877 486 LEU B O 1
ATOM 6983 N N . SER B 1 487 ? 4.09439 37.37612 -22.73137 1.000 17.36804 487 SER B N 1
ATOM 6984 C CA . SER B 1 487 ? 3.33779 36.69602 -23.77880 1.000 17.09043 487 SER B CA 1
ATOM 6985 C C . SER B 1 487 ? 2.34051 35.70132 -23.19814 1.000 18.14933 487 SER B C 1
ATOM 6986 O O . SER B 1 487 ? 1.29026 35.45254 -23.80317 1.000 17.98441 487 SER B O 1
ATOM 6989 N N . TRP B 1 488 ? 2.65083 35.12445 -22.03278 1.000 14.38727 488 TRP B N 1
ATOM 6990 C CA . TRP B 1 488 ? 1.70016 34.24837 -21.35480 1.000 14.25554 488 TRP B CA 1
ATOM 6991 C C . TRP B 1 488 ? 0.39272 34.97518 -21.06829 1.000 14.83926 488 TRP B C 1
ATOM 6992 O O . TRP B 1 488 ? -0.69048 34.39228 -21.19249 1.000 15.08260 488 TRP B O 1
ATOM 7003 N N . CYS B 1 489 ? 0.47284 36.25536 -20.69571 1.000 16.60843 489 CYS B N 1
ATOM 7004 C CA . CYS B 1 489 ? -0.73125 37.02892 -20.41602 1.000 16.81540 489 CYS B CA 1
ATOM 7005 C C . CYS B 1 489 ? -1.37023 37.57585 -21.68757 1.000 19.50743 489 CYS B C 1
ATOM 7006 O O . CYS B 1 489 ? -2.58948 37.77555 -21.72776 1.000 19.60750 489 CYS B O 1
ATOM 7009 N N . LYS B 1 490 ? -0.57726 37.80901 -22.73241 1.000 17.53372 490 LYS B N 1
ATOM 7010 C CA . LYS B 1 490 ? -1.11035 38.40201 -23.95303 1.000 18.31033 490 LYS B CA 1
ATOM 7011 C C . LYS B 1 490 ? -1.85940 37.37359 -24.79392 1.000 18.94016 490 LYS B C 1
ATOM 7012 O O . LYS B 1 490 ? -2.99757 37.61305 -25.21146 1.000 19.17725 490 LYS B O 1
ATOM 7018 N N . ASP B 1 491 ? -1.23885 36.22504 -25.04823 1.000 18.76369 491 ASP B N 1
ATOM 7019 C CA . ASP B 1 491 ? -1.82729 35.23394 -25.93908 1.000 19.40659 491 ASP B CA 1
ATOM 7020 C C . ASP B 1 491 ? -3.04837 34.58021 -25.30535 1.000 17.59821 491 ASP B C 1
ATOM 7021 O O . ASP B 1 491 ? -3.06504 34.28344 -24.10752 1.000 19.68188 491 ASP B O 1
ATOM 7026 N N . GLY B 1 492 ? -4.07961 34.36440 -26.11940 1.000 17.51620 492 GLY B N 1
ATOM 7027 C CA . GLY B 1 492 ? -5.26944 33.67459 -25.66785 1.000 18.28436 492 GLY B CA 1
ATOM 7028 C C . GLY B 1 492 ? -6.28138 34.52405 -24.93437 1.000 19.98854 492 GLY B C 1
ATOM 7029 O O . GLY B 1 492 ? -7.25250 33.97436 -24.40037 1.000 19.74807 492 GLY B O 1
ATOM 7030 N N . GLN B 1 493 ? -6.08586 35.83827 -24.87550 1.000 15.09087 493 GLN B N 1
ATOM 7031 C CA . GLN B 1 493 ? -7.08322 36.70790 -24.27024 1.000 18.00993 493 GLN B CA 1
ATOM 7032 C C . GLN B 1 493 ? -8.36392 36.69693 -25.09342 1.000 18.07620 493 GLN B C 1
ATOM 7033 O O . GLN B 1 493 ? -8.32999 36.61713 -26.32334 1.000 19.88867 493 GLN B O 1
ATOM 7039 N N . ASP B 1 494 ? -9.49989 36.77218 -24.40873 1.000 22.00168 494 ASP B N 1
ATOM 7040 C CA . ASP B 1 494 ? -10.77836 36.93497 -25.08597 1.000 20.45388 494 ASP B CA 1
ATOM 7041 C C . ASP B 1 494 ? -11.03630 38.42033 -25.29136 1.000 20.15224 494 ASP B C 1
ATOM 7042 O O . ASP B 1 494 ? -11.16987 39.15487 -24.30357 1.000 19.69504 494 ASP B O 1
ATOM 7047 N N . PRO B 1 495 ? -11.10011 38.90510 -26.53433 1.000 21.01747 495 PRO B N 1
ATOM 7048 C CA . PRO B 1 495 ? -11.30825 40.34668 -26.74779 1.000 23.56930 495 PRO B CA 1
ATOM 7049 C C . PRO B 1 495 ? -12.61452 40.87121 -26.17731 1.000 24.05671 495 PRO B C 1
ATOM 7050 O O . PRO B 1 495 ? -12.69906 42.06946 -25.88144 1.000 24.31950 495 PRO B O 1
ATOM 7054 N N . GLU B 1 496 ? -13.62957 40.02496 -26.01275 1.000 22.31785 496 GLU B N 1
ATOM 7055 C CA . GLU B 1 496 ? -14.90799 40.48399 -25.48565 1.000 25.73819 496 GLU B CA 1
ATOM 7056 C C . GLU B 1 496 ? -14.77127 40.94948 -24.04243 1.000 23.74360 496 GLU B C 1
ATOM 7057 O O . GLU B 1 496 ? -14.00262 40.38662 -23.25857 1.000 24.66466 496 GLU B O 1
ATOM 7063 N N . ILE B 1 497 ? -15.52547 41.98682 -23.69796 1.000 25.16793 497 ILE B N 1
ATOM 7064 C CA . ILE B 1 497 ? -15.47856 42.56387 -22.36106 1.000 25.73377 497 ILE B CA 1
ATOM 7065 C C . ILE B 1 497 ? -16.23357 41.65831 -21.39859 1.000 24.70550 497 ILE B C 1
ATOM 7066 O O . ILE B 1 497 ? -17.26122 41.06361 -21.75236 1.000 23.83187 497 ILE B O 1
ATOM 7071 N N . ASN B 1 498 ? -15.71692 41.55278 -20.17229 1.000 22.04035 498 ASN B N 1
ATOM 7072 C CA . ASN B 1 498 ? -16.26385 40.66324 -19.14520 1.000 19.51556 498 ASN B CA 1
ATOM 7073 C C . ASN B 1 498 ? -16.31481 39.21545 -19.62990 1.000 22.77989 498 ASN B C 1
ATOM 7074 O O . ASN B 1 498 ? -17.27644 38.48827 -19.37504 1.000 22.27753 498 ASN B O 1
ATOM 7079 N N . LYS B 1 499 ? -15.26655 38.79190 -20.33305 1.000 22.90142 499 LYS B N 1
ATOM 7080 C CA . LYS B 1 499 ? -15.15286 37.42463 -20.82388 1.000 22.45025 499 LYS B CA 1
ATOM 7081 C C . LYS B 1 499 ? -13.71423 36.96653 -20.63055 1.000 22.50531 499 LYS B C 1
ATOM 7082 O O . LYS B 1 499 ? -12.78078 37.63254 -21.08842 1.000 21.42706 499 LYS B O 1
ATOM 7088 N N . VAL B 1 500 ? -13.54133 35.83420 -19.96039 1.000 22.05363 500 VAL B N 1
ATOM 7089 C CA . VAL B 1 500 ? -12.22326 35.32072 -19.60419 1.000 14.67877 500 VAL B CA 1
ATOM 7090 C C . VAL B 1 500 ? -11.71225 34.42360 -20.72219 1.000 17.64040 500 VAL B C 1
ATOM 7091 O O . VAL B 1 500 ? -12.42627 33.52847 -21.19173 1.000 19.08528 500 VAL B O 1
ATOM 7095 N N . GLY B 1 501 ? -10.47101 34.65439 -21.14435 1.000 19.57942 501 GLY B N 1
ATOM 7096 C CA . GLY B 1 501 ? -9.88178 33.84593 -22.19223 1.000 17.29780 501 GLY B CA 1
ATOM 7097 C C . GLY B 1 501 ? -8.71303 32.99917 -21.72913 1.000 17.96806 501 GLY B C 1
ATOM 7098 O O . GLY B 1 501 ? -8.52596 31.88210 -22.21985 1.000 20.39543 501 GLY B O 1
ATOM 7099 N N . ASN B 1 502 ? -7.92747 33.50025 -20.77842 1.000 15.62067 502 ASN B N 1
ATOM 7100 C CA . ASN B 1 502 ? -6.72898 32.79849 -20.33527 1.000 16.80896 502 ASN B CA 1
ATOM 7101 C C . ASN B 1 502 ? -6.58134 32.97923 -18.82722 1.000 17.38108 502 ASN B C 1
ATOM 7102 O O . ASN B 1 502 ? -7.44791 33.55344 -18.16009 1.000 18.65106 502 ASN B O 1
ATOM 7107 N N . TRP B 1 503 ? -5.46277 32.48136 -18.29391 1.000 15.34905 503 TRP B N 1
ATOM 7108 C CA . TRP B 1 503 ? -5.22730 32.52083 -16.85245 1.000 17.33736 503 TRP B CA 1
ATOM 7109 C C . TRP B 1 503 ? -5.14809 33.95513 -16.33637 1.000 16.19235 503 TRP B C 1
ATOM 7110 O O . TRP B 1 503 ? -5.69129 34.27351 -15.26798 1.000 17.67978 503 TRP B O 1
ATOM 7121 N N . PHE B 1 504 ? -4.48168 34.83406 -17.08911 1.000 16.83208 504 PHE B N 1
ATOM 7122 C CA . PHE B 1 504 ? -4.33574 36.22766 -16.67892 1.000 18.94094 504 PHE B CA 1
ATOM 7123 C C . PHE B 1 504 ? -5.69245 36.90900 -16.53676 1.000 19.49580 504 PHE B C 1
ATOM 7124 O O . PHE B 1 504 ? -5.96831 37.56945 -15.52490 1.000 19.88833 504 PHE B O 1
ATOM 7132 N N . GLU B 1 505 ? -6.55960 36.75192 -17.54104 1.000 21.21303 505 GLU B N 1
ATOM 7133 C CA . GLU B 1 505 ? -7.88657 37.35343 -17.46252 1.000 20.38948 505 GLU B CA 1
ATOM 7134 C C . GLU B 1 505 ? -8.71744 36.73636 -16.34572 1.000 18.63023 505 GLU B C 1
ATOM 7135 O O . GLU B 1 505 ? -9.53530 37.42927 -15.73440 1.000 18.63908 505 GLU B O 1
ATOM 7141 N N . LEU B 1 506 ? -8.51752 35.44887 -16.05562 1.000 19.41284 506 LEU B N 1
ATOM 7142 C CA . LEU B 1 506 ? -9.22166 34.82675 -14.93860 1.000 21.16508 506 LEU B CA 1
ATOM 7143 C C . LEU B 1 506 ? -8.82965 35.47513 -13.61579 1.000 22.98988 506 LEU B C 1
ATOM 7144 O O . LEU B 1 506 ? -9.69424 35.84071 -12.80689 1.000 20.82087 506 LEU B O 1
ATOM 7149 N N . LEU B 1 507 ? -7.52283 35.62261 -13.37570 1.000 18.20929 507 LEU B N 1
ATOM 7150 C CA . LEU B 1 507 ? -7.07807 36.27703 -12.14784 1.000 18.59616 507 LEU B CA 1
ATOM 7151 C C . LEU B 1 507 ? -7.59185 37.71042 -12.06873 1.000 20.23613 507 LEU B C 1
ATOM 7152 O O . LEU B 1 507 ? -8.02430 38.16793 -10.99986 1.000 21.80283 507 LEU B O 1
ATOM 7157 N N . ASP B 1 508 ? -7.56699 38.43026 -13.19624 1.000 21.01050 508 ASP B N 1
ATOM 7158 C CA . ASP B 1 508 ? -8.04936 39.80890 -13.20188 1.000 22.13651 508 ASP B CA 1
ATOM 7159 C C . ASP B 1 508 ? -9.54226 39.87332 -12.89375 1.000 21.95798 508 ASP B C 1
ATOM 7160 O O . ASP B 1 508 ? -9.99743 40.76868 -12.17246 1.000 22.73860 508 ASP B O 1
ATOM 7165 N N . SER B 1 509 ? -10.32019 38.92847 -13.42754 1.000 20.95256 509 SER B N 1
ATOM 7166 C CA . SER B 1 509 ? -11.74808 38.88876 -13.13410 1.000 22.03037 509 SER B CA 1
ATOM 7167 C C . SER B 1 509 ? -12.01078 38.52354 -11.68178 1.000 19.94934 509 SER B C 1
ATOM 7168 O O . SER B 1 509 ? -13.01898 38.95074 -11.10916 1.000 20.21692 509 SER B O 1
ATOM 7171 N N . TRP B 1 510 ? -11.12305 37.73895 -11.07176 1.000 19.98296 510 TRP B N 1
ATOM 7172 C CA . TRP B 1 510 ? -11.34342 37.33644 -9.68782 1.000 22.72236 510 TRP B CA 1
ATOM 7173 C C . TRP B 1 510 ? -10.93903 38.41476 -8.69034 1.000 23.09486 510 TRP B C 1
ATOM 7174 O O . TRP B 1 510 ? -11.52937 38.49459 -7.60713 1.000 21.84108 510 TRP B O 1
ATOM 7185 N N . PHE B 1 511 ? -9.94712 39.24945 -9.01779 1.000 20.33149 511 PHE B N 1
ATOM 7186 C CA . PHE B 1 511 ? -9.37189 40.13292 -8.01139 1.000 23.11591 511 PHE B CA 1
ATOM 7187 C C . PHE B 1 511 ? -9.51795 41.62189 -8.29119 1.000 21.53065 511 PHE B C 1
ATOM 7188 O O . PHE B 1 511 ? -9.41686 42.41124 -7.34714 1.000 26.66273 511 PHE B O 1
ATOM 7196 N N . ASP B 1 512 ? -9.75086 42.03322 -9.53307 1.000 22.99865 512 ASP B N 1
ATOM 7197 C CA . ASP B 1 512 ? -9.98714 43.44301 -9.81975 1.000 25.19065 512 ASP B CA 1
ATOM 7198 C C . ASP B 1 512 ? -11.44831 43.76894 -9.53212 1.000 25.37707 512 ASP B C 1
ATOM 7199 O O . ASP B 1 512 ? -12.35158 43.14391 -10.09792 1.000 28.25392 512 ASP B O 1
ATOM 7204 N N . LYS B 1 513 ? -11.68390 44.74480 -8.65409 1.000 25.25844 513 LYS B N 1
ATOM 7205 C CA . LYS B 1 513 ? -13.04403 45.03966 -8.22166 1.000 25.83877 513 LYS B CA 1
ATOM 7206 C C . LYS B 1 513 ? -13.81655 45.89415 -9.21969 1.000 27.64261 513 LYS B C 1
ATOM 7207 O O . LYS B 1 513 ? -15.04932 45.93040 -9.15484 1.000 27.73195 513 LYS B O 1
ATOM 7213 N N . THR B 1 514 ? -13.13017 46.58200 -10.13115 1.000 28.60046 514 THR B N 1
ATOM 7214 C CA . THR B 1 514 ? -13.77217 47.38112 -11.16654 1.000 26.41360 514 THR B CA 1
ATOM 7215 C C . THR B 1 514 ? -13.20434 46.99051 -12.52253 1.000 27.70202 514 THR B C 1
ATOM 7216 O O . THR B 1 514 ? -12.00712 46.71261 -12.64514 1.000 25.60378 514 THR B O 1
ATOM 7220 N N . ASN B 1 515 ? -14.06598 46.97683 -13.54115 1.000 24.19973 515 ASN B N 1
ATOM 7221 C CA . ASN B 1 515 ? -13.68267 46.55221 -14.88271 1.000 23.15337 515 ASN B CA 1
ATOM 7222 C C . ASN B 1 515 ? -14.25076 47.52317 -15.92212 1.000 24.03370 515 ASN B C 1
ATOM 7223 O O . ASN B 1 515 ? -14.98506 47.15228 -16.83347 1.000 25.26602 515 ASN B O 1
ATOM 7228 N N . ASP B 1 516 ? -13.89193 48.79778 -15.79016 1.000 27.78287 516 ASP B N 1
ATOM 7229 C CA . ASP B 1 516 ? -14.28891 49.81786 -16.74835 1.000 25.16665 516 ASP B CA 1
ATOM 7230 C C . ASP B 1 516 ? -13.27452 49.87140 -17.88805 1.000 30.27178 516 ASP B C 1
ATOM 7231 O O . ASP B 1 516 ? -12.40051 49.00968 -18.01355 1.000 29.33748 516 ASP B O 1
ATOM 7236 N N . VAL B 1 517 ? -13.38796 50.89197 -18.74165 1.000 31.42552 517 VAL B N 1
ATOM 7237 C CA . VAL B 1 517 ? -12.45542 51.02417 -19.85577 1.000 30.55449 517 VAL B CA 1
ATOM 7238 C C . VAL B 1 517 ? -11.04782 51.30428 -19.34343 1.000 23.69718 517 VAL B C 1
ATOM 7239 O O . VAL B 1 517 ? -10.05975 50.90606 -19.97174 1.000 28.98118 517 VAL B O 1
ATOM 7243 N N . THR B 1 518 ? -10.92665 51.96897 -18.19220 1.000 21.49847 518 THR B N 1
ATOM 7244 C CA . THR B 1 518 ? -9.60939 52.25613 -17.63888 1.000 26.55764 518 THR B CA 1
ATOM 7245 C C . THR B 1 518 ? -8.89963 50.99790 -17.15647 1.000 25.03233 518 THR B C 1
ATOM 7246 O O . THR B 1 518 ? -7.68595 51.03588 -16.93138 1.000 28.07405 518 THR B O 1
ATOM 7250 N N . GLY B 1 519 ? -9.62334 49.89423 -16.98869 1.000 23.51375 519 GLY B N 1
ATOM 7251 C CA . GLY B 1 519 ? -9.00320 48.60885 -16.74051 1.000 22.69306 519 GLY B CA 1
ATOM 7252 C C . GLY B 1 519 ? -8.70580 48.27981 -15.29731 1.000 25.38104 519 GLY B C 1
ATOM 7253 O O . GLY B 1 519 ? -7.86044 47.41491 -15.04086 1.000 23.72709 519 GLY B O 1
ATOM 7254 N N . GLY B 1 520 ? -9.36602 48.93326 -14.34493 1.000 23.15623 520 GLY B N 1
ATOM 7255 C CA . GLY B 1 520 ? -9.13571 48.59588 -12.95080 1.000 21.31833 520 GLY B CA 1
ATOM 7256 C C . GLY B 1 520 ? -7.74443 48.99830 -12.49709 1.000 23.69790 520 GLY B C 1
ATOM 7257 O O . GLY B 1 520 ? -7.20894 50.03897 -12.89361 1.000 23.51879 520 GLY B O 1
ATOM 7258 N N . VAL B 1 521 ? -7.13725 48.15028 -11.66440 1.000 23.15795 521 VAL B N 1
ATOM 7259 C CA . VAL B 1 521 ? -5.86692 48.49799 -11.03605 1.000 24.13453 521 VAL B CA 1
ATOM 7260 C C . VAL B 1 521 ? -4.65471 48.17120 -11.90096 1.000 25.87616 521 VAL B C 1
ATOM 7261 O O . VAL B 1 521 ? -3.59586 48.79018 -11.72106 1.000 25.90038 521 VAL B O 1
ATOM 7265 N N . ASN B 1 522 ? -4.77353 47.22805 -12.83214 1.000 20.58405 522 ASN B N 1
ATOM 7266 C CA . ASN B 1 522 ? -3.67537 46.87267 -13.71792 1.000 22.58994 522 ASN B CA 1
ATOM 7267 C C . ASN B 1 522 ? -3.84850 47.44957 -15.11739 1.000 23.26368 522 ASN B C 1
ATOM 7268 O O . ASN B 1 522 ? -3.08516 47.09623 -16.02324 1.000 20.68852 522 ASN B O 1
ATOM 7273 N N . HIS B 1 523 ? -4.83251 48.33227 -15.30580 1.000 23.40111 523 HIS B N 1
ATOM 7274 C CA . HIS B 1 523 ? -5.07779 48.99873 -16.58528 1.000 20.40710 523 HIS B CA 1
ATOM 7275 C C . HIS B 1 523 ? -5.27458 47.99143 -17.71449 1.000 22.28028 523 HIS B C 1
ATOM 7276 O O . HIS B 1 523 ? -4.77981 48.16994 -18.82908 1.000 24.65302 523 HIS B O 1
ATOM 7283 N N . TYR B 1 524 ? -5.99833 46.91675 -17.41504 1.000 20.82963 524 TYR B N 1
ATOM 7284 C CA . TYR B 1 524 ? -6.43534 45.95601 -18.41650 1.000 21.72311 524 TYR B CA 1
ATOM 7285 C C . TYR B 1 524 ? -7.89026 45.60719 -18.14364 1.000 23.05118 524 TYR B C 1
ATOM 7286 O O . TYR B 1 524 ? -8.24445 45.26643 -17.01091 1.000 22.74539 524 TYR B O 1
ATOM 7295 N N . GLN B 1 525 ? -8.72798 45.68667 -19.17542 1.000 22.62254 525 GLN B N 1
ATOM 7296 C CA . GLN B 1 525 ? -10.14747 45.37159 -19.05330 1.000 24.25732 525 GLN B CA 1
ATOM 7297 C C . GLN B 1 525 ? -10.36604 43.94582 -19.54528 1.000 21.00264 525 GLN B C 1
ATOM 7298 O O . GLN B 1 525 ? -10.27189 43.67380 -20.74630 1.000 23.66728 525 GLN B O 1
ATOM 7304 N N . TRP B 1 526 ? -10.65549 43.04061 -18.61783 1.000 19.42457 526 TRP B N 1
ATOM 7305 C CA . TRP B 1 526 ? -10.86008 41.64143 -18.95978 1.000 18.59068 526 TRP B CA 1
ATOM 7306 C C . TRP B 1 526 ? -12.25034 41.41399 -19.54029 1.000 21.83889 526 TRP B C 1
ATOM 7307 O O . TRP B 1 526 ? -13.13184 42.26480 -19.42545 1.000 21.95342 526 TRP B O 1
#

Solvent-accessible surface area: 33550 Å² total; per-residue (Å²): 213,125,30,63,2,0,4,0,0,0,0,0,0,1,6,80,42,0,26,9,8,4,32,2,0,54,30,0,17,71,4,3,100,78,29,119,20,5,16,0,0,0,0,0,0,0,2,89,111,82,32,59,43,111,169,15,11,65,75,71,11,34,10,0,6,0,5,29,0,39,82,100,100,24,55,56,22,56,0,112,136,45,0,90,70,1,32,68,118,23,155,61,73,1,24,0,2,48,1,67,9,0,46,52,0,0,23,1,0,45,66,48,38,128,20,105,24,24,1,0,1,3,0,5,54,10,4,0,1,56,0,0,0,69,0,49,48,57,117,36,134,80,52,111,23,36,5,0,21,1,0,27,2,33,69,65,4,63,115,133,1,22,6,31,0,1,0,2,10,2,27,7,0,0,0,4,2,0,0,4,8,1,23,39,78,49,70,18,5,9,0,41,4,0,0,0,1,1,13,72,21,30,30,40,6,4,61,0,26,92,2,3,75,9,3,53,51,79,40,48,73,57,130,71,83,5,112,28,71,50,58,83,1,86,28,20,45,0,9,59,4,56,21,82,56,3,0,1,0,4,0,0,3,2,13,46,13,0,37,68,83,7,75,70,48,1,16,1,1,0,0,30,0,130,63,3,57,37,1,5,150,10,2,11,81,0,0,51,10,0,28,90,58,123,22,52,76,44,1,38,161,25,8,13,50,31,35,125,29,118,3,18,45,7,14,70,36,45,35,43,29,47,6,10,82,55,0,0,0,0,0,13,11,2,0,22,58,0,43,142,24,152,84,14,46,93,138,0,42,89,39,0,40,65,0,29,86,71,0,74,92,2,3,52,40,1,1,7,12,82,52,76,119,26,74,90,9,70,4,0,1,0,0,0,1,0,9,0,48,74,101,136,176,82,44,2,2,40,79,0,8,10,0,0,14,27,42,0,68,143,98,70,36,93,16,35,0,71,2,25,2,0,123,48,49,37,43,123,118,92,96,89,6,11,0,0,0,0,0,0,0,25,21,7,12,148,84,34,73,129,86,1,17,56,0,71,30,51,40,212,124,31,64,2,0,4,0,0,0,0,0,0,1,5,75,42,0,27,10,8,5,31,2,0,57,30,0,17,74,6,4,92,76,27,121,17,7,15,0,0,0,0,0,0,0,3,97,158,77,30,65,38,100,168,16,9,65,78,67,12,43,11,0,5,0,5,32,0,35,83,104,98,22,54,53,22,56,0,111,129,45,0,86,62,1,35,70,120,22,157,51,85,0,30,0,1,45,2,64,5,0,51,68,0,0,25,1,0,44,62,44,36,126,19,105,20,22,0,0,1,4,0,5,56,9,4,0,3,65,2,0,0,73,0,61,51,85,219,34,58,7,0,30,0,1,26,3,31,68,68,3,62,113,138,2,20,5,32,0,1,0,1,10,2,22,9,0,0,0,4,2,1,0,4,8,1,22,34,79,48,71,18,5,9,0,41,4,0,0,0,0,2,15,75,17,29,28,37,5,3,62,0,27,90,2,3,72,8,4,54,49,79,41,49,70,59,131,72,83,6,112,27,70,49,56,88,2,83,29,20,45,0,8,61,4,57,20,81,57,4,0,1,1,4,0,0,5,2,17,44,12,0,38,71,78,8,77,68,52,3,16,0,1,1,0,34,0,142,64,3,55,42,1,4,153,10,0,12,81,0,0,45,10,0,31,92,58,123,30,50,70,39,0,40,155,25,7,13,48,30,38,122,28,123,3,14,45,8,15,70,36,52,38,46,30,48,5,8,85,58,0,1,0,0,0,13,11,0,0,27,59,0,37,149,24,145,76,13,45,92,135,0,48,88,41,0,40,66,0,27,83,72,0,75,97,1,2,54,39,1,2,6,15,78,53,70,120,26,84,88,9,67,4,0,1,0,0,0,1,0,9,0,53,69,108,88,58,156,96,65,51,2,2,58,61,0,5,10,0,0,10,28,38,0,88,144,98,71,32,81,55,40,3,78,4,25,2,0,125,47,47,38,37,123,120,85,90,84,4,11,1,1,0,0,0,0,0,25,20,7,12,147,89,30,97,130,93,1,18,51,0,72,31,50,43

InterPro domains:
  IPR005077 Peptidase C11, clostripain [PF03415] (61-510)
  IPR005077 Peptidase C11, clostripain [PTHR37835] (40-523)
  IPR014173 Peptidase C11, Clostripain Clostridium species [TIGR02806] (55-526)